Protein AF-0000000073370632 (afdb_homodimer)

Secondary structure (DSSP, 8-state):
-------------------------GGGG--TTTTSSTT-----S---TT-S---EEE-SS--TTS---TTSPB-EEES----S--SS-----SEEEEE-S-S--S---B-EEEEEEETTEEEEEETTT--EEEEEE-SSEEEEEEEPPTT---EEEEETT--TTB-SSTTSTT-EEEEEEEEEEEETTEEEEEEEEEETTTTEEEEEEEEEEEESS---EEEEEETTEEETT-SEE--SSS-EEEEEE--SSS-SEEEEEEEEESS-HHHHHHHHHHH--S--HHHHHHHHHHHHHHHHTTEEE-TTS-HHHHHHHHHHHHHHTT-SEE-TT--SSS--SS--EE----HHHHTTTHHHHHHHH-HHHHHHHHHHHHHHHHHHSS--SSEETTEE----SS-THHHHHHHHHHTT--S--HHHHHHHHHHHHHS--GGGTTTSS-TTHHHHHHHSS--BTBTTHHHHHHHHHHHHHHHHHHHHHTT-HHHHHHHHHHTTGGGGGEEEEEEETTEEEEE--B-TTS-B-SEEE-S--SS---EEE--TT-----TTS-TTSSSSTTS-HHHHTT--TT-HHHHHHHTTSHHHHHHHHHHHHHTT---TTSGGGTTGGGGGGGGT-HHHHHHHHHHHHHHH--SSTT-SSS--TTTHHHHHHHHHHHTEEE-TTSSEEEE---SSSEEEEE-TTS-EEEEEEES--SS--EEEEEEETTEE--BSEEEHHHHHT-EEEEEEEESS--STTSSBPPPP-/-------------------------GGGG--TTTTSSTT-----S---TT-S---EEE-SS--TTS---TTSPB-EEES----S--SS-----SEEEEE-S-S--S---B-EEEEEEETTEEEEEETTT--EEEEEE-SSEEEEEEEPPTT---EEEEETT--TTB-SSTTSTT-EEEEEEEEEEEETTEEEEEEEEEETTTTEEEEEEEEEEEESS---EEEEEETTEEETT-SEE--SSS-EEEEEE--SSS-SEEEEEEEEESS-HHHHHHHHHHH--S--HHHHHHHHHHHHHHHHTTEEE-TTS-HHHHHHHHHHHHHHTT-SEE-TT--SSS--SS--EE----HHHHTTTHHHHHHHH-HHHHHHHHHHHHHHHHHHSS--SSEETTEE---SSS-THHHHHHHHHHTT--S--HHHHHHHHHHHHHS--SS-TTTSS-TTHHHHHHHSSPPBTBTTHHHHHHHHHHHHHHHHHHHHHTT-HHHHHHHHHHTTGGGGGEEEEEEETTEEEEE--B-TTS-B-SEEE-S--SS---EEE--TT-----TTS-GGGSSSTTS-HHHHTT--TT-HHHHHHHTTSHHHHHHHHHHHHHTT---TTSGGGTTGGGGGGGGT-HHHHHHHHHHHHHHH--SSTT-SSS--TTTHHHHHHHHHHHTEEE-TTSSEEEE---SSSEEEEE-TTS-EEEEEEES--SS--EEEEEEETTEE--BSEEEHHHHHT-EEEEEEEESS--STTSSBPPPP-

Organism: Flavobacterium j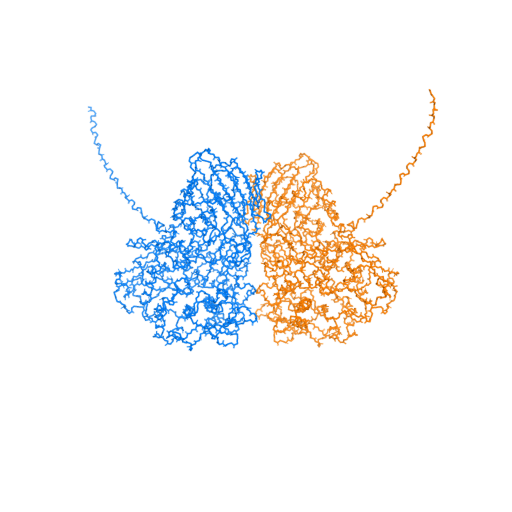ohnsoniae (strain ATCC 17061 / DSM 2064 / JCM 8514 / BCRC 14874 / CCUG 350202 / NBRC 14942 / NCIMB 11054 / UW101) (NCBI:txid376686)

InterPro domains:
  IPR005887 Glycosyl hydrolase family 92, alpha-1,2-mannosidase, putative [TIGR01180] (23-745)
  IPR008928 Six-hairpin glycosidase superfamily [SSF48208] (272-741)
  IPR012939 Glycosyl hydrolase family 92 [PF07971] (271-742)
  IPR014718 Glycoside hydrolase-type carbohydrate-binding [G3DSA:2.70.98.10] (28-352)
  IPR041371 Glycosyl hydrolase family 92 N-terminal domain [PF17678] (29-265)
  IPR050883 Peptide-N(4)-(N-acetyl-beta-glucosaminyl)asparagine amidase [PTHR12143] (24-750)

Structure (mmCIF, N/CA/C/O backbone):
data_AF-0000000073370632-model_v1
#
loop_
_entity.id
_entity.type
_entity.pdbx_description
1 polymer 'Glycoside hydrolase family 92'
#
loop_
_atom_site.group_PDB
_atom_site.id
_atom_site.type_symbol
_atom_site.label_atom_id
_atom_site.label_alt_id
_atom_site.label_comp_id
_atom_site.label_asym_id
_atom_site.label_entity_id
_atom_site.label_seq_id
_atom_site.pdbx_PDB_ins_code
_atom_site.Cartn_x
_atom_site.Cartn_y
_atom_site.Cartn_z
_atom_site.occupancy
_atom_site.B_iso_or_equiv
_atom_site.auth_seq_id
_atom_site.auth_comp_id
_atom_site.auth_asym_id
_atom_site.auth_atom_id
_atom_site.pdbx_PDB_model_num
ATOM 1 N N . MET A 1 1 ? 51.219 88.188 -10.32 1 19.89 1 MET A N 1
ATOM 2 C CA . MET A 1 1 ? 51.188 86.75 -10.164 1 19.89 1 MET A CA 1
ATOM 3 C C . MET A 1 1 ? 50.031 86.375 -9.258 1 19.89 1 MET A C 1
ATOM 5 O O . MET A 1 1 ? 49.531 87.125 -8.461 1 19.89 1 MET A O 1
ATOM 9 N N . LYS A 1 2 ? 49.969 84.875 -9.227 1 23.59 2 LYS A N 1
ATOM 10 C CA . LYS A 1 2 ? 48.906 83.938 -9.492 1 23.59 2 LYS A CA 1
ATOM 11 C C . LYS A 1 2 ? 48 83.75 -8.266 1 23.59 2 LYS A C 1
ATOM 13 O O . LYS A 1 2 ? 48.031 82.688 -7.633 1 23.59 2 LYS A O 1
ATOM 18 N N . ILE A 1 3 ? 47.875 84.75 -7.297 1 24.3 3 ILE A N 1
ATOM 19 C CA . ILE A 1 3 ? 47.438 84.25 -5.988 1 24.3 3 ILE A CA 1
ATOM 20 C C . ILE A 1 3 ? 46 83.812 -6.055 1 24.3 3 ILE A C 1
ATOM 22 O O . ILE A 1 3 ? 45.094 84.625 -6.391 1 24.3 3 ILE A O 1
ATOM 26 N N . TYR A 1 4 ? 45.75 82.5 -6.309 1 26.02 4 TYR A N 1
ATOM 27 C CA . TYR A 1 4 ? 44.688 81.5 -6.426 1 26.02 4 TYR A CA 1
ATOM 28 C C . TYR A 1 4 ? 43.844 81.438 -5.16 1 26.02 4 TYR A C 1
ATOM 30 O O . TYR A 1 4 ? 44.312 81 -4.117 1 26.02 4 TYR A O 1
ATOM 38 N N . SER A 1 5 ? 43.219 82.5 -4.637 1 29.64 5 SER A N 1
ATOM 39 C CA . SER A 1 5 ? 42.469 82.438 -3.395 1 29.64 5 SER A CA 1
ATOM 40 C C . SER A 1 5 ? 41.25 81.5 -3.508 1 29.64 5 SER A C 1
ATOM 42 O O . SER A 1 5 ? 40.312 81.812 -4.262 1 29.64 5 SER A O 1
ATOM 44 N N . LYS A 1 6 ? 41.625 80.125 -3.643 1 33.34 6 LYS A N 1
ATOM 45 C CA . LYS A 1 6 ? 40.594 79.125 -3.801 1 33.34 6 LYS A CA 1
ATOM 46 C C . LYS A 1 6 ? 39.594 79.188 -2.645 1 33.34 6 LYS A C 1
ATOM 48 O O . LYS A 1 6 ? 39.969 79.188 -1.479 1 33.34 6 LYS A O 1
ATOM 53 N N . ASN A 1 7 ? 38.375 79.688 -2.822 1 29.08 7 ASN A N 1
ATOM 54 C CA . ASN A 1 7 ? 37.094 79.688 -2.135 1 29.08 7 ASN A CA 1
ATOM 55 C C . ASN A 1 7 ? 36.594 78.25 -1.87 1 29.08 7 ASN A C 1
ATOM 57 O O . ASN A 1 7 ? 36.188 77.562 -2.797 1 29.08 7 ASN A O 1
ATOM 61 N N . ILE A 1 8 ? 37.375 77.312 -1.348 1 31.8 8 ILE A N 1
ATOM 62 C CA . ILE A 1 8 ? 36.844 76 -1.257 1 31.8 8 ILE A CA 1
ATOM 63 C C . ILE A 1 8 ? 35.625 75.938 -0.321 1 31.8 8 ILE A C 1
ATOM 65 O O . ILE A 1 8 ? 35.75 76.312 0.857 1 31.8 8 ILE A O 1
ATOM 69 N N . LEU A 1 9 ? 34.344 76.312 -0.806 1 32.06 9 LEU A N 1
ATOM 70 C CA . LEU A 1 9 ? 33.062 76.062 -0.173 1 32.06 9 LEU A CA 1
ATOM 71 C C . LEU A 1 9 ? 32.906 74.625 0.334 1 32.06 9 LEU A C 1
ATOM 73 O O . LEU A 1 9 ? 33.062 73.688 -0.435 1 32.06 9 LEU A O 1
ATOM 77 N N . LEU A 1 10 ? 33.281 74.375 1.579 1 35.03 10 LEU A N 1
ATOM 78 C CA . LEU A 1 10 ? 33.031 73.125 2.344 1 35.03 10 LEU A CA 1
ATOM 79 C C . LEU A 1 10 ? 31.562 72.75 2.342 1 35.03 10 LEU A C 1
ATOM 81 O O . LEU A 1 10 ? 30.734 73.5 2.883 1 35.03 10 LEU A O 1
ATOM 85 N N . GLY A 1 11 ? 30.969 72.312 1.199 1 32.09 11 GLY A N 1
ATOM 86 C CA . GLY A 1 11 ? 29.656 71.688 1.225 1 32.09 11 GLY A CA 1
ATOM 87 C C . GLY A 1 11 ? 29.5 70.688 2.301 1 32.09 11 GLY A C 1
ATOM 88 O O . GLY A 1 11 ? 30.266 69.688 2.328 1 32.09 11 GLY A O 1
ATOM 89 N N . ILE A 1 12 ? 29.094 71 3.504 1 33.38 12 ILE A N 1
ATOM 90 C CA . ILE A 1 12 ? 28.688 70.125 4.574 1 33.38 12 ILE A CA 1
ATOM 91 C C . ILE A 1 12 ? 27.594 69.188 4.066 1 33.38 12 ILE A C 1
ATOM 93 O O . ILE A 1 12 ? 26.516 69.625 3.686 1 33.38 12 ILE A O 1
ATOM 97 N N . SER A 1 13 ? 27.922 68.125 3.314 1 33.19 13 SER A N 1
ATOM 98 C CA . SER A 1 13 ? 27 67 3.049 1 33.19 13 SER A CA 1
ATOM 99 C C . SER A 1 13 ? 26.328 66.5 4.328 1 33.19 13 SER A C 1
ATOM 101 O O . SER A 1 13 ? 26.984 66.125 5.277 1 33.19 13 SER A O 1
ATOM 103 N N . LEU A 1 14 ? 25.203 67.125 4.695 1 36.16 14 LEU A N 1
ATOM 104 C CA . LEU A 1 14 ? 24.312 66.562 5.699 1 36.16 14 LEU A CA 1
ATOM 105 C C . LEU A 1 14 ? 23.984 65.125 5.379 1 36.16 14 LEU A C 1
ATOM 107 O O . LEU A 1 14 ? 23.312 64.812 4.383 1 36.16 14 LEU A O 1
ATOM 111 N N . LEU A 1 15 ? 24.844 64.188 5.664 1 36.06 15 LEU A N 1
ATOM 112 C CA . LEU A 1 15 ? 24.484 62.812 5.734 1 36.06 15 LEU A CA 1
ATOM 113 C C . LEU A 1 15 ? 23.203 62.594 6.543 1 36.06 15 LEU A C 1
ATOM 115 O O . LEU A 1 15 ? 23.203 62.812 7.758 1 36.06 15 LEU A O 1
ATOM 119 N N . PHE A 1 16 ? 22.078 62.906 5.941 1 37.25 16 PHE A N 1
ATOM 120 C CA . PHE A 1 16 ? 20.844 62.375 6.531 1 37.25 16 PHE A CA 1
ATOM 121 C C . PHE A 1 16 ? 20.984 60.906 6.84 1 37.25 16 PHE A C 1
ATOM 123 O O . PHE A 1 16 ? 21.188 60.094 5.934 1 37.25 16 PHE A O 1
ATOM 130 N N . ALA A 1 17 ? 21.406 60.531 8.031 1 38.75 17 ALA A N 1
ATOM 131 C CA . ALA A 1 17 ? 21.234 59.219 8.586 1 38.75 17 ALA A CA 1
ATOM 132 C C . ALA A 1 17 ? 19.797 58.75 8.477 1 38.75 17 ALA A C 1
ATOM 134 O O . ALA A 1 17 ? 18.922 59.219 9.195 1 38.75 17 ALA A O 1
ATOM 135 N N . ILE A 1 18 ? 19.328 58.406 7.285 1 38.28 18 ILE A N 1
ATOM 136 C CA . ILE A 1 18 ? 18.109 57.594 7.262 1 38.28 18 ILE A CA 1
ATOM 137 C C . ILE A 1 18 ? 18.219 56.469 8.273 1 38.28 18 ILE A C 1
ATOM 139 O O . ILE A 1 18 ? 19.062 55.562 8.117 1 38.28 18 ILE A O 1
ATOM 143 N N . THR A 1 19 ? 18 56.844 9.445 1 34.84 19 THR A N 1
ATOM 144 C CA . THR A 1 19 ? 17.719 55.719 10.336 1 34.84 19 THR A CA 1
ATOM 145 C C . THR A 1 19 ? 16.719 54.75 9.695 1 34.84 19 THR A C 1
ATOM 147 O O . THR A 1 19 ? 15.562 55.125 9.469 1 34.84 19 THR A O 1
ATOM 150 N N . SER A 1 20 ? 17.141 54.031 8.719 1 36.97 20 SER A N 1
ATOM 151 C CA . SER A 1 20 ? 16.281 52.906 8.375 1 36.97 20 SER A CA 1
ATOM 152 C C . SER A 1 20 ? 15.633 52.312 9.609 1 36.97 20 SER A C 1
ATOM 154 O O . SER A 1 20 ? 16.328 51.781 10.484 1 36.97 20 SER A O 1
ATOM 156 N N . TYR A 1 21 ? 14.688 52.906 10.125 1 39.06 21 TYR A N 1
ATOM 157 C CA . TYR A 1 21 ? 13.836 52.125 11.031 1 39.06 21 TYR A CA 1
ATOM 158 C C . TYR A 1 21 ? 13.734 50.688 10.578 1 39.06 21 TYR A C 1
ATOM 160 O O . TYR A 1 21 ? 13.125 50.406 9.547 1 39.06 21 TYR A O 1
ATOM 168 N N . ALA A 1 22 ? 14.664 49.969 10.773 1 46.22 22 ALA A N 1
ATOM 169 C CA . ALA A 1 22 ? 14.609 48.531 10.57 1 46.22 22 ALA A CA 1
ATOM 170 C C . ALA A 1 22 ? 13.258 47.969 10.992 1 46.22 22 ALA A C 1
ATOM 172 O O . ALA A 1 22 ? 12.922 47.969 12.172 1 46.22 22 ALA A O 1
ATOM 173 N N . GLN A 1 23 ? 12.25 48.125 10.242 1 56.09 23 GLN A N 1
ATOM 174 C CA . GLN A 1 23 ? 10.969 47.469 10.516 1 56.09 23 GLN A CA 1
ATOM 175 C C . GLN A 1 23 ? 11.164 46.094 11.141 1 56.09 23 GLN A C 1
ATOM 177 O O . GLN A 1 23 ? 11.953 45.281 10.641 1 56.09 23 GLN A O 1
ATOM 182 N N . LYS A 1 24 ? 10.852 45.938 12.422 1 73.69 24 LYS A N 1
ATOM 183 C CA . LYS A 1 24 ? 11.008 44.719 13.195 1 73.69 24 LYS A CA 1
ATOM 184 C C . LYS A 1 24 ? 10.32 43.531 12.508 1 73.69 24 LYS A C 1
ATOM 186 O O . LYS A 1 24 ? 9.148 43.625 12.156 1 73.69 24 LYS A O 1
ATOM 191 N N . THR A 1 25 ? 11.062 42.562 12.094 1 91.62 25 THR A N 1
ATOM 192 C CA . THR A 1 25 ? 10.57 41.312 11.484 1 91.62 25 THR A CA 1
ATOM 193 C C . THR A 1 25 ? 9.664 40.562 12.453 1 91.62 25 THR A C 1
ATOM 195 O O . THR A 1 25 ? 9.938 40.5 13.656 1 91.62 25 THR A O 1
ATOM 198 N N . VAL A 1 26 ? 8.484 40.188 12.023 1 96.62 26 VAL A N 1
ATOM 199 C CA . VAL A 1 26 ? 7.488 39.594 12.898 1 96.62 26 VAL A CA 1
ATOM 200 C C . VAL A 1 26 ? 7.922 38.188 13.281 1 96.62 26 VAL A C 1
ATOM 202 O O . VAL A 1 26 ? 7.496 37.656 14.312 1 96.62 26 VAL A O 1
ATOM 205 N N . TYR A 1 27 ? 8.836 37.531 12.484 1 97 27 TYR A N 1
ATOM 206 C CA . TYR A 1 27 ? 9.227 36.156 12.805 1 97 27 TYR A CA 1
ATOM 207 C C . TYR A 1 27 ? 9.938 36.094 14.148 1 97 27 TYR A C 1
ATOM 209 O O . TYR A 1 27 ? 10.016 35.031 14.766 1 97 27 TYR A O 1
ATOM 217 N N . GLN A 1 28 ? 10.469 37.219 14.641 1 96.88 28 GLN A N 1
ATOM 218 C CA . GLN A 1 28 ? 11.18 37.25 15.914 1 96.88 28 GLN A CA 1
ATOM 219 C C . GLN A 1 28 ? 10.242 36.969 17.078 1 96.88 28 GLN A C 1
ATOM 221 O O . GLN A 1 28 ? 10.695 36.625 18.172 1 96.88 28 GLN A O 1
ATOM 226 N N . TYR A 1 29 ? 8.938 37.125 16.859 1 98.19 29 TYR A N 1
ATOM 227 C CA . TYR A 1 29 ? 7.965 36.906 17.922 1 98.19 29 TYR A CA 1
ATOM 228 C C . TYR A 1 29 ? 7.559 35.438 17.984 1 98.19 29 TYR A C 1
ATOM 230 O O . TYR A 1 29 ? 6.863 35 18.906 1 98.19 29 TYR A O 1
ATOM 238 N N . VAL A 1 30 ? 8.016 34.625 17.031 1 98.69 30 VAL A N 1
ATOM 239 C CA . VAL A 1 30 ? 7.719 33.188 17.078 1 98.69 30 VAL A CA 1
ATOM 240 C C . VAL A 1 30 ? 8.57 32.531 18.156 1 98.69 30 VAL A C 1
ATOM 242 O O . VAL A 1 30 ? 9.789 32.719 18.188 1 98.69 30 VAL A O 1
ATOM 245 N N . ASP A 1 31 ? 7.945 31.797 19.031 1 98.62 31 ASP A N 1
ATOM 246 C CA . ASP A 1 31 ? 8.602 30.984 20.062 1 98.62 31 ASP A CA 1
ATOM 247 C C . ASP A 1 31 ? 8.281 29.5 19.875 1 98.62 31 ASP A C 1
ATOM 249 O O . ASP A 1 31 ? 7.262 29.016 20.375 1 98.62 31 ASP A O 1
ATOM 253 N N . PRO A 1 32 ? 9.195 28.75 19.312 1 98.31 32 PRO A N 1
ATOM 254 C CA . PRO A 1 32 ? 8.922 27.344 19.031 1 98.31 32 PRO A CA 1
ATOM 255 C C . PRO A 1 32 ? 8.734 26.5 20.281 1 98.31 32 PRO A C 1
ATOM 257 O O . PRO A 1 32 ? 8.281 25.359 20.219 1 98.31 32 PRO A O 1
ATOM 260 N N . MET A 1 33 ? 8.945 27.062 21.453 1 98.31 33 MET A N 1
ATOM 261 C CA . MET A 1 33 ? 8.891 26.297 22.688 1 98.31 33 MET A CA 1
ATOM 262 C C . MET A 1 33 ? 7.496 26.359 23.312 1 98.31 33 MET A C 1
ATOM 264 O O . MET A 1 33 ? 7.184 25.578 24.219 1 98.31 33 MET A O 1
ATOM 268 N N . ILE A 1 34 ? 6.668 27.266 22.844 1 98.5 34 ILE A N 1
ATOM 269 C CA . ILE A 1 34 ? 5.301 27.297 23.344 1 98.5 34 ILE A CA 1
ATOM 270 C C . ILE A 1 34 ? 4.586 25.984 22.984 1 98.5 34 ILE A C 1
ATOM 272 O O . ILE A 1 34 ? 4.43 25.656 21.812 1 98.5 34 ILE A O 1
ATOM 276 N N . GLY A 1 35 ? 4.152 25.281 24 1 97.94 35 GLY A N 1
ATOM 277 C CA . GLY A 1 35 ? 3.469 24.016 23.812 1 97.94 35 GLY A CA 1
ATOM 278 C C . GLY A 1 35 ? 4.41 22.828 23.797 1 97.94 35 GLY A C 1
ATOM 279 O O . GLY A 1 35 ? 3.975 21.688 23.641 1 97.94 35 GLY A O 1
ATOM 280 N N . SER A 1 36 ? 5.711 22.984 23.969 1 97.62 36 SER A N 1
ATOM 281 C CA . SER A 1 36 ? 6.691 21.906 23.938 1 97.62 36 SER A CA 1
ATOM 282 C C . SER A 1 36 ? 6.609 21.047 25.203 1 97.62 36 SER A C 1
ATOM 284 O O . SER A 1 36 ? 6.969 19.875 25.172 1 97.62 36 SER A O 1
ATOM 286 N N . GLU A 1 37 ? 6.25 21.625 26.281 1 97.12 37 GLU A N 1
ATOM 287 C CA . GLU A 1 37 ? 6.012 20.922 27.531 1 97.12 37 GLU A CA 1
ATOM 288 C C . GLU A 1 37 ? 4.52 20.844 27.844 1 97.12 37 GLU A C 1
ATOM 290 O O . GLU A 1 37 ? 3.697 21.406 27.125 1 97.12 37 GLU A O 1
ATOM 295 N N . GLY A 1 38 ? 4.211 20.062 28.781 1 95.44 38 GLY A N 1
ATOM 296 C CA . GLY A 1 38 ? 2.799 19.828 29.047 1 95.44 38 GLY A CA 1
ATOM 297 C C . GLY A 1 38 ? 2.135 18.938 28.016 1 95.44 38 GLY A C 1
ATOM 298 O O . GLY A 1 38 ? 2.658 17.875 27.688 1 95.44 38 GLY A O 1
ATOM 299 N N . VAL A 1 39 ? 0.978 19.406 27.5 1 95.19 39 VAL A N 1
ATOM 300 C CA . VAL A 1 39 ? 0.173 18.5 26.688 1 95.19 39 VAL A CA 1
ATOM 301 C C . VAL A 1 39 ? 0.225 18.938 25.219 1 95.19 39 VAL A C 1
ATOM 303 O O . VAL A 1 39 ? -0.328 18.266 24.344 1 95.19 39 VAL A O 1
ATOM 306 N N . GLY A 1 40 ? 0.947 19.984 24.859 1 96.56 40 GLY A N 1
ATOM 307 C CA . GLY A 1 40 ? 0.943 20.547 23.516 1 96.56 40 GLY A CA 1
ATOM 308 C C . GLY A 1 40 ? 1.646 19.656 22.5 1 96.56 40 GLY A C 1
ATOM 309 O O . GLY A 1 40 ? 1.28 19.641 21.328 1 96.56 40 GLY A O 1
ATOM 310 N N . ARG A 1 41 ? 2.762 18.969 22.859 1 96.94 41 ARG A N 1
ATOM 311 C CA . ARG A 1 41 ? 3.545 18 22.109 1 96.94 41 ARG A CA 1
ATOM 312 C C . ARG A 1 41 ? 4.074 18.609 20.812 1 96.94 41 ARG A C 1
ATOM 314 O O . ARG A 1 41 ? 4.109 17.938 19.781 1 96.94 41 ARG A O 1
ATOM 321 N N . VAL A 1 42 ? 4.453 19.812 20.812 1 97 42 VAL A N 1
ATOM 322 C CA . VAL A 1 42 ? 4.898 20.469 19.594 1 97 42 VAL A CA 1
ATOM 323 C C . VAL A 1 42 ? 6.359 20.125 19.328 1 97 42 VAL A C 1
ATOM 325 O O . VAL A 1 42 ? 7.133 19.891 20.25 1 97 42 VAL A O 1
ATOM 328 N N . PHE A 1 43 ? 6.68 20.031 18.047 1 95.81 43 PHE A N 1
ATOM 329 C CA . PHE A 1 43 ? 8.031 19.922 17.5 1 95.81 43 PHE A CA 1
ATOM 330 C C . PHE A 1 43 ? 8.812 21.219 17.719 1 95.81 43 PHE A C 1
ATOM 332 O O . PHE A 1 43 ? 8.266 22.312 17.562 1 95.81 43 PHE A O 1
ATOM 339 N N . ILE A 1 44 ? 10.109 21.125 18.156 1 98.19 44 ILE A N 1
ATOM 340 C CA . ILE A 1 44 ? 10.766 22.359 18.562 1 98.19 44 ILE A CA 1
ATOM 341 C C . ILE A 1 44 ? 11.906 22.688 17.609 1 98.19 44 ILE A C 1
ATOM 343 O O . ILE A 1 44 ? 12.492 23.766 17.672 1 98.19 44 ILE A O 1
ATOM 347 N N . GLY A 1 45 ? 12.25 21.781 16.641 1 98.56 45 GLY A N 1
ATOM 348 C CA . GLY A 1 45 ? 13.367 22.016 15.742 1 98.56 45 GLY A CA 1
ATOM 349 C C . GLY A 1 45 ? 13.023 22.953 14.602 1 98.56 45 GLY A C 1
ATOM 350 O O . GLY A 1 45 ? 11.922 23.484 14.539 1 98.56 45 GLY A O 1
ATOM 351 N N . PRO A 1 46 ? 14.023 23.266 13.781 1 98.75 46 PRO A N 1
ATOM 352 C CA . PRO A 1 46 ? 13.766 24.141 12.633 1 98.75 46 PRO A CA 1
ATOM 353 C C . PRO A 1 46 ? 12.922 23.453 11.555 1 98.75 46 PRO A C 1
ATOM 355 O O . PRO A 1 46 ? 13.031 22.25 11.352 1 98.75 46 PRO A O 1
ATOM 358 N N . SER A 1 47 ? 12.18 24.219 10.859 1 98.5 47 SER A N 1
ATOM 359 C CA . SER A 1 47 ? 11.375 23.781 9.727 1 98.5 47 SER A CA 1
ATOM 360 C C . SER A 1 47 ? 11.055 24.953 8.789 1 98.5 47 SER A C 1
ATOM 362 O O . SER A 1 47 ? 10.82 26.062 9.25 1 98.5 47 SER A O 1
ATOM 364 N N . CYS A 1 48 ? 11.102 24.703 7.492 1 98.69 48 CYS A N 1
ATOM 365 C CA . CYS A 1 48 ? 10.453 25.625 6.566 1 98.69 48 CYS A CA 1
ATOM 366 C C . CYS A 1 48 ? 8.938 25.531 6.672 1 98.69 48 CYS A C 1
ATOM 368 O O . CYS A 1 48 ? 8.406 24.594 7.254 1 98.69 48 CYS A O 1
ATOM 370 N N . PRO A 1 49 ? 8.211 26.641 6.195 1 98.56 49 PRO A N 1
ATOM 371 C CA . PRO A 1 49 ? 6.762 26.438 6.098 1 98.56 49 PRO A CA 1
ATOM 372 C C . PRO A 1 49 ? 6.395 25.203 5.273 1 98.56 49 PRO A C 1
ATOM 374 O O . PRO A 1 49 ? 6.863 25.062 4.141 1 98.56 49 PRO A O 1
ATOM 377 N N . TYR A 1 50 ? 5.641 24.281 5.805 1 98.25 50 TYR A N 1
ATOM 378 C CA . TYR A 1 50 ? 5.215 23.047 5.16 1 98.25 50 TYR A CA 1
ATOM 379 C C . TYR A 1 50 ? 6.414 22.156 4.816 1 98.25 50 TYR A C 1
ATOM 381 O O . TYR A 1 50 ? 6.363 21.375 3.875 1 98.25 50 TYR A O 1
ATOM 389 N N . GLY A 1 51 ? 7.453 22.266 5.539 1 97.88 51 GLY A N 1
ATOM 390 C CA . GLY A 1 51 ? 8.727 21.656 5.195 1 97.88 51 GLY A CA 1
ATOM 391 C C . GLY A 1 51 ? 8.727 20.141 5.344 1 97.88 51 GLY A C 1
ATOM 392 O O . GLY A 1 51 ? 8.125 19.609 6.277 1 97.88 51 GLY A O 1
ATOM 393 N N . MET A 1 52 ? 9.453 19.469 4.48 1 97.81 52 MET A N 1
ATOM 394 C CA . MET A 1 52 ? 9.57 18.016 4.488 1 97.81 52 MET A CA 1
ATOM 395 C C . MET A 1 52 ? 10.508 17.547 5.59 1 97.81 52 MET A C 1
ATOM 397 O O . MET A 1 52 ? 10.25 16.547 6.25 1 97.81 52 MET A O 1
ATOM 401 N N . VAL A 1 53 ? 11.594 18.312 5.824 1 98.38 53 VAL A N 1
ATOM 402 C CA . VAL A 1 53 ? 12.586 17.969 6.84 1 98.38 53 VAL A CA 1
ATOM 403 C C . VAL A 1 53 ? 12.344 18.812 8.102 1 98.38 53 VAL A C 1
ATOM 405 O O . VAL A 1 53 ? 12.039 20 8.016 1 98.38 53 VAL A O 1
ATOM 408 N N . LYS A 1 54 ? 12.484 18.141 9.258 1 98.56 54 LYS A N 1
ATOM 409 C CA . LYS A 1 54 ? 12.281 18.734 10.586 1 98.56 54 LYS A CA 1
ATOM 410 C C . LYS A 1 54 ? 13.266 18.141 11.594 1 98.56 54 LYS A C 1
ATOM 412 O O . LYS A 1 54 ? 12.859 17.469 12.539 1 98.56 54 LYS A O 1
ATOM 417 N N . PRO A 1 55 ? 14.539 18.516 11.438 1 98.81 55 PRO A N 1
ATOM 418 C CA . PRO A 1 55 ? 15.539 17.969 12.359 1 98.81 55 PRO A CA 1
ATOM 419 C C . PRO A 1 55 ? 15.344 18.453 13.789 1 98.81 55 PRO A C 1
ATOM 421 O O . PRO A 1 55 ? 15.062 19.625 14.016 1 98.81 55 PRO A O 1
ATOM 424 N N . SER A 1 56 ? 15.438 17.547 14.719 1 98.56 56 SER A N 1
ATOM 425 C CA . SER A 1 56 ? 15.203 17.875 16.125 1 98.56 56 SER A CA 1
ATOM 426 C C . SER A 1 56 ? 15.781 16.812 17.031 1 98.56 56 SER A C 1
ATOM 428 O O . SER A 1 56 ? 16.016 15.672 16.609 1 98.56 56 SER A O 1
ATOM 430 N N . PRO A 1 57 ? 16.109 17.156 18.312 1 98.38 57 PRO A N 1
ATOM 431 C CA . PRO A 1 57 ? 16.562 16.141 19.25 1 98.38 57 PRO A CA 1
ATOM 432 C C . PRO A 1 57 ? 15.484 15.125 19.594 1 98.38 57 PRO A C 1
ATOM 434 O O . PRO A 1 57 ? 14.305 15.484 19.688 1 98.38 57 PRO A O 1
ATOM 437 N N . ASP A 1 58 ? 15.891 13.922 19.734 1 98.56 58 ASP A N 1
ATOM 438 C CA . ASP A 1 58 ? 15.055 12.844 20.234 1 98.56 58 ASP A CA 1
ATOM 439 C C . ASP A 1 58 ? 15.492 12.422 21.641 1 98.56 58 ASP A C 1
ATOM 441 O O . ASP A 1 58 ? 16.641 12.031 21.844 1 98.56 58 ASP A O 1
ATOM 445 N N . CYS A 1 59 ? 14.641 12.578 22.578 1 98.06 59 CYS A N 1
ATOM 446 C CA . CYS A 1 59 ? 14.852 12.117 23.938 1 98.06 59 CYS A CA 1
ATOM 447 C C . CYS A 1 59 ? 14.172 10.773 24.172 1 98.06 59 CYS A C 1
ATOM 449 O O . CYS A 1 59 ? 13.07 10.711 24.734 1 98.06 59 CYS A O 1
ATOM 451 N N . THR A 1 60 ? 14.891 9.664 23.812 1 94.69 60 THR A N 1
ATOM 452 C CA . THR A 1 60 ? 14.391 8.289 23.766 1 94.69 60 THR A CA 1
ATOM 453 C C . THR A 1 60 ? 13.453 8.102 22.578 1 94.69 60 THR A C 1
ATOM 455 O O . THR A 1 60 ? 13.336 8.984 21.719 1 94.69 60 THR A O 1
ATOM 458 N N . VAL A 1 61 ? 12.758 6.961 22.516 1 94.44 61 VAL A N 1
ATOM 459 C CA . VAL A 1 61 ? 11.875 6.629 21.391 1 94.44 61 VAL A CA 1
ATOM 460 C C . VAL A 1 61 ? 10.445 7.031 21.734 1 94.44 61 VAL A C 1
ATOM 462 O O . VAL A 1 61 ? 9.57 7.02 20.859 1 94.44 61 VAL A O 1
ATOM 465 N N . SER A 1 62 ? 10.086 7.512 22.812 1 92.25 62 SER A N 1
ATOM 466 C CA . SER A 1 62 ? 8.734 7.469 23.359 1 92.25 62 SER A CA 1
ATOM 467 C C . SER A 1 62 ? 7.926 8.688 22.922 1 92.25 62 SER A C 1
ATOM 469 O O . SER A 1 62 ? 6.75 8.57 22.562 1 92.25 62 SER A O 1
ATOM 471 N N . PRO A 1 63 ? 8.578 9.891 22.953 1 92.88 63 PRO A N 1
ATOM 472 C CA . PRO A 1 63 ? 7.719 11.062 22.734 1 92.88 63 PRO A CA 1
ATOM 473 C C . PRO A 1 63 ? 7.281 11.211 21.281 1 92.88 63 PRO A C 1
ATOM 475 O O . PRO A 1 63 ? 8.07 10.969 20.359 1 92.88 63 PRO A O 1
ATOM 478 N N . ASN A 1 64 ? 6.109 11.742 21.047 1 93.25 64 ASN A N 1
ATOM 479 C CA . ASN A 1 64 ? 5.566 11.977 19.719 1 93.25 64 ASN A CA 1
ATOM 480 C C . ASN A 1 64 ? 6.395 12.992 18.938 1 93.25 64 ASN A C 1
ATOM 482 O O . ASN A 1 64 ? 6.672 12.805 17.75 1 93.25 64 ASN A O 1
ATOM 486 N N . SER A 1 65 ? 6.793 14.023 19.672 1 94.56 65 SER A N 1
ATOM 487 C CA . SER A 1 65 ? 7.543 15.086 19.016 1 94.56 65 SER A CA 1
ATOM 488 C C . SER A 1 65 ? 9.039 14.781 19 1 94.56 65 SER A C 1
ATOM 490 O O . SER A 1 65 ? 9.82 15.523 18.391 1 94.56 65 SER A O 1
ATOM 492 N N . GLY A 1 66 ? 9.508 13.758 19.719 1 97.06 66 GLY A N 1
ATOM 493 C CA . GLY A 1 66 ? 10.906 13.375 19.828 1 97.06 66 GLY A CA 1
ATOM 494 C C . GLY A 1 66 ? 11.609 14.031 21 1 97.06 66 GLY A C 1
ATOM 495 O O . GLY A 1 66 ? 12.656 13.547 21.453 1 97.06 66 GLY A O 1
ATOM 496 N N . TRP A 1 67 ? 11.023 15.086 21.609 1 97.88 67 TRP A N 1
ATOM 497 C CA . TRP A 1 67 ? 11.75 15.938 22.547 1 97.88 67 TRP A CA 1
ATOM 498 C C . TRP A 1 67 ? 11.117 15.875 23.938 1 97.88 67 TRP A C 1
ATOM 500 O O . TRP A 1 67 ? 9.898 15.742 24.062 1 97.88 67 TRP A O 1
ATOM 510 N N . LEU A 1 68 ? 11.938 15.969 24.984 1 97.5 68 LEU A N 1
ATOM 511 C CA . LEU A 1 68 ? 11.547 16.156 26.375 1 97.5 68 LEU A CA 1
ATOM 512 C C . LEU A 1 68 ? 12.422 17.203 27.047 1 97.5 68 LEU A C 1
ATOM 514 O O . LEU A 1 68 ? 13.562 17.422 26.641 1 97.5 68 LEU A O 1
ATOM 518 N N . PRO A 1 69 ? 11.922 17.875 28.031 1 96.88 69 PRO A N 1
ATOM 519 C CA . PRO A 1 69 ? 12.703 18.922 28.703 1 96.88 69 PRO A CA 1
ATOM 520 C C . PRO A 1 69 ? 13.914 18.359 29.438 1 96.88 69 PRO A C 1
ATOM 522 O O . PRO A 1 69 ? 13.922 17.188 29.812 1 96.88 69 PRO A O 1
ATOM 525 N N . MET A 1 70 ? 14.93 19.266 29.531 1 95.88 70 MET A N 1
ATOM 526 C CA . MET A 1 70 ? 16.047 18.938 30.406 1 95.88 70 MET A CA 1
ATOM 527 C C . MET A 1 70 ? 15.555 18.578 31.812 1 95.88 70 MET A C 1
ATOM 529 O O . MET A 1 70 ? 14.578 19.156 32.281 1 95.88 70 MET A O 1
ATOM 533 N N . PRO A 1 71 ? 16.062 17.578 32.531 1 96.56 71 PRO A N 1
ATOM 534 C CA . PRO A 1 71 ? 17.391 17.047 32.188 1 96.56 71 PRO A CA 1
ATOM 535 C C . PRO A 1 71 ? 17.312 15.758 31.359 1 96.56 71 PRO A C 1
ATOM 537 O O . PRO A 1 71 ? 18.219 14.93 31.438 1 96.56 71 PRO A O 1
ATOM 540 N N . LYS A 1 72 ? 16.203 15.461 30.719 1 96.88 72 LYS A N 1
ATOM 541 C CA . LYS A 1 72 ? 16.141 14.219 29.938 1 96.88 72 LYS A CA 1
ATOM 542 C C . LYS A 1 72 ? 17.266 14.156 28.922 1 96.88 72 LYS A C 1
ATOM 544 O O . LYS A 1 72 ? 17.578 15.156 28.281 1 96.88 72 LYS A O 1
ATOM 549 N N . GLU A 1 73 ? 17.781 13.008 28.688 1 97.44 73 GLU A N 1
ATOM 550 C CA . GLU A 1 73 ? 18.906 12.789 27.781 1 97.44 73 GLU A CA 1
ATOM 551 C C . GLU A 1 73 ? 18.469 12.859 26.328 1 97.44 73 GLU A C 1
ATOM 553 O O . GLU A 1 73 ? 17.297 12.641 26.016 1 97.44 73 GLU A O 1
ATOM 558 N N . VAL A 1 74 ? 19.391 13.203 25.5 1 98.31 74 VAL A N 1
ATOM 559 C CA . VAL A 1 74 ? 19.203 13.156 24.062 1 98.31 74 VAL A CA 1
ATOM 560 C C . VAL A 1 74 ? 19.828 11.875 23.5 1 98.31 74 VAL A C 1
ATOM 562 O O . VAL A 1 74 ? 21.016 11.617 23.688 1 98.31 74 VAL A O 1
ATOM 565 N N . THR A 1 75 ? 18.984 11.078 22.859 1 98.25 75 THR A N 1
ATOM 566 C CA . THR A 1 75 ? 19.422 9.852 22.203 1 98.25 75 THR A CA 1
ATOM 567 C C . THR A 1 75 ? 20.078 10.156 20.859 1 98.25 75 THR A C 1
ATOM 569 O O . THR A 1 75 ? 21 9.453 20.438 1 98.25 75 THR A O 1
ATOM 572 N N . GLY A 1 76 ? 19.625 11.125 20.188 1 98.5 76 GLY A N 1
ATOM 573 C CA . GLY A 1 76 ? 20.125 11.586 18.891 1 98.5 76 GLY A CA 1
ATOM 574 C C . GLY A 1 76 ? 19.266 12.68 18.281 1 98.5 76 GLY A C 1
ATOM 575 O O . GLY A 1 76 ? 18.406 13.25 18.969 1 98.5 76 GLY A O 1
ATOM 576 N N . PHE A 1 77 ? 19.609 13.055 17.078 1 98.81 77 PHE A N 1
ATOM 577 C CA . PHE A 1 77 ? 18.859 14.023 16.281 1 98.81 77 PHE A CA 1
ATOM 578 C C . PHE A 1 77 ? 18.359 13.391 14.992 1 98.81 77 PHE A C 1
ATOM 580 O O . PHE A 1 77 ? 19.141 13.102 14.086 1 98.81 77 PHE A O 1
ATOM 587 N N . SER A 1 78 ? 17.047 13.125 14.883 1 98.81 78 SER A N 1
ATOM 588 C CA . SER A 1 78 ? 16.484 12.586 13.648 1 98.81 78 SER A CA 1
ATOM 589 C C . SER A 1 78 ? 15.977 13.703 12.742 1 98.81 78 SER A C 1
ATOM 591 O O . SER A 1 78 ? 15.906 14.859 13.156 1 98.81 78 SER A O 1
ATOM 593 N N . GLN A 1 79 ? 15.602 13.391 11.5 1 98.81 79 GLN A N 1
ATOM 594 C CA . GLN A 1 79 ? 15.453 14.422 10.477 1 98.81 79 GLN A CA 1
ATOM 595 C C . GLN A 1 79 ? 13.984 14.656 10.141 1 98.81 79 GLN A C 1
ATOM 597 O O . GLN A 1 79 ? 13.641 15.664 9.516 1 98.81 79 GLN A O 1
ATOM 602 N N . VAL A 1 80 ? 13.102 13.766 10.43 1 98.44 80 VAL A N 1
ATOM 603 C CA . VAL A 1 80 ? 11.695 13.898 10.062 1 98.44 80 VAL A CA 1
ATOM 604 C C . VAL A 1 80 ? 10.812 13.727 11.297 1 98.44 80 VAL A C 1
ATOM 606 O O . VAL A 1 80 ? 10.969 12.758 12.039 1 98.44 80 VAL A O 1
ATOM 609 N N . HIS A 1 81 ? 9.891 14.672 11.555 1 98.31 81 HIS A N 1
ATOM 610 C CA . HIS A 1 81 ? 9.008 14.68 12.711 1 98.31 81 HIS A CA 1
ATOM 611 C C . HIS A 1 81 ? 7.641 15.258 12.359 1 98.31 81 HIS A C 1
ATOM 613 O O . HIS A 1 81 ? 7.492 15.938 11.344 1 98.31 81 HIS A O 1
ATOM 619 N N . VAL A 1 82 ? 6.684 14.914 13.133 1 97.38 82 VAL A N 1
ATOM 620 C CA . VAL A 1 82 ? 5.391 15.594 13.117 1 97.38 82 VAL A CA 1
ATOM 621 C C . VAL A 1 82 ? 5.273 16.516 14.328 1 97.38 82 VAL A C 1
ATOM 623 O O . VAL A 1 82 ? 6.156 16.531 15.188 1 97.38 82 VAL A O 1
ATOM 626 N N . SER A 1 83 ? 4.207 17.328 14.367 1 97.69 83 SER A N 1
ATOM 627 C CA . SER A 1 83 ? 4.098 18.312 15.43 1 97.69 83 SER A CA 1
ATOM 628 C C . SER A 1 83 ? 2.693 18.344 16.016 1 97.69 83 SER A C 1
ATOM 630 O O . SER A 1 83 ? 1.703 18.406 15.289 1 97.69 83 SER A O 1
ATOM 632 N N . GLY A 1 84 ? 2.611 18.344 17.344 1 96.69 84 GLY A N 1
ATOM 633 C CA . GLY A 1 84 ? 1.362 18.562 18.062 1 96.69 84 GLY A CA 1
ATOM 634 C C . GLY A 1 84 ? 0.468 17.328 18.062 1 96.69 84 GLY A C 1
ATOM 635 O O . GLY A 1 84 ? -0.737 17.438 18.312 1 96.69 84 GLY A O 1
ATOM 636 N N . THR A 1 85 ? 1.012 16.188 17.812 1 93.44 85 THR A N 1
ATOM 637 C CA . THR A 1 85 ? 0.168 15.031 17.547 1 93.44 85 THR A CA 1
ATOM 638 C C . THR A 1 85 ? 0.03 14.172 18.797 1 93.44 85 THR A C 1
ATOM 640 O O . THR A 1 85 ? 0.904 14.188 19.672 1 93.44 85 THR A O 1
ATOM 643 N N . GLY A 1 86 ? -1.07 13.484 18.875 1 90.38 86 GLY A N 1
ATOM 644 C CA . GLY A 1 86 ? -1.285 12.445 19.875 1 90.38 86 GLY A CA 1
ATOM 645 C C . GLY A 1 86 ? -1.193 11.047 19.312 1 90.38 86 GLY A C 1
ATOM 646 O O . GLY A 1 86 ? -0.735 10.859 18.172 1 90.38 86 GLY A O 1
ATOM 647 N N . GLY A 1 87 ? -1.531 10.07 20.141 1 89.44 87 GLY A N 1
ATOM 648 C CA . GLY A 1 87 ? -1.461 8.688 19.688 1 89.44 87 GLY A CA 1
ATOM 649 C C . GLY A 1 87 ? -0.04 8.164 19.594 1 89.44 87 GLY A C 1
ATOM 650 O O . GLY A 1 87 ? 0.845 8.609 20.328 1 89.44 87 GLY A O 1
ATOM 651 N N . GLY A 1 88 ? 0.073 7.152 18.75 1 92.69 88 GLY A N 1
ATOM 652 C CA . GLY A 1 88 ? 1.408 6.609 18.562 1 92.69 88 GLY A CA 1
ATOM 653 C C . GLY A 1 88 ? 2.328 7.543 17.797 1 92.69 88 GLY A C 1
ATOM 654 O O . GLY A 1 88 ? 1.891 8.234 16.875 1 92.69 88 GLY A O 1
ATOM 655 N N . PRO A 1 89 ? 3.604 7.555 18.141 1 96.31 89 PRO A N 1
ATOM 656 C CA . PRO A 1 89 ? 4.562 8.391 17.422 1 96.31 89 PRO A CA 1
ATOM 657 C C . PRO A 1 89 ? 4.73 7.977 15.953 1 96.31 89 PRO A C 1
ATOM 659 O O . PRO A 1 89 ? 4.438 6.832 15.594 1 96.31 89 PRO A O 1
ATOM 662 N N . LYS A 1 90 ? 5.109 8.859 15.203 1 97.19 90 LYS A N 1
ATOM 663 C CA . LYS A 1 90 ? 5.445 8.633 13.805 1 97.19 90 LYS A CA 1
ATOM 664 C C . LYS A 1 90 ? 6.832 9.188 13.477 1 97.19 90 LYS A C 1
ATOM 666 O O . LYS A 1 90 ? 7.285 10.148 14.094 1 97.19 90 LYS A O 1
ATOM 671 N N . TYR A 1 91 ? 7.59 8.531 12.594 1 98.19 91 TYR A N 1
ATOM 672 C CA . TYR A 1 91 ? 8.859 8.945 12 1 98.19 91 TYR A CA 1
ATOM 673 C C . TYR A 1 91 ? 9.992 8.836 13.008 1 98.19 91 TYR A C 1
ATOM 675 O O . TYR A 1 91 ? 10.188 7.781 13.617 1 98.19 91 TYR A O 1
ATOM 683 N N . GLY A 1 92 ? 10.844 9.836 13.141 1 98.44 92 GLY A N 1
ATOM 684 C CA . GLY A 1 92 ? 12.078 9.727 13.906 1 98.44 92 GLY A CA 1
ATOM 685 C C . GLY A 1 92 ? 13.195 9.047 13.141 1 98.44 92 GLY A C 1
ATOM 686 O O . GLY A 1 92 ? 13.984 8.297 13.719 1 98.44 92 GLY A O 1
ATOM 687 N N . ASN A 1 93 ? 13.32 9.344 11.836 1 98.69 93 ASN A N 1
ATOM 688 C CA . ASN A 1 93 ? 14.211 8.586 10.977 1 98.69 93 ASN A CA 1
ATOM 689 C C . ASN A 1 93 ? 15.547 9.305 10.766 1 98.69 93 ASN A C 1
ATOM 691 O O . ASN A 1 93 ? 15.594 10.531 10.742 1 98.69 93 ASN A O 1
ATOM 695 N N . ILE A 1 94 ? 16.594 8.523 10.539 1 98.88 94 ILE A N 1
ATOM 696 C CA . ILE A 1 94 ? 17.938 8.961 10.203 1 98.88 94 ILE A CA 1
ATOM 697 C C . ILE A 1 94 ? 18.516 9.773 11.367 1 98.88 94 ILE A C 1
ATOM 699 O O . ILE A 1 94 ? 18.734 10.977 11.242 1 98.88 94 ILE A O 1
ATOM 703 N N . SER A 1 95 ? 18.844 9.125 12.406 1 98.81 95 SER A N 1
ATOM 704 C CA . SER A 1 95 ? 19.344 9.75 13.625 1 98.81 95 SER A CA 1
ATOM 705 C C . SER A 1 95 ? 20.844 9.945 13.57 1 98.81 95 SER A C 1
ATOM 707 O O . SER A 1 95 ? 21.578 9.07 13.102 1 98.81 95 SER A O 1
ATOM 709 N N . ILE A 1 96 ? 21.344 11.078 14.008 1 98.88 96 ILE A N 1
ATOM 710 C CA . ILE A 1 96 ? 22.781 11.281 14.203 1 98.88 96 ILE A CA 1
ATOM 711 C C . ILE A 1 96 ? 23.047 11.719 15.641 1 98.88 96 ILE A C 1
ATOM 713 O O . ILE A 1 96 ? 22.172 12.258 16.312 1 98.88 96 ILE A O 1
ATOM 717 N N . MET A 1 97 ? 24.219 11.5 16.109 1 98.81 97 MET A N 1
ATOM 718 C CA . MET A 1 97 ? 24.594 11.891 17.453 1 98.81 97 MET A CA 1
ATOM 719 C C . MET A 1 97 ? 26.094 12.188 17.531 1 98.81 97 MET A C 1
ATOM 721 O O . MET A 1 97 ? 26.922 11.289 17.406 1 98.81 97 MET A O 1
ATOM 725 N N . PRO A 1 98 ? 26.5 13.445 17.781 1 98.69 98 PRO A N 1
ATOM 726 C CA . PRO A 1 98 ? 27.922 13.758 17.984 1 98.69 98 PRO A CA 1
ATOM 727 C C . PRO A 1 98 ? 28.453 13.227 19.297 1 98.69 98 PRO A C 1
ATOM 729 O O . PRO A 1 98 ? 27.75 13.242 20.312 1 98.69 98 PRO A O 1
ATOM 732 N N . PHE A 1 99 ? 29.625 12.789 19.281 1 98.19 99 PHE A N 1
ATOM 733 C CA . PHE A 1 99 ? 30.328 12.359 20.5 1 98.19 99 PHE A CA 1
ATOM 734 C C . PHE A 1 99 ? 31.828 12.469 20.312 1 98.19 99 PHE A C 1
ATOM 736 O O . PHE A 1 99 ? 32.312 12.922 19.281 1 98.19 99 PHE A O 1
ATOM 743 N N . SER A 1 100 ? 32.531 12.273 21.375 1 97 100 SER A N 1
ATOM 744 C CA . SER A 1 100 ? 34 12.203 21.359 1 97 100 SER A CA 1
ATOM 745 C C . SER A 1 100 ? 34.5 10.93 22.031 1 97 100 SER A C 1
ATOM 747 O O . SER A 1 100 ? 33.938 10.492 23.047 1 97 100 SER A O 1
ATOM 749 N N . GLY A 1 101 ? 35.531 10.289 21.422 1 94.75 101 GLY A N 1
ATOM 750 C CA . GLY A 1 101 ? 36.125 9.117 22.047 1 94.75 101 GLY A CA 1
ATOM 751 C C . GLY A 1 101 ? 36.219 7.938 21.094 1 94.75 101 GLY A C 1
ATOM 752 O O . GLY A 1 101 ? 36.312 8.117 19.875 1 94.75 101 GLY A O 1
ATOM 753 N N . ALA A 1 102 ? 36.281 6.734 21.641 1 94.94 102 ALA A N 1
ATOM 754 C CA . ALA A 1 102 ? 36.531 5.516 20.875 1 94.94 102 ALA A CA 1
ATOM 755 C C . ALA A 1 102 ? 35.281 5.094 20.109 1 94.94 102 ALA A C 1
ATOM 757 O O . ALA A 1 102 ? 34.156 5.41 20.5 1 94.94 102 ALA A O 1
ATOM 758 N N . LEU A 1 103 ? 35.438 4.422 19.031 1 97.12 103 LEU A N 1
ATOM 759 C CA . LEU A 1 103 ? 34.375 3.908 18.203 1 97.12 103 LEU A CA 1
ATOM 760 C C . LEU A 1 103 ? 33.938 2.516 18.656 1 97.12 103 LEU A C 1
ATOM 762 O O . LEU A 1 103 ? 33.938 1.573 17.875 1 97.12 103 LEU A O 1
ATOM 766 N N . ASP A 1 104 ? 33.562 2.336 19.922 1 95.94 104 ASP A N 1
ATOM 767 C CA . ASP A 1 104 ? 33.344 0.989 20.453 1 95.94 104 ASP A CA 1
ATOM 768 C C . ASP A 1 104 ? 32.062 0.904 21.25 1 95.94 104 ASP A C 1
ATOM 770 O O . ASP A 1 104 ? 31.828 -0.075 21.969 1 95.94 104 ASP A O 1
ATOM 774 N N . LYS A 1 105 ? 31.328 1.944 21.172 1 96.19 105 LYS A N 1
ATOM 775 C CA . LYS A 1 105 ? 30.047 1.958 21.859 1 96.19 105 LYS A CA 1
ATOM 776 C C . LYS A 1 105 ? 28.938 2.486 20.953 1 96.19 105 LYS A C 1
ATOM 778 O O . LYS A 1 105 ? 29.062 3.578 20.391 1 96.19 105 LYS A O 1
ATOM 783 N N . MET A 1 106 ? 27.844 1.73 20.844 1 95.25 106 MET A N 1
ATOM 784 C CA . MET A 1 106 ? 26.734 2.148 20 1 95.25 106 MET A CA 1
ATOM 785 C C . MET A 1 106 ? 25.906 3.236 20.672 1 95.25 106 MET A C 1
ATOM 787 O O . MET A 1 106 ? 25.469 4.184 20.016 1 95.25 106 MET A O 1
ATOM 791 N N . ASP A 1 107 ? 25.625 3.082 21.984 1 96.25 107 ASP A N 1
ATOM 792 C CA . ASP A 1 107 ? 24.844 4.074 22.719 1 96.25 107 ASP A CA 1
ATOM 793 C C . ASP A 1 107 ? 25.672 5.324 23.016 1 96.25 107 ASP A C 1
ATOM 795 O O . ASP A 1 107 ? 26.641 5.266 23.766 1 96.25 107 ASP A O 1
ATOM 799 N N . GLN A 1 108 ? 25.328 6.422 22.422 1 96.94 108 GLN A N 1
ATOM 800 C CA . GLN A 1 108 ? 26.031 7.684 22.609 1 96.94 108 GLN A CA 1
ATOM 801 C C . GLN A 1 108 ? 25.141 8.734 23.25 1 96.94 108 GLN A C 1
ATOM 803 O O . GLN A 1 108 ? 25.328 9.938 23.031 1 96.94 108 GLN A O 1
ATOM 808 N N . THR A 1 109 ? 24.109 8.289 23.906 1 97.06 109 THR A N 1
ATOM 809 C CA . THR A 1 109 ? 23.156 9.172 24.562 1 97.06 109 THR A CA 1
ATOM 810 C C . THR A 1 109 ? 23.859 10.148 25.5 1 97.06 109 THR A C 1
ATOM 812 O O . THR A 1 109 ? 24.844 9.781 26.156 1 97.06 109 THR A O 1
ATOM 815 N N . SER A 1 110 ? 23.422 11.422 25.531 1 97.56 110 SER A N 1
ATOM 816 C CA . SER A 1 110 ? 24.062 12.445 26.359 1 97.56 110 SER A CA 1
ATOM 817 C C . SER A 1 110 ? 23.031 13.391 26.953 1 97.56 110 SER A C 1
ATOM 819 O O . SER A 1 110 ? 21.953 13.578 26.406 1 97.56 110 SER A O 1
ATOM 821 N N . PHE A 1 111 ? 23.438 14.031 28.062 1 98.25 111 PHE A N 1
ATOM 822 C CA . PHE A 1 111 ? 22.594 15.031 28.719 1 98.25 111 PHE A CA 1
ATOM 823 C C . PHE A 1 111 ? 22.953 16.438 28.234 1 98.25 111 PHE A C 1
ATOM 825 O O . PHE A 1 111 ? 24.125 16.719 27.969 1 98.25 111 PHE A O 1
ATOM 832 N N . ARG A 1 112 ? 22.031 17.312 28.141 1 98.31 112 ARG A N 1
ATOM 833 C CA . ARG A 1 112 ? 22.234 18.688 27.703 1 98.31 112 ARG A CA 1
ATOM 834 C C . ARG A 1 112 ? 22.609 19.594 28.875 1 98.31 112 ARG A C 1
ATOM 836 O O . ARG A 1 112 ? 22.062 19.453 29.969 1 98.31 112 ARG A O 1
ATOM 843 N N . ALA A 1 113 ? 23.547 20.547 28.641 1 98.06 113 ALA A N 1
ATOM 844 C CA . ALA A 1 113 ? 23.875 21.609 29.578 1 98.06 113 ALA A CA 1
ATOM 845 C C . ALA A 1 113 ? 23.047 22.859 29.297 1 98.06 113 ALA A C 1
ATOM 847 O O . ALA A 1 113 ? 22.656 23.578 30.219 1 98.06 113 ALA A O 1
ATOM 848 N N . GLU A 1 114 ? 22.953 23.172 28.062 1 97.12 114 GLU A N 1
ATOM 849 C CA . GLU A 1 114 ? 22.219 24.344 27.578 1 97.12 114 GLU A CA 1
ATOM 850 C C . GLU A 1 114 ? 21.422 24 26.328 1 97.12 114 GLU A C 1
ATOM 852 O O . GLU A 1 114 ? 21.75 23.062 25.609 1 97.12 114 GLU A O 1
ATOM 857 N N . GLU A 1 115 ? 20.406 24.734 26.172 1 97.94 115 GLU A N 1
ATOM 858 C CA . GLU A 1 115 ? 19.578 24.594 24.984 1 97.94 115 GLU A CA 1
ATOM 859 C C . GLU A 1 115 ? 18.969 25.938 24.578 1 97.94 115 GLU A C 1
ATOM 861 O O . GLU A 1 115 ? 18.531 26.719 25.438 1 97.94 115 GLU A O 1
ATOM 866 N N . ASN A 1 116 ? 19.125 26.281 23.359 1 98.06 116 ASN A N 1
ATOM 867 C CA . ASN A 1 116 ? 18.562 27.5 22.781 1 98.06 116 ASN A CA 1
ATOM 868 C C . ASN A 1 116 ? 17.75 27.203 21.516 1 98.06 116 ASN A C 1
ATOM 870 O O . ASN A 1 116 ? 18.25 26.594 20.578 1 98.06 116 ASN A O 1
ATOM 874 N N . VAL A 1 117 ? 16.5 27.656 21.5 1 98.44 117 VAL A N 1
ATOM 875 C CA . VAL A 1 117 ? 15.586 27.391 20.391 1 98.44 117 VAL A CA 1
ATOM 876 C C . VAL A 1 117 ? 14.992 28.703 19.891 1 98.44 117 VAL A C 1
ATOM 878 O O . VAL A 1 117 ? 14.461 29.5 20.672 1 98.44 117 VAL A O 1
ATOM 881 N N . LYS A 1 118 ? 15.102 28.969 18.625 1 98.06 118 LYS A N 1
ATOM 882 C CA . LYS A 1 118 ? 14.492 30.078 17.906 1 98.06 118 LYS A CA 1
ATOM 883 C C . LYS A 1 118 ? 13.906 29.609 16.578 1 98.06 118 LYS A C 1
ATOM 885 O O . LYS A 1 118 ? 14.195 28.5 16.125 1 98.06 118 LYS A O 1
ATOM 890 N N . LEU A 1 119 ? 13.086 30.453 16.016 1 98.38 119 LEU A N 1
ATOM 891 C CA . LEU A 1 119 ? 12.555 30.094 14.703 1 98.38 119 LEU A CA 1
ATOM 892 C C . LEU A 1 119 ? 13.688 29.797 13.727 1 98.38 119 LEU A C 1
ATOM 894 O O . LEU A 1 119 ? 14.539 30.656 13.469 1 98.38 119 LEU A O 1
ATOM 898 N N . GLY A 1 120 ? 13.688 28.594 13.281 1 98.56 120 GLY A N 1
ATOM 899 C CA . GLY A 1 120 ? 14.641 28.188 12.266 1 98.56 120 GLY A CA 1
ATOM 900 C C . GLY A 1 120 ? 15.961 27.719 12.836 1 98.56 120 GLY A C 1
ATOM 901 O O . GLY A 1 120 ? 16.875 27.344 12.094 1 98.56 120 GLY A O 1
ATOM 902 N N . TYR A 1 121 ? 16.047 27.703 14.18 1 98.69 121 TYR A N 1
ATOM 903 C CA . TYR A 1 121 ? 17.344 27.469 14.789 1 98.69 121 TYR A CA 1
ATOM 904 C C . TYR A 1 121 ? 17.203 26.656 16.078 1 98.69 121 TYR A C 1
ATOM 906 O O . TYR A 1 121 ? 16.297 26.891 16.875 1 98.69 121 TYR A O 1
ATOM 914 N N . TYR A 1 122 ? 18.031 25.672 16.234 1 98.81 122 TYR A N 1
ATOM 915 C CA . TYR A 1 122 ? 18.188 24.922 17.469 1 98.81 122 TYR A CA 1
ATOM 916 C C . TYR A 1 122 ? 19.656 24.812 17.875 1 98.81 122 TYR A C 1
ATOM 918 O O . TYR A 1 122 ? 20.531 24.625 17.016 1 98.81 122 TYR A O 1
ATOM 926 N N . GLU A 1 123 ? 19.938 24.875 19.172 1 98.69 123 GLU A N 1
ATOM 927 C CA . GLU A 1 123 ? 21.297 24.75 19.688 1 98.69 123 GLU A CA 1
ATOM 928 C C . GLU A 1 123 ? 21.297 24.047 21.047 1 98.69 123 GLU A C 1
ATOM 930 O O . GLU A 1 123 ? 20.453 24.312 21.906 1 98.69 123 GLU A O 1
ATOM 935 N N . THR A 1 124 ? 22.234 23.156 21.188 1 98.69 124 THR A N 1
ATOM 936 C CA . THR A 1 124 ? 22.469 22.609 22.516 1 98.69 124 THR A CA 1
ATOM 937 C C . THR A 1 124 ? 23.969 22.422 22.75 1 98.69 124 THR A C 1
ATOM 939 O O . THR A 1 124 ? 24.766 22.422 21.812 1 98.69 124 THR A O 1
ATOM 942 N N . VAL A 1 125 ? 24.375 22.375 24 1 98.62 125 VAL A N 1
ATOM 943 C CA . VAL A 1 125 ? 25.688 21.953 24.453 1 98.62 125 VAL A CA 1
ATOM 944 C C . VAL A 1 125 ? 25.562 20.75 25.391 1 98.62 125 VAL A C 1
ATOM 946 O O . VAL A 1 125 ? 24.75 20.766 26.312 1 98.62 125 VAL A O 1
ATOM 949 N N . PHE A 1 126 ? 26.328 19.766 25.125 1 98.31 126 PHE A N 1
ATOM 950 C CA . PHE A 1 126 ? 26.234 18.562 25.953 1 98.31 126 PHE A CA 1
ATOM 951 C C . PHE A 1 126 ? 27.109 18.688 27.203 1 98.31 126 PHE A C 1
ATOM 953 O O . PHE A 1 126 ? 28.219 19.219 27.125 1 98.31 126 PHE A O 1
ATOM 960 N N . LYS A 1 127 ? 26.641 18.188 28.312 1 97.25 127 LYS A N 1
ATOM 961 C CA . LYS A 1 127 ? 27.25 18.344 29.625 1 97.25 127 LYS A CA 1
ATOM 962 C C . LYS A 1 127 ? 28.594 17.594 29.688 1 97.25 127 LYS A C 1
ATOM 964 O O . LYS A 1 127 ? 29.562 18.109 30.234 1 97.25 127 LYS A O 1
ATOM 969 N N . GLU A 1 128 ? 28.625 16.422 29.141 1 93.06 128 GLU A N 1
ATOM 970 C CA . GLU A 1 128 ? 29.734 15.516 29.406 1 93.06 128 GLU A CA 1
ATOM 971 C C . GLU A 1 128 ? 30.938 15.859 28.516 1 93.06 128 GLU A C 1
ATOM 973 O O . GLU A 1 128 ? 32.094 15.711 28.953 1 93.06 128 GLU A O 1
ATOM 978 N N . ASN A 1 129 ? 30.656 16.359 27.391 1 95 129 ASN A N 1
ATOM 979 C CA . ASN A 1 129 ? 31.766 16.516 26.453 1 95 129 ASN A CA 1
ATOM 980 C C . ASN A 1 129 ? 31.812 17.938 25.875 1 95 129 ASN A C 1
ATOM 982 O O . ASN A 1 129 ? 32.688 18.25 25.094 1 95 129 ASN A O 1
ATOM 986 N N . ASN A 1 130 ? 30.875 18.781 26.234 1 97.31 130 ASN A N 1
ATOM 987 C CA . ASN A 1 130 ? 30.828 20.188 25.875 1 97.31 130 ASN A CA 1
ATOM 988 C C . ASN A 1 130 ? 30.734 20.375 24.359 1 97.31 130 ASN A C 1
ATOM 990 O O . ASN A 1 130 ? 31.219 21.375 23.828 1 97.31 130 ASN A O 1
ATOM 994 N N . ILE A 1 131 ? 30.281 19.406 23.641 1 98.56 131 ILE A N 1
ATOM 995 C CA . ILE A 1 131 ? 30.047 19.531 22.219 1 98.56 131 ILE A CA 1
ATOM 996 C C . ILE A 1 131 ? 28.828 20.406 21.969 1 98.56 131 ILE A C 1
ATOM 998 O O . ILE A 1 131 ? 27.75 20.156 22.5 1 98.56 131 ILE A O 1
ATOM 1002 N N . LYS A 1 132 ? 29 21.484 21.219 1 98.69 132 LYS A N 1
ATOM 1003 C CA . LYS A 1 132 ? 27.906 22.344 20.812 1 98.69 132 LYS A CA 1
ATOM 1004 C C . LYS A 1 132 ? 27.312 21.875 19.484 1 98.69 132 LYS A C 1
ATOM 1006 O O . LYS A 1 132 ? 28.047 21.703 18.5 1 98.69 132 LYS A O 1
ATOM 1011 N N . THR A 1 133 ? 26.062 21.641 19.422 1 98.88 133 THR A N 1
ATOM 1012 C CA . THR A 1 133 ? 25.359 21.219 18.219 1 98.88 133 THR A CA 1
ATOM 1013 C C . THR A 1 133 ? 24.312 22.266 17.812 1 98.88 133 THR A C 1
ATOM 1015 O O . THR A 1 133 ? 23.406 22.578 18.594 1 98.88 133 THR A O 1
ATOM 1018 N N . GLU A 1 134 ? 24.484 22.844 16.609 1 98.88 134 GLU A N 1
ATOM 1019 C CA . GLU A 1 134 ? 23.562 23.812 16.031 1 98.88 134 GLU A CA 1
ATOM 1020 C C . GLU A 1 134 ? 22.891 23.25 14.781 1 98.88 134 GLU A C 1
ATOM 1022 O O . GLU A 1 134 ? 23.516 22.547 14 1 98.88 134 GLU A O 1
ATOM 1027 N N . ILE A 1 135 ? 21.609 23.578 14.625 1 98.94 135 ILE A N 1
ATOM 1028 C CA . ILE A 1 135 ? 20.844 23.016 13.516 1 98.94 135 ILE A CA 1
ATOM 1029 C C . ILE A 1 135 ? 20.031 24.109 12.836 1 98.94 135 ILE A C 1
ATOM 1031 O O . ILE A 1 135 ? 19.469 24.969 13.508 1 98.94 135 ILE A O 1
ATOM 1035 N N . THR A 1 136 ? 20 24.203 11.562 1 98.88 136 THR A N 1
ATOM 1036 C CA . THR A 1 136 ? 19 24.844 10.711 1 98.88 136 THR A CA 1
ATOM 1037 C C . THR A 1 136 ? 18.609 23.938 9.555 1 98.88 136 THR A C 1
ATOM 1039 O O . THR A 1 136 ? 18.953 22.75 9.547 1 98.88 136 THR A O 1
ATOM 1042 N N . THR A 1 137 ? 17.766 24.422 8.641 1 98.81 137 THR A N 1
ATOM 1043 C CA . THR A 1 137 ? 17.328 23.484 7.621 1 98.81 137 THR A CA 1
ATOM 1044 C C . THR A 1 137 ? 16.828 24.219 6.383 1 98.81 137 THR A C 1
ATOM 1046 O O . THR A 1 137 ? 16.516 25.406 6.449 1 98.81 137 THR A O 1
ATOM 1049 N N . GLY A 1 138 ? 16.922 23.578 5.227 1 98.56 138 GLY A N 1
ATOM 1050 C CA . GLY A 1 138 ? 16.125 23.906 4.055 1 98.56 138 GLY A CA 1
ATOM 1051 C C . GLY A 1 138 ? 14.828 23.141 3.977 1 98.56 138 GLY A C 1
ATOM 1052 O O . GLY A 1 138 ? 14.305 22.688 4.996 1 98.56 138 GLY A O 1
ATOM 1053 N N . GLU A 1 139 ? 14.242 23.031 2.732 1 98.19 139 GLU A N 1
ATOM 1054 C CA . GLU A 1 139 ? 12.977 22.312 2.541 1 98.19 139 GLU A CA 1
ATOM 1055 C C . GLU A 1 139 ? 13.164 20.812 2.707 1 98.19 139 GLU A C 1
ATOM 1057 O O . GLU A 1 139 ? 12.281 20.125 3.229 1 98.19 139 GLU A O 1
ATOM 1062 N N . LYS A 1 140 ? 14.383 20.359 2.166 1 98.69 140 LYS A N 1
ATOM 1063 C CA . LYS A 1 140 ? 14.586 18.906 2.115 1 98.69 140 LYS A CA 1
ATOM 1064 C C . LYS A 1 140 ? 15.961 18.531 2.654 1 98.69 140 LYS A C 1
ATOM 1066 O O . LYS A 1 140 ? 16.375 17.375 2.555 1 98.69 140 LYS A O 1
ATOM 1071 N N . VAL A 1 141 ? 16.688 19.5 3.254 1 98.88 141 VAL A N 1
ATOM 1072 C CA . VAL A 1 141 ? 18.062 19.281 3.689 1 98.88 141 VAL A CA 1
ATOM 1073 C C . VAL A 1 141 ? 18.266 19.875 5.082 1 98.88 141 VAL A C 1
ATOM 1075 O O . VAL A 1 141 ? 18.016 21.062 5.301 1 98.88 141 VAL A O 1
ATOM 1078 N N . SER A 1 142 ? 18.734 19.094 6 1 98.88 142 SER A N 1
ATOM 1079 C CA . SER A 1 142 ? 19.172 19.594 7.297 1 98.88 142 SER A CA 1
ATOM 1080 C C . SER A 1 142 ? 20.625 20.078 7.246 1 98.88 142 SER A C 1
ATOM 1082 O O . SER A 1 142 ? 21.438 19.547 6.492 1 98.88 142 SER A O 1
ATOM 1084 N N . PHE A 1 143 ? 20.938 21.062 8.039 1 98.94 143 PHE A N 1
ATOM 1085 C CA . PHE A 1 143 ? 22.297 21.594 8.141 1 98.94 143 PHE A CA 1
ATOM 1086 C C . PHE A 1 143 ? 22.734 21.688 9.602 1 98.94 143 PHE A C 1
ATOM 1088 O O . PHE A 1 143 ? 22.109 22.406 10.383 1 98.94 143 PHE A O 1
ATOM 1095 N N . TYR A 1 144 ? 23.766 20.969 9.953 1 98.94 144 TYR A N 1
ATOM 1096 C CA . TYR A 1 144 ? 24.328 20.953 11.297 1 98.94 144 TYR A CA 1
ATOM 1097 C C . TYR A 1 144 ? 25.672 21.656 11.32 1 98.94 144 TYR A C 1
ATOM 1099 O O . TYR A 1 144 ? 26.484 21.5 10.398 1 98.94 144 TYR A O 1
ATOM 1107 N N . ARG A 1 145 ? 25.875 22.453 12.305 1 98.88 145 ARG A N 1
ATOM 1108 C CA . ARG A 1 145 ? 27.188 22.953 12.711 1 98.88 145 ARG A CA 1
ATOM 1109 C C . ARG A 1 145 ? 27.547 22.438 14.102 1 98.88 145 ARG A C 1
ATOM 1111 O O . ARG A 1 145 ? 26.969 22.844 15.102 1 98.88 145 ARG A O 1
ATOM 1118 N N . ILE A 1 146 ? 28.484 21.5 14.141 1 98.88 146 ILE A N 1
ATOM 1119 C CA . ILE A 1 146 ? 28.875 20.844 15.383 1 98.88 146 ILE A CA 1
ATOM 1120 C C . ILE A 1 146 ? 30.266 21.312 15.797 1 98.88 146 ILE A C 1
ATOM 1122 O O . ILE A 1 146 ? 31.234 21.125 15.062 1 98.88 146 ILE A O 1
ATOM 1126 N N . THR A 1 147 ? 30.328 21.875 16.969 1 98.62 147 THR A N 1
ATOM 1127 C CA . THR A 1 147 ? 31.609 22.375 17.469 1 98.62 147 THR A CA 1
ATOM 1128 C C . THR A 1 147 ? 32.125 21.5 18.609 1 98.62 147 THR A C 1
ATOM 1130 O O . THR A 1 147 ? 31.5 21.422 19.672 1 98.62 147 THR A O 1
ATOM 1133 N N . TYR A 1 148 ? 33.219 20.922 18.328 1 98.25 148 TYR A N 1
ATOM 1134 C CA . TYR A 1 148 ? 33.906 20.094 19.328 1 98.25 148 TYR A CA 1
ATOM 1135 C C . TYR A 1 148 ? 34.906 20.906 20.141 1 98.25 148 TYR A C 1
ATOM 1137 O O . TYR A 1 148 ? 35.406 21.922 19.656 1 98.25 148 TYR A O 1
ATOM 1145 N N . PRO A 1 149 ? 35.156 20.453 21.406 1 96.25 149 PRO A N 1
ATOM 1146 C CA . PRO A 1 149 ? 36.188 21.156 22.172 1 96.25 149 PRO A CA 1
ATOM 1147 C C . PRO A 1 149 ? 37.562 21.047 21.531 1 96.25 149 PRO A C 1
ATOM 1149 O O . PRO A 1 149 ? 37.844 20.078 20.812 1 96.25 149 PRO A O 1
ATOM 1152 N N . LYS A 1 150 ? 38.375 21.969 21.906 1 93.38 150 LYS A N 1
ATOM 1153 C CA . LYS A 1 150 ? 39.75 22 21.375 1 93.38 150 LYS A CA 1
ATOM 1154 C C . LYS A 1 150 ? 40.5 20.719 21.719 1 93.38 150 LYS A C 1
ATOM 1156 O O . LYS A 1 150 ? 40.406 20.219 22.844 1 93.38 150 LYS A O 1
ATOM 1161 N N . ASP A 1 151 ? 41.25 20.172 20.797 1 89.69 151 ASP A N 1
ATOM 1162 C CA . ASP A 1 151 ? 42.188 19.047 20.906 1 89.69 151 ASP A CA 1
ATOM 1163 C C . ASP A 1 151 ? 41.438 17.75 21.25 1 89.69 151 ASP A C 1
ATOM 1165 O O . ASP A 1 151 ? 42.031 16.797 21.734 1 89.69 151 ASP A O 1
ATOM 1169 N N . LYS A 1 152 ? 40.156 17.797 21.094 1 93.94 152 LYS A N 1
ATOM 1170 C CA . LYS A 1 152 ? 39.375 16.562 21.25 1 93.94 152 LYS A CA 1
ATOM 1171 C C . LYS A 1 152 ? 39.062 15.945 19.906 1 93.94 152 LYS A C 1
ATOM 1173 O O . LYS A 1 152 ? 39.031 16.641 18.891 1 93.94 152 LYS A O 1
ATOM 1178 N N . SER A 1 153 ? 38.906 14.641 19.938 1 95 153 SER A N 1
ATOM 1179 C CA . SER A 1 153 ? 38.531 13.969 18.688 1 95 153 SER A CA 1
ATOM 1180 C C . SER A 1 153 ? 37.062 14.25 18.344 1 95 153 SER A C 1
ATOM 1182 O O . SER A 1 153 ? 36.219 14.406 19.219 1 95 153 SER A O 1
ATOM 1184 N N . LYS A 1 154 ? 36.812 14.336 17.078 1 98.19 154 LYS A N 1
ATOM 1185 C CA . LYS A 1 154 ? 35.469 14.609 16.547 1 98.19 154 LYS A CA 1
ATOM 1186 C C . LYS A 1 154 ? 34.812 13.336 16.016 1 98.19 154 LYS A C 1
ATOM 1188 O O . LYS A 1 154 ? 35.281 12.766 15.023 1 98.19 154 LYS A O 1
ATOM 1193 N N . GLU A 1 155 ? 33.781 12.867 16.734 1 98.44 155 GLU A N 1
ATOM 1194 C CA . GLU A 1 155 ? 33.094 11.664 16.266 1 98.44 155 GLU A CA 1
ATOM 1195 C C . GLU A 1 155 ? 31.609 11.93 16.016 1 98.44 155 GLU A C 1
ATOM 1197 O O . GLU A 1 155 ? 31.031 12.883 16.562 1 98.44 155 GLU A O 1
ATOM 1202 N N . LEU A 1 156 ? 30.984 11.125 15.156 1 98.75 156 LEU A N 1
ATOM 1203 C CA . LEU A 1 156 ? 29.562 11.219 14.805 1 98.75 156 LEU A CA 1
ATOM 1204 C C . LEU A 1 156 ? 28.969 9.836 14.586 1 98.75 156 LEU A C 1
ATOM 1206 O O . LEU A 1 156 ? 29.531 9.023 13.836 1 98.75 156 LEU A O 1
ATOM 1210 N N . LYS A 1 157 ? 27.906 9.516 15.297 1 98.81 157 LYS A N 1
ATOM 1211 C CA . LYS A 1 157 ? 27.125 8.32 15.031 1 98.81 157 LYS A CA 1
ATOM 1212 C C . LYS A 1 157 ? 26.016 8.594 14.031 1 98.81 157 LYS A C 1
ATOM 1214 O O . LYS A 1 157 ? 25.328 9.625 14.109 1 98.81 157 LYS A O 1
ATOM 1219 N N . ILE A 1 158 ? 25.812 7.828 13.016 1 98.88 158 ILE A N 1
ATOM 1220 C CA . ILE A 1 158 ? 24.656 7.812 12.133 1 98.88 158 ILE A CA 1
ATOM 1221 C C . ILE A 1 158 ? 23.875 6.508 12.305 1 98.88 158 ILE A C 1
ATOM 1223 O O . ILE A 1 158 ? 24.438 5.422 12.156 1 98.88 158 ILE A O 1
ATOM 1227 N N . ASP A 1 159 ? 22.594 6.566 12.641 1 98.69 159 ASP A N 1
ATOM 1228 C CA . ASP A 1 159 ? 21.781 5.41 13.016 1 98.69 159 ASP A CA 1
ATOM 1229 C C . ASP A 1 159 ? 20.453 5.41 12.266 1 98.69 159 ASP A C 1
ATOM 1231 O O . ASP A 1 159 ? 19.438 5.836 12.805 1 98.69 159 ASP A O 1
ATOM 1235 N N . PRO A 1 160 ? 20.438 4.855 10.992 1 98.56 160 PRO A N 1
ATOM 1236 C CA . PRO A 1 160 ? 19.172 4.746 10.266 1 98.56 160 PRO A CA 1
ATOM 1237 C C . PRO A 1 160 ? 18.219 3.723 10.883 1 98.56 160 PRO A C 1
ATOM 1239 O O . PRO A 1 160 ? 17.047 3.65 10.5 1 98.56 160 PRO A O 1
ATOM 1242 N N . GLY A 1 161 ? 18.609 2.969 11.867 1 98 161 GLY A N 1
ATOM 1243 C CA . GLY A 1 161 ? 17.766 1.974 12.508 1 98 161 GLY A CA 1
ATOM 1244 C C . GLY A 1 161 ? 16.875 2.557 13.586 1 98 161 GLY A C 1
ATOM 1245 O O . GLY A 1 161 ? 15.914 1.916 14.023 1 98 161 GLY A O 1
ATOM 1246 N N . PHE A 1 162 ? 17.188 3.768 14.047 1 98.19 162 PHE A N 1
ATOM 1247 C CA . PHE A 1 162 ? 16.422 4.438 15.078 1 98.19 162 PHE A CA 1
ATOM 1248 C C . PHE A 1 162 ? 15.117 4.992 14.516 1 98.19 162 PHE A C 1
ATOM 1250 O O . PHE A 1 162 ? 15.086 5.484 13.383 1 98.19 162 PHE A O 1
ATOM 1257 N N . PHE A 1 163 ? 14.055 4.934 15.25 1 98.38 163 PHE A N 1
ATOM 1258 C CA . PHE A 1 163 ? 12.781 5.582 14.953 1 98.38 163 PHE A CA 1
ATOM 1259 C C . PHE A 1 163 ? 11.969 5.777 16.219 1 98.38 163 PHE A C 1
ATOM 1261 O O . PHE A 1 163 ? 12.211 5.109 17.234 1 98.38 163 PHE A O 1
ATOM 1268 N N . LEU A 1 164 ? 11.047 6.641 16.203 1 98.19 164 LEU A N 1
ATOM 1269 C CA . LEU A 1 164 ? 10.188 6.895 17.359 1 98.19 164 LEU A CA 1
ATOM 1270 C C . LEU A 1 164 ? 9.078 5.852 17.453 1 98.19 164 LEU A C 1
ATOM 1272 O O . LEU A 1 164 ? 8.719 5.234 16.453 1 98.19 164 LEU A O 1
ATOM 1276 N N . GLY A 1 165 ? 8.562 5.656 18.672 1 97.5 165 GLY A N 1
ATOM 1277 C CA . GLY A 1 165 ? 7.379 4.84 18.891 1 97.5 165 GLY A CA 1
ATOM 1278 C C . GLY A 1 165 ? 7.676 3.352 18.891 1 97.5 165 GLY A C 1
ATOM 1279 O O . GLY A 1 165 ? 6.758 2.531 18.844 1 97.5 165 GLY A O 1
ATOM 1280 N N . GLU A 1 166 ? 8.977 2.963 18.891 1 96.56 166 GLU A N 1
ATOM 1281 C CA . GLU A 1 166 ? 9.328 1.549 18.984 1 96.56 166 GLU A CA 1
ATOM 1282 C C . GLU A 1 166 ? 8.844 0.95 20.297 1 96.56 166 GLU A C 1
ATOM 1284 O O . GLU A 1 166 ? 9.023 1.548 21.359 1 96.56 166 GLU A O 1
ATOM 1289 N N . GLU A 1 167 ? 8.211 -0.204 20.219 1 95.94 167 GLU A N 1
ATOM 1290 C CA . GLU A 1 167 ? 7.691 -0.893 21.391 1 95.94 167 GLU A CA 1
ATOM 1291 C C . GLU A 1 167 ? 8.336 -2.268 21.562 1 95.94 167 GLU A C 1
ATOM 1293 O O . GLU A 1 167 ? 8.859 -2.832 20.594 1 95.94 167 GLU A O 1
ATOM 1298 N N . LYS A 1 168 ? 8.258 -2.795 22.797 1 92.44 168 LYS A N 1
ATOM 1299 C CA . LYS A 1 168 ? 8.758 -4.141 23.062 1 92.44 168 LYS A CA 1
ATOM 1300 C C . LYS A 1 168 ? 7.996 -5.18 22.25 1 92.44 168 LYS A C 1
ATOM 1302 O O . LYS A 1 168 ? 8.594 -6.129 21.734 1 92.44 168 LYS A O 1
ATOM 1307 N N . ILE A 1 169 ? 6.723 -4.953 22.219 1 91.5 169 ILE A N 1
ATOM 1308 C CA . ILE A 1 169 ? 5.898 -5.727 21.297 1 91.5 169 ILE A CA 1
ATOM 1309 C C . ILE A 1 169 ? 5.801 -4.996 19.953 1 91.5 169 ILE A C 1
ATOM 1311 O O . ILE A 1 169 ? 5.105 -3.986 19.844 1 91.5 169 ILE A O 1
ATOM 1315 N N . PRO A 1 170 ? 6.43 -5.473 18.938 1 89.12 170 PRO A N 1
ATOM 1316 C CA . PRO A 1 170 ? 6.598 -4.695 17.703 1 89.12 170 PRO A CA 1
ATOM 1317 C C . PRO A 1 170 ? 5.27 -4.332 17.047 1 89.12 170 PRO A C 1
ATOM 1319 O O . PRO A 1 170 ? 5.133 -3.244 16.484 1 89.12 170 PRO A O 1
ATOM 1322 N N . ASP A 1 171 ? 4.266 -5.199 17.172 1 88.06 171 ASP A N 1
ATOM 1323 C CA . ASP A 1 171 ? 3.008 -4.934 16.484 1 88.06 171 ASP A CA 1
ATOM 1324 C C . ASP A 1 171 ? 1.932 -4.469 17.469 1 88.06 171 ASP A C 1
ATOM 1326 O O . ASP A 1 171 ? 0.748 -4.754 17.281 1 88.06 171 ASP A O 1
ATOM 1330 N N . ALA A 1 172 ? 2.404 -3.846 18.531 1 89.5 172 ALA A N 1
ATOM 1331 C CA . ALA A 1 172 ? 1.457 -3.217 19.453 1 89.5 172 ALA A CA 1
ATOM 1332 C C . ALA A 1 172 ? 0.639 -2.141 18.734 1 89.5 172 ALA A C 1
ATOM 1334 O O . ALA A 1 172 ? 1.038 -1.643 17.688 1 89.5 172 ALA A O 1
ATOM 1335 N N . ARG A 1 173 ? -0.472 -1.804 19.344 1 85.19 173 ARG A N 1
ATOM 1336 C CA . ARG A 1 173 ? -1.372 -0.833 18.734 1 85.19 173 ARG A CA 1
ATOM 1337 C C . ARG A 1 173 ? -0.663 0.495 18.484 1 85.19 173 ARG A C 1
ATOM 1339 O O . ARG A 1 173 ? -0.081 1.07 19.406 1 85.19 173 ARG A O 1
ATOM 1346 N N . GLU A 1 174 ? -0.661 1.026 17.344 1 90.19 174 GLU A N 1
ATOM 1347 C CA . GLU A 1 174 ? -0.15 2.322 16.906 1 90.19 174 GLU A CA 1
ATOM 1348 C C . GLU A 1 174 ? 1.371 2.383 17.031 1 90.19 174 GLU A C 1
ATOM 1350 O O . GLU A 1 174 ? 1.956 3.467 17.016 1 90.19 174 GLU A O 1
ATOM 1355 N N . ALA A 1 175 ? 2 1.223 17.281 1 95.31 175 ALA A N 1
ATOM 1356 C CA . ALA A 1 175 ? 3.461 1.191 17.312 1 95.31 175 ALA A CA 1
ATOM 1357 C C . ALA A 1 175 ? 4.039 1.292 15.906 1 95.31 175 ALA A C 1
ATOM 1359 O O . ALA A 1 175 ? 3.475 0.751 14.953 1 95.31 175 ALA A O 1
ATOM 1360 N N . GLN A 1 176 ? 5.137 2.039 15.805 1 97.06 176 GLN A N 1
ATOM 1361 C CA . GLN A 1 176 ? 5.953 1.869 14.609 1 97.06 176 GLN A CA 1
ATOM 1362 C C . GLN A 1 176 ? 6.805 0.605 14.695 1 97.06 176 GLN A C 1
ATOM 1364 O O . GLN A 1 176 ? 7.211 0.201 15.781 1 97.06 176 GLN A O 1
ATOM 1369 N N . GLN A 1 177 ? 7.027 -0.028 13.586 1 96.62 177 GLN A N 1
ATOM 1370 C CA . GLN A 1 177 ? 7.734 -1.302 13.523 1 96.62 177 GLN A CA 1
ATOM 1371 C C . GLN A 1 177 ? 8.93 -1.216 12.57 1 96.62 177 GLN A C 1
ATOM 1373 O O . GLN A 1 177 ? 8.812 -0.684 11.469 1 96.62 177 GLN A O 1
ATOM 1378 N N . PHE A 1 178 ? 10.039 -1.728 13.016 1 97 178 PHE A N 1
ATOM 1379 C CA . PHE A 1 178 ? 11.227 -1.789 12.172 1 97 178 PHE A CA 1
ATOM 1380 C C . PHE A 1 178 ? 11.031 -2.777 11.031 1 97 178 PHE A C 1
ATOM 1382 O O . PHE A 1 178 ? 10.602 -3.91 11.25 1 97 178 PHE A O 1
ATOM 1389 N N . VAL A 1 179 ? 11.359 -2.369 9.781 1 97.06 179 VAL A N 1
ATOM 1390 C CA . VAL A 1 179 ? 11.305 -3.252 8.625 1 97.06 179 VAL A CA 1
ATOM 1391 C C . VAL A 1 179 ? 12.711 -3.49 8.086 1 97.06 179 VAL A C 1
ATOM 1393 O O . VAL A 1 179 ? 13.078 -4.621 7.766 1 97.06 179 VAL A O 1
ATOM 1396 N N . GLY A 1 180 ? 13.484 -2.355 7.977 1 97.25 180 GLY A N 1
ATOM 1397 C CA . GLY A 1 180 ? 14.844 -2.477 7.477 1 97.25 180 GLY A CA 1
ATOM 1398 C C . GLY A 1 180 ? 15.617 -1.17 7.52 1 97.25 180 GLY A C 1
ATOM 1399 O O . GLY A 1 180 ? 15.031 -0.101 7.695 1 97.25 180 GLY A O 1
ATOM 1400 N N . SER A 1 181 ? 16.922 -1.234 7.438 1 98.44 181 SER A N 1
ATOM 1401 C CA . SER A 1 181 ? 17.797 -0.079 7.285 1 98.44 181 SER A CA 1
ATOM 1402 C C . SER A 1 181 ? 19.094 -0.457 6.562 1 98.44 181 SER A C 1
ATOM 1404 O O . SER A 1 181 ? 19.438 -1.638 6.469 1 98.44 181 SER A O 1
ATOM 1406 N N . GLN A 1 182 ? 19.734 0.486 6.012 1 98.56 182 GLN A N 1
ATOM 1407 C CA . GLN A 1 182 ? 20.969 0.34 5.246 1 98.56 182 GLN A CA 1
ATOM 1408 C C . GLN A 1 182 ? 21.891 1.537 5.453 1 98.56 182 GLN A C 1
ATOM 1410 O O . GLN A 1 182 ? 21.422 2.664 5.629 1 98.56 182 GLN A O 1
ATOM 1415 N N . ILE A 1 183 ? 23.203 1.319 5.48 1 98.81 183 ILE A N 1
ATOM 1416 C CA . ILE A 1 183 ? 24.172 2.402 5.551 1 98.81 183 ILE A CA 1
ATOM 1417 C C . ILE A 1 183 ? 25.375 2.082 4.656 1 98.81 183 ILE A C 1
ATOM 1419 O O . ILE A 1 183 ? 25.766 0.918 4.523 1 98.81 183 ILE A O 1
ATOM 1423 N N . GLU A 1 184 ? 25.922 3.023 3.977 1 98.81 184 GLU A N 1
ATOM 1424 C CA . GLU A 1 184 ? 27.062 2.891 3.076 1 98.81 184 GLU A CA 1
ATOM 1425 C C . GLU A 1 184 ? 27.953 4.129 3.125 1 98.81 184 GLU A C 1
ATOM 1427 O O . GLU A 1 184 ? 27.484 5.246 2.875 1 98.81 184 GLU A O 1
ATOM 1432 N N . ILE A 1 185 ? 29.219 3.992 3.527 1 98.62 185 ILE A N 1
ATOM 1433 C CA . ILE A 1 185 ? 30.219 5.043 3.408 1 98.62 185 ILE A CA 1
ATOM 1434 C C . ILE A 1 185 ? 30.734 5.105 1.973 1 98.62 185 ILE A C 1
ATOM 1436 O O . ILE A 1 185 ? 31.5 4.234 1.54 1 98.62 185 ILE A O 1
ATOM 1440 N N . VAL A 1 186 ? 30.375 6.094 1.217 1 97.25 186 VAL A N 1
ATOM 1441 C CA . VAL A 1 186 ? 30.594 6.109 -0.228 1 97.25 186 VAL A CA 1
ATOM 1442 C C . VAL A 1 186 ? 31.906 6.82 -0.553 1 97.25 186 VAL A C 1
ATOM 1444 O O . VAL A 1 186 ? 32.5 6.582 -1.605 1 97.25 186 VAL A O 1
ATOM 1447 N N . SER A 1 187 ? 32.344 7.773 0.257 1 97.81 187 SER A N 1
ATOM 1448 C CA . SER A 1 187 ? 33.625 8.477 0.14 1 97.81 187 SER A CA 1
ATOM 1449 C C . SER A 1 187 ? 34.125 8.938 1.504 1 97.81 187 SER A C 1
ATOM 1451 O O . SER A 1 187 ? 33.5 8.664 2.529 1 97.81 187 SER A O 1
ATOM 1453 N N . ASP A 1 188 ? 35.156 9.672 1.506 1 97.81 188 ASP A N 1
ATOM 1454 C CA . ASP A 1 188 ? 35.719 10.156 2.76 1 97.81 188 ASP A CA 1
ATOM 1455 C C . ASP A 1 188 ? 34.906 11.305 3.33 1 97.81 188 ASP A C 1
ATOM 1457 O O . ASP A 1 188 ? 35.094 11.719 4.473 1 97.81 188 ASP A O 1
ATOM 1461 N N . THR A 1 189 ? 33.875 11.75 2.594 1 98.69 189 THR A N 1
ATOM 1462 C CA . THR A 1 189 ? 33.094 12.867 3.09 1 98.69 189 THR A CA 1
ATOM 1463 C C . THR A 1 189 ? 31.609 12.609 2.887 1 98.69 189 THR A C 1
ATOM 1465 O O . THR A 1 189 ? 30.797 13.531 2.986 1 98.69 189 THR A O 1
ATOM 1468 N N . GLU A 1 190 ? 31.25 11.414 2.449 1 98.75 190 GLU A N 1
ATOM 1469 C CA . GLU A 1 190 ? 29.859 11.18 2.107 1 98.75 190 GLU A CA 1
ATOM 1470 C C . GLU A 1 190 ? 29.375 9.82 2.627 1 98.75 190 GLU A C 1
ATOM 1472 O O . GLU A 1 190 ? 30.094 8.82 2.496 1 98.75 190 GLU A O 1
ATOM 1477 N N . VAL A 1 191 ? 28.25 9.773 3.287 1 98.88 191 VAL A N 1
ATOM 1478 C CA . VAL A 1 191 ? 27.562 8.578 3.764 1 98.88 191 VAL A CA 1
ATOM 1479 C C . VAL A 1 191 ? 26.125 8.578 3.291 1 98.88 191 VAL A C 1
ATOM 1481 O O . VAL A 1 191 ? 25.469 9.633 3.252 1 98.88 191 VAL A O 1
ATOM 1484 N N . ARG A 1 192 ? 25.562 7.445 2.852 1 98.88 192 ARG A N 1
ATOM 1485 C CA . ARG A 1 192 ? 24.188 7.352 2.396 1 98.88 192 ARG A CA 1
ATOM 1486 C C . ARG A 1 192 ? 23.5 6.125 2.988 1 98.88 192 ARG A C 1
ATOM 1488 O O . ARG A 1 192 ? 24.156 5.258 3.572 1 98.88 192 ARG A O 1
ATOM 1495 N N . GLY A 1 193 ? 22.203 6.031 2.91 1 98.81 193 GLY A N 1
ATOM 1496 C CA . GLY A 1 193 ? 21.406 4.898 3.363 1 98.81 193 GLY A CA 1
ATOM 1497 C C . GLY A 1 193 ? 19.922 5.215 3.479 1 98.81 193 GLY A C 1
ATOM 1498 O O . GLY A 1 193 ? 19.422 6.105 2.791 1 98.81 193 GLY A O 1
ATOM 1499 N N . TYR A 1 194 ? 19.203 4.41 4.289 1 98.81 194 TYR A N 1
ATOM 1500 C CA . TYR A 1 194 ? 17.766 4.668 4.48 1 98.81 194 TYR A CA 1
ATOM 1501 C C . TYR A 1 194 ? 17.25 3.979 5.738 1 98.81 194 TYR A C 1
ATOM 1503 O O . TYR A 1 194 ? 17.938 3.135 6.32 1 98.81 194 TYR A O 1
ATOM 1511 N N . SER A 1 195 ? 16.188 4.406 6.207 1 98.69 195 SER A N 1
ATOM 1512 C CA . SER A 1 195 ? 15.344 3.791 7.219 1 98.69 195 SER A CA 1
ATOM 1513 C C . SER A 1 195 ? 14 3.363 6.633 1 98.69 195 SER A C 1
ATOM 1515 O O . SER A 1 195 ? 13.359 4.133 5.914 1 98.69 195 SER A O 1
ATOM 1517 N N . ARG A 1 196 ? 13.578 2.104 6.848 1 98.19 196 ARG A N 1
ATOM 1518 C CA . ARG A 1 196 ? 12.281 1.592 6.422 1 98.19 196 ARG A CA 1
ATOM 1519 C C . ARG A 1 196 ? 11.453 1.135 7.621 1 98.19 196 ARG A C 1
ATOM 1521 O O . ARG A 1 196 ? 11.828 0.189 8.312 1 98.19 196 ARG A O 1
ATOM 1528 N N . ILE A 1 197 ? 10.297 1.807 7.82 1 98.12 197 ILE A N 1
ATOM 1529 C CA . ILE A 1 197 ? 9.477 1.626 9.008 1 98.12 197 ILE A CA 1
ATOM 1530 C C . ILE A 1 197 ? 8.008 1.47 8.609 1 98.12 197 ILE A C 1
ATOM 1532 O O . ILE A 1 197 ? 7.57 2.047 7.609 1 98.12 197 ILE A O 1
ATOM 1536 N N . ARG A 1 198 ? 7.266 0.634 9.305 1 96.88 198 ARG A N 1
ATOM 1537 C CA . ARG A 1 198 ? 5.828 0.538 9.07 1 96.88 198 ARG A CA 1
ATOM 1538 C C . ARG A 1 198 ? 5.047 0.841 10.344 1 96.88 198 ARG A C 1
ATOM 1540 O O . ARG A 1 198 ? 5.629 0.947 11.422 1 96.88 198 ARG A O 1
ATOM 1547 N N . GLY A 1 199 ? 3.732 0.973 10.242 1 95.75 199 GLY A N 1
ATOM 1548 C CA . GLY A 1 199 ? 2.84 1.177 11.375 1 95.75 199 GLY A CA 1
ATOM 1549 C C . GLY A 1 199 ? 2.793 2.617 11.844 1 95.75 199 GLY A C 1
ATOM 1550 O O . GLY A 1 199 ? 2.732 3.541 11.031 1 95.75 199 GLY A O 1
ATOM 1551 N N . GLY A 1 200 ? 2.746 2.824 13.164 1 95.38 200 GLY A N 1
ATOM 1552 C CA . GLY A 1 200 ? 2.555 4.141 13.758 1 95.38 200 GLY A CA 1
ATOM 1553 C C . GLY A 1 200 ? 1.096 4.543 13.859 1 95.38 200 GLY A C 1
ATOM 1554 O O . GLY A 1 200 ? 0.206 3.691 13.789 1 95.38 200 GLY A O 1
ATOM 1555 N N . TRP A 1 201 ? 0.854 5.801 14.031 1 93.62 201 TRP A N 1
ATOM 1556 C CA . TRP A 1 201 ? -0.489 6.32 14.273 1 93.62 201 TRP A CA 1
ATOM 1557 C C . TRP A 1 201 ? -1.457 5.84 13.195 1 93.62 201 TRP A C 1
ATOM 1559 O O . TRP A 1 201 ? -2.557 5.375 13.5 1 93.62 201 TRP A O 1
ATOM 1569 N N . ASN A 1 202 ? -1.006 5.906 11.938 1 94.69 202 ASN A N 1
ATOM 1570 C CA . ASN A 1 202 ? -1.923 5.621 10.844 1 94.69 202 ASN A CA 1
ATOM 1571 C C . ASN A 1 202 ? -1.968 4.129 10.523 1 94.69 202 ASN A C 1
ATOM 1573 O O . ASN A 1 202 ? -2.695 3.703 9.625 1 94.69 202 ASN A O 1
ATOM 1577 N N . ASN A 1 203 ? -1.193 3.348 11.281 1 93.25 203 ASN A N 1
ATOM 1578 C CA . ASN A 1 203 ? -1.062 1.927 10.977 1 93.25 203 ASN A CA 1
ATOM 1579 C C . ASN A 1 203 ? -0.773 1.693 9.5 1 93.25 203 ASN A C 1
ATOM 1581 O O . ASN A 1 203 ? -1.425 0.867 8.852 1 93.25 203 ASN A O 1
ATOM 1585 N N . GLY A 1 204 ? 0.12 2.473 8.984 1 95.06 204 GLY A N 1
ATOM 1586 C CA . GLY A 1 204 ? 0.337 2.49 7.547 1 95.06 204 GLY A CA 1
ATOM 1587 C C . GLY A 1 204 ? 1.295 1.412 7.078 1 95.06 204 GLY A C 1
ATOM 1588 O O . GLY A 1 204 ? 1.992 0.797 7.887 1 95.06 204 GLY A O 1
ATOM 1589 N N . ARG A 1 205 ? 1.303 1.144 5.777 1 95.38 205 ARG A N 1
ATOM 1590 C CA . ARG A 1 205 ? 2.299 0.291 5.137 1 95.38 205 ARG A CA 1
ATOM 1591 C C . ARG A 1 205 ? 3.707 0.836 5.352 1 95.38 205 ARG A C 1
ATOM 1593 O O . ARG A 1 205 ? 3.879 1.931 5.895 1 95.38 205 ARG A O 1
ATOM 1600 N N . ALA A 1 206 ? 4.688 0.046 4.977 1 97.12 206 ALA A N 1
ATOM 1601 C CA . ALA A 1 206 ? 6.074 0.462 5.145 1 97.12 206 ALA A CA 1
ATOM 1602 C C . ALA A 1 206 ? 6.383 1.699 4.305 1 97.12 206 ALA A C 1
ATOM 1604 O O . ALA A 1 206 ? 5.949 1.8 3.154 1 97.12 206 ALA A O 1
ATOM 1605 N N . TYR A 1 207 ? 7.023 2.676 4.867 1 97.94 207 TYR A N 1
ATOM 1606 C CA . TYR A 1 207 ? 7.598 3.822 4.168 1 97.94 207 TYR A CA 1
ATOM 1607 C C . TYR A 1 207 ? 9.109 3.85 4.312 1 97.94 207 TYR A C 1
ATOM 1609 O O . TYR A 1 207 ? 9.664 3.287 5.266 1 97.94 207 TYR A O 1
ATOM 1617 N N . THR A 1 208 ? 9.773 4.43 3.375 1 98.5 208 THR A N 1
ATOM 1618 C CA . THR A 1 208 ? 11.234 4.504 3.402 1 98.5 208 THR A CA 1
ATOM 1619 C C . THR A 1 208 ? 11.703 5.957 3.357 1 98.5 208 THR A C 1
ATOM 1621 O O . THR A 1 208 ? 11.195 6.75 2.561 1 98.5 208 THR A O 1
ATOM 1624 N N . VAL A 1 209 ? 12.586 6.328 4.254 1 98.88 209 VAL A N 1
ATOM 1625 C CA . VAL A 1 209 ? 13.266 7.617 4.246 1 98.88 209 VAL A CA 1
ATOM 1626 C C . VAL A 1 209 ? 14.727 7.426 3.859 1 98.88 209 VAL A C 1
ATOM 1628 O O . VAL A 1 209 ? 15.492 6.793 4.594 1 98.88 209 VAL A O 1
ATOM 1631 N N . TYR A 1 210 ? 15.141 7.977 2.742 1 98.88 210 TYR A N 1
ATOM 1632 C CA . TYR A 1 210 ? 16.516 7.91 2.254 1 98.88 210 TYR A CA 1
ATOM 1633 C C . TYR A 1 210 ? 17.297 9.148 2.67 1 98.88 210 TYR A C 1
ATOM 1635 O O . TYR A 1 210 ? 16.734 10.242 2.779 1 98.88 210 TYR A O 1
ATOM 1643 N N . PHE A 1 211 ? 18.609 8.953 2.883 1 98.94 211 PHE A N 1
ATOM 1644 C CA . PHE A 1 211 ? 19.422 10.102 3.229 1 98.94 211 PHE A CA 1
ATOM 1645 C C . PHE A 1 211 ? 20.75 10.062 2.486 1 98.94 211 PHE A C 1
ATOM 1647 O O . PHE A 1 211 ? 21.172 9.008 2.012 1 98.94 211 PHE A O 1
ATOM 1654 N N . TRP A 1 212 ? 21.344 11.164 2.273 1 98.94 212 TRP A N 1
ATOM 1655 C CA . TRP A 1 212 ? 22.734 11.414 1.884 1 98.94 212 TRP A CA 1
ATOM 1656 C C . TRP A 1 212 ? 23.375 12.453 2.799 1 98.94 212 TRP A C 1
ATOM 1658 O O . TRP A 1 212 ? 22.906 13.586 2.893 1 98.94 212 TRP A O 1
ATOM 1668 N N . ALA A 1 213 ? 24.359 12.086 3.539 1 98.94 213 ALA A N 1
ATOM 1669 C CA . ALA A 1 213 ? 25.078 13.016 4.414 1 98.94 213 ALA A CA 1
ATOM 1670 C C . ALA A 1 213 ? 26.406 13.43 3.793 1 98.94 213 ALA A C 1
ATOM 1672 O O . ALA A 1 213 ? 27.141 12.594 3.262 1 98.94 213 ALA A O 1
ATOM 1673 N N . VAL A 1 214 ? 26.734 14.703 3.828 1 98.88 214 VAL A N 1
ATOM 1674 C CA . VAL A 1 214 ? 28 15.25 3.355 1 98.88 214 VAL A CA 1
ATOM 1675 C C . VAL A 1 214 ? 28.703 15.984 4.492 1 98.88 214 VAL A C 1
ATOM 1677 O O . VAL A 1 214 ? 28.062 16.688 5.273 1 98.88 214 VAL A O 1
ATOM 1680 N N . PHE A 1 215 ? 30 15.82 4.582 1 98.75 215 PHE A N 1
ATOM 1681 C CA . PHE A 1 215 ? 30.812 16.438 5.625 1 98.75 215 PHE A CA 1
ATOM 1682 C C . PHE A 1 215 ? 31.828 17.391 5.023 1 98.75 215 PHE A C 1
ATOM 1684 O O . PHE A 1 215 ? 32.344 17.141 3.938 1 98.75 215 PHE A O 1
ATOM 1691 N N . ASP A 1 216 ? 32.188 18.469 5.715 1 98.38 216 ASP A N 1
ATOM 1692 C CA . ASP A 1 216 ? 33.156 19.406 5.199 1 98.38 216 ASP A CA 1
ATOM 1693 C C . ASP A 1 216 ? 34.594 19 5.605 1 98.38 216 ASP A C 1
ATOM 1695 O O . ASP A 1 216 ? 35.531 19.719 5.336 1 98.38 216 ASP A O 1
ATOM 1699 N N . GLN A 1 217 ? 34.75 17.906 6.332 1 97.88 217 GLN A N 1
ATOM 1700 C CA . GLN A 1 217 ? 36.031 17.297 6.715 1 97.88 217 GLN A CA 1
ATOM 1701 C C . GLN A 1 217 ? 36.031 15.805 6.379 1 97.88 217 GLN A C 1
ATOM 1703 O O . GLN A 1 217 ? 35 15.141 6.43 1 97.88 217 GLN A O 1
ATOM 1708 N N . PRO A 1 218 ? 37.188 15.234 6.09 1 98 218 PRO A N 1
ATOM 1709 C CA . PRO A 1 218 ? 37.25 13.82 5.719 1 98 218 PRO A CA 1
ATOM 1710 C C . PRO A 1 218 ? 37.125 12.891 6.926 1 98 218 PRO A C 1
ATOM 1712 O O . PRO A 1 218 ? 37.656 13.195 7.996 1 98 218 PRO A O 1
ATOM 1715 N N . ILE A 1 219 ? 36.469 11.82 6.734 1 98.06 219 ILE A N 1
ATOM 1716 C CA . ILE A 1 219 ? 36.406 10.727 7.703 1 98.06 219 ILE A CA 1
ATOM 1717 C C . ILE A 1 219 ? 37.812 10.086 7.832 1 98.06 219 ILE A C 1
ATOM 1719 O O . ILE A 1 219 ? 38.375 9.617 6.844 1 98.06 219 ILE A O 1
ATOM 1723 N N . ALA A 1 220 ? 38.312 10.039 9 1 96.94 220 ALA A N 1
ATOM 1724 C CA . ALA A 1 220 ? 39.625 9.438 9.25 1 96.94 220 ALA A CA 1
ATOM 1725 C C . ALA A 1 220 ? 39.5 7.945 9.531 1 96.94 220 ALA A C 1
ATOM 1727 O O . ALA A 1 220 ? 40.344 7.156 9.109 1 96.94 220 ALA A O 1
ATOM 1728 N N . LYS A 1 221 ? 38.562 7.555 10.359 1 96.88 221 LYS A N 1
ATOM 1729 C CA . LYS A 1 221 ? 38.25 6.18 10.734 1 96.88 221 LYS A CA 1
ATOM 1730 C C . LYS A 1 221 ? 36.75 5.953 10.82 1 96.88 221 LYS A C 1
ATOM 1732 O O . LYS A 1 221 ? 35.969 6.895 11.062 1 96.88 221 LYS A O 1
ATOM 1737 N N . TYR A 1 222 ? 36.344 4.715 10.602 1 98.25 222 TYR A N 1
ATOM 1738 C CA . TYR A 1 222 ? 34.938 4.379 10.758 1 98.25 222 TYR A CA 1
ATOM 1739 C C . TYR A 1 222 ? 34.75 2.943 11.227 1 98.25 222 TYR A C 1
ATOM 1741 O O . TYR A 1 222 ? 35.656 2.117 11.07 1 98.25 222 TYR A O 1
ATOM 1749 N N . VAL A 1 223 ? 33.656 2.635 11.867 1 98.25 223 VAL A N 1
ATOM 1750 C CA . VAL A 1 223 ? 33.156 1.304 12.156 1 98.25 223 VAL A CA 1
ATOM 1751 C C . VAL A 1 223 ? 31.656 1.252 11.836 1 98.25 223 VAL A C 1
ATOM 1753 O O . VAL A 1 223 ? 30.906 2.158 12.203 1 98.25 223 VAL A O 1
ATOM 1756 N N . THR A 1 224 ? 31.203 0.296 11.008 1 98.62 224 THR A N 1
ATOM 1757 C CA . THR A 1 224 ? 29.766 0.085 10.805 1 98.62 224 THR A CA 1
ATOM 1758 C C . THR A 1 224 ? 29.234 -0.959 11.781 1 98.62 224 THR A C 1
ATOM 1760 O O . THR A 1 224 ? 30 -1.67 12.422 1 98.62 224 THR A O 1
ATOM 1763 N N . PHE A 1 225 ? 28 -0.943 12.031 1 98.31 225 PHE A N 1
ATOM 1764 C CA . PHE A 1 225 ? 27.438 -1.969 12.898 1 98.31 225 PHE A CA 1
ATOM 1765 C C . PHE A 1 225 ? 26.109 -2.479 12.328 1 98.31 225 PHE A C 1
ATOM 1767 O O . PHE A 1 225 ? 25.453 -1.783 11.555 1 98.31 225 PHE A O 1
ATOM 1774 N N . LYS A 1 226 ? 25.75 -3.648 12.633 1 97.12 226 LYS A N 1
ATOM 1775 C CA . LYS A 1 226 ? 24.516 -4.336 12.281 1 97.12 226 LYS A CA 1
ATOM 1776 C C . LYS A 1 226 ? 24.094 -5.316 13.375 1 97.12 226 LYS A C 1
ATOM 1778 O O . LYS A 1 226 ? 24.906 -6.117 13.836 1 97.12 226 LYS A O 1
ATOM 1783 N N . ASP A 1 227 ? 22.891 -5.273 13.703 1 95.94 227 ASP A N 1
ATOM 1784 C CA . ASP A 1 227 ? 22.297 -6.195 14.672 1 95.94 227 ASP A CA 1
ATOM 1785 C C . ASP A 1 227 ? 23.156 -6.266 15.945 1 95.94 227 ASP A C 1
ATOM 1787 O O . ASP A 1 227 ? 23.453 -7.355 16.438 1 95.94 227 ASP A O 1
ATOM 1791 N N . GLY A 1 228 ? 23.641 -5.148 16.375 1 95.88 228 GLY A N 1
ATOM 1792 C CA . GLY A 1 228 ? 24.328 -5.055 17.656 1 95.88 228 GLY A CA 1
ATOM 1793 C C . GLY A 1 228 ? 25.797 -5.438 17.562 1 95.88 228 GLY A C 1
ATOM 1794 O O . GLY A 1 228 ? 26.5 -5.477 18.578 1 95.88 228 GLY A O 1
ATOM 1795 N N . MET A 1 229 ? 26.25 -5.711 16.312 1 97.62 229 MET A N 1
ATOM 1796 C CA . MET A 1 229 ? 27.641 -6.109 16.125 1 97.62 229 MET A CA 1
ATOM 1797 C C . MET A 1 229 ? 28.406 -5.074 15.297 1 97.62 229 MET A C 1
ATOM 1799 O O . MET A 1 229 ? 27.859 -4.52 14.336 1 97.62 229 MET A O 1
ATOM 1803 N N . PHE A 1 230 ? 29.703 -4.832 15.656 1 98.06 230 PHE A N 1
ATOM 1804 C CA . PHE A 1 230 ? 30.547 -3.889 14.945 1 98.06 230 PHE A CA 1
ATOM 1805 C C . PHE A 1 230 ? 31.312 -4.586 13.828 1 98.06 230 PHE A C 1
ATOM 1807 O O . PHE A 1 230 ? 31.719 -5.742 13.969 1 98.06 230 PHE A O 1
ATOM 1814 N N . TYR A 1 231 ? 31.562 -3.887 12.75 1 97.62 231 TYR A N 1
ATOM 1815 C CA . TYR A 1 231 ? 32.344 -4.348 11.617 1 97.62 231 TYR A CA 1
ATOM 1816 C C . TYR A 1 231 ? 33.406 -3.301 11.227 1 97.62 231 TYR A C 1
ATOM 1818 O O . TYR A 1 231 ? 33.062 -2.27 10.641 1 97.62 231 TYR A O 1
ATOM 1826 N N . ASN A 1 232 ? 34.688 -3.379 11.492 1 92.38 232 ASN A N 1
ATOM 1827 C CA . ASN A 1 232 ? 35.75 -2.395 11.336 1 92.38 232 ASN A CA 1
ATOM 1828 C C . ASN A 1 232 ? 36.188 -2.246 9.875 1 92.38 232 ASN A C 1
ATOM 1830 O O . ASN A 1 232 ? 36.688 -1.193 9.469 1 92.38 232 ASN A O 1
ATOM 1834 N N . ASN A 1 233 ? 35.875 -3.105 9.055 1 88.69 233 ASN A N 1
ATOM 1835 C CA . ASN A 1 233 ? 36.406 -3.043 7.699 1 88.69 233 ASN A CA 1
ATOM 1836 C C . ASN A 1 233 ? 35.312 -3.227 6.656 1 88.69 233 ASN A C 1
ATOM 1838 O O . ASN A 1 233 ? 35.562 -3.658 5.531 1 88.69 233 ASN A O 1
ATOM 1842 N N . GLN A 1 234 ? 34.219 -2.861 7.074 1 96.31 234 GLN A N 1
ATOM 1843 C CA . GLN A 1 234 ? 33.125 -2.9 6.117 1 96.31 234 GLN A CA 1
ATOM 1844 C C . GLN A 1 234 ? 32.5 -1.52 5.941 1 96.31 234 GLN A C 1
ATOM 1846 O O . GLN A 1 234 ? 31.984 -0.933 6.902 1 96.31 234 GLN A O 1
ATOM 1851 N N . LYS A 1 235 ? 32.5 -1.012 4.777 1 97.69 235 LYS A N 1
ATOM 1852 C CA . LYS A 1 235 ? 32.062 0.338 4.477 1 97.69 235 LYS A CA 1
ATOM 1853 C C . LYS A 1 235 ? 30.531 0.377 4.336 1 97.69 235 LYS A C 1
ATOM 1855 O O . LYS A 1 235 ? 29.938 1.455 4.285 1 97.69 235 LYS A O 1
ATOM 1860 N N . ALA A 1 236 ? 29.938 -0.822 4.285 1 98.44 236 ALA A N 1
ATOM 1861 C CA . ALA A 1 236 ? 28.5 -0.855 4.043 1 98.44 236 ALA A CA 1
ATOM 1862 C C . ALA A 1 236 ? 27.844 -2.01 4.797 1 98.44 236 ALA A C 1
ATOM 1864 O O . ALA A 1 236 ? 28.453 -3.055 5.004 1 98.44 236 ALA A O 1
ATOM 1865 N N . GLN A 1 237 ? 26.703 -1.797 5.309 1 98.44 237 GLN A N 1
ATOM 1866 C CA . GLN A 1 237 ? 25.797 -2.814 5.816 1 98.44 237 GLN A CA 1
ATOM 1867 C C . GLN A 1 237 ? 24.469 -2.793 5.062 1 98.44 237 GLN A C 1
ATOM 1869 O O . GLN A 1 237 ? 23.672 -1.857 5.211 1 98.44 237 GLN A O 1
ATOM 1874 N N . PHE A 1 238 ? 24.219 -3.822 4.25 1 97.62 238 PHE A N 1
ATOM 1875 C CA . PHE A 1 238 ? 23.016 -3.895 3.441 1 97.62 238 PHE A CA 1
ATOM 1876 C C . PHE A 1 238 ? 21.812 -4.238 4.305 1 97.62 238 PHE A C 1
ATOM 1878 O O . PHE A 1 238 ? 21.953 -4.703 5.438 1 97.62 238 PHE A O 1
ATOM 1885 N N . ASP A 1 239 ? 20.625 -3.998 3.801 1 97.44 239 ASP A N 1
ATOM 1886 C CA . ASP A 1 239 ? 19.359 -4.293 4.457 1 97.44 239 ASP A CA 1
ATOM 1887 C C . ASP A 1 239 ? 19.109 -5.797 4.508 1 97.44 239 ASP A C 1
ATOM 1889 O O . ASP A 1 239 ? 18.812 -6.418 3.482 1 97.44 239 ASP A O 1
ATOM 1893 N N . SER A 1 240 ? 19.234 -6.445 5.645 1 94.5 240 SER A N 1
ATOM 1894 C CA . SER A 1 240 ? 18.906 -7.848 5.895 1 94.5 240 SER A CA 1
ATOM 1895 C C . SER A 1 240 ? 17.781 -7.984 6.91 1 94.5 240 SER A C 1
ATOM 1897 O O . SER A 1 240 ? 17.672 -9.008 7.59 1 94.5 240 SER A O 1
ATOM 1899 N N . GLY A 1 241 ? 17.047 -6.871 7.094 1 94.62 241 GLY A N 1
ATOM 1900 C CA . GLY A 1 241 ? 15.984 -6.863 8.086 1 94.62 241 GLY A CA 1
ATOM 1901 C C . GLY A 1 241 ? 16.484 -6.633 9.5 1 94.62 241 GLY A C 1
ATOM 1902 O O . GLY A 1 241 ? 15.805 -6.977 10.469 1 94.62 241 GLY A O 1
ATOM 1903 N N . LYS A 1 242 ? 17.719 -6.117 9.625 1 96.06 242 LYS A N 1
ATOM 1904 C CA . LYS A 1 242 ? 18.328 -5.824 10.922 1 96.06 242 LYS A CA 1
ATOM 1905 C C . LYS A 1 242 ? 18.781 -4.371 10.992 1 96.06 242 LYS A C 1
ATOM 1907 O O . LYS A 1 242 ? 19.141 -3.771 9.977 1 96.06 242 LYS A O 1
ATOM 1912 N N . LYS A 1 243 ? 18.781 -3.816 12.18 1 97.25 243 LYS A N 1
ATOM 1913 C CA . LYS A 1 243 ? 19.203 -2.428 12.367 1 97.25 243 LYS A CA 1
ATOM 1914 C C . LYS A 1 243 ? 20.672 -2.24 12.023 1 97.25 243 LYS A C 1
ATOM 1916 O O . LYS A 1 243 ? 21.516 -3.061 12.406 1 97.25 243 LYS A O 1
ATOM 1921 N N . THR A 1 244 ? 20.984 -1.207 11.312 1 98 244 THR A N 1
ATOM 1922 C CA . THR A 1 244 ? 22.344 -0.897 10.883 1 98 244 THR A CA 1
ATOM 1923 C C . THR A 1 244 ? 22.719 0.537 11.25 1 98 244 THR A C 1
ATOM 1925 O O . THR A 1 244 ? 21.844 1.346 11.57 1 98 244 THR A O 1
ATOM 1928 N N . GLY A 1 245 ? 24.047 0.83 11.25 1 98.44 245 GLY A N 1
ATOM 1929 C CA . GLY A 1 245 ? 24.547 2.174 11.477 1 98.44 245 GLY A CA 1
ATOM 1930 C C . GLY A 1 245 ? 26.062 2.266 11.359 1 98.44 245 GLY A C 1
ATOM 1931 O O . GLY A 1 245 ? 26.703 1.336 10.875 1 98.44 245 GLY A O 1
ATOM 1932 N N . ALA A 1 246 ? 26.609 3.451 11.695 1 98.75 246 ALA A N 1
ATOM 1933 C CA . ALA A 1 246 ? 28.062 3.664 11.625 1 98.75 246 ALA A CA 1
ATOM 1934 C C . ALA A 1 246 ? 28.516 4.66 12.688 1 98.75 246 ALA A C 1
ATOM 1936 O O . ALA A 1 246 ? 27.766 5.559 13.07 1 98.75 246 ALA A O 1
ATOM 1937 N N . LEU A 1 247 ? 29.703 4.445 13.203 1 98.69 247 LEU A N 1
ATOM 1938 C CA . LEU A 1 247 ? 30.469 5.422 13.961 1 98.69 247 LEU A CA 1
ATOM 1939 C C . LEU A 1 247 ? 31.609 5.984 13.117 1 98.69 247 LEU A C 1
ATOM 1941 O O . LEU A 1 247 ? 32.406 5.227 12.547 1 98.69 247 LEU A O 1
ATOM 1945 N N . LEU A 1 248 ? 31.656 7.262 13.023 1 98.62 248 LEU A N 1
ATOM 1946 C CA . LEU A 1 248 ? 32.656 7.945 12.211 1 98.62 248 LEU A CA 1
ATOM 1947 C C . LEU A 1 248 ? 33.594 8.773 13.086 1 98.62 248 LEU A C 1
ATOM 1949 O O . LEU A 1 248 ? 33.156 9.391 14.062 1 98.62 248 LEU A O 1
ATOM 1953 N N . SER A 1 249 ? 34.875 8.836 12.734 1 98.19 249 SER A N 1
ATOM 1954 C CA . SER A 1 249 ? 35.844 9.719 13.367 1 98.19 249 SER A CA 1
ATOM 1955 C C . SER A 1 249 ? 36.469 10.672 12.352 1 98.19 249 SER A C 1
ATOM 1957 O O . SER A 1 249 ? 36.812 10.266 11.25 1 98.19 249 SER A O 1
ATOM 1959 N N . PHE A 1 250 ? 36.562 11.906 12.727 1 98 250 PHE A N 1
ATOM 1960 C CA . PHE A 1 250 ? 37.188 12.922 11.883 1 98 250 PHE A CA 1
ATOM 1961 C C . PHE A 1 250 ? 38.531 13.359 12.453 1 98 250 PHE A C 1
ATOM 1963 O O . PHE A 1 250 ? 39.094 14.344 11.992 1 98 250 PHE A O 1
ATOM 1970 N N . GLY A 1 251 ? 38.969 12.664 13.422 1 95.94 251 GLY A N 1
ATOM 1971 C CA . GLY A 1 251 ? 40.25 12.953 14.039 1 95.94 251 GLY A CA 1
ATOM 1972 C C . GLY A 1 251 ? 40.219 14.164 14.945 1 95.94 251 GLY A C 1
ATOM 1973 O O . GLY A 1 251 ? 39.156 14.633 15.32 1 95.94 251 GLY A O 1
ATOM 1974 N N . ASN A 1 252 ? 41.406 14.57 15.414 1 92.56 252 ASN A N 1
ATOM 1975 C CA . ASN A 1 252 ? 41.531 15.711 16.312 1 92.56 252 ASN A CA 1
ATOM 1976 C C . ASN A 1 252 ? 42.25 16.875 15.656 1 92.56 252 ASN A C 1
ATOM 1978 O O . ASN A 1 252 ? 42.562 17.875 16.312 1 92.56 252 ASN A O 1
ATOM 1982 N N . SER A 1 253 ? 42.531 16.703 14.414 1 87.38 253 SER A N 1
ATOM 1983 C CA . SER A 1 253 ? 43.188 17.766 13.672 1 87.38 253 SER A CA 1
ATOM 1984 C C . SER A 1 253 ? 42.188 18.594 12.867 1 87.38 253 SER A C 1
ATOM 1986 O O . SER A 1 253 ? 41 18.203 12.742 1 87.38 253 SER A O 1
ATOM 1988 N N . GLY A 1 254 ? 42.531 19.734 12.391 1 85.31 254 GLY A N 1
ATOM 1989 C CA . GLY A 1 254 ? 41.656 20.578 11.578 1 85.31 254 GLY A CA 1
ATOM 1990 C C . GLY A 1 254 ? 40.75 21.469 12.398 1 85.31 254 GLY A C 1
ATOM 1991 O O . GLY A 1 254 ? 41.031 21.734 13.578 1 85.31 254 GLY A O 1
ATOM 1992 N N . LYS A 1 255 ? 39.688 21.969 11.766 1 92.88 255 LYS A N 1
ATOM 1993 C CA . LYS A 1 255 ? 38.719 22.859 12.422 1 92.88 255 LYS A CA 1
ATOM 1994 C C . LYS A 1 255 ? 37.938 22.109 13.492 1 92.88 255 LYS A C 1
ATOM 1996 O O . LYS A 1 255 ? 37.594 20.938 13.305 1 92.88 255 LYS A O 1
ATOM 2001 N N . GLU A 1 256 ? 37.719 22.797 14.57 1 95.69 256 GLU A N 1
ATOM 2002 C CA . GLU A 1 256 ? 36.906 22.234 15.648 1 95.69 256 GLU A CA 1
ATOM 2003 C C . GLU A 1 256 ? 35.438 22.062 15.219 1 95.69 256 GLU A C 1
ATOM 2005 O O . GLU A 1 256 ? 34.75 21.219 15.766 1 95.69 256 GLU A O 1
ATOM 2010 N N . GLU A 1 257 ? 35.125 22.828 14.234 1 97.31 257 GLU A N 1
ATOM 2011 C CA . GLU A 1 257 ? 33.75 22.812 13.742 1 97.31 257 GLU A CA 1
ATOM 2012 C C . GLU A 1 257 ? 33.594 21.812 12.602 1 97.31 257 GLU A C 1
ATOM 2014 O O . GLU A 1 257 ? 34.312 21.875 11.609 1 97.31 257 GLU A O 1
ATOM 2019 N N . LEU A 1 258 ? 32.719 20.828 12.82 1 98.31 258 LEU A N 1
ATOM 2020 C CA . LEU A 1 258 ? 32.281 19.906 11.766 1 98.31 258 LEU A CA 1
ATOM 2021 C C . LEU A 1 258 ? 30.922 20.297 11.211 1 98.31 258 LEU A C 1
ATOM 2023 O O . LEU A 1 258 ? 29.938 20.312 11.945 1 98.31 258 LEU A O 1
ATOM 2027 N N . ASN A 1 259 ? 30.859 20.672 9.938 1 98.75 259 ASN A N 1
ATOM 2028 C CA . ASN A 1 259 ? 29.594 20.953 9.266 1 98.75 259 ASN A CA 1
ATOM 2029 C C . ASN A 1 259 ? 29.062 19.719 8.547 1 98.75 259 ASN A C 1
ATOM 2031 O O . ASN A 1 259 ? 29.812 19 7.891 1 98.75 259 ASN A O 1
ATOM 2035 N N . VAL A 1 260 ? 27.812 19.438 8.742 1 98.88 260 VAL A N 1
ATOM 2036 C CA . VAL A 1 260 ? 27.156 18.281 8.164 1 98.88 260 VAL A CA 1
ATOM 2037 C C . VAL A 1 260 ? 25.859 18.703 7.457 1 98.88 260 VAL A C 1
ATOM 2039 O O . VAL A 1 260 ? 25.047 19.406 8.039 1 98.88 260 VAL A O 1
ATOM 2042 N N . LYS A 1 261 ? 25.672 18.391 6.172 1 98.94 261 LYS A N 1
ATOM 2043 C CA . LYS A 1 261 ? 24.391 18.469 5.473 1 98.94 261 LYS A CA 1
ATOM 2044 C C . LYS A 1 261 ? 23.781 17.094 5.266 1 98.94 261 LYS A C 1
ATOM 2046 O O . LYS A 1 261 ? 24.484 16.156 4.871 1 98.94 261 LYS A O 1
ATOM 2051 N N . ILE A 1 262 ? 22.547 16.938 5.594 1 98.94 262 ILE A N 1
ATOM 2052 C CA . ILE A 1 262 ? 21.844 15.68 5.387 1 98.94 262 ILE A CA 1
ATOM 2053 C C . ILE A 1 262 ? 20.641 15.906 4.465 1 98.94 262 ILE A C 1
ATOM 2055 O O . ILE A 1 262 ? 19.625 16.453 4.887 1 98.94 262 ILE A O 1
ATOM 2059 N N . GLY A 1 263 ? 20.797 15.484 3.172 1 98.94 263 GLY A N 1
ATOM 2060 C CA . GLY A 1 263 ? 19.641 15.461 2.279 1 98.94 263 GLY A CA 1
ATOM 2061 C C . GLY A 1 263 ? 18.688 14.312 2.562 1 98.94 263 GLY A C 1
ATOM 2062 O O . GLY A 1 263 ? 19.125 13.203 2.875 1 98.94 263 GLY A O 1
ATOM 2063 N N . ILE A 1 264 ? 17.422 14.562 2.521 1 98.88 264 ILE A N 1
ATOM 2064 C CA . ILE A 1 264 ? 16.391 13.562 2.727 1 98.88 264 ILE A CA 1
ATOM 2065 C C . ILE A 1 264 ? 15.578 13.383 1.445 1 98.88 264 ILE A C 1
ATOM 2067 O O . ILE A 1 264 ? 15.328 14.352 0.725 1 98.88 264 ILE A O 1
ATOM 2071 N N . SER A 1 265 ? 15.195 12.188 1.121 1 98.62 265 SER A N 1
ATOM 2072 C CA . SER A 1 265 ? 14.305 11.883 0.005 1 98.62 265 SER A CA 1
ATOM 2073 C C . SER A 1 265 ? 13.398 10.695 0.327 1 98.62 265 SER A C 1
ATOM 2075 O O . SER A 1 265 ? 13.75 9.844 1.146 1 98.62 265 SER A O 1
ATOM 2077 N N . PHE A 1 266 ? 12.266 10.68 -0.253 1 97.94 266 PHE A N 1
ATOM 2078 C CA . PHE A 1 266 ? 11.375 9.531 -0.162 1 97.94 266 PHE A CA 1
ATOM 2079 C C . PHE A 1 266 ? 11.422 8.711 -1.445 1 97.94 266 PHE A C 1
ATOM 2081 O O . PHE A 1 266 ? 10.625 7.781 -1.624 1 97.94 266 PHE A O 1
ATOM 2088 N N . LEU A 1 267 ? 12.406 9.031 -2.346 1 97.69 267 LEU A N 1
ATOM 2089 C CA . LEU A 1 267 ? 12.555 8.312 -3.605 1 97.69 267 LEU A CA 1
ATOM 2090 C C . LEU A 1 267 ? 13.812 7.457 -3.594 1 97.69 267 LEU A C 1
ATOM 2092 O O . LEU A 1 267 ? 13.773 6.273 -3.945 1 97.69 267 LEU A O 1
ATOM 2096 N N . SER A 1 268 ? 14.984 8.133 -3.193 1 98.38 268 SER A N 1
ATOM 2097 C CA . SER A 1 268 ? 16.234 7.395 -3.287 1 98.38 268 SER A CA 1
ATOM 2098 C C . SER A 1 268 ? 17.375 8.164 -2.631 1 98.38 268 SER A C 1
ATOM 2100 O O . SER A 1 268 ? 17.234 9.344 -2.312 1 98.38 268 SER A O 1
ATOM 2102 N N . GLU A 1 269 ? 18.5 7.492 -2.426 1 98.75 269 GLU A N 1
ATOM 2103 C CA . GLU A 1 269 ? 19.703 8.117 -1.894 1 98.75 269 GLU A CA 1
ATOM 2104 C C . GLU A 1 269 ? 20.266 9.164 -2.857 1 98.75 269 GLU A C 1
ATOM 2106 O O . GLU A 1 269 ? 20.688 10.234 -2.432 1 98.75 269 GLU A O 1
ATOM 2111 N N . LEU A 1 270 ? 20.188 8.891 -4.16 1 98.75 270 LEU A N 1
ATOM 2112 C CA . LEU A 1 270 ? 20.734 9.836 -5.137 1 98.75 270 LEU A CA 1
ATOM 2113 C C . LEU A 1 270 ? 19.859 11.086 -5.223 1 98.75 270 LEU A C 1
ATOM 2115 O O . LEU A 1 270 ? 20.359 12.188 -5.445 1 98.75 270 LEU A O 1
ATOM 2119 N N . LYS A 1 271 ? 18.547 10.93 -5.109 1 98.44 271 LYS A N 1
ATOM 2120 C CA . LYS A 1 271 ? 17.688 12.102 -5.051 1 98.44 271 LYS A CA 1
ATOM 2121 C C . LYS A 1 271 ? 17.969 12.938 -3.807 1 98.44 271 LYS A C 1
ATOM 2123 O O . LYS A 1 271 ? 17.906 14.172 -3.848 1 98.44 271 LYS A O 1
ATOM 2128 N N . ALA A 1 272 ? 18.234 12.289 -2.686 1 98.88 272 ALA A N 1
ATOM 2129 C CA . ALA A 1 272 ? 18.641 13 -1.477 1 98.88 272 ALA A CA 1
ATOM 2130 C C . ALA A 1 272 ? 19.891 13.828 -1.727 1 98.88 272 ALA A C 1
ATOM 2132 O O . ALA A 1 272 ? 20 14.969 -1.259 1 98.88 272 ALA A O 1
ATOM 2133 N N . LYS A 1 273 ? 20.844 13.281 -2.414 1 98.81 273 LYS A N 1
ATOM 2134 C CA . LYS A 1 273 ? 22.047 14.023 -2.791 1 98.81 273 LYS A CA 1
ATOM 2135 C C . LYS A 1 273 ? 21.688 15.242 -3.648 1 98.81 273 LYS A C 1
ATOM 2137 O O . LYS A 1 273 ? 22.188 16.344 -3.416 1 98.81 273 LYS A O 1
ATOM 2142 N N . ASN A 1 274 ? 20.859 14.977 -4.66 1 98.5 274 ASN A N 1
ATOM 2143 C CA . ASN A 1 274 ? 20.422 16.062 -5.535 1 98.5 274 ASN A CA 1
ATOM 2144 C C . ASN A 1 274 ? 19.781 17.188 -4.75 1 98.5 274 ASN A C 1
ATOM 2146 O O . ASN A 1 274 ? 19.953 18.359 -5.082 1 98.5 274 ASN A O 1
ATOM 2150 N N . ASN A 1 275 ? 19 16.859 -3.76 1 98.69 275 ASN A N 1
ATOM 2151 C CA . ASN A 1 275 ? 18.375 17.875 -2.922 1 98.69 275 ASN A CA 1
ATOM 2152 C C . ASN A 1 275 ? 19.422 18.781 -2.264 1 98.69 275 ASN A C 1
ATOM 2154 O O . ASN A 1 275 ? 19.219 19.984 -2.154 1 98.69 275 ASN A O 1
ATOM 2158 N N . ILE A 1 276 ? 20.516 18.203 -1.809 1 98.88 276 ILE A N 1
ATOM 2159 C CA . ILE A 1 276 ? 21.578 19 -1.218 1 98.88 276 ILE A CA 1
ATOM 2160 C C . ILE A 1 276 ? 22.156 19.953 -2.264 1 98.88 276 ILE A C 1
ATOM 2162 O O . ILE A 1 276 ? 22.312 21.141 -2 1 98.88 276 ILE A O 1
ATOM 2166 N N . GLU A 1 277 ? 22.406 19.391 -3.424 1 98.31 277 GLU A N 1
ATOM 2167 C CA . GLU A 1 277 ? 23.062 20.156 -4.488 1 98.31 277 GLU A CA 1
ATOM 2168 C C . GLU A 1 277 ? 22.203 21.344 -4.93 1 98.31 277 GLU A C 1
ATOM 2170 O O . GLU A 1 277 ? 22.734 22.391 -5.277 1 98.31 277 GLU A O 1
ATOM 2175 N N . ILE A 1 278 ? 20.938 21.156 -4.844 1 97.5 278 ILE A N 1
ATOM 2176 C CA . ILE A 1 278 ? 20.031 22.203 -5.324 1 97.5 278 ILE A CA 1
ATOM 2177 C C . ILE A 1 278 ? 19.734 23.188 -4.199 1 97.5 278 ILE A C 1
ATOM 2179 O O . ILE A 1 278 ? 19.734 24.406 -4.418 1 97.5 278 ILE A O 1
ATOM 2183 N N . GLU A 1 279 ? 19.562 22.734 -2.986 1 97.62 279 GLU A N 1
ATOM 2184 C CA . GLU A 1 279 ? 19.031 23.594 -1.926 1 97.62 279 GLU A CA 1
ATOM 2185 C C . GLU A 1 279 ? 20.156 24.281 -1.153 1 97.62 279 GLU A C 1
ATOM 2187 O O . GLU A 1 279 ? 20.031 25.422 -0.736 1 97.62 279 GLU A O 1
ATOM 2192 N N . ILE A 1 280 ? 21.234 23.484 -0.922 1 98.56 280 ILE A N 1
ATOM 2193 C CA . ILE A 1 280 ? 22.312 24.031 -0.101 1 98.56 280 ILE A CA 1
ATOM 2194 C C . ILE A 1 280 ? 23.656 23.625 -0.686 1 98.56 280 ILE A C 1
ATOM 2196 O O . ILE A 1 280 ? 24.406 22.875 -0.057 1 98.56 280 ILE A O 1
ATOM 2200 N N . PRO A 1 281 ? 24.078 24.188 -1.784 1 98.19 281 PRO A N 1
ATOM 2201 C CA . PRO A 1 281 ? 25.328 23.797 -2.441 1 98.19 281 PRO A CA 1
ATOM 2202 C C . PRO A 1 281 ? 26.562 24.391 -1.754 1 98.19 281 PRO A C 1
ATOM 2204 O O . PRO A 1 281 ? 27.688 24.203 -2.227 1 98.19 281 PRO A O 1
ATOM 2207 N N . HIS A 1 282 ? 26.422 25.172 -0.685 1 98.38 282 HIS A N 1
ATOM 2208 C CA . HIS A 1 282 ? 27.5 25.859 0.015 1 98.38 282 HIS A CA 1
ATOM 2209 C C . HIS A 1 282 ? 27.547 25.453 1.484 1 98.38 282 HIS A C 1
ATOM 2211 O O . HIS A 1 282 ? 26.75 24.641 1.935 1 98.38 282 HIS A O 1
ATOM 2217 N N . TRP A 1 283 ? 28.5 26 2.258 1 98.5 283 TRP A N 1
ATOM 2218 C CA . TRP A 1 283 ? 28.672 25.609 3.654 1 98.5 283 TRP A CA 1
ATOM 2219 C C . TRP A 1 283 ? 28.422 26.797 4.582 1 98.5 283 TRP A C 1
ATOM 2221 O O . TRP A 1 283 ? 28.953 26.859 5.688 1 98.5 283 TRP A O 1
ATOM 2231 N N . ASN A 1 284 ? 27.625 27.75 4.094 1 98.69 284 ASN A N 1
ATOM 2232 C CA . ASN A 1 284 ? 27.312 28.922 4.918 1 98.69 284 ASN A CA 1
ATOM 2233 C C . ASN A 1 284 ? 26.031 28.703 5.73 1 98.69 284 ASN A C 1
ATOM 2235 O O . ASN A 1 284 ? 24.938 28.953 5.246 1 98.69 284 ASN A O 1
ATOM 2239 N N . PHE A 1 285 ? 26.219 28.312 6.945 1 98.62 285 PHE A N 1
ATOM 2240 C CA . PHE A 1 285 ? 25.125 28 7.867 1 98.62 285 PHE A CA 1
ATOM 2241 C C . PHE A 1 285 ? 24.188 29.188 8 1 98.62 285 PHE A C 1
ATOM 2243 O O . PHE A 1 285 ? 22.969 29.031 7.934 1 98.62 285 PHE A O 1
ATOM 2250 N N . ASN A 1 286 ? 24.656 30.375 8.156 1 98.56 286 ASN A N 1
ATOM 2251 C CA . ASN A 1 286 ? 23.844 31.562 8.398 1 98.56 286 ASN A CA 1
ATOM 2252 C C . ASN A 1 286 ? 23.016 31.938 7.176 1 98.56 286 ASN A C 1
ATOM 2254 O O . ASN A 1 286 ? 21.906 32.469 7.309 1 98.56 286 ASN A O 1
ATOM 2258 N N . THR A 1 287 ? 23.609 31.672 6.008 1 98.69 287 THR A N 1
ATOM 2259 C CA . THR A 1 287 ? 22.859 31.922 4.785 1 98.69 287 THR A CA 1
ATOM 2260 C C . THR A 1 287 ? 21.594 31.062 4.754 1 98.69 287 THR A C 1
ATOM 2262 O O . THR A 1 287 ? 20.531 31.547 4.367 1 98.69 287 THR A O 1
ATOM 2265 N N . VAL A 1 288 ? 21.688 29.812 5.141 1 98.81 288 VAL A N 1
ATOM 2266 C CA . VAL A 1 288 ? 20.531 28.906 5.172 1 98.81 288 VAL A CA 1
ATOM 2267 C C . VAL A 1 288 ? 19.531 29.391 6.223 1 98.81 288 VAL A C 1
ATOM 2269 O O . VAL A 1 288 ? 18.328 29.406 5.977 1 98.81 288 VAL A O 1
ATOM 2272 N N . LEU A 1 289 ? 20.016 29.781 7.418 1 98.81 289 LEU A N 1
ATOM 2273 C CA . LEU A 1 289 ? 19.156 30.266 8.5 1 98.81 289 LEU A CA 1
ATOM 2274 C C . LEU A 1 289 ? 18.391 31.5 8.07 1 98.81 289 LEU A C 1
ATOM 2276 O O . LEU A 1 289 ? 17.172 31.594 8.273 1 98.81 289 LEU A O 1
ATOM 2280 N N . VAL A 1 290 ? 19.047 32.438 7.441 1 98.56 290 VAL A N 1
ATOM 2281 C CA . VAL A 1 290 ? 18.422 33.688 7.023 1 98.56 290 VAL A CA 1
ATOM 2282 C C . VAL A 1 290 ? 17.375 33.406 5.945 1 98.56 290 VAL A C 1
ATOM 2284 O O . VAL A 1 290 ? 16.297 34 5.949 1 98.56 290 VAL A O 1
ATOM 2287 N N . ALA A 1 291 ? 17.719 32.531 5.02 1 98.62 291 ALA A N 1
ATOM 2288 C CA . ALA A 1 291 ? 16.75 32.156 3.986 1 98.62 291 ALA A CA 1
ATOM 2289 C C . ALA A 1 291 ? 15.5 31.547 4.598 1 98.62 291 ALA A C 1
ATOM 2291 O O . ALA A 1 291 ? 14.383 31.812 4.145 1 98.62 291 ALA A O 1
ATOM 2292 N N . LEU A 1 292 ? 15.688 30.703 5.555 1 98.75 292 LEU A N 1
ATOM 2293 C CA . LEU A 1 292 ? 14.57 30.078 6.258 1 98.75 292 LEU A CA 1
ATOM 2294 C C . LEU A 1 292 ? 13.727 31.125 6.977 1 98.75 292 LEU A C 1
ATOM 2296 O O . LEU A 1 292 ? 12.5 31.109 6.883 1 98.75 292 LEU A O 1
ATOM 2300 N N . GLU A 1 293 ? 14.367 32.031 7.695 1 98.69 293 GLU A N 1
ATOM 2301 C CA . GLU A 1 293 ? 13.68 33.125 8.391 1 98.69 293 GLU A CA 1
ATOM 2302 C C . GLU A 1 293 ? 12.867 33.969 7.422 1 98.69 293 GLU A C 1
ATOM 2304 O O . GLU A 1 293 ? 11.742 34.344 7.727 1 98.69 293 GLU A O 1
ATOM 2309 N N . ASN A 1 294 ? 13.43 34.219 6.273 1 98.56 294 ASN A N 1
ATOM 2310 C CA . ASN A 1 294 ? 12.75 35.031 5.266 1 98.56 294 ASN A CA 1
ATOM 2311 C C . ASN A 1 294 ? 11.516 34.312 4.719 1 98.56 294 ASN A C 1
ATOM 2313 O O . ASN A 1 294 ? 10.5 34.969 4.441 1 98.56 294 ASN A O 1
ATOM 2317 N N . LYS A 1 295 ? 11.602 33.031 4.492 1 98.5 295 LYS A N 1
ATOM 2318 C CA . LYS A 1 295 ? 10.43 32.281 4.051 1 98.5 295 LYS A CA 1
ATOM 2319 C C . LYS A 1 295 ? 9.281 32.406 5.043 1 98.5 295 LYS A C 1
ATOM 2321 O O . LYS A 1 295 ? 8.125 32.562 4.645 1 98.5 295 LYS A O 1
ATOM 2326 N N . TRP A 1 296 ? 9.609 32.344 6.297 1 98.69 296 TRP A N 1
ATOM 2327 C CA . TRP A 1 296 ? 8.594 32.5 7.332 1 98.69 296 TRP A CA 1
ATOM 2328 C C . TRP A 1 296 ? 8.086 33.938 7.387 1 98.69 296 TRP A C 1
ATOM 2330 O O . TRP A 1 296 ? 6.883 34.156 7.52 1 98.69 296 TRP A O 1
ATOM 2340 N N . GLU A 1 297 ? 9.023 34.906 7.301 1 98.5 297 GLU A N 1
ATOM 2341 C CA . GLU A 1 297 ? 8.633 36.312 7.328 1 98.5 297 GLU A CA 1
ATOM 2342 C C . GLU A 1 297 ? 7.629 36.625 6.219 1 98.5 297 GLU A C 1
ATOM 2344 O O . GLU A 1 297 ? 6.664 37.344 6.441 1 98.5 297 GLU A O 1
ATOM 2349 N N . ASP A 1 298 ? 7.844 36.062 5.078 1 97.56 298 ASP A N 1
ATOM 2350 C CA . ASP A 1 298 ? 6.977 36.281 3.928 1 97.56 298 ASP A CA 1
ATOM 2351 C C . ASP A 1 298 ? 5.539 35.875 4.234 1 97.56 298 ASP A C 1
ATOM 2353 O O . ASP A 1 298 ? 4.594 36.531 3.787 1 97.56 298 ASP A O 1
ATOM 2357 N N . LEU A 1 299 ? 5.328 34.875 4.977 1 98.31 299 LEU A N 1
ATOM 2358 C CA . LEU A 1 299 ? 3.99 34.375 5.277 1 98.31 299 LEU A CA 1
ATOM 2359 C C . LEU A 1 299 ? 3.441 35.031 6.543 1 98.31 299 LEU A C 1
ATOM 2361 O O . LEU A 1 299 ? 2.289 35.469 6.57 1 98.31 299 LEU A O 1
ATOM 2365 N N . LEU A 1 300 ? 4.258 35.094 7.574 1 98.56 300 LEU A N 1
ATOM 2366 C CA . LEU A 1 300 ? 3.809 35.594 8.867 1 98.56 300 LEU A CA 1
ATOM 2367 C C . LEU A 1 300 ? 3.426 37.062 8.758 1 98.56 300 LEU A C 1
ATOM 2369 O O . LEU A 1 300 ? 2.465 37.531 9.398 1 98.56 300 LEU A O 1
ATOM 2373 N N . SER A 1 301 ? 4.152 37.812 7.957 1 97.69 301 SER A N 1
ATOM 2374 C CA . SER A 1 301 ? 3.947 39.25 7.855 1 97.69 301 SER A CA 1
ATOM 2375 C C . SER A 1 301 ? 2.693 39.594 7.051 1 97.69 301 SER A C 1
ATOM 2377 O O . SER A 1 301 ? 2.307 40.75 6.938 1 97.69 301 SER A O 1
ATOM 2379 N N . ARG A 1 302 ? 2.068 38.594 6.531 1 97.88 302 ARG A N 1
ATOM 2380 C CA . ARG A 1 302 ? 0.812 38.844 5.828 1 97.88 302 ARG A CA 1
ATOM 2381 C C . ARG A 1 302 ? -0.286 39.25 6.801 1 97.88 302 ARG A C 1
ATOM 2383 O O . ARG A 1 302 ? -1.298 39.844 6.391 1 97.88 302 ARG A O 1
ATOM 2390 N N . ILE A 1 303 ? -0.142 38.938 8.023 1 98.44 303 ILE A N 1
ATOM 2391 C CA . ILE A 1 303 ? -1.006 39.5 9.07 1 98.44 303 ILE A CA 1
ATOM 2392 C C . ILE A 1 303 ? -0.178 40.312 10.039 1 98.44 303 ILE A C 1
ATOM 2394 O O . ILE A 1 303 ? 0.675 39.781 10.758 1 98.44 303 ILE A O 1
ATOM 2398 N N . LYS A 1 304 ? -0.427 41.562 10.109 1 97.81 304 LYS A N 1
ATOM 2399 C CA . LYS A 1 304 ? 0.309 42.469 10.984 1 97.81 304 LYS A CA 1
ATOM 2400 C C . LYS A 1 304 ? -0.586 43 12.094 1 97.81 304 LYS A C 1
ATOM 2402 O O . LYS A 1 304 ? -1.771 43.25 11.875 1 97.81 304 LYS A O 1
ATOM 2407 N N . LEU A 1 305 ? -0.039 43.188 13.234 1 98.31 305 LEU A N 1
ATOM 2408 C CA . LEU A 1 305 ? -0.742 43.688 14.414 1 98.31 305 LEU A CA 1
ATOM 2409 C C . LEU A 1 305 ? -0.339 45.125 14.719 1 98.31 305 LEU A C 1
ATOM 2411 O O . LEU A 1 305 ? 0.745 45.562 14.328 1 98.31 305 LEU A O 1
ATOM 2415 N N . SER A 1 306 ? -1.165 45.781 15.445 1 96.38 306 SER A N 1
ATOM 2416 C CA . SER A 1 306 ? -0.859 47.156 15.82 1 96.38 306 SER A CA 1
ATOM 2417 C C . SER A 1 306 ? 0.375 47.219 16.719 1 96.38 306 SER A C 1
ATOM 2419 O O . SER A 1 306 ? 0.638 46.312 17.484 1 96.38 306 SER A O 1
ATOM 2421 N N . ASP A 1 307 ? 1.052 48.312 16.656 1 94.5 307 ASP A N 1
ATOM 2422 C CA . ASP A 1 307 ? 2.332 48.5 17.344 1 94.5 307 ASP A CA 1
ATOM 2423 C C . ASP A 1 307 ? 2.162 48.406 18.859 1 94.5 307 ASP A C 1
ATOM 2425 O O . ASP A 1 307 ? 3.094 48.031 19.578 1 94.5 307 ASP A O 1
ATOM 2429 N N . ASP A 1 308 ? 1.066 48.75 19.328 1 94.81 308 ASP A N 1
ATOM 2430 C CA . ASP A 1 308 ? 0.839 48.781 20.766 1 94.81 308 ASP A CA 1
ATOM 2431 C C . ASP A 1 308 ? 0.488 47.406 21.297 1 94.81 308 ASP A C 1
ATOM 2433 O O . ASP A 1 308 ? 0.278 47.219 22.5 1 94.81 308 ASP A O 1
ATOM 2437 N N . THR A 1 309 ? 0.408 46.406 20.422 1 97.25 309 THR A N 1
ATOM 2438 C CA . THR A 1 309 ? 0.155 45.062 20.859 1 97.25 309 THR A CA 1
ATOM 2439 C C . THR A 1 309 ? 1.262 44.562 21.797 1 97.25 309 THR A C 1
ATOM 2441 O O . THR A 1 309 ? 2.447 44.75 21.516 1 97.25 309 THR A O 1
ATOM 2444 N N . SER A 1 310 ? 0.904 43.938 22.922 1 97.38 310 SER A N 1
ATOM 2445 C CA . SER A 1 310 ? 1.894 43.469 23.875 1 97.38 310 SER A CA 1
ATOM 2446 C C . SER A 1 310 ? 2.791 42.375 23.266 1 97.38 310 SER A C 1
ATOM 2448 O O . SER A 1 310 ? 2.395 41.688 22.328 1 97.38 310 SER A O 1
ATOM 2450 N N . VAL A 1 311 ? 3.969 42.219 23.797 1 97.62 311 VAL A N 1
ATOM 2451 C CA . VAL A 1 311 ? 4.906 41.188 23.344 1 97.62 311 VAL A CA 1
ATOM 2452 C C . VAL A 1 311 ? 4.301 39.812 23.547 1 97.62 311 VAL A C 1
ATOM 2454 O O . VAL A 1 311 ? 4.469 38.938 22.703 1 97.62 311 VAL A O 1
ATOM 2457 N N . GLU A 1 312 ? 3.574 39.625 24.641 1 97.94 312 GLU A N 1
ATOM 2458 C CA . GLU A 1 312 ? 2.928 38.344 24.938 1 97.94 312 GLU A CA 1
ATOM 2459 C C . GLU A 1 312 ? 1.928 37.969 23.844 1 97.94 312 GLU A C 1
ATOM 2461 O O . GLU A 1 312 ? 1.928 36.844 23.375 1 97.94 312 GLU A O 1
ATOM 2466 N N . TYR A 1 313 ? 1.104 38.875 23.516 1 98.19 313 TYR A N 1
ATOM 2467 C CA . TYR A 1 313 ? 0.101 38.594 22.5 1 98.19 313 TYR A CA 1
ATOM 2468 C C . TYR A 1 313 ? 0.754 38.375 21.141 1 98.19 313 TYR A C 1
ATOM 2470 O O . TYR A 1 313 ? 0.302 37.562 20.344 1 98.19 313 TYR A O 1
ATOM 2478 N N . ARG A 1 314 ? 1.833 39.156 20.828 1 98.5 314 ARG A N 1
ATOM 2479 C CA . ARG A 1 314 ? 2.561 38.938 19.578 1 98.5 314 ARG A CA 1
ATOM 2480 C C . ARG A 1 314 ? 3.135 37.531 19.516 1 98.5 314 ARG A C 1
ATOM 2482 O O . ARG A 1 314 ? 3.025 36.844 18.5 1 98.5 314 ARG A O 1
ATOM 2489 N N . LYS A 1 315 ? 3.709 37.094 20.594 1 98.62 315 LYS A N 1
ATOM 2490 C CA . LYS A 1 315 ? 4.293 35.75 20.656 1 98.62 315 LYS A CA 1
ATOM 2491 C C . LYS A 1 315 ? 3.225 34.688 20.469 1 98.62 315 LYS A C 1
ATOM 2493 O O . LYS A 1 315 ? 3.412 33.75 19.688 1 98.62 315 LYS A O 1
ATOM 2498 N N . MET A 1 316 ? 2.135 34.812 21.156 1 98.69 316 MET A N 1
ATOM 2499 C CA . MET A 1 316 ? 1.053 33.844 21.047 1 98.69 316 MET A CA 1
ATOM 2500 C C . MET A 1 316 ? 0.524 33.781 19.609 1 98.69 316 MET A C 1
ATOM 2502 O O . MET A 1 316 ? 0.346 32.688 19.047 1 98.69 316 MET A O 1
ATOM 2506 N N . PHE A 1 317 ? 0.341 34.969 19.047 1 98.69 317 PHE A N 1
ATOM 2507 C CA . PHE A 1 317 ? -0.285 35.062 17.734 1 98.69 317 PHE A CA 1
ATOM 2508 C C . PHE A 1 317 ? 0.621 34.469 16.656 1 98.69 317 PHE A C 1
ATOM 2510 O O . PHE A 1 317 ? 0.216 33.594 15.914 1 98.69 317 PHE A O 1
ATOM 2517 N N . TYR A 1 318 ? 1.818 34.906 16.562 1 98.75 318 TYR A N 1
ATOM 2518 C CA . TYR A 1 318 ? 2.697 34.5 15.461 1 98.75 318 TYR A CA 1
ATOM 2519 C C . TYR A 1 318 ? 3.168 33.062 15.641 1 98.75 318 TYR A C 1
ATOM 2521 O O . TYR A 1 318 ? 3.381 32.375 14.656 1 98.75 318 TYR A O 1
ATOM 2529 N N . THR A 1 319 ? 3.346 32.625 16.891 1 98.75 319 THR A N 1
ATOM 2530 C CA . THR A 1 319 ? 3.613 31.203 17.109 1 98.75 319 THR A CA 1
ATOM 2531 C C . THR A 1 319 ? 2.436 30.359 16.641 1 98.75 319 THR A C 1
ATOM 2533 O O . THR A 1 319 ? 2.625 29.25 16.109 1 98.75 319 THR A O 1
ATOM 2536 N N . GLY A 1 320 ? 1.243 30.844 16.875 1 98.69 320 GLY A N 1
ATOM 2537 C CA . GLY A 1 320 ? 0.07 30.156 16.359 1 98.69 320 GLY A CA 1
ATOM 2538 C C . GLY A 1 320 ? 0.071 30 14.859 1 98.69 320 GLY A C 1
ATOM 2539 O O . GLY A 1 320 ? -0.246 28.922 14.336 1 98.69 320 GLY A O 1
ATOM 2540 N N . LEU A 1 321 ? 0.438 31.078 14.133 1 98.75 321 LEU A N 1
ATOM 2541 C CA . LEU A 1 321 ? 0.553 30.984 12.68 1 98.75 321 LEU A CA 1
ATOM 2542 C C . LEU A 1 321 ? 1.624 29.984 12.281 1 98.75 321 LEU A C 1
ATOM 2544 O O . LEU A 1 321 ? 1.421 29.188 11.359 1 98.75 321 LEU A O 1
ATOM 2548 N N . TYR A 1 322 ? 2.762 30.047 12.992 1 98.5 322 TYR A N 1
ATOM 2549 C CA . TYR A 1 322 ? 3.883 29.141 12.758 1 98.5 322 TYR A CA 1
ATOM 2550 C C . TYR A 1 322 ? 3.453 27.688 12.914 1 98.5 322 TYR A C 1
ATOM 2552 O O . TYR A 1 322 ? 3.656 26.875 12.008 1 98.5 322 TYR A O 1
ATOM 2560 N N . HIS A 1 323 ? 2.756 27.344 14.008 1 98.56 323 HIS A N 1
ATOM 2561 C CA . HIS A 1 323 ? 2.281 26 14.266 1 98.56 323 HIS A CA 1
ATOM 2562 C C . HIS A 1 323 ? 1.352 25.516 13.156 1 98.56 323 HIS A C 1
ATOM 2564 O O . HIS A 1 323 ? 1.373 24.344 12.789 1 98.56 323 HIS A O 1
ATOM 2570 N N . THR A 1 324 ? 0.568 26.344 12.617 1 98.38 324 THR A N 1
ATOM 2571 C CA . THR A 1 324 ? -0.457 26.016 11.633 1 98.38 324 THR A CA 1
ATOM 2572 C C . THR A 1 324 ? 0.177 25.641 10.297 1 98.38 324 THR A C 1
ATOM 2574 O O . THR A 1 324 ? -0.387 24.844 9.547 1 98.38 324 THR A O 1
ATOM 2577 N N . MET A 1 325 ? 1.364 26.172 10.031 1 98.44 325 MET A N 1
ATOM 2578 C CA . MET A 1 325 ? 1.938 26.031 8.703 1 98.44 325 MET A CA 1
ATOM 2579 C C . MET A 1 325 ? 3.156 25.109 8.734 1 98.44 325 MET A C 1
ATOM 2581 O O . MET A 1 325 ? 3.99 25.141 7.828 1 98.44 325 MET A O 1
ATOM 2585 N N . ILE A 1 326 ? 3.258 24.312 9.812 1 97.94 326 ILE A N 1
ATOM 2586 C CA . ILE A 1 326 ? 4.25 23.234 9.867 1 97.94 326 ILE A CA 1
ATOM 2587 C C . ILE A 1 326 ? 3.754 22.031 9.07 1 97.94 326 ILE A C 1
ATOM 2589 O O . ILE A 1 326 ? 4.531 21.375 8.375 1 97.94 326 ILE A O 1
ATOM 2593 N N . MET A 1 327 ? 2.422 21.781 9.188 1 97.25 327 MET A N 1
ATOM 2594 C CA . MET A 1 327 ? 1.742 20.688 8.484 1 97.25 327 MET A CA 1
ATOM 2595 C C . MET A 1 327 ? 0.452 21.188 7.84 1 97.25 327 MET A C 1
ATOM 2597 O O . MET A 1 327 ? -0.199 22.094 8.367 1 97.25 327 MET A O 1
ATOM 2601 N N . PRO A 1 328 ? 0.078 20.484 6.664 1 97.81 328 PRO A N 1
ATOM 2602 C CA . PRO A 1 328 ? 0.651 19.312 6.004 1 97.81 328 PRO A CA 1
ATOM 2603 C C . PRO A 1 328 ? 1.988 19.609 5.328 1 97.81 328 PRO A C 1
ATOM 2605 O O . PRO A 1 328 ? 2.387 20.766 5.223 1 97.81 328 PRO A O 1
ATOM 2608 N N . VAL A 1 329 ? 2.617 18.547 4.938 1 98.12 329 VAL A N 1
ATOM 2609 C CA . VAL A 1 329 ? 3.988 18.672 4.457 1 98.12 329 VAL A CA 1
ATOM 2610 C C . VAL A 1 329 ? 4.008 18.625 2.932 1 98.12 329 VAL A C 1
ATOM 2612 O O . VAL A 1 329 ? 3.365 17.766 2.322 1 98.12 329 VAL A O 1
ATOM 2615 N N . ASP A 1 330 ? 4.723 19.578 2.322 1 97.75 330 ASP A N 1
ATOM 2616 C CA . ASP A 1 330 ? 4.926 19.594 0.876 1 97.75 330 ASP A CA 1
ATOM 2617 C C . ASP A 1 330 ? 5.98 18.578 0.463 1 97.75 330 ASP A C 1
ATOM 2619 O O . ASP A 1 330 ? 7.168 18.75 0.75 1 97.75 330 ASP A O 1
ATOM 2623 N N . ARG A 1 331 ? 5.562 17.562 -0.223 1 96.44 331 ARG A N 1
ATOM 2624 C CA . ARG A 1 331 ? 6.43 16.5 -0.708 1 96.44 331 ARG A CA 1
ATOM 2625 C C . ARG A 1 331 ? 6.477 16.484 -2.232 1 96.44 331 ARG A C 1
ATOM 2627 O O . ARG A 1 331 ? 6.73 15.438 -2.838 1 96.44 331 ARG A O 1
ATOM 2634 N N . THR A 1 332 ? 6.145 17.562 -2.832 1 96.06 332 THR A N 1
ATOM 2635 C CA . THR A 1 332 ? 6.164 17.641 -4.289 1 96.06 332 THR A CA 1
ATOM 2636 C C . THR A 1 332 ? 7.539 17.266 -4.832 1 96.06 332 THR A C 1
ATOM 2638 O O . THR A 1 332 ? 8.555 17.75 -4.348 1 96.06 332 THR A O 1
ATOM 2641 N N . GLY A 1 333 ? 7.562 16.344 -5.781 1 95.12 333 GLY A N 1
ATOM 2642 C CA . GLY A 1 333 ? 8.797 15.844 -6.367 1 95.12 333 GLY A CA 1
ATOM 2643 C C . GLY A 1 333 ? 9.383 14.664 -5.609 1 95.12 333 GLY A C 1
ATOM 2644 O O . GLY A 1 333 ? 10.414 14.125 -5.996 1 95.12 333 GLY A O 1
ATOM 2645 N N . GLU A 1 334 ? 8.734 14.219 -4.512 1 96.81 334 GLU A N 1
ATOM 2646 C CA . GLU A 1 334 ? 9.219 13.148 -3.645 1 96.81 334 GLU A CA 1
ATOM 2647 C C . GLU A 1 334 ? 8.164 12.055 -3.48 1 96.81 334 GLU A C 1
ATOM 2649 O O . GLU A 1 334 ? 8.148 11.344 -2.471 1 96.81 334 GLU A O 1
ATOM 2654 N N . ASN A 1 335 ? 7.18 11.883 -4.449 1 96.12 335 ASN A N 1
ATOM 2655 C CA . ASN A 1 335 ? 6.117 10.883 -4.418 1 96.12 335 ASN A CA 1
ATOM 2656 C C . ASN A 1 335 ? 6.594 9.539 -4.973 1 96.12 335 ASN A C 1
ATOM 2658 O O . ASN A 1 335 ? 6.848 9.414 -6.172 1 96.12 335 ASN A O 1
ATOM 2662 N N . PRO A 1 336 ? 6.676 8.508 -4.18 1 96.56 336 PRO A N 1
ATOM 2663 C CA . PRO A 1 336 ? 7.168 7.215 -4.664 1 96.56 336 PRO A CA 1
ATOM 2664 C C . PRO A 1 336 ? 6.055 6.344 -5.242 1 96.56 336 PRO A C 1
ATOM 2666 O O . PRO A 1 336 ? 6.305 5.195 -5.621 1 96.56 336 PRO A O 1
ATOM 2669 N N . LEU A 1 337 ? 4.852 6.809 -5.336 1 96.44 337 LEU A N 1
ATOM 2670 C CA . LEU A 1 337 ? 3.705 5.941 -5.586 1 96.44 337 LEU A CA 1
ATOM 2671 C C . LEU A 1 337 ? 3.191 6.117 -7.012 1 96.44 337 LEU A C 1
ATOM 2673 O O . LEU A 1 337 ? 2.658 5.176 -7.602 1 96.44 337 LEU A O 1
ATOM 2677 N N . TRP A 1 338 ? 3.252 7.32 -7.582 1 94.19 338 TRP A N 1
ATOM 2678 C CA . TRP A 1 338 ? 2.828 7.613 -8.945 1 94.19 338 TRP A CA 1
ATOM 2679 C C . TRP A 1 338 ? 3.59 8.812 -9.508 1 94.19 338 TRP A C 1
ATOM 2681 O O . TRP A 1 338 ? 4.336 9.477 -8.789 1 94.19 338 TRP A O 1
ATOM 2691 N N . THR A 1 339 ? 3.453 9.07 -10.781 1 76.81 339 THR A N 1
ATOM 2692 C CA . THR A 1 339 ? 4.219 10.102 -11.477 1 76.81 339 THR A CA 1
ATOM 2693 C C . THR A 1 339 ? 3.896 11.484 -10.922 1 76.81 339 THR A C 1
ATOM 2695 O O . THR A 1 339 ? 2.746 11.773 -10.586 1 76.81 339 THR A O 1
ATOM 2698 N N . ASN A 1 340 ? 4.98 12.312 -10.805 1 63.41 340 ASN A N 1
ATOM 2699 C CA . ASN A 1 340 ? 5.277 13.453 -9.945 1 63.41 340 ASN A CA 1
ATOM 2700 C C . ASN A 1 340 ? 5.066 14.773 -10.68 1 63.41 340 ASN A C 1
ATOM 2702 O O . ASN A 1 340 ? 5.758 15.758 -10.414 1 63.41 340 ASN A O 1
ATOM 2706 N N . ASP A 1 341 ? 4.141 14.922 -11.477 1 78.75 341 ASP A N 1
ATOM 2707 C CA . ASP A 1 341 ? 4.164 16.281 -12.023 1 78.75 341 ASP A CA 1
ATOM 2708 C C . ASP A 1 341 ? 3.072 17.141 -11.398 1 78.75 341 ASP A C 1
ATOM 2710 O O . ASP A 1 341 ? 2.809 18.25 -11.867 1 78.75 341 ASP A O 1
ATOM 2714 N N . GLU A 1 342 ? 2.578 16.672 -10.312 1 88.19 342 GLU A N 1
ATOM 2715 C CA . GLU A 1 342 ? 1.513 17.391 -9.609 1 88.19 342 GLU A CA 1
ATOM 2716 C C . GLU A 1 342 ? 1.849 17.578 -8.133 1 88.19 342 GLU A C 1
ATOM 2718 O O . GLU A 1 342 ? 2.699 16.875 -7.594 1 88.19 342 GLU A O 1
ATOM 2723 N N . PRO A 1 343 ? 1.178 18.531 -7.492 1 94.19 343 PRO A N 1
ATOM 2724 C CA . PRO A 1 343 ? 1.402 18.719 -6.055 1 94.19 343 PRO A CA 1
ATOM 2725 C C . PRO A 1 343 ? 1.145 17.438 -5.258 1 94.19 343 PRO A C 1
ATOM 2727 O O . PRO A 1 343 ? 0.196 16.703 -5.551 1 94.19 343 PRO A O 1
ATOM 2730 N N . TYR A 1 344 ? 1.999 17.156 -4.422 1 96.56 344 TYR A N 1
ATOM 2731 C CA . TYR A 1 344 ? 1.851 16.031 -3.498 1 96.56 344 TYR A CA 1
ATOM 2732 C C . TYR A 1 344 ? 2.111 16.469 -2.062 1 96.56 344 TYR A C 1
ATOM 2734 O O . TYR A 1 344 ? 3.174 17.016 -1.759 1 96.56 344 TYR A O 1
ATOM 2742 N N . TYR A 1 345 ? 1.126 16.328 -1.204 1 97.5 345 TYR A N 1
ATOM 2743 C CA . TYR A 1 345 ? 1.234 16.641 0.216 1 97.5 345 TYR A CA 1
ATOM 2744 C C . TYR A 1 345 ? 0.952 15.414 1.071 1 97.5 345 TYR A C 1
ATOM 2746 O O . TYR A 1 345 ? 0.205 14.523 0.661 1 97.5 345 TYR A O 1
ATOM 2754 N N . ASP A 1 346 ? 1.599 15.328 2.182 1 97.38 346 ASP A N 1
ATOM 2755 C CA . ASP A 1 346 ? 1.428 14.266 3.168 1 97.38 346 ASP A CA 1
ATOM 2756 C C . ASP A 1 346 ? 1.269 14.836 4.574 1 97.38 346 ASP A C 1
ATOM 2758 O O . ASP A 1 346 ? 1.215 16.062 4.746 1 97.38 346 ASP A O 1
ATOM 2762 N N . ASP A 1 347 ? 1.005 14.016 5.582 1 97.44 347 ASP A N 1
ATOM 2763 C CA . ASP A 1 347 ? 0.874 14.367 6.996 1 97.44 347 ASP A CA 1
ATOM 2764 C C . ASP A 1 347 ? -0.353 15.242 7.23 1 97.44 347 ASP A C 1
ATOM 2766 O O . ASP A 1 347 ? -0.278 16.25 7.945 1 97.44 347 ASP A O 1
ATOM 2770 N N . PHE A 1 348 ? -1.576 14.969 6.531 1 96.25 348 PHE A N 1
ATOM 2771 C CA . PHE A 1 348 ? -2.873 15.539 6.867 1 96.25 348 PHE A CA 1
ATOM 2772 C C . PHE A 1 348 ? -3.307 15.117 8.266 1 96.25 348 PHE A C 1
ATOM 2774 O O . PHE A 1 348 ? -4.395 15.477 8.719 1 96.25 348 PHE A O 1
ATOM 2781 N N . TYR A 1 349 ? -2.561 14.422 9.156 1 87.94 349 TYR A N 1
ATOM 2782 C CA . TYR A 1 349 ? -2.342 13.695 10.398 1 87.94 349 TYR A CA 1
ATOM 2783 C C . TYR A 1 349 ? -3.607 13.672 11.25 1 87.94 349 TYR A C 1
ATOM 2785 O O . TYR A 1 349 ? -3.822 12.742 12.031 1 87.94 349 TYR A O 1
ATOM 2793 N N . THR A 1 350 ? -4.707 14.945 11.414 1 93 350 THR A N 1
ATOM 2794 C CA . THR A 1 350 ? -5.848 14.461 10.648 1 93 350 THR A CA 1
ATOM 2795 C C . THR A 1 350 ? -6.785 15.609 10.289 1 93 350 THR A C 1
ATOM 2797 O O . THR A 1 350 ? -6.812 16.625 10.977 1 93 350 THR A O 1
ATOM 2800 N N . ILE A 1 351 ? -7.422 15.438 9.352 1 97.69 351 ILE A N 1
ATOM 2801 C CA . ILE A 1 351 ? -8.297 16.5 8.875 1 97.69 351 ILE A CA 1
ATOM 2802 C C . ILE A 1 351 ? -9.438 16.719 9.867 1 97.69 351 ILE A C 1
ATOM 2804 O O . ILE A 1 351 ? -9.953 17.828 10.008 1 97.69 351 ILE A O 1
ATOM 2808 N N . TRP A 1 352 ? -9.719 15.672 10.711 1 97 352 TRP A N 1
ATOM 2809 C CA . TRP A 1 352 ? -10.688 15.812 11.789 1 97 352 TRP A CA 1
ATOM 2810 C C . TRP A 1 352 ? -10.297 16.953 12.727 1 97 352 TRP A C 1
ATOM 2812 O O . TRP A 1 352 ? -11.156 17.672 13.234 1 97 352 TRP A O 1
ATOM 2822 N N . ASP A 1 353 ? -9.031 17.156 12.883 1 96.69 353 ASP A N 1
ATOM 2823 C CA . ASP A 1 353 ? -8.516 18.203 13.742 1 96.69 353 ASP A CA 1
ATOM 2824 C C . ASP A 1 353 ? -8.492 19.547 13.008 1 96.69 353 ASP A C 1
ATOM 2826 O O . ASP A 1 353 ? -8.828 20.578 13.578 1 96.69 353 ASP A O 1
ATOM 2830 N N . THR A 1 354 ? -8.078 19.516 11.734 1 97.75 354 THR A N 1
ATOM 2831 C CA . THR A 1 354 ? -7.566 20.734 11.117 1 97.75 354 THR A CA 1
ATOM 2832 C C . THR A 1 354 ? -8.648 21.422 10.289 1 97.75 354 THR A C 1
ATOM 2834 O O . THR A 1 354 ? -8.492 22.578 9.891 1 97.75 354 THR A O 1
ATOM 2837 N N . PHE A 1 355 ? -9.797 20.797 10.016 1 98.12 355 PHE A N 1
ATOM 2838 C CA . PHE A 1 355 ? -10.727 21.359 9.047 1 98.12 355 PHE A CA 1
ATOM 2839 C C . PHE A 1 355 ? -11.398 22.609 9.609 1 98.12 355 PHE A C 1
ATOM 2841 O O . PHE A 1 355 ? -11.852 23.469 8.859 1 98.12 355 PHE A O 1
ATOM 2848 N N . ARG A 1 356 ? -11.43 22.766 10.953 1 98.19 356 ARG A N 1
ATOM 2849 C CA . ARG A 1 356 ? -12.242 23.797 11.586 1 98.19 356 ARG A CA 1
ATOM 2850 C C . ARG A 1 356 ? -11.562 25.156 11.508 1 98.19 356 ARG A C 1
ATOM 2852 O O . ARG A 1 356 ? -12.203 26.156 11.203 1 98.19 356 ARG A O 1
ATOM 2859 N N . THR A 1 357 ? -10.219 25.141 11.82 1 98.19 357 THR A N 1
ATOM 2860 C CA . THR A 1 357 ? -9.578 26.438 11.945 1 98.19 357 THR A CA 1
ATOM 2861 C C . THR A 1 357 ? -8.258 26.469 11.188 1 98.19 357 THR A C 1
ATOM 2863 O O . THR A 1 357 ? -7.941 27.453 10.516 1 98.19 357 THR A O 1
ATOM 2866 N N . SER A 1 358 ? -7.438 25.375 11.195 1 98.19 358 SER A N 1
ATOM 2867 C CA . SER A 1 358 ? -6.16 25.359 10.484 1 98.19 358 SER A CA 1
ATOM 2868 C C . SER A 1 358 ? -6.363 25.547 8.984 1 98.19 358 SER A C 1
ATOM 2870 O O . SER A 1 358 ? -5.699 26.391 8.367 1 98.19 358 SER A O 1
ATOM 2872 N N . SER A 1 359 ? -7.277 24.781 8.461 1 98.25 359 SER A N 1
ATOM 2873 C CA . SER A 1 359 ? -7.527 24.812 7.023 1 98.25 359 SER A CA 1
ATOM 2874 C C . SER A 1 359 ? -8.039 26.172 6.582 1 98.25 359 SER A C 1
ATOM 2876 O O . SER A 1 359 ? -7.504 26.766 5.645 1 98.25 359 SER A O 1
ATOM 2878 N N . PRO A 1 360 ? -9.008 26.812 7.266 1 98.25 360 PRO A N 1
ATOM 2879 C CA . PRO A 1 360 ? -9.477 28.156 6.891 1 98.25 360 PRO A CA 1
ATOM 2880 C C . PRO A 1 360 ? -8.391 29.219 7.051 1 98.25 360 PRO A C 1
ATOM 2882 O O . PRO A 1 360 ? -8.352 30.188 6.285 1 98.25 360 PRO A O 1
ATOM 2885 N N . LEU A 1 361 ? -7.555 29.016 8.07 1 98.56 361 LEU A N 1
ATOM 2886 C CA . LEU A 1 361 ? -6.5 30 8.273 1 98.56 361 LEU A CA 1
ATOM 2887 C C . LEU A 1 361 ? -5.492 29.969 7.129 1 98.56 361 LEU A C 1
ATOM 2889 O O . LEU A 1 361 ? -5.035 31.016 6.664 1 98.56 361 LEU A O 1
ATOM 2893 N N . ILE A 1 362 ? -5.137 28.797 6.656 1 98.44 362 ILE A N 1
ATOM 2894 C CA . ILE A 1 362 ? -4.262 28.656 5.496 1 98.44 362 ILE A CA 1
ATOM 2895 C C . ILE A 1 362 ? -4.922 29.281 4.273 1 98.44 362 ILE A C 1
ATOM 2897 O O . ILE A 1 362 ? -4.258 29.938 3.469 1 98.44 362 ILE A O 1
ATOM 2901 N N . THR A 1 363 ? -6.27 29.141 4.133 1 97.81 363 THR A N 1
ATOM 2902 C CA . THR A 1 363 ? -7 29.766 3.039 1 97.81 363 THR A CA 1
ATOM 2903 C C . THR A 1 363 ? -6.82 31.266 3.062 1 97.81 363 THR A C 1
ATOM 2905 O O . THR A 1 363 ? -6.648 31.906 2.016 1 97.81 363 THR A O 1
ATOM 2908 N N . LEU A 1 364 ? -6.82 31.797 4.246 1 96.31 364 LEU A N 1
ATOM 2909 C CA . LEU A 1 364 ? -6.719 33.25 4.41 1 96.31 364 LEU A CA 1
ATOM 2910 C C . LEU A 1 364 ? -5.297 33.719 4.152 1 96.31 364 LEU A C 1
ATOM 2912 O O . LEU A 1 364 ? -5.09 34.75 3.492 1 96.31 364 LEU A O 1
ATOM 2916 N N . ILE A 1 365 ? -4.285 33.031 4.613 1 96.44 365 ILE A N 1
ATOM 2917 C CA . ILE A 1 365 ? -2.895 33.469 4.605 1 96.44 365 ILE A CA 1
ATOM 2918 C C . ILE A 1 365 ? -2.238 33.094 3.283 1 96.44 365 ILE A C 1
ATOM 2920 O O . ILE A 1 365 ? -1.447 33.844 2.727 1 96.44 365 ILE A O 1
ATOM 2924 N N . ASP A 1 366 ? -2.527 31.906 2.828 1 97.25 366 ASP A N 1
ATOM 2925 C CA . ASP A 1 366 ? -1.778 31.25 1.757 1 97.25 366 ASP A CA 1
ATOM 2926 C C . ASP A 1 366 ? -2.707 30.469 0.836 1 97.25 366 ASP A C 1
ATOM 2928 O O . ASP A 1 366 ? -2.545 29.25 0.669 1 97.25 366 ASP A O 1
ATOM 2932 N N . SER A 1 367 ? -3.619 31.172 0.133 1 97.31 367 SER A N 1
ATOM 2933 C CA . SER A 1 367 ? -4.699 30.547 -0.625 1 97.31 367 SER A CA 1
ATOM 2934 C C . SER A 1 367 ? -4.156 29.719 -1.793 1 97.31 367 SER A C 1
ATOM 2936 O O . SER A 1 367 ? -4.73 28.703 -2.156 1 97.31 367 SER A O 1
ATOM 2938 N N . LYS A 1 368 ? -3.057 30.156 -2.439 1 96.56 368 LYS A N 1
ATOM 2939 C CA . LYS A 1 368 ? -2.467 29.391 -3.527 1 96.56 368 LYS A CA 1
ATOM 2940 C C . LYS A 1 368 ? -1.991 28.031 -3.033 1 96.56 368 LYS A C 1
ATOM 2942 O O . LYS A 1 368 ? -2.195 27.016 -3.703 1 96.56 368 LYS A O 1
ATOM 2947 N N . ARG A 1 369 ? -1.325 28.062 -1.867 1 97.31 369 ARG A N 1
ATOM 2948 C CA . ARG A 1 369 ? -0.895 26.812 -1.267 1 97.31 369 ARG A CA 1
ATOM 2949 C C . ARG A 1 369 ? -2.092 25.922 -0.92 1 97.31 369 ARG A C 1
ATOM 2951 O O . ARG A 1 369 ? -2.027 24.703 -1.051 1 97.31 369 ARG A O 1
ATOM 2958 N N . LYS A 1 370 ? -3.141 26.547 -0.436 1 98.31 370 LYS A N 1
ATOM 2959 C CA . LYS A 1 370 ? -4.355 25.797 -0.106 1 98.31 370 LYS A CA 1
ATOM 2960 C C . LYS A 1 370 ? -4.883 25.047 -1.318 1 98.31 370 LYS A C 1
ATOM 2962 O O . LYS A 1 370 ? -5.316 23.891 -1.197 1 98.31 370 LYS A O 1
ATOM 2967 N N . VAL A 1 371 ? -4.855 25.672 -2.467 1 98.19 371 VAL A N 1
ATOM 2968 C CA . VAL A 1 371 ? -5.309 25.047 -3.705 1 98.19 371 VAL A CA 1
ATOM 2969 C C . VAL A 1 371 ? -4.438 23.828 -4.02 1 98.19 371 VAL A C 1
ATOM 2971 O O . VAL A 1 371 ? -4.949 22.766 -4.375 1 98.19 371 VAL A O 1
ATOM 2974 N N . ASP A 1 372 ? -3.119 23.953 -3.844 1 97.88 372 ASP A N 1
ATOM 2975 C CA . ASP A 1 372 ? -2.205 22.828 -4.059 1 97.88 372 ASP A CA 1
ATOM 2976 C C . ASP A 1 372 ? -2.51 21.688 -3.104 1 97.88 372 ASP A C 1
ATOM 2978 O O . ASP A 1 372 ? -2.463 20.516 -3.494 1 97.88 372 ASP A O 1
ATOM 2982 N N . ILE A 1 373 ? -2.773 22 -1.877 1 98.44 373 ILE A N 1
ATOM 2983 C CA . ILE A 1 373 ? -3.07 21.016 -0.846 1 98.44 373 ILE A CA 1
ATOM 2984 C C . ILE A 1 373 ? -4.328 20.234 -1.226 1 98.44 373 ILE A C 1
ATOM 2986 O O . ILE A 1 373 ? -4.352 19 -1.154 1 98.44 373 ILE A O 1
ATOM 2990 N N . ILE A 1 374 ? -5.371 20.906 -1.688 1 98.56 374 ILE A N 1
ATOM 2991 C CA . ILE A 1 374 ? -6.633 20.266 -2.055 1 98.56 374 ILE A CA 1
ATOM 2992 C C . ILE A 1 374 ? -6.43 19.406 -3.295 1 98.56 374 ILE A C 1
ATOM 2994 O O . ILE A 1 374 ? -6.941 18.281 -3.369 1 98.56 374 ILE A O 1
ATOM 2998 N N . ASN A 1 375 ? -5.691 19.922 -4.246 1 97.81 375 ASN A N 1
ATOM 2999 C CA . ASN A 1 375 ? -5.406 19.125 -5.438 1 97.81 375 ASN A CA 1
ATOM 3000 C C . ASN A 1 375 ? -4.637 17.859 -5.098 1 97.81 375 ASN A C 1
ATOM 3002 O O . ASN A 1 375 ? -4.82 16.828 -5.734 1 97.81 375 ASN A O 1
ATOM 3006 N N . ALA A 1 376 ? -3.756 17.922 -4.137 1 97.62 376 ALA A N 1
ATOM 3007 C CA . ALA A 1 376 ? -3.062 16.734 -3.666 1 97.62 376 ALA A CA 1
ATOM 3008 C C . ALA A 1 376 ? -4.047 15.719 -3.084 1 97.62 376 ALA A C 1
ATOM 3010 O O . ALA A 1 376 ? -3.91 14.516 -3.297 1 97.62 376 ALA A O 1
ATOM 3011 N N . MET A 1 377 ? -5.047 16.172 -2.332 1 98.06 377 MET A N 1
ATOM 3012 C CA . MET A 1 377 ? -6.074 15.289 -1.782 1 98.06 377 MET A CA 1
ATOM 3013 C C . MET A 1 377 ? -6.848 14.594 -2.896 1 98.06 377 MET A C 1
ATOM 3015 O O . MET A 1 377 ? -7.109 13.391 -2.816 1 98.06 377 MET A O 1
ATOM 3019 N N . LEU A 1 378 ? -7.184 15.336 -3.945 1 97.69 378 LEU A N 1
ATOM 3020 C CA . LEU A 1 378 ? -7.941 14.789 -5.066 1 97.69 378 LEU A CA 1
ATOM 3021 C C . LEU A 1 378 ? -7.102 13.789 -5.855 1 97.69 378 LEU A C 1
ATOM 3023 O O . LEU A 1 378 ? -7.625 12.789 -6.352 1 97.69 378 LEU A O 1
ATOM 3027 N N . ASN A 1 379 ? -5.84 14.094 -5.941 1 95.75 379 ASN A N 1
ATOM 3028 C CA . ASN A 1 379 ? -4.953 13.156 -6.617 1 95.75 379 ASN A CA 1
ATOM 3029 C C . ASN A 1 379 ? -4.832 11.844 -5.844 1 95.75 379 ASN A C 1
ATOM 3031 O O . ASN A 1 379 ? -4.734 10.773 -6.445 1 95.75 379 ASN A O 1
ATOM 3035 N N . ILE A 1 380 ? -4.777 11.906 -4.551 1 96.75 380 ILE A N 1
ATOM 3036 C CA . ILE A 1 380 ? -4.77 10.711 -3.715 1 96.75 380 ILE A CA 1
ATOM 3037 C C . ILE A 1 380 ? -6.039 9.898 -3.965 1 96.75 380 ILE A C 1
ATOM 3039 O O . ILE A 1 380 ? -5.98 8.672 -4.125 1 96.75 380 ILE A O 1
ATOM 3043 N N . TYR A 1 381 ? -7.207 10.5 -4.082 1 96.31 381 TYR A N 1
ATOM 3044 C CA . TYR A 1 381 ? -8.453 9.828 -4.422 1 96.31 381 TYR A CA 1
ATOM 3045 C C . TYR A 1 381 ? -8.352 9.133 -5.777 1 96.31 381 TYR A C 1
ATOM 3047 O O . TYR A 1 381 ? -8.688 7.957 -5.91 1 96.31 381 TYR A O 1
ATOM 3055 N N . LYS A 1 382 ? -7.867 9.828 -6.684 1 93.12 382 LYS A N 1
ATOM 3056 C CA . LYS A 1 382 ? -7.77 9.289 -8.039 1 93.12 382 LYS A CA 1
ATOM 3057 C C . LYS A 1 382 ? -6.898 8.039 -8.07 1 93.12 382 LYS A C 1
ATOM 3059 O O . LYS A 1 382 ? -7.172 7.105 -8.828 1 93.12 382 LYS A O 1
ATOM 3064 N N . ARG A 1 383 ? -5.938 8.07 -7.215 1 91.75 383 ARG A N 1
ATOM 3065 C CA . ARG A 1 383 ? -4.922 7.027 -7.328 1 91.75 383 ARG A CA 1
ATOM 3066 C C . ARG A 1 383 ? -5.152 5.922 -6.305 1 91.75 383 ARG A C 1
ATOM 3068 O O . ARG A 1 383 ? -4.805 4.766 -6.543 1 91.75 383 ARG A O 1
ATOM 3075 N N . GLU A 1 384 ? -5.781 6.273 -5.195 1 91.62 384 GLU A N 1
ATOM 3076 C CA . GLU A 1 384 ? -5.863 5.293 -4.117 1 91.62 384 GLU A CA 1
ATOM 3077 C C . GLU A 1 384 ? -7.316 5.023 -3.727 1 91.62 384 GLU A C 1
ATOM 3079 O O . GLU A 1 384 ? -7.586 4.172 -2.875 1 91.62 384 GLU A O 1
ATOM 3084 N N . GLY A 1 385 ? -8.25 5.754 -4.262 1 91.75 385 GLY A N 1
ATOM 3085 C CA . GLY A 1 385 ? -9.648 5.371 -4.156 1 91.75 385 GLY A CA 1
ATOM 3086 C C . GLY A 1 385 ? -10.438 6.25 -3.203 1 91.75 385 GLY A C 1
ATOM 3087 O O . GLY A 1 385 ? -11.656 6.352 -3.311 1 91.75 385 GLY A O 1
ATOM 3088 N N . TYR A 1 386 ? -9.781 6.797 -2.166 1 96.38 386 TYR A N 1
ATOM 3089 C CA . TYR A 1 386 ? -10.43 7.668 -1.194 1 96.38 386 TYR A CA 1
ATOM 3090 C C . TYR A 1 386 ? -9.578 8.891 -0.897 1 96.38 386 TYR A C 1
ATOM 3092 O O . TYR A 1 386 ? -8.344 8.836 -0.986 1 96.38 386 TYR A O 1
ATOM 3100 N N . MET A 1 387 ? -10.227 10 -0.61 1 97.56 387 MET A N 1
ATOM 3101 C CA . MET A 1 387 ? -9.477 11.125 -0.049 1 97.56 387 MET A CA 1
ATOM 3102 C C . MET A 1 387 ? -8.984 10.797 1.356 1 97.56 387 MET A C 1
ATOM 3104 O O . MET A 1 387 ? -9.586 9.992 2.062 1 97.56 387 MET A O 1
ATOM 3108 N N . PRO A 1 388 ? -7.91 11.406 1.792 1 97.19 388 PRO A N 1
ATOM 3109 C CA . PRO A 1 388 ? -7.418 11.156 3.15 1 97.19 388 PRO A CA 1
ATOM 3110 C C . PRO A 1 388 ? -8.242 11.883 4.215 1 97.19 388 PRO A C 1
ATOM 3112 O O . PRO A 1 388 ? -8.688 13.008 3.988 1 97.19 388 PRO A O 1
ATOM 3115 N N . GLU A 1 389 ? -8.492 11.219 5.359 1 96.62 389 GLU A N 1
ATOM 3116 C CA . GLU A 1 389 ? -8.867 11.859 6.617 1 96.62 389 GLU A CA 1
ATOM 3117 C C . GLU A 1 389 ? -7.652 12.07 7.516 1 96.62 389 GLU A C 1
ATOM 3119 O O . GLU A 1 389 ? -7.551 13.086 8.203 1 96.62 389 GLU A O 1
ATOM 3124 N N . GLY A 1 390 ? -6.879 11.117 7.52 1 96.5 390 GLY A N 1
ATOM 3125 C CA . GLY A 1 390 ? -5.52 11.125 8.031 1 96.5 390 GLY A CA 1
ATOM 3126 C C . GLY A 1 390 ? -4.516 10.523 7.07 1 96.5 390 GLY A C 1
ATOM 3127 O O . GLY A 1 390 ? -4.863 9.656 6.266 1 96.5 390 GLY A O 1
ATOM 3128 N N . ARG A 1 391 ? -3.326 10.93 7.125 1 97.5 391 ARG A N 1
ATOM 3129 C CA . ARG A 1 391 ? -2.285 10.383 6.258 1 97.5 391 ARG A CA 1
ATOM 3130 C C . ARG A 1 391 ? -0.897 10.688 6.812 1 97.5 391 ARG A C 1
ATOM 3132 O O . ARG A 1 391 ? -0.642 11.797 7.293 1 97.5 391 ARG A O 1
ATOM 3139 N N . SER A 1 392 ? 0.025 9.805 6.785 1 97.25 392 SER A N 1
ATOM 3140 C CA . SER A 1 392 ? 1.441 9.922 7.109 1 97.25 392 SER A CA 1
ATOM 3141 C C . SER A 1 392 ? 2.244 8.758 6.535 1 97.25 392 SER A C 1
ATOM 3143 O O . SER A 1 392 ? 1.729 7.648 6.402 1 97.25 392 SER A O 1
ATOM 3145 N N . GLY A 1 393 ? 3.439 9.023 6.109 1 97.19 393 GLY A N 1
ATOM 3146 C CA . GLY A 1 393 ? 4.273 7.977 5.539 1 97.19 393 GLY A CA 1
ATOM 3147 C C . GLY A 1 393 ? 3.742 7.438 4.227 1 97.19 393 GLY A C 1
ATOM 3148 O O . GLY A 1 393 ? 3.809 6.234 3.967 1 97.19 393 GLY A O 1
ATOM 3149 N N . ASN A 1 394 ? 3.059 8.297 3.482 1 97.31 394 ASN A N 1
ATOM 3150 C CA . ASN A 1 394 ? 2.547 7.992 2.15 1 97.31 394 ASN A CA 1
ATOM 3151 C C . ASN A 1 394 ? 1.393 6.996 2.205 1 97.31 394 ASN A C 1
ATOM 3153 O O . ASN A 1 394 ? 1.181 6.23 1.262 1 97.31 394 ASN A O 1
ATOM 3157 N N . ASP A 1 395 ? 0.652 6.91 3.305 1 97.06 395 ASP A N 1
ATOM 3158 C CA . ASP A 1 395 ? -0.488 6.012 3.445 1 97.06 395 ASP A CA 1
ATOM 3159 C C . ASP A 1 395 ? -1.62 6.672 4.227 1 97.06 395 ASP A C 1
ATOM 3161 O O . ASP A 1 395 ? -1.374 7.387 5.199 1 97.06 395 ASP A O 1
ATOM 3165 N N . ASN A 1 396 ? -2.863 6.426 3.828 1 96.69 396 ASN A N 1
ATOM 3166 C CA . ASN A 1 396 ? -4.02 6.961 4.543 1 96.69 396 ASN A CA 1
ATOM 3167 C C . ASN A 1 396 ? -4.16 6.332 5.926 1 96.69 396 ASN A C 1
ATOM 3169 O O . ASN A 1 396 ? -3.637 5.246 6.18 1 96.69 396 ASN A O 1
ATOM 3173 N N . GLY A 1 397 ? -4.953 6.934 6.801 1 94.38 397 GLY A N 1
ATOM 3174 C CA . GLY A 1 397 ? -5.219 6.5 8.164 1 94.38 397 GLY A CA 1
ATOM 3175 C C . GLY A 1 397 ? -4.707 7.473 9.211 1 94.38 397 GLY A C 1
ATOM 3176 O O . GLY A 1 397 ? -3.74 8.195 8.969 1 94.38 397 GLY A O 1
ATOM 3177 N N . ARG A 1 398 ? -5.383 7.695 10.18 1 92.44 398 ARG A N 1
ATOM 3178 C CA . ARG A 1 398 ? -6.609 7.027 10.602 1 92.44 398 ARG A CA 1
ATOM 3179 C C . ARG A 1 398 ? -7.801 7.973 10.523 1 92.44 398 ARG A C 1
ATOM 3181 O O . ARG A 1 398 ? -7.637 9.195 10.555 1 92.44 398 ARG A O 1
ATOM 3188 N N . THR A 1 399 ? -8.945 7.391 10.492 1 94.81 399 THR A N 1
ATOM 3189 C CA . THR A 1 399 ? -10.188 8.156 10.5 1 94.81 399 THR A CA 1
ATOM 3190 C C . THR A 1 399 ? -10.742 8.266 11.922 1 94.81 399 THR A C 1
ATOM 3192 O O . THR A 1 399 ? -11.039 7.254 12.562 1 94.81 399 THR A O 1
ATOM 3195 N N . GLN A 1 400 ? -10.906 9.352 12.453 1 92.69 400 GLN A N 1
ATOM 3196 C CA . GLN A 1 400 ? -11.367 9.555 13.82 1 92.69 400 GLN A CA 1
ATOM 3197 C C . GLN A 1 400 ? -12.883 9.695 13.875 1 92.69 400 GLN A C 1
ATOM 3199 O O . GLN A 1 400 ? -13.492 9.539 14.938 1 92.69 400 GLN A O 1
ATOM 3204 N N . GLY A 1 401 ? -13.508 9.938 12.828 1 92.69 401 GLY A N 1
ATOM 3205 C CA . GLY A 1 401 ? -14.953 10.117 12.75 1 92.69 401 GLY A CA 1
ATOM 3206 C C . GLY A 1 401 ? -15.461 10.203 11.328 1 92.69 401 GLY A C 1
ATOM 3207 O O . GLY A 1 401 ? -15.641 9.18 10.664 1 92.69 401 GLY A O 1
ATOM 3208 N N . GLY A 1 402 ? -15.625 11.422 10.828 1 94.94 402 GLY A N 1
ATOM 3209 C CA . GLY A 1 402 ? -16.219 11.68 9.531 1 94.94 402 GLY A CA 1
ATOM 3210 C C . GLY A 1 402 ? -15.227 11.609 8.391 1 94.94 402 GLY A C 1
ATOM 3211 O O . GLY A 1 402 ? -14.078 11.203 8.586 1 94.94 402 GLY A O 1
ATOM 3212 N N . SER A 1 403 ? -15.711 11.742 7.152 1 97.25 403 SER A N 1
ATOM 3213 C CA . SER A 1 403 ? -14.914 12.008 5.961 1 97.25 403 SER A CA 1
ATOM 3214 C C . SER A 1 403 ? -14.766 13.508 5.723 1 97.25 403 SER A C 1
ATOM 3216 O O . SER A 1 403 ? -15.312 14.047 4.758 1 97.25 403 SER A O 1
ATOM 3218 N N . ASN A 1 404 ? -13.922 14.164 6.539 1 98.31 404 ASN A N 1
ATOM 3219 C CA . ASN A 1 404 ? -13.93 15.609 6.703 1 98.31 404 ASN A CA 1
ATOM 3220 C C . ASN A 1 404 ? -13.211 16.312 5.555 1 98.31 404 ASN A C 1
ATOM 3222 O O . ASN A 1 404 ? -13.258 17.531 5.438 1 98.31 404 ASN A O 1
ATOM 3226 N N . ALA A 1 405 ? -12.547 15.57 4.66 1 98.5 405 ALA A N 1
ATOM 3227 C CA . ALA A 1 405 ? -12.055 16.188 3.426 1 98.5 405 ALA A CA 1
ATOM 3228 C C . ALA A 1 405 ? -13.18 16.922 2.697 1 98.5 405 ALA A C 1
ATOM 3230 O O . ALA A 1 405 ? -12.938 17.922 2.031 1 98.5 405 ALA A O 1
ATOM 3231 N N . GLU A 1 406 ? -14.43 16.469 2.891 1 98.62 406 GLU A N 1
ATOM 3232 C CA . GLU A 1 406 ? -15.594 17.109 2.293 1 98.62 406 GLU A CA 1
ATOM 3233 C C . GLU A 1 406 ? -15.75 18.547 2.785 1 98.62 406 GLU A C 1
ATOM 3235 O O . GLU A 1 406 ? -16.141 19.438 2.023 1 98.62 406 GLU A O 1
ATOM 3240 N N . VAL A 1 407 ? -15.422 18.766 4.082 1 98.69 407 VAL A N 1
ATOM 3241 C CA . VAL A 1 407 ? -15.539 20.094 4.648 1 98.69 407 VAL A CA 1
ATOM 3242 C C . VAL A 1 407 ? -14.477 21.016 4.043 1 98.69 407 VAL A C 1
ATOM 3244 O O . VAL A 1 407 ? -14.758 22.156 3.703 1 98.69 407 VAL A O 1
ATOM 3247 N N . VAL A 1 408 ? -13.258 20.469 3.904 1 98.81 408 VAL A N 1
ATOM 3248 C CA . VAL A 1 408 ? -12.156 21.234 3.342 1 98.81 408 VAL A CA 1
ATOM 3249 C C . VAL A 1 408 ? -12.492 21.672 1.918 1 98.81 408 VAL A C 1
ATOM 3251 O O . VAL A 1 408 ? -12.281 22.828 1.546 1 98.81 408 VAL A O 1
ATOM 3254 N N . ILE A 1 409 ? -13.094 20.781 1.109 1 98.88 409 ILE A N 1
ATOM 3255 C CA . ILE A 1 409 ? -13.461 21.047 -0.276 1 98.88 409 ILE A CA 1
ATOM 3256 C C . ILE A 1 409 ? -14.594 22.078 -0.32 1 98.88 409 ILE A C 1
ATOM 3258 O O . ILE A 1 409 ? -14.531 23.047 -1.075 1 98.88 409 ILE A O 1
ATOM 3262 N N . ALA A 1 410 ? -15.609 21.859 0.476 1 98.88 410 ALA A N 1
ATOM 3263 C CA . ALA A 1 410 ? -16.75 22.766 0.484 1 98.88 410 ALA A CA 1
ATOM 3264 C C . ALA A 1 410 ? -16.344 24.172 0.925 1 98.88 410 ALA A C 1
ATOM 3266 O O . ALA A 1 410 ? -16.844 25.156 0.402 1 98.88 410 ALA A O 1
ATOM 3267 N N . ASP A 1 411 ? -15.477 24.219 1.912 1 98.81 411 ASP A N 1
ATOM 3268 C CA . ASP A 1 411 ? -14.977 25.5 2.391 1 98.81 411 ASP A CA 1
ATOM 3269 C C . ASP A 1 411 ? -14.289 26.281 1.268 1 98.81 411 ASP A C 1
ATOM 3271 O O . ASP A 1 411 ? -14.516 27.484 1.106 1 98.81 411 ASP A O 1
ATOM 3275 N N . ALA A 1 412 ? -13.438 25.625 0.516 1 98.81 412 ALA A N 1
ATOM 3276 C CA . ALA A 1 412 ? -12.773 26.234 -0.627 1 98.81 412 ALA A CA 1
ATOM 3277 C C . ALA A 1 412 ? -13.789 26.656 -1.688 1 98.81 412 ALA A C 1
ATOM 3279 O O . ALA A 1 412 ? -13.648 27.719 -2.295 1 98.81 412 ALA A O 1
ATOM 3280 N N . PHE A 1 413 ? -14.773 25.812 -1.896 1 98.75 413 PHE A N 1
ATOM 3281 C CA . PHE A 1 413 ? -15.789 26.062 -2.916 1 98.75 413 PHE A CA 1
ATOM 3282 C C . PHE A 1 413 ? -16.578 27.328 -2.609 1 98.75 413 PHE A C 1
ATOM 3284 O O . PHE A 1 413 ? -16.703 28.203 -3.457 1 98.75 413 PHE A O 1
ATOM 3291 N N . VAL A 1 414 ? -17.094 27.453 -1.38 1 98.31 414 VAL A N 1
ATOM 3292 C CA . VAL A 1 414 ? -17.969 28.562 -1.026 1 98.31 414 VAL A CA 1
ATOM 3293 C C . VAL A 1 414 ? -17.156 29.844 -0.895 1 98.31 414 VAL A C 1
ATOM 3295 O O . VAL A 1 414 ? -17.703 30.938 -0.925 1 98.31 414 VAL A O 1
ATOM 3298 N N . LYS A 1 415 ? -15.875 29.719 -0.745 1 98.06 415 LYS A N 1
ATOM 3299 C CA . LYS A 1 415 ? -15 30.891 -0.672 1 98.06 415 LYS A CA 1
ATOM 3300 C C . LYS A 1 415 ? -14.383 31.203 -2.033 1 98.06 415 LYS A C 1
ATOM 3302 O O . LYS A 1 415 ? -13.453 32 -2.131 1 98.06 415 LYS A O 1
ATOM 3307 N N . ASN A 1 416 ? -14.773 30.5 -3.059 1 97.25 416 ASN A N 1
ATOM 3308 C CA . ASN A 1 416 ? -14.523 30.766 -4.473 1 97.25 416 ASN A CA 1
ATOM 3309 C C . ASN A 1 416 ? -13.047 30.609 -4.82 1 97.25 416 ASN A C 1
ATOM 3311 O O . ASN A 1 416 ? -12.5 31.406 -5.578 1 97.25 416 ASN A O 1
ATOM 3315 N N . LEU A 1 417 ? -12.383 29.688 -4.156 1 98 417 LEU A N 1
ATOM 3316 C CA . LEU A 1 417 ? -11.023 29.375 -4.578 1 98 417 LEU A CA 1
ATOM 3317 C C . LEU A 1 417 ? -11.016 28.781 -5.984 1 98 417 LEU A C 1
ATOM 3319 O O . LEU A 1 417 ? -11.781 27.859 -6.281 1 98 417 LEU A O 1
ATOM 3323 N N . LYS A 1 418 ? -10.18 29.297 -6.867 1 97.5 418 LYS A N 1
ATOM 3324 C CA . LYS A 1 418 ? -10.047 28.828 -8.242 1 97.5 418 LYS A CA 1
ATOM 3325 C C . LYS A 1 418 ? -8.914 27.812 -8.367 1 97.5 418 LYS A C 1
ATOM 3327 O O . LYS A 1 418 ? -8.086 27.688 -7.461 1 97.5 418 LYS A O 1
ATOM 3332 N N . GLY A 1 419 ? -8.898 27.078 -9.375 1 97.56 419 GLY A N 1
ATOM 3333 C CA . GLY A 1 419 ? -7.82 26.141 -9.633 1 97.56 419 GLY A CA 1
ATOM 3334 C C . GLY A 1 419 ? -8.094 24.75 -9.094 1 97.56 419 GLY A C 1
ATOM 3335 O O . GLY A 1 419 ? -7.184 23.922 -9.023 1 97.56 419 GLY A O 1
ATOM 3336 N N . ILE A 1 420 ? -9.305 24.422 -8.711 1 98.31 420 ILE A N 1
ATOM 3337 C CA . ILE A 1 420 ? -9.727 23.125 -8.203 1 98.31 420 ILE A CA 1
ATOM 3338 C C . ILE A 1 420 ? -10.812 22.547 -9.109 1 98.31 420 ILE A C 1
ATOM 3340 O O . ILE A 1 420 ? -11.742 23.25 -9.5 1 98.31 420 ILE A O 1
ATOM 3344 N N . ASP A 1 421 ? -10.688 21.312 -9.57 1 98.19 421 ASP A N 1
ATOM 3345 C CA . ASP A 1 421 ? -11.742 20.625 -10.297 1 98.19 421 ASP A CA 1
ATOM 3346 C C . ASP A 1 421 ? -12.852 20.172 -9.352 1 98.19 421 ASP A C 1
ATOM 3348 O O . ASP A 1 421 ? -12.859 19.031 -8.891 1 98.19 421 ASP A O 1
ATOM 3352 N N . TYR A 1 422 ? -13.844 21.031 -9.227 1 98.75 422 TYR A N 1
ATOM 3353 C CA . TYR A 1 422 ? -14.883 20.781 -8.234 1 98.75 422 TYR A CA 1
ATOM 3354 C C . TYR A 1 422 ? -15.82 19.672 -8.695 1 98.75 422 TYR A C 1
ATOM 3356 O O . TYR A 1 422 ? -16.547 19.078 -7.887 1 98.75 422 TYR A O 1
ATOM 3364 N N . GLU A 1 423 ? -15.875 19.375 -10.031 1 98.62 423 GLU A N 1
ATOM 3365 C CA . GLU A 1 423 ? -16.609 18.188 -10.477 1 98.62 423 GLU A CA 1
ATOM 3366 C C . GLU A 1 423 ? -15.953 16.906 -9.961 1 98.62 423 GLU A C 1
ATOM 3368 O O . GLU A 1 423 ? -16.641 16.031 -9.445 1 98.62 423 GLU A O 1
ATOM 3373 N N . LEU A 1 424 ? -14.641 16.828 -10.133 1 98.25 424 LEU A N 1
ATOM 3374 C CA . LEU A 1 424 ? -13.898 15.703 -9.594 1 98.25 424 LEU A CA 1
ATOM 3375 C C . LEU A 1 424 ? -14.031 15.633 -8.07 1 98.25 424 LEU A C 1
ATOM 3377 O O . LEU A 1 424 ? -14.164 14.555 -7.504 1 98.25 424 LEU A O 1
ATOM 3381 N N . ALA A 1 425 ? -13.977 16.781 -7.449 1 98.88 425 ALA A N 1
ATOM 3382 C CA . ALA A 1 425 ? -14.102 16.859 -5.996 1 98.88 425 ALA A CA 1
ATOM 3383 C C . ALA A 1 425 ? -15.438 16.281 -5.535 1 98.88 425 ALA A C 1
ATOM 3385 O O . ALA A 1 425 ? -15.492 15.516 -4.57 1 98.88 425 ALA A O 1
ATOM 3386 N N . LEU A 1 426 ? -16.5 16.641 -6.27 1 98.88 426 LEU A N 1
ATOM 3387 C CA . LEU A 1 426 ? -17.812 16.125 -5.91 1 98.88 426 LEU A CA 1
ATOM 3388 C C . LEU A 1 426 ? -17.859 14.602 -6.059 1 98.88 426 LEU A C 1
ATOM 3390 O O . LEU A 1 426 ? -18.453 13.914 -5.227 1 98.88 426 LEU A O 1
ATOM 3394 N N . GLN A 1 427 ? -17.266 14.141 -7.113 1 98.38 427 GLN A N 1
ATOM 3395 C CA . GLN A 1 427 ? -17.188 12.688 -7.281 1 98.38 427 GLN A CA 1
ATOM 3396 C C . GLN A 1 427 ? -16.469 12.031 -6.102 1 98.38 427 GLN A C 1
ATOM 3398 O O . GLN A 1 427 ? -16.906 10.992 -5.613 1 98.38 427 GLN A O 1
ATOM 3403 N N . ALA A 1 428 ? -15.375 12.586 -5.664 1 98.5 428 ALA A N 1
ATOM 3404 C CA . ALA A 1 428 ? -14.617 12.07 -4.527 1 98.5 428 ALA A CA 1
ATOM 3405 C C . ALA A 1 428 ? -15.453 12.094 -3.254 1 98.5 428 ALA A C 1
ATOM 3407 O O . ALA A 1 428 ? -15.422 11.148 -2.461 1 98.5 428 ALA A O 1
ATOM 3408 N N . MET A 1 429 ? -16.203 13.188 -3.053 1 98.81 429 MET A N 1
ATOM 3409 C CA . MET A 1 429 ? -17.078 13.32 -1.891 1 98.81 429 MET A CA 1
ATOM 3410 C C . MET A 1 429 ? -18.156 12.234 -1.888 1 98.81 429 MET A C 1
ATOM 3412 O O . MET A 1 429 ? -18.406 11.617 -0.855 1 98.81 429 MET A O 1
ATOM 3416 N N . ILE A 1 430 ? -18.719 12.023 -3.047 1 98.12 430 ILE A N 1
ATOM 3417 C CA . ILE A 1 430 ? -19.781 11.031 -3.188 1 98.12 430 ILE A CA 1
ATOM 3418 C C . ILE A 1 430 ? -19.219 9.633 -2.955 1 98.12 430 ILE A C 1
ATOM 3420 O O . ILE A 1 430 ? -19.875 8.789 -2.342 1 98.12 430 ILE A O 1
ATOM 3424 N N . LYS A 1 431 ? -18.047 9.383 -3.443 1 96.12 431 LYS A N 1
ATOM 3425 C CA . LYS A 1 431 ? -17.375 8.109 -3.197 1 96.12 431 LYS A CA 1
ATOM 3426 C C . LYS A 1 431 ? -17.297 7.812 -1.704 1 96.12 431 LYS A C 1
ATOM 3428 O O . LYS A 1 431 ? -17.656 6.723 -1.262 1 96.12 431 LYS A O 1
ATOM 3433 N N . ASP A 1 432 ? -16.859 8.703 -0.924 1 96.44 432 ASP A N 1
ATOM 3434 C CA . ASP A 1 432 ? -16.781 8.539 0.524 1 96.44 432 ASP A CA 1
ATOM 3435 C C . ASP A 1 432 ? -18.141 8.227 1.126 1 96.44 432 ASP A C 1
ATOM 3437 O O . ASP A 1 432 ? -18.25 7.418 2.049 1 96.44 432 ASP A O 1
ATOM 3441 N N . ALA A 1 433 ? -19.156 8.789 0.573 1 97.31 433 ALA A N 1
ATOM 3442 C CA . ALA A 1 433 ? -20.469 8.773 1.183 1 97.31 433 ALA A CA 1
ATOM 3443 C C . ALA A 1 433 ? -21.266 7.543 0.75 1 97.31 433 ALA A C 1
ATOM 3445 O O . ALA A 1 433 ? -22.297 7.223 1.341 1 97.31 433 ALA A O 1
ATOM 3446 N N . THR A 1 434 ? -20.766 6.82 -0.24 1 94.88 434 THR A N 1
ATOM 3447 C CA . THR A 1 434 ? -21.656 5.801 -0.792 1 94.88 434 THR A CA 1
ATOM 3448 C C . THR A 1 434 ? -20.969 4.438 -0.808 1 94.88 434 THR A C 1
ATOM 3450 O O . THR A 1 434 ? -21.625 3.402 -0.89 1 94.88 434 THR A O 1
ATOM 3453 N N . VAL A 1 435 ? -19.672 4.422 -0.788 1 91.69 435 VAL A N 1
ATOM 3454 C CA . VAL A 1 435 ? -18.969 3.156 -0.916 1 91.69 435 VAL A CA 1
ATOM 3455 C C . VAL A 1 435 ? -18.203 2.857 0.377 1 91.69 435 VAL A C 1
ATOM 3457 O O . VAL A 1 435 ? -17.219 3.521 0.69 1 91.69 435 VAL A O 1
ATOM 3460 N N . PRO A 1 436 ? -18.672 1.888 1.159 1 89.94 436 PRO A N 1
ATOM 3461 C CA . PRO A 1 436 ? -17.953 1.547 2.385 1 89.94 436 PRO A CA 1
ATOM 3462 C C . PRO A 1 436 ? -16.547 1.025 2.109 1 89.94 436 PRO A C 1
ATOM 3464 O O . PRO A 1 436 ? -16.328 0.298 1.136 1 89.94 436 PRO A O 1
ATOM 3467 N N . PRO A 1 437 ? -15.578 1.486 2.92 1 88.12 437 PRO A N 1
ATOM 3468 C CA . PRO A 1 437 ? -14.219 0.984 2.717 1 88.12 437 PRO A CA 1
ATOM 3469 C C . PRO A 1 437 ? -14.039 -0.45 3.209 1 88.12 437 PRO A C 1
ATOM 3471 O O . PRO A 1 437 ? -12.977 -1.042 3.021 1 88.12 437 PRO A O 1
ATOM 3474 N N . GLY A 1 438 ? -15.055 -0.906 3.844 1 77.44 438 GLY A N 1
ATOM 3475 C CA . GLY A 1 438 ? -14.984 -2.293 4.273 1 77.44 438 GLY A CA 1
ATOM 3476 C C . GLY A 1 438 ? -14.133 -2.486 5.52 1 77.44 438 GLY A C 1
ATOM 3477 O O . GLY A 1 438 ? -14.242 -1.712 6.473 1 77.44 438 GLY A O 1
ATOM 3478 N N . GLY A 1 439 ? -13.336 -3.676 5.742 1 76.62 439 GLY A N 1
ATOM 3479 C CA . GLY A 1 439 ? -12.445 -3.992 6.844 1 76.62 439 GLY A CA 1
ATOM 3480 C C . GLY A 1 439 ? -11.367 -2.949 7.055 1 76.62 439 GLY A C 1
ATOM 3481 O O . GLY A 1 439 ? -10.5 -3.107 7.922 1 76.62 439 GLY A O 1
ATOM 3482 N N . ASN A 1 440 ? -11.461 -1.784 6.273 1 86.44 440 ASN A N 1
ATOM 3483 C CA . ASN A 1 440 ? -10.438 -0.742 6.34 1 86.44 440 ASN A CA 1
ATOM 3484 C C . ASN A 1 440 ? -11.023 0.584 6.82 1 86.44 440 ASN A C 1
ATOM 3486 O O . ASN A 1 440 ? -10.625 1.649 6.348 1 86.44 440 ASN A O 1
ATOM 3490 N N . GLU A 1 441 ? -11.977 0.558 7.73 1 89.38 441 GLU A N 1
ATOM 3491 C CA . GLU A 1 441 ? -12.734 1.74 8.133 1 89.38 441 GLU A CA 1
ATOM 3492 C C . GLU A 1 441 ? -11.867 2.693 8.953 1 89.38 441 GLU A C 1
ATOM 3494 O O . GLU A 1 441 ? -12.188 3.877 9.078 1 89.38 441 GLU A O 1
ATOM 3499 N N . GLU A 1 442 ? -10.789 2.24 9.516 1 90.31 442 GLU A N 1
ATOM 3500 C CA . GLU A 1 442 ? -9.867 3.125 10.227 1 90.31 442 GLU A CA 1
ATOM 3501 C C . GLU A 1 442 ? -8.914 3.82 9.258 1 90.31 442 GLU A C 1
ATOM 3503 O O . GLU A 1 442 ? -8.32 4.848 9.594 1 90.31 442 GLU A O 1
ATOM 3508 N N . ARG A 1 443 ? -8.812 3.277 8.117 1 92.88 443 ARG A N 1
ATOM 3509 C CA . ARG A 1 443 ? -7.859 3.797 7.137 1 92.88 443 ARG A CA 1
ATOM 3510 C C . ARG A 1 443 ? -8.477 4.918 6.309 1 92.88 443 ARG A C 1
ATOM 3512 O O . ARG A 1 443 ? -7.812 5.902 5.988 1 92.88 443 ARG A O 1
ATOM 3519 N N . GLU A 1 444 ? -9.734 4.77 5.859 1 93.44 444 GLU A N 1
ATOM 3520 C CA . GLU A 1 444 ? -10.328 5.727 4.93 1 93.44 444 GLU A CA 1
ATOM 3521 C C . GLU A 1 444 ? -11.836 5.539 4.832 1 93.44 444 GLU A C 1
ATOM 3523 O O . GLU A 1 444 ? -12.383 4.566 5.355 1 93.44 444 GLU A O 1
ATOM 3528 N N . GLY A 1 445 ? -12.531 6.539 4.227 1 94.44 445 GLY A N 1
ATOM 3529 C CA . GLY A 1 445 ? -13.961 6.465 3.994 1 94.44 445 GLY A CA 1
ATOM 3530 C C . GLY A 1 445 ? -14.781 6.602 5.266 1 94.44 445 GLY A C 1
ATOM 3531 O O . GLY A 1 445 ? -14.367 7.289 6.203 1 94.44 445 GLY A O 1
ATOM 3532 N N . ARG A 1 446 ? -16.031 6.07 5.199 1 96.38 446 ARG A N 1
ATOM 3533 C CA . ARG A 1 446 ? -16.969 6.195 6.312 1 96.38 446 ARG A CA 1
ATOM 3534 C C . ARG A 1 446 ? -17.234 4.84 6.957 1 96.38 446 ARG A C 1
ATOM 3536 O O . ARG A 1 446 ? -17.797 3.945 6.316 1 96.38 446 ARG A O 1
ATOM 3543 N N . GLY A 1 447 ? -16.844 4.66 8.219 1 93.94 447 GLY A N 1
ATOM 3544 C CA . GLY A 1 447 ? -17.203 3.469 8.969 1 93.94 447 GLY A CA 1
ATOM 3545 C C . GLY A 1 447 ? -18.688 3.416 9.32 1 93.94 447 GLY A C 1
ATOM 3546 O O . GLY A 1 447 ? -19.281 4.441 9.641 1 93.94 447 GLY A O 1
ATOM 3547 N N . GLY A 1 448 ? -19.344 2.197 9.266 1 93.62 448 GLY A N 1
ATOM 3548 C CA . GLY A 1 448 ? -20.75 2.062 9.578 1 93.62 448 GLY A CA 1
ATOM 3549 C C . GLY A 1 448 ? -21.656 2.645 8.516 1 93.62 448 GLY A C 1
ATOM 3550 O O . GLY A 1 448 ? -22.844 2.895 8.758 1 93.62 448 GLY A O 1
ATOM 3551 N N . LEU A 1 449 ? -21.109 2.799 7.289 1 95.12 449 LEU A N 1
ATOM 3552 C CA . LEU A 1 449 ? -21.781 3.551 6.238 1 95.12 449 LEU A CA 1
ATOM 3553 C C . LEU A 1 449 ? -23.094 2.863 5.832 1 95.12 449 LEU A C 1
ATOM 3555 O O . LEU A 1 449 ? -24.109 3.527 5.613 1 95.12 449 LEU A O 1
ATOM 3559 N N . ILE A 1 450 ? -23.109 1.56 5.746 1 90.69 450 ILE A N 1
ATOM 3560 C CA . ILE A 1 450 ? -24.281 0.844 5.273 1 90.69 450 ILE A CA 1
ATOM 3561 C C . ILE A 1 450 ? -25.453 1.078 6.238 1 90.69 450 ILE A C 1
ATOM 3563 O O . ILE A 1 450 ? -26.562 1.38 5.809 1 90.69 450 ILE A O 1
ATOM 3567 N N . ASP A 1 451 ? -25.203 0.935 7.52 1 94.12 451 ASP A N 1
ATOM 3568 C CA . ASP A 1 451 ? -26.234 1.199 8.516 1 94.12 451 ASP A CA 1
ATOM 3569 C C . ASP A 1 451 ? -26.672 2.664 8.492 1 94.12 451 ASP A C 1
ATOM 3571 O O . ASP A 1 451 ? -27.859 2.973 8.617 1 94.12 451 ASP A O 1
ATOM 3575 N N . TYR A 1 452 ? -25.703 3.539 8.328 1 97.44 452 TYR A N 1
ATOM 3576 C CA . TYR A 1 452 ? -26 4.965 8.273 1 97.44 452 TYR A CA 1
ATOM 3577 C C . TYR A 1 452 ? -26.984 5.27 7.137 1 97.44 452 TYR A C 1
ATOM 3579 O O . TYR A 1 452 ? -27.922 6.039 7.309 1 97.44 452 TYR A O 1
ATOM 3587 N N . LEU A 1 453 ? -26.703 4.68 6 1 95.88 453 LEU A N 1
ATOM 3588 C CA . LEU A 1 453 ? -27.531 4.938 4.832 1 95.88 453 LEU A CA 1
ATOM 3589 C C . LEU A 1 453 ? -28.922 4.328 5.008 1 95.88 453 LEU A C 1
ATOM 3591 O O . LEU A 1 453 ? -29.922 4.887 4.539 1 95.88 453 LEU A O 1
ATOM 3595 N N . LYS A 1 454 ? -28.969 3.246 5.695 1 94.5 454 LYS A N 1
ATOM 3596 C CA . LYS A 1 454 ? -30.234 2.533 5.871 1 94.5 454 LYS A CA 1
ATOM 3597 C C . LYS A 1 454 ? -31.062 3.154 6.992 1 94.5 454 LYS A C 1
ATOM 3599 O O . LYS A 1 454 ? -32.281 3.322 6.855 1 94.5 454 LYS A O 1
ATOM 3604 N N . LEU A 1 455 ? -30.406 3.494 8.148 1 97.62 455 LEU A N 1
ATOM 3605 C CA . LEU A 1 455 ? -31.109 3.863 9.367 1 97.62 455 LEU A CA 1
ATOM 3606 C C . LEU A 1 455 ? -31.141 5.379 9.547 1 97.62 455 LEU A C 1
ATOM 3608 O O . LEU A 1 455 ? -31.938 5.902 10.328 1 97.62 455 LEU A O 1
ATOM 3612 N N . GLY A 1 456 ? -30.219 6.008 8.891 1 98.31 456 GLY A N 1
ATOM 3613 C CA . GLY A 1 456 ? -30.031 7.438 9.102 1 98.31 456 GLY A CA 1
ATOM 3614 C C . GLY A 1 456 ? -29.141 7.754 10.289 1 98.31 456 GLY A C 1
ATOM 3615 O O . GLY A 1 456 ? -29.031 8.914 10.695 1 98.31 456 GLY A O 1
ATOM 3616 N N . TYR A 1 457 ? -28.609 6.762 10.922 1 98.62 457 TYR A N 1
ATOM 3617 C CA . TYR A 1 457 ? -27.625 6.902 11.984 1 98.62 457 TYR A CA 1
ATOM 3618 C C . TYR A 1 457 ? -26.734 5.66 12.07 1 98.62 457 TYR A C 1
ATOM 3620 O O . TYR A 1 457 ? -27.094 4.605 11.539 1 98.62 457 TYR A O 1
ATOM 3628 N N . VAL A 1 458 ? -25.562 5.785 12.648 1 97.88 458 VAL A N 1
ATOM 3629 C CA . VAL A 1 458 ? -24.703 4.648 12.961 1 97.88 458 VAL A CA 1
ATOM 3630 C C . VAL A 1 458 ? -25.078 4.066 14.32 1 97.88 458 VAL A C 1
ATOM 3632 O O . VAL A 1 458 ? -25.016 4.758 15.336 1 97.88 458 VAL A O 1
ATOM 3635 N N . PRO A 1 459 ? -25.547 2.887 14.391 1 96.88 459 PRO A N 1
ATOM 3636 C CA . PRO A 1 459 ? -26.031 2.318 15.656 1 96.88 459 PRO A CA 1
ATOM 3637 C C . PRO A 1 459 ? -24.891 1.999 16.625 1 96.88 459 PRO A C 1
ATOM 3639 O O . PRO A 1 459 ? -23.766 1.726 16.203 1 96.88 459 PRO A O 1
ATOM 3642 N N . TYR A 1 460 ? -25.219 2.096 17.922 1 92.75 460 TYR A N 1
ATOM 3643 C CA . TYR A 1 460 ? -24.281 1.642 18.938 1 92.75 460 TYR A CA 1
ATOM 3644 C C . TYR A 1 460 ? -23.781 0.233 18.625 1 92.75 460 TYR A C 1
ATOM 3646 O O . TYR A 1 460 ? -24.562 -0.621 18.188 1 92.75 460 TYR A O 1
ATOM 3654 N N . GLY A 1 461 ? -22.562 -0.013 18.859 1 87.06 461 GLY A N 1
ATOM 3655 C CA . GLY A 1 461 ? -21.906 -1.244 18.453 1 87.06 461 GLY A CA 1
ATOM 3656 C C . GLY A 1 461 ? -20.844 -1.034 17.391 1 87.06 461 GLY A C 1
ATOM 3657 O O . GLY A 1 461 ? -19.906 -1.819 17.266 1 87.06 461 GLY A O 1
ATOM 3658 N N . THR A 1 462 ? -21.078 -0.097 16.562 1 90.56 462 THR A N 1
ATOM 3659 C CA . THR A 1 462 ? -20.031 0.401 15.68 1 90.56 462 THR A CA 1
ATOM 3660 C C . THR A 1 462 ? -19.156 1.421 16.406 1 90.56 462 THR A C 1
ATOM 3662 O O . THR A 1 462 ? -19.672 2.283 17.125 1 90.56 462 THR A O 1
ATOM 3665 N N . ASP A 1 463 ? -17.844 1.316 16.234 1 89 463 ASP A N 1
ATOM 3666 C CA . ASP A 1 463 ? -16.938 2.248 16.891 1 89 463 ASP A CA 1
ATOM 3667 C C . ASP A 1 463 ? -17.281 3.693 16.547 1 89 463 ASP A C 1
ATOM 3669 O O . ASP A 1 463 ? -17.531 4.012 15.375 1 89 463 ASP A O 1
ATOM 3673 N N . ARG A 1 464 ? -17.375 4.527 17.656 1 93.62 464 ARG A N 1
ATOM 3674 C CA . ARG A 1 464 ? -17.562 5.965 17.5 1 93.62 464 ARG A CA 1
ATOM 3675 C C . ARG A 1 464 ? -18.859 6.273 16.766 1 93.62 464 ARG A C 1
ATOM 3677 O O . ARG A 1 464 ? -18.922 7.215 15.969 1 93.62 464 ARG A O 1
ATOM 3684 N N . ALA A 1 465 ? -19.859 5.492 17.016 1 95.5 465 ALA A N 1
ATOM 3685 C CA . ALA A 1 465 ? -21.156 5.598 16.328 1 95.5 465 ALA A CA 1
ATOM 3686 C C . ALA A 1 465 ? -21.734 7 16.484 1 95.5 465 ALA A C 1
ATOM 3688 O O . ALA A 1 465 ? -22.328 7.539 15.539 1 95.5 465 ALA A O 1
ATOM 3689 N N . GLY A 1 466 ? -21.641 7.59 17.609 1 96.25 466 GLY A N 1
ATOM 3690 C CA . GLY A 1 466 ? -22.203 8.906 17.875 1 96.25 466 GLY A CA 1
ATOM 3691 C C . GLY A 1 466 ? -21.578 10 17.031 1 96.25 466 GLY A C 1
ATOM 3692 O O . GLY A 1 466 ? -22.25 10.648 16.234 1 96.25 466 GLY A O 1
ATOM 3693 N N . ASN A 1 467 ? -20.219 10.141 17.172 1 95.81 467 ASN A N 1
ATOM 3694 C CA . ASN A 1 467 ? -19.594 11.227 16.438 1 95.81 467 ASN A CA 1
ATOM 3695 C C . ASN A 1 467 ? -19.531 10.93 14.938 1 95.81 467 ASN A C 1
ATOM 3697 O O . ASN A 1 467 ? -19.531 11.852 14.117 1 95.81 467 ASN A O 1
ATOM 3701 N N . ARG A 1 468 ? -19.578 9.695 14.57 1 97.56 468 ARG A N 1
ATOM 3702 C CA . ARG A 1 468 ? -19.688 9.398 13.141 1 97.56 468 ARG A CA 1
ATOM 3703 C C . ARG A 1 468 ? -21.016 9.906 12.578 1 97.56 468 ARG A C 1
ATOM 3705 O O . ARG A 1 468 ? -21.031 10.523 11.508 1 97.56 468 ARG A O 1
ATOM 3712 N N . THR A 1 469 ? -22.078 9.695 13.266 1 98.5 469 THR A N 1
ATOM 3713 C CA . THR A 1 469 ? -23.391 10.188 12.812 1 98.5 469 THR A CA 1
ATOM 3714 C C . THR A 1 469 ? -23.375 11.703 12.695 1 98.5 469 THR A C 1
ATOM 3716 O O . THR A 1 469 ? -23.844 12.258 11.703 1 98.5 469 THR A O 1
ATOM 3719 N N . ILE A 1 470 ? -22.844 12.344 13.711 1 98.19 470 ILE A N 1
ATOM 3720 C CA . ILE A 1 470 ? -22.797 13.797 13.758 1 98.19 470 ILE A CA 1
ATOM 3721 C C . ILE A 1 470 ? -21.906 14.32 12.633 1 98.19 470 ILE A C 1
ATOM 3723 O O . ILE A 1 470 ? -22.297 15.227 11.891 1 98.19 470 ILE A O 1
ATOM 3727 N N . ASP A 1 471 ? -20.734 13.742 12.461 1 98.12 471 ASP A N 1
ATOM 3728 C CA . ASP A 1 471 ? -19.781 14.164 11.438 1 98.12 471 ASP A CA 1
ATOM 3729 C C . ASP A 1 471 ? -20.344 13.914 10.039 1 98.12 471 ASP A C 1
ATOM 3731 O O . ASP A 1 471 ? -20.234 14.773 9.156 1 98.12 471 ASP A O 1
ATOM 3735 N N . TYR A 1 472 ? -20.938 12.711 9.844 1 98.56 472 TYR A N 1
ATOM 3736 C CA . TYR A 1 472 ? -21.5 12.383 8.539 1 98.56 472 TYR A CA 1
ATOM 3737 C C . TYR A 1 472 ? -22.594 13.359 8.156 1 98.56 472 TYR A C 1
ATOM 3739 O O . TYR A 1 472 ? -22.719 13.742 6.992 1 98.56 472 TYR A O 1
ATOM 3747 N N . SER A 1 473 ? -23.422 13.742 9.117 1 98.69 473 SER A N 1
ATOM 3748 C CA . SER A 1 473 ? -24.453 14.727 8.852 1 98.69 473 SER A CA 1
ATOM 3749 C C . SER A 1 473 ? -23.859 16.031 8.336 1 98.69 473 SER A C 1
ATOM 3751 O O . SER A 1 473 ? -24.359 16.609 7.367 1 98.69 473 SER A O 1
ATOM 3753 N N . TYR A 1 474 ? -22.875 16.484 8.992 1 98.5 474 TYR A N 1
ATOM 3754 C CA . TYR A 1 474 ? -22.203 17.703 8.57 1 98.5 474 TYR A CA 1
ATOM 3755 C C . TYR A 1 474 ? -21.5 17.5 7.23 1 98.5 474 TYR A C 1
ATOM 3757 O O . TYR A 1 474 ? -21.516 18.391 6.375 1 98.5 474 TYR A O 1
ATOM 3765 N N . ASN A 1 475 ? -20.844 16.359 7.008 1 98.75 475 ASN A N 1
ATOM 3766 C CA . ASN A 1 475 ? -20.219 16.031 5.727 1 98.75 475 ASN A CA 1
ATOM 3767 C C . ASN A 1 475 ? -21.25 16.047 4.59 1 98.75 475 ASN A C 1
ATOM 3769 O O . ASN A 1 475 ? -20.953 16.547 3.5 1 98.75 475 ASN A O 1
ATOM 3773 N N . ASP A 1 476 ? -22.375 15.516 4.883 1 98.88 476 ASP A N 1
ATOM 3774 C CA . ASP A 1 476 ? -23.438 15.477 3.887 1 98.88 476 ASP A CA 1
ATOM 3775 C C . ASP A 1 476 ? -23.922 16.891 3.547 1 98.88 476 ASP A C 1
ATOM 3777 O O . ASP A 1 476 ? -24.25 17.172 2.395 1 98.88 476 ASP A O 1
ATOM 3781 N N . TYR A 1 477 ? -24.031 17.734 4.523 1 98.62 477 TYR A N 1
ATOM 3782 C CA . TYR A 1 477 ? -24.328 19.141 4.258 1 98.62 477 TYR A CA 1
ATOM 3783 C C . TYR A 1 477 ? -23.328 19.734 3.266 1 98.62 477 TYR A C 1
ATOM 3785 O O . TYR A 1 477 ? -23.703 20.469 2.355 1 98.62 477 TYR A O 1
ATOM 3793 N N . ASN A 1 478 ? -22.094 19.406 3.451 1 98.88 478 ASN A N 1
ATOM 3794 C CA . ASN A 1 478 ? -21.047 19.938 2.592 1 98.88 478 ASN A CA 1
ATOM 3795 C C . ASN A 1 478 ? -21.125 19.359 1.182 1 98.88 478 ASN A C 1
ATOM 3797 O O . ASN A 1 478 ? -20.844 20.047 0.203 1 98.88 478 ASN A O 1
ATOM 3801 N N . ILE A 1 479 ? -21.453 18.062 1.058 1 98.88 479 ILE A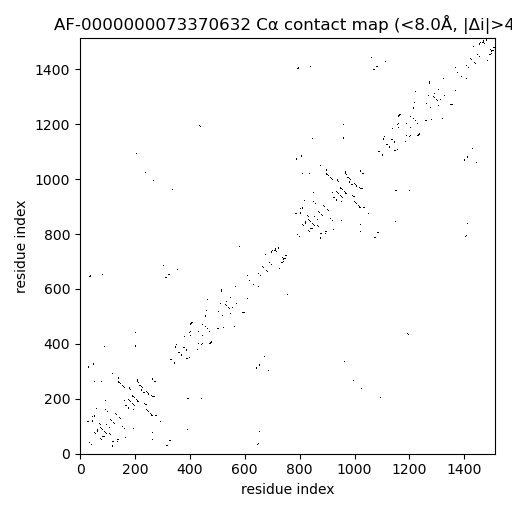 N 1
ATOM 3802 C CA . ILE A 1 479 ? -21.734 17.484 -0.253 1 98.88 479 ILE A CA 1
ATOM 3803 C C . ILE A 1 479 ? -22.875 18.25 -0.922 1 98.88 479 ILE A C 1
ATOM 3805 O O . ILE A 1 479 ? -22.781 18.625 -2.092 1 98.88 479 ILE A O 1
ATOM 3809 N N . ALA A 1 480 ? -23.953 18.5 -0.189 1 98.88 480 ALA A N 1
ATOM 3810 C CA . ALA A 1 480 ? -25.109 19.234 -0.704 1 98.88 480 ALA A CA 1
ATOM 3811 C C . ALA A 1 480 ? -24.688 20.625 -1.19 1 98.88 480 ALA A C 1
ATOM 3813 O O . ALA A 1 480 ? -25.156 21.078 -2.238 1 98.88 480 ALA A O 1
ATOM 3814 N N . THR A 1 481 ? -23.875 21.266 -0.425 1 98.69 481 THR A N 1
ATOM 3815 C CA . THR A 1 481 ? -23.406 22.609 -0.743 1 98.69 481 THR A CA 1
ATOM 3816 C C . THR A 1 481 ? -22.703 22.641 -2.096 1 98.69 481 THR A C 1
ATOM 3818 O O . THR A 1 481 ? -23 23.484 -2.945 1 98.69 481 THR A O 1
ATOM 3821 N N . VAL A 1 482 ? -21.766 21.734 -2.33 1 98.88 482 VAL A N 1
ATOM 3822 C CA . VAL A 1 482 ? -21.016 21.688 -3.582 1 98.88 482 VAL A CA 1
ATOM 3823 C C . VAL A 1 482 ? -21.938 21.25 -4.723 1 98.88 482 VAL A C 1
ATOM 3825 O O . VAL A 1 482 ? -21.875 21.812 -5.82 1 98.88 482 VAL A O 1
ATOM 3828 N N . ALA A 1 483 ? -22.781 20.266 -4.438 1 98.88 483 ALA A N 1
ATOM 3829 C CA . ALA A 1 483 ? -23.734 19.797 -5.441 1 98.88 483 ALA A CA 1
ATOM 3830 C C . ALA A 1 483 ? -24.625 20.938 -5.926 1 98.88 483 ALA A C 1
ATOM 3832 O O . ALA A 1 483 ? -24.844 21.109 -7.129 1 98.88 483 ALA A O 1
ATOM 3833 N N . LYS A 1 484 ? -25.156 21.734 -5.023 1 98.56 484 LYS A N 1
ATOM 3834 C CA . LYS A 1 484 ? -26.016 22.875 -5.371 1 98.56 484 LYS A CA 1
ATOM 3835 C C . LYS A 1 484 ? -25.266 23.875 -6.258 1 98.56 484 LYS A C 1
ATOM 3837 O O . LYS A 1 484 ? -25.797 24.312 -7.281 1 98.56 484 LYS A O 1
ATOM 3842 N N . GLY A 1 485 ? -24.047 24.188 -5.828 1 98.5 485 GLY A N 1
ATOM 3843 C CA . GLY A 1 485 ? -23.266 25.156 -6.582 1 98.5 485 GLY A CA 1
ATOM 3844 C C . GLY A 1 485 ? -22.922 24.688 -7.984 1 98.5 485 GLY A C 1
ATOM 3845 O O . GLY A 1 485 ? -22.75 25.5 -8.891 1 98.5 485 GLY A O 1
ATOM 3846 N N . LEU A 1 486 ? -22.859 23.375 -8.203 1 98.62 486 LEU A N 1
ATOM 3847 C CA . LEU A 1 486 ? -22.516 22.797 -9.5 1 98.62 486 LEU A CA 1
ATOM 3848 C C . LEU A 1 486 ? -23.781 22.469 -10.297 1 98.62 486 LEU A C 1
ATOM 3850 O O . LEU A 1 486 ? -23.688 21.891 -11.383 1 98.62 486 LEU A O 1
ATOM 3854 N N . GLY A 1 487 ? -24.922 22.688 -9.789 1 98.31 487 GLY A N 1
ATOM 3855 C CA . GLY A 1 487 ? -26.188 22.5 -10.5 1 98.31 487 GLY A CA 1
ATOM 3856 C C . GLY A 1 487 ? -26.688 21.078 -10.453 1 98.31 487 GLY A C 1
ATOM 3857 O O . GLY A 1 487 ? -27.516 20.672 -11.281 1 98.31 487 GLY A O 1
ATOM 3858 N N . LYS A 1 488 ? -26.188 20.297 -9.508 1 98.38 488 LYS A N 1
ATOM 3859 C CA . LYS A 1 488 ? -26.641 18.938 -9.336 1 98.38 488 LYS A CA 1
ATOM 3860 C C . LYS A 1 488 ? -27.812 18.859 -8.344 1 98.38 488 LYS A C 1
ATOM 3862 O O . LYS A 1 488 ? -27.625 18.422 -7.207 1 98.38 488 LYS A O 1
ATOM 3867 N N . THR A 1 489 ? -29 19.094 -8.727 1 98.19 489 THR A N 1
ATOM 3868 C CA . THR A 1 489 ? -30.172 19.328 -7.887 1 98.19 489 THR A CA 1
ATOM 3869 C C . THR A 1 489 ? -30.562 18.047 -7.156 1 98.19 489 THR A C 1
ATOM 3871 O O . THR A 1 489 ? -30.922 18.078 -5.977 1 98.19 489 THR A O 1
ATOM 3874 N N . ASP A 1 490 ? -30.484 16.906 -7.887 1 97.69 490 ASP A N 1
ATOM 3875 C CA . ASP A 1 490 ? -30.859 15.641 -7.254 1 97.69 490 ASP A CA 1
ATOM 3876 C C . ASP A 1 490 ? -29.938 15.312 -6.094 1 97.69 490 ASP A C 1
ATOM 3878 O O . ASP A 1 490 ? -30.391 14.891 -5.027 1 97.69 490 ASP A O 1
ATOM 3882 N N . LEU A 1 491 ? -28.719 15.516 -6.348 1 98.38 491 LEU A N 1
ATOM 3883 C CA . LEU A 1 491 ? -27.734 15.281 -5.289 1 98.38 491 LEU A CA 1
ATOM 3884 C C . LEU A 1 491 ? -27.938 16.25 -4.133 1 98.38 491 LEU A C 1
ATOM 3886 O O . LEU A 1 491 ? -27.859 15.859 -2.967 1 98.38 491 LEU A O 1
ATOM 3890 N N . TYR A 1 492 ? -28.172 17.531 -4.457 1 98.62 492 TYR A N 1
ATOM 3891 C CA . TYR A 1 492 ? -28.438 18.5 -3.412 1 98.62 492 TYR A CA 1
ATOM 3892 C C . TYR A 1 492 ? -29.609 18.062 -2.537 1 98.62 492 TYR A C 1
ATOM 3894 O O . TYR A 1 492 ? -29.5 18.047 -1.31 1 98.62 492 TYR A O 1
ATOM 3902 N N . ASN A 1 493 ? -30.688 17.656 -3.158 1 98.5 493 ASN A N 1
ATOM 3903 C CA . ASN A 1 493 ? -31.875 17.266 -2.416 1 98.5 493 ASN A CA 1
ATOM 3904 C C . ASN A 1 493 ? -31.609 16.062 -1.518 1 98.5 493 ASN A C 1
ATOM 3906 O O . ASN A 1 493 ? -32.062 16.031 -0.37 1 98.5 493 ASN A O 1
ATOM 3910 N N . GLN A 1 494 ? -30.891 15.141 -2.033 1 98.44 494 GLN A N 1
ATOM 3911 C CA . GLN A 1 494 ? -30.578 13.938 -1.274 1 98.44 494 GLN A CA 1
ATOM 3912 C C . GLN A 1 494 ? -29.719 14.266 -0.053 1 98.44 494 GLN A C 1
ATOM 3914 O O . GLN A 1 494 ? -30.047 13.859 1.065 1 98.44 494 GLN A O 1
ATOM 3919 N N . TYR A 1 495 ? -28.734 14.992 -0.265 1 98.81 495 TYR A N 1
ATOM 3920 C CA . TYR A 1 495 ? -27.734 15.125 0.79 1 98.81 495 TYR A CA 1
ATOM 3921 C C . TYR A 1 495 ? -28.125 16.219 1.774 1 98.81 495 TYR A C 1
ATOM 3923 O O . TYR A 1 495 ? -27.734 16.172 2.947 1 98.81 495 TYR A O 1
ATOM 3931 N N . ILE A 1 496 ? -28.906 17.234 1.368 1 98.62 496 ILE A N 1
ATOM 3932 C CA . ILE A 1 496 ? -29.375 18.203 2.334 1 98.62 496 ILE A CA 1
ATOM 3933 C C . ILE A 1 496 ? -30.344 17.547 3.309 1 98.62 496 ILE A C 1
ATOM 3935 O O . ILE A 1 496 ? -30.406 17.906 4.484 1 98.62 496 ILE A O 1
ATOM 3939 N N . LYS A 1 497 ? -31.094 16.562 2.799 1 98.44 497 LYS A N 1
ATOM 3940 C CA . LYS A 1 497 ? -31.953 15.781 3.674 1 98.44 497 LYS A CA 1
ATOM 3941 C C . LYS A 1 497 ? -31.125 14.922 4.629 1 98.44 497 LYS A C 1
ATOM 3943 O O . LYS A 1 497 ? -31.406 14.875 5.828 1 98.44 497 LYS A O 1
ATOM 3948 N N . GLN A 1 498 ? -30.094 14.289 4.113 1 98.5 498 GLN A N 1
ATOM 3949 C CA . GLN A 1 498 ? -29.234 13.438 4.926 1 98.5 498 GLN A CA 1
ATOM 3950 C C . GLN A 1 498 ? -28.484 14.25 5.984 1 98.5 498 GLN A C 1
ATOM 3952 O O . GLN A 1 498 ? -28.094 13.719 7.023 1 98.5 498 GLN A O 1
ATOM 3957 N N . ALA A 1 499 ? -28.25 15.492 5.695 1 98.62 499 ALA A N 1
ATOM 3958 C CA . ALA A 1 499 ? -27.578 16.391 6.645 1 98.62 499 ALA A CA 1
ATOM 3959 C C . ALA A 1 499 ? -28.391 16.531 7.93 1 98.62 499 ALA A C 1
ATOM 3961 O O . ALA A 1 499 ? -27.875 16.969 8.953 1 98.62 499 ALA A O 1
ATOM 3962 N N . GLU A 1 500 ? -29.656 16.078 7.926 1 98.31 500 GLU A N 1
ATOM 3963 C CA . GLU A 1 500 ? -30.531 16.172 9.094 1 98.31 500 GLU A CA 1
ATOM 3964 C C . GLU A 1 500 ? -30.453 14.898 9.93 1 98.31 500 GLU A C 1
ATOM 3966 O O . GLU A 1 500 ? -31.094 14.805 10.984 1 98.31 500 GLU A O 1
ATOM 3971 N N . ASN A 1 501 ? -29.594 13.984 9.508 1 98.75 501 ASN A N 1
ATOM 3972 C CA . ASN A 1 501 ? -29.578 12.656 10.117 1 98.75 501 ASN A CA 1
ATOM 3973 C C . ASN A 1 501 ? -29.156 12.719 11.586 1 98.75 501 ASN A C 1
ATOM 3975 O O . ASN A 1 501 ? -29.469 11.82 12.359 1 98.75 501 ASN A O 1
ATOM 3979 N N . TRP A 1 502 ? -28.438 13.75 12.023 1 98.44 502 TRP A N 1
ATOM 3980 C CA . TRP A 1 502 ? -28.062 13.867 13.43 1 98.44 502 TRP A CA 1
ATOM 3981 C C . TRP A 1 502 ? -29.297 13.82 14.328 1 98.44 502 TRP A C 1
ATOM 3983 O O . TRP A 1 502 ? -29.234 13.367 15.469 1 98.44 502 TRP A O 1
ATOM 3993 N N . GLN A 1 503 ? -30.453 14.195 13.812 1 98.5 503 GLN A N 1
ATOM 3994 C CA . GLN A 1 503 ? -31.688 14.266 14.586 1 98.5 503 GLN A CA 1
ATOM 3995 C C . GLN A 1 503 ? -32.156 12.867 14.992 1 98.5 503 GLN A C 1
ATOM 3997 O O . GLN A 1 503 ? -32.906 12.719 15.969 1 98.5 503 GLN A O 1
ATOM 4002 N N . ASN A 1 504 ? -31.688 11.898 14.242 1 98.56 504 ASN A N 1
ATOM 4003 C CA . ASN A 1 504 ? -32.094 10.531 14.531 1 98.56 504 ASN A CA 1
ATOM 4004 C C . ASN A 1 504 ? -31.469 10.023 15.836 1 98.56 504 ASN A C 1
ATOM 4006 O O . ASN A 1 504 ? -31.922 9.023 16.391 1 98.56 504 ASN A O 1
ATOM 4010 N N . LEU A 1 505 ? -30.469 10.711 16.344 1 98.56 505 LEU A N 1
ATOM 4011 C CA . LEU A 1 505 ? -29.859 10.344 17.609 1 98.56 505 LEU A CA 1
ATOM 4012 C C . LEU A 1 505 ? -30.172 11.375 18.688 1 98.56 505 LEU A C 1
ATOM 4014 O O . LEU A 1 505 ? -29.656 11.289 19.812 1 98.56 505 LEU A O 1
ATOM 4018 N N . TRP A 1 506 ? -30.984 12.375 18.375 1 98.5 506 TRP A N 1
ATOM 4019 C CA . TRP A 1 506 ? -31.391 13.359 19.359 1 98.5 506 TRP A CA 1
ATOM 4020 C C . TRP A 1 506 ? -32.5 12.812 20.234 1 98.5 506 TRP A C 1
ATOM 4022 O O . TRP A 1 506 ? -33.656 12.641 19.781 1 98.5 506 TRP A O 1
ATOM 4032 N N . ARG A 1 507 ? -32.188 12.547 21.438 1 98.19 507 ARG A N 1
ATOM 4033 C CA . ARG A 1 507 ? -33.219 12.133 22.391 1 98.19 507 ARG A CA 1
ATOM 4034 C C . ARG A 1 507 ? -33.781 13.344 23.141 1 98.19 507 ARG A C 1
ATOM 4036 O O . ARG A 1 507 ? -33.281 13.719 24.188 1 98.19 507 ARG A O 1
ATOM 4043 N N . ALA A 1 508 ? -34.906 13.75 22.781 1 97 508 ALA A N 1
ATOM 4044 C CA . ALA A 1 508 ? -35.469 15.039 23.156 1 97 508 ALA A CA 1
ATOM 4045 C C . ALA A 1 508 ? -35.906 15.039 24.625 1 97 508 ALA A C 1
ATOM 4047 O O . ALA A 1 508 ? -35.906 16.078 25.281 1 97 508 ALA A O 1
ATOM 4048 N N . ASP A 1 509 ? -36.219 13.867 25.141 1 95.38 509 ASP A N 1
ATOM 4049 C CA . ASP A 1 509 ? -36.812 13.805 26.469 1 95.38 509 ASP A CA 1
ATOM 4050 C C . ASP A 1 509 ? -35.75 13.516 27.531 1 95.38 509 ASP A C 1
ATOM 4052 O O . ASP A 1 509 ? -36.031 13.492 28.734 1 95.38 509 ASP A O 1
ATOM 4056 N N . TYR A 1 510 ? -34.594 13.336 27.094 1 96.81 510 TYR A N 1
ATOM 4057 C CA . TYR A 1 510 ? -33.531 13.055 28.062 1 96.81 510 TYR A CA 1
ATOM 4058 C C . TYR A 1 510 ? -33.094 14.328 28.766 1 96.81 510 TYR A C 1
ATOM 4060 O O . TYR A 1 510 ? -32.781 15.32 28.109 1 96.81 510 TYR A O 1
ATOM 4068 N N . GLU A 1 511 ? -33 14.281 30.016 1 96.44 511 GLU A N 1
ATOM 4069 C CA . GLU A 1 511 ? -32.594 15.453 30.797 1 96.44 511 GLU A CA 1
ATOM 4070 C C . GLU A 1 511 ? -31.312 15.195 31.562 1 96.44 511 GLU A C 1
ATOM 4072 O O . GLU A 1 511 ? -31.109 14.117 32.125 1 96.44 511 GLU A O 1
ATOM 4077 N N . ASN A 1 512 ? -30.484 16.109 31.547 1 96.5 512 ASN A N 1
ATOM 4078 C CA . ASN A 1 512 ? -29.234 16.078 32.312 1 96.5 512 ASN A CA 1
ATOM 4079 C C . ASN A 1 512 ? -28.797 17.484 32.719 1 96.5 512 ASN A C 1
ATOM 4081 O O . ASN A 1 512 ? -28.75 18.391 31.875 1 96.5 512 ASN A O 1
ATOM 4085 N N . ASN A 1 513 ? -28.5 17.797 33.969 1 95.81 513 ASN A N 1
ATOM 4086 C CA . ASN A 1 513 ? -28.016 19.047 34.531 1 95.81 513 ASN A CA 1
ATOM 4087 C C . ASN A 1 513 ? -28.922 20.219 34.156 1 95.81 513 ASN A C 1
ATOM 4089 O O . ASN A 1 513 ? -28.453 21.312 33.844 1 95.81 513 ASN A O 1
ATOM 4093 N N . GLY A 1 514 ? -30.219 19.969 33.969 1 94.44 514 GLY A N 1
ATOM 4094 C CA . GLY A 1 514 ? -31.172 21.047 33.75 1 94.44 514 GLY A CA 1
ATOM 4095 C C . GLY A 1 514 ? -31.422 21.344 32.281 1 94.44 514 GLY A C 1
ATOM 4096 O O . GLY A 1 514 ? -32.188 22.234 31.953 1 94.44 514 GLY A O 1
ATOM 4097 N N . ALA A 1 515 ? -30.766 20.672 31.422 1 96.69 515 ALA A N 1
ATOM 4098 C CA . ALA A 1 515 ? -31 20.797 29.984 1 96.69 515 ALA A CA 1
ATOM 4099 C C . ALA A 1 515 ? -31.688 19.547 29.422 1 96.69 515 ALA A C 1
ATOM 4101 O O . ALA A 1 515 ? -31.5 18.453 29.938 1 96.69 515 ALA A O 1
ATOM 4102 N N . LYS A 1 516 ? -32.438 19.766 28.453 1 96.12 516 LYS A N 1
ATOM 4103 C CA . LYS A 1 516 ? -33.156 18.672 27.812 1 96.12 516 LYS A CA 1
ATOM 4104 C C . LYS A 1 516 ? -32.688 18.469 26.375 1 96.12 516 LYS A C 1
ATOM 4106 O O . LYS A 1 516 ? -32.406 19.438 25.656 1 96.12 516 LYS A O 1
ATOM 4111 N N . GLY A 1 517 ? -32.656 17.141 26.016 1 97.56 517 GLY A N 1
ATOM 4112 C CA . GLY A 1 517 ? -32.281 16.797 24.656 1 97.56 517 GLY A CA 1
ATOM 4113 C C . GLY A 1 517 ? -30.797 16.609 24.469 1 97.56 517 GLY A C 1
ATOM 4114 O O . GLY A 1 517 ? -30.016 17.5 24.781 1 97.56 517 GLY A O 1
ATOM 4115 N N . PHE A 1 518 ? -30.422 15.414 24.078 1 98.31 518 PHE A N 1
ATOM 4116 C CA . PHE A 1 518 ? -29.016 15.07 23.875 1 98.31 518 PHE A CA 1
ATOM 4117 C C . PHE A 1 518 ? -28.875 14.016 22.781 1 98.31 518 PHE A C 1
ATOM 4119 O O . PHE A 1 518 ? -29.797 13.25 22.516 1 98.31 518 PHE A O 1
ATOM 4126 N N . ILE A 1 519 ? -27.75 14.055 22.047 1 98 519 ILE A N 1
ATOM 4127 C CA . ILE A 1 519 ? -27.391 12.93 21.203 1 98 519 ILE A CA 1
ATOM 4128 C C . ILE A 1 519 ? -27.062 11.719 22.078 1 98 519 ILE A C 1
ATOM 4130 O O . ILE A 1 519 ? -26.141 11.758 22.891 1 98 519 ILE A O 1
ATOM 4134 N N . MET A 1 520 ? -27.781 10.672 21.938 1 97.25 520 MET A N 1
ATOM 4135 C CA . MET A 1 520 ? -27.688 9.492 22.797 1 97.25 520 MET A CA 1
ATOM 4136 C C . MET A 1 520 ? -27.578 8.219 21.953 1 97.25 520 MET A C 1
ATOM 4138 O O . MET A 1 520 ? -27.969 8.203 20.797 1 97.25 520 MET A O 1
ATOM 4142 N N . PRO A 1 521 ? -27.016 7.137 22.531 1 95.88 521 PRO A N 1
ATOM 4143 C CA . PRO A 1 521 ? -26.844 5.906 21.75 1 95.88 521 PRO A CA 1
ATOM 4144 C C . PRO A 1 521 ? -28.156 5.188 21.469 1 95.88 521 PRO A C 1
ATOM 4146 O O . PRO A 1 521 ? -29.031 5.145 22.344 1 95.88 521 PRO A O 1
ATOM 4149 N N . LYS A 1 522 ? -28.297 4.773 20.281 1 96.88 522 LYS A N 1
ATOM 4150 C CA . LYS A 1 522 ? -29.391 3.947 19.781 1 96.88 522 LYS A CA 1
ATOM 4151 C C . LYS A 1 522 ? -28.859 2.664 19.141 1 96.88 522 LYS A C 1
ATOM 4153 O O . LYS A 1 522 ? -27.797 2.668 18.516 1 96.88 522 LYS A O 1
ATOM 4158 N N . ASP A 1 523 ? -29.562 1.574 19.359 1 95.5 523 ASP A N 1
ATOM 4159 C CA . ASP A 1 523 ? -29.125 0.334 18.719 1 95.5 523 ASP A CA 1
ATOM 4160 C C . ASP A 1 523 ? -29.703 0.211 17.312 1 95.5 523 ASP A C 1
ATOM 4162 O O . ASP A 1 523 ? -30.328 1.146 16.812 1 95.5 523 ASP A O 1
ATOM 4166 N N . LYS A 1 524 ? -29.453 -0.903 16.625 1 94.81 524 LYS A N 1
ATOM 4167 C CA . LYS A 1 524 ? -29.812 -1.117 15.234 1 94.81 524 LYS A CA 1
ATOM 4168 C C . LYS A 1 524 ? -31.328 -1.242 15.078 1 94.81 524 LYS A C 1
ATOM 4170 O O . LYS A 1 524 ? -31.859 -1.006 13.992 1 94.81 524 LYS A O 1
ATOM 4175 N N . ASP A 1 525 ? -32.031 -1.595 16.109 1 95.75 525 ASP A N 1
ATOM 4176 C CA . ASP A 1 525 ? -33.469 -1.789 16.062 1 95.75 525 ASP A CA 1
ATOM 4177 C C . ASP A 1 525 ? -34.219 -0.491 16.391 1 95.75 525 ASP A C 1
ATOM 4179 O O . ASP A 1 525 ? -35.438 -0.458 16.406 1 95.75 525 ASP A O 1
ATOM 4183 N N . GLY A 1 526 ? -33.469 0.597 16.703 1 96.31 526 GLY A N 1
ATOM 4184 C CA . GLY A 1 526 ? -34.062 1.902 16.953 1 96.31 526 GLY A CA 1
ATOM 4185 C C . GLY A 1 526 ? -34.312 2.17 18.422 1 96.31 526 GLY A C 1
ATOM 4186 O O . GLY A 1 526 ? -34.938 3.184 18.766 1 96.31 526 GLY A O 1
ATOM 4187 N N . ASN A 1 527 ? -33.812 1.246 19.281 1 96.69 527 ASN A N 1
ATOM 4188 C CA . ASN A 1 527 ? -34.062 1.431 20.703 1 96.69 527 ASN A CA 1
ATOM 4189 C C . ASN A 1 527 ? -32.969 2.307 21.328 1 96.69 527 ASN A C 1
ATOM 4191 O O . ASN A 1 527 ? -31.781 2.129 21.062 1 96.69 527 ASN A O 1
ATOM 4195 N N . TRP A 1 528 ? -33.438 3.23 22.156 1 97 528 TRP A N 1
ATOM 4196 C CA . TRP A 1 528 ? -32.5 4.008 22.953 1 97 528 TRP A CA 1
ATOM 4197 C C . TRP A 1 528 ? -31.812 3.125 23.984 1 97 528 TRP A C 1
ATOM 4199 O O . TRP A 1 528 ? -32.438 2.234 24.578 1 97 528 TRP A O 1
ATOM 4209 N N . LEU A 1 529 ? -30.562 3.424 24.219 1 94 529 LEU A N 1
ATOM 4210 C CA . LEU A 1 529 ? -29.797 2.633 25.172 1 94 529 LEU A CA 1
ATOM 4211 C C . LEU A 1 529 ? -29.438 3.459 26.406 1 94 529 LEU A C 1
ATOM 4213 O O . LEU A 1 529 ? -28.656 4.402 26.312 1 94 529 LEU A O 1
ATOM 4217 N N . ASP A 1 530 ? -29.953 3.088 27.438 1 93.06 530 ASP A N 1
ATOM 4218 C CA . ASP A 1 530 ? -29.641 3.756 28.703 1 93.06 530 ASP A CA 1
ATOM 4219 C C . ASP A 1 530 ? -28.453 3.086 29.391 1 93.06 530 ASP A C 1
ATOM 4221 O O . ASP A 1 530 ? -27.703 3.738 30.125 1 93.06 530 ASP A O 1
ATOM 4225 N N . ASP A 1 531 ? -28.359 1.788 29.156 1 89.06 531 ASP A N 1
ATOM 4226 C CA . ASP A 1 531 ? -27.203 0.995 29.609 1 89.06 531 ASP A CA 1
ATOM 4227 C C . ASP A 1 531 ? -26.438 0.432 28.422 1 89.06 531 ASP A C 1
ATOM 4229 O O . ASP A 1 531 ? -27.031 -0.08 27.469 1 89.06 531 ASP A O 1
ATOM 4233 N N . VAL A 1 532 ? -25.172 0.61 28.438 1 85.31 532 VAL A N 1
ATOM 4234 C CA . VAL A 1 532 ? -24.375 0.134 27.312 1 85.31 532 VAL A CA 1
ATOM 4235 C C . VAL A 1 532 ? -23.344 -0.888 27.781 1 85.31 532 VAL A C 1
ATOM 4237 O O . VAL A 1 532 ? -22.844 -0.789 28.906 1 85.31 532 VAL A O 1
ATOM 4240 N N . VAL A 1 533 ? -23.156 -1.934 26.922 1 75.19 533 VAL A N 1
ATOM 4241 C CA . VAL A 1 533 ? -22.219 -3.018 27.219 1 75.19 533 VAL A CA 1
ATOM 4242 C C . VAL A 1 533 ? -20.797 -2.5 27.156 1 75.19 533 VAL A C 1
ATOM 4244 O O . VAL A 1 533 ? -20.469 -1.659 26.312 1 75.19 533 VAL A O 1
ATOM 4247 N N . PHE A 1 534 ? -20.094 -2.939 28.078 1 66.94 534 PHE A N 1
ATOM 4248 C CA . PHE A 1 534 ? -18.672 -2.602 28.047 1 66.94 534 PHE A CA 1
ATOM 4249 C C . PHE A 1 534 ? -17.828 -3.855 27.875 1 66.94 534 PHE A C 1
ATOM 4251 O O . PHE A 1 534 ? -18.062 -4.867 28.547 1 66.94 534 PHE A O 1
ATOM 4258 N N . GLY A 1 535 ? -16.844 -3.85 26.938 1 62.25 535 GLY A N 1
ATOM 4259 C CA . GLY A 1 535 ? -15.914 -4.938 26.656 1 62.25 535 GLY A CA 1
ATOM 4260 C C . GLY A 1 535 ? -16.375 -5.84 25.531 1 62.25 535 GLY A C 1
ATOM 4261 O O . GLY A 1 535 ? -17.453 -5.648 24.984 1 62.25 535 GLY A O 1
ATOM 4262 N N . GLU A 1 536 ? -15.57 -6.688 25.062 1 59.28 536 GLU A N 1
ATOM 4263 C CA . GLU A 1 536 ? -15.836 -7.562 23.922 1 59.28 536 GLU A CA 1
ATOM 4264 C C . GLU A 1 536 ? -16.062 -9 24.375 1 59.28 536 GLU A C 1
ATOM 4266 O O . GLU A 1 536 ? -16.094 -9.914 23.547 1 59.28 536 GLU A O 1
ATOM 4271 N N . SER A 1 537 ? -16.203 -9.156 25.766 1 58.44 537 SER A N 1
ATOM 4272 C CA . SER A 1 537 ? -16.391 -10.508 26.281 1 58.44 537 SER A CA 1
ATOM 4273 C C . SER A 1 537 ? -17.688 -11.117 25.75 1 58.44 537 SER A C 1
ATOM 4275 O O . SER A 1 537 ? -18.734 -10.469 25.75 1 58.44 537 SER A O 1
ATOM 4277 N N . LYS A 1 538 ? -17.594 -12.25 25.219 1 55.19 538 LYS A N 1
ATOM 4278 C CA . LYS A 1 538 ? -18.75 -12.977 24.719 1 55.19 538 LYS A CA 1
ATOM 4279 C C . LYS A 1 538 ? -19.5 -13.664 25.859 1 55.19 538 LYS A C 1
ATOM 4281 O O . LYS A 1 538 ? -20.656 -14.062 25.688 1 55.19 538 LYS A O 1
ATOM 4286 N N . ILE A 1 539 ? -18.859 -13.773 27.016 1 63 539 ILE A N 1
ATOM 4287 C CA . ILE A 1 539 ? -19.438 -14.5 28.141 1 63 539 ILE A CA 1
ATOM 4288 C C . ILE A 1 539 ? -20.094 -13.523 29.094 1 63 539 ILE A C 1
ATOM 4290 O O . ILE A 1 539 ? -21.25 -13.711 29.484 1 63 539 ILE A O 1
ATOM 4294 N N . GLN A 1 540 ? -19.203 -12.578 29.531 1 66.31 540 GLN A N 1
ATOM 4295 C CA . GLN A 1 540 ? -19.75 -11.547 30.422 1 66.31 540 GLN A CA 1
ATOM 4296 C C . GLN A 1 540 ? -19.922 -10.227 29.672 1 66.31 540 GLN A C 1
ATOM 4298 O O . GLN A 1 540 ? -19 -9.742 29.031 1 66.31 540 GLN A O 1
ATOM 4303 N N . LYS A 1 541 ? -21.109 -9.797 29.688 1 73.62 541 LYS A N 1
ATOM 4304 C CA . LYS A 1 541 ? -21.438 -8.523 29.047 1 73.62 541 LYS A CA 1
ATOM 4305 C C . LYS A 1 541 ? -21.875 -7.484 30.062 1 73.62 541 LYS A C 1
ATOM 4307 O O . LYS A 1 541 ? -23.031 -7.07 30.078 1 73.62 541 LYS A O 1
ATOM 4312 N N . PRO A 1 542 ? -20.812 -7.004 30.875 1 75.44 542 PRO A N 1
ATOM 4313 C CA . PRO A 1 542 ? -21.172 -5.973 31.844 1 75.44 542 PRO A CA 1
ATOM 4314 C C . PRO A 1 542 ? -21.672 -4.688 31.188 1 75.44 542 PRO A C 1
ATOM 4316 O O . PRO A 1 542 ? -21.219 -4.34 30.094 1 75.44 542 PRO A O 1
ATOM 4319 N N . THR A 1 543 ? -22.672 -4.07 31.812 1 79.94 543 THR A N 1
ATOM 4320 C CA . THR A 1 543 ? -23.234 -2.83 31.281 1 79.94 543 THR A CA 1
ATOM 4321 C C . THR A 1 543 ? -23 -1.677 32.25 1 79.94 543 THR A C 1
ATOM 4323 O O . THR A 1 543 ? -22.75 -1.898 33.438 1 79.94 543 THR A O 1
ATOM 4326 N N . PHE A 1 544 ? -22.922 -0.477 31.797 1 81.12 544 PHE A N 1
ATOM 4327 C CA . PHE A 1 544 ? -22.938 0.734 32.625 1 81.12 544 PHE A CA 1
ATOM 4328 C C . PHE A 1 544 ? -23.953 1.733 32.062 1 81.12 544 PHE A C 1
ATOM 4330 O O . PHE A 1 544 ? -24.297 1.679 30.875 1 81.12 544 PHE A O 1
ATOM 4337 N N . LYS A 1 545 ? -24.375 2.539 32.969 1 87.81 545 LYS A N 1
ATOM 4338 C CA . LYS A 1 545 ? -25.312 3.576 32.594 1 87.81 545 LYS A CA 1
ATOM 4339 C C . LYS A 1 545 ? -24.641 4.637 31.719 1 87.81 545 LYS A C 1
ATOM 4341 O O . LYS A 1 545 ? -23.594 5.172 32.094 1 87.81 545 LYS A O 1
ATOM 4346 N N . TYR A 1 546 ? -25.234 4.906 30.625 1 91.25 546 TYR A N 1
ATOM 4347 C CA . TYR A 1 546 ? -24.719 5.965 29.766 1 91.25 546 TYR A CA 1
ATOM 4348 C C . TYR A 1 546 ? -25.344 7.309 30.109 1 91.25 546 TYR A C 1
ATOM 4350 O O . TYR A 1 546 ? -26.578 7.434 30.172 1 91.25 546 TYR A O 1
ATOM 4358 N N . THR A 1 547 ? -24.531 8.273 30.344 1 92.81 547 THR A N 1
ATOM 4359 C CA . THR A 1 547 ? -24.969 9.633 30.609 1 92.81 547 THR A CA 1
ATOM 4360 C C . THR A 1 547 ? -24.25 10.625 29.703 1 92.81 547 THR A C 1
ATOM 4362 O O . THR A 1 547 ? -23.188 10.312 29.156 1 92.81 547 THR A O 1
ATOM 4365 N N . PRO A 1 548 ? -24.812 11.82 29.531 1 94.69 548 PRO A N 1
ATOM 4366 C CA . PRO A 1 548 ? -24.219 12.797 28.609 1 94.69 548 PRO A CA 1
ATOM 4367 C C . PRO A 1 548 ? -22.859 13.305 29.094 1 94.69 548 PRO A C 1
ATOM 4369 O O . PRO A 1 548 ? -22.156 13.984 28.344 1 94.69 548 PRO A O 1
ATOM 4372 N N . VAL A 1 549 ? -22.391 13 30.312 1 92.5 549 VAL A N 1
ATOM 4373 C CA . VAL A 1 549 ? -21.125 13.508 30.828 1 92.5 549 VAL A CA 1
ATOM 4374 C C . VAL A 1 549 ? -20.109 12.375 30.875 1 92.5 549 VAL A C 1
ATOM 4376 O O . VAL A 1 549 ? -18.984 12.562 31.344 1 92.5 549 VAL A O 1
ATOM 4379 N N . ILE A 1 550 ? -20.5 11.242 30.453 1 83.62 550 ILE A N 1
ATOM 4380 C CA . ILE A 1 550 ? -19.609 10.094 30.578 1 83.62 550 ILE A CA 1
ATOM 4381 C C . ILE A 1 550 ? -18.391 10.281 29.656 1 83.62 550 ILE A C 1
ATOM 4383 O O . ILE A 1 550 ? -18.531 10.703 28.516 1 83.62 550 ILE A O 1
ATOM 4387 N N . ILE A 1 551 ? -17.125 10.258 30.188 1 68.5 551 ILE A N 1
ATOM 4388 C CA . ILE A 1 551 ? -15.898 10.328 29.406 1 68.5 551 ILE A CA 1
ATOM 4389 C C . ILE A 1 551 ? -15.32 8.922 29.234 1 68.5 551 ILE A C 1
ATOM 4391 O O . ILE A 1 551 ? -14.758 8.602 28.188 1 68.5 551 ILE A O 1
ATOM 4395 N N . GLU A 1 552 ? -15.234 8.297 30.516 1 57.31 552 GLU A N 1
ATOM 4396 C CA . GLU A 1 552 ? -14.352 7.152 30.703 1 57.31 552 GLU A CA 1
ATOM 4397 C C . GLU A 1 552 ? -14.977 5.879 30.141 1 57.31 552 GLU A C 1
ATOM 4399 O O . GLU A 1 552 ? -16.188 5.656 30.297 1 57.31 552 GLU A O 1
ATOM 4404 N N . SER A 1 553 ? -14.344 5.434 28.984 1 54.22 553 SER A N 1
ATOM 4405 C CA . SER A 1 553 ? -14.547 3.994 28.844 1 54.22 553 SER A CA 1
ATOM 4406 C C . SER A 1 553 ? -13.859 3.229 29.969 1 54.22 553 SER A C 1
ATOM 4408 O O . SER A 1 553 ? -12.828 3.658 30.484 1 54.22 553 SER A O 1
ATOM 4410 N N . PRO A 1 554 ? -14.656 2.537 30.797 1 49.53 554 PRO A N 1
ATOM 4411 C CA . PRO A 1 554 ? -13.898 1.708 31.734 1 49.53 554 PRO A CA 1
ATOM 4412 C C . PRO A 1 554 ? -12.578 1.213 31.141 1 49.53 554 PRO A C 1
ATOM 4414 O O . PRO A 1 554 ? -12.445 1.098 29.922 1 49.53 554 PRO A O 1
ATOM 4417 N N . TRP A 1 555 ? -11.539 1.261 32.031 1 48.34 555 TRP A N 1
ATOM 4418 C CA . TRP A 1 555 ? -10.156 0.938 31.672 1 48.34 555 TRP A CA 1
ATOM 4419 C C . TRP A 1 555 ? -10.109 -0.194 30.656 1 48.34 555 TRP A C 1
ATOM 4421 O O . TRP A 1 555 ? -9.125 -0.347 29.922 1 48.34 555 TRP A O 1
ATOM 4431 N N . TYR A 1 556 ? -11.266 -0.902 30.625 1 51 556 TYR A N 1
ATOM 4432 C CA . TYR A 1 556 ? -11.211 -2.09 29.781 1 51 556 TYR A CA 1
ATOM 4433 C C . TYR A 1 556 ? -11.844 -1.824 28.422 1 51 556 TYR A C 1
ATOM 4435 O O . TYR A 1 556 ? -11.898 -2.715 27.578 1 51 556 TYR A O 1
ATOM 4443 N N . VAL A 1 557 ? -12.312 -0.61 28.328 1 54.03 557 VAL A N 1
ATOM 4444 C CA . VAL A 1 557 ? -12.883 -0.308 27.016 1 54.03 557 VAL A CA 1
ATOM 4445 C C . VAL A 1 557 ? -11.844 0.411 26.156 1 54.03 557 VAL A C 1
ATOM 4447 O O . VAL A 1 557 ? -11.125 1.284 26.641 1 54.03 557 VAL A O 1
ATOM 4450 N N . CYS A 1 558 ? -11.75 -0.014 25.016 1 66.44 558 CYS A N 1
ATOM 4451 C CA . CYS A 1 558 ? -10.883 0.578 24 1 66.44 558 CYS A CA 1
ATOM 4452 C C . CYS A 1 558 ? -11.305 2.006 23.688 1 66.44 558 CYS A C 1
ATOM 4454 O O . CYS A 1 558 ? -12.477 2.258 23.391 1 66.44 558 CYS A O 1
ATOM 4456 N N . HIS A 1 559 ? -10.453 2.992 23.953 1 72.94 559 HIS A N 1
ATOM 4457 C CA . HIS A 1 559 ? -10.703 4.41 23.719 1 72.94 559 HIS A CA 1
ATOM 4458 C C . HIS A 1 559 ? -11.195 4.656 22.297 1 72.94 559 HIS A C 1
ATOM 4460 O O . HIS A 1 559 ? -11.906 5.629 22.031 1 72.94 559 HIS A O 1
ATOM 4466 N N . TRP A 1 560 ? -10.992 3.773 21.469 1 81.81 560 TRP A N 1
ATOM 4467 C CA . TRP A 1 560 ? -11.344 3.906 20.062 1 81.81 560 TRP A CA 1
ATOM 4468 C C . TRP A 1 560 ? -12.711 3.283 19.781 1 81.81 560 TRP A C 1
ATOM 4470 O O . TRP A 1 560 ? -13.258 3.443 18.688 1 81.81 560 TRP A O 1
ATOM 4480 N N . CYS A 1 561 ? -13.289 2.633 20.797 1 81.44 561 CYS A N 1
ATOM 4481 C CA . CYS A 1 561 ? -14.523 1.889 20.578 1 81.44 561 CYS A CA 1
ATOM 4482 C C . CYS A 1 561 ? -15.703 2.57 21.25 1 81.44 561 CYS A C 1
ATOM 4484 O O . CYS A 1 561 ? -16.812 2.029 21.281 1 81.44 561 CYS A O 1
ATOM 4486 N N . VAL A 1 562 ? -15.531 3.738 21.656 1 86.56 562 VAL A N 1
ATOM 4487 C CA . VAL A 1 562 ? -16.547 4.465 22.422 1 86.56 562 VAL A CA 1
ATOM 4488 C C . VAL A 1 562 ? -17.578 5.055 21.453 1 86.56 562 VAL A C 1
ATOM 4490 O O . VAL A 1 562 ? -17.391 5.043 20.25 1 86.56 562 VAL A O 1
ATOM 4493 N N . PHE A 1 563 ? -18.688 5.52 22.109 1 91.31 563 PHE A N 1
ATOM 4494 C CA . PHE A 1 563 ? -19.75 6.148 21.344 1 91.31 563 PHE A CA 1
ATOM 4495 C C . PHE A 1 563 ? -19.312 7.508 20.812 1 91.31 563 PHE A C 1
ATOM 4497 O O . PHE A 1 563 ? -19.609 7.863 19.672 1 91.31 563 PHE A O 1
ATOM 4504 N N . PHE A 1 564 ? -18.625 8.273 21.641 1 92.94 564 PHE A N 1
ATOM 4505 C CA . PHE A 1 564 ? -18.062 9.555 21.234 1 92.94 564 PHE A CA 1
ATOM 4506 C C . PHE A 1 564 ? -16.547 9.555 21.391 1 92.94 564 PHE A C 1
ATOM 4508 O O . PHE A 1 564 ? -16.031 9.289 22.484 1 92.94 564 PHE A O 1
ATOM 4515 N N . TYR A 1 565 ? -15.914 9.906 20.328 1 91.5 565 TYR A N 1
ATOM 4516 C CA . TYR A 1 565 ? -14.461 10.008 20.328 1 91.5 565 TYR A CA 1
ATOM 4517 C C . TYR A 1 565 ? -14.008 11.352 20.875 1 91.5 565 TYR A C 1
ATOM 4519 O O . TYR A 1 565 ? -14.328 12.406 20.312 1 91.5 565 TYR A O 1
ATOM 4527 N N . GLU A 1 566 ? -13.289 11.375 21.984 1 90 566 GLU A N 1
ATOM 4528 C CA . GLU A 1 566 ? -12.664 12.539 22.609 1 90 566 GLU A CA 1
ATOM 4529 C C . GLU A 1 566 ? -13.688 13.641 22.875 1 90 566 GLU A C 1
ATOM 4531 O O . GLU A 1 566 ? -13.438 14.805 22.578 1 90 566 GLU A O 1
ATOM 4536 N N . GLY A 1 567 ? -14.852 13.312 23.328 1 92.81 567 GLY A N 1
ATOM 4537 C CA . GLY A 1 567 ? -15.914 14.234 23.703 1 92.81 567 GLY A CA 1
ATOM 4538 C C . GLY A 1 567 ? -17.094 13.547 24.359 1 92.81 567 GLY A C 1
ATOM 4539 O O . GLY A 1 567 ? -17.25 12.328 24.25 1 92.81 567 GLY A O 1
ATOM 4540 N N . THR A 1 568 ? -17.875 14.297 25.031 1 94.5 568 THR A N 1
ATOM 4541 C CA . THR A 1 568 ? -19.078 13.805 25.688 1 94.5 568 THR A CA 1
ATOM 4542 C C . THR A 1 568 ? -20.312 14.109 24.844 1 94.5 568 THR A C 1
ATOM 4544 O O . THR A 1 568 ? -20.219 14.812 23.828 1 94.5 568 THR A O 1
ATOM 4547 N N . SER A 1 569 ? -21.406 13.5 25.281 1 96.38 569 SER A N 1
ATOM 4548 C CA . SER A 1 569 ? -22.656 13.828 24.609 1 96.38 569 SER A CA 1
ATOM 4549 C C . SER A 1 569 ? -23 15.305 24.766 1 96.38 569 SER A C 1
ATOM 4551 O O . SER A 1 569 ? -23.562 15.914 23.859 1 96.38 569 SER A O 1
ATOM 4553 N N . TRP A 1 570 ? -22.656 15.906 25.922 1 97.31 570 TRP A N 1
ATOM 4554 C CA . TRP A 1 570 ? -22.828 17.344 26.078 1 97.31 570 TRP A CA 1
ATOM 4555 C C . TRP A 1 570 ? -22.094 18.109 24.984 1 97.31 570 TRP A C 1
ATOM 4557 O O . TRP A 1 570 ? -22.656 19 24.344 1 97.31 570 TRP A O 1
ATOM 4567 N N . GLU A 1 571 ? -20.906 17.781 24.734 1 97.12 571 GLU A N 1
ATOM 4568 C CA . GLU A 1 571 ? -20.062 18.469 23.75 1 97.12 571 GLU A CA 1
ATOM 4569 C C . GLU A 1 571 ? -20.578 18.25 22.344 1 97.12 571 GLU A C 1
ATOM 4571 O O . GLU A 1 571 ? -20.812 19.203 21.594 1 97.12 571 GLU A O 1
ATOM 4576 N N . TYR A 1 572 ? -20.875 17 21.969 1 97.12 572 TYR A N 1
ATOM 4577 C CA . TYR A 1 572 ? -21.234 16.672 20.609 1 97.12 572 TYR A CA 1
ATOM 4578 C C . TYR A 1 572 ? -22.672 17.109 20.297 1 97.12 572 TYR A C 1
ATOM 4580 O O . TYR A 1 572 ? -23.031 17.281 19.141 1 97.12 572 TYR A O 1
ATOM 4588 N N . SER A 1 573 ? -23.469 17.297 21.312 1 98 573 SER A N 1
ATOM 4589 C CA . SER A 1 573 ? -24.812 17.797 21.094 1 98 573 SER A CA 1
ATOM 4590 C C . SER A 1 573 ? -24.812 19.25 20.672 1 98 573 SER A C 1
ATOM 4592 O O . SER A 1 573 ? -25.812 19.766 20.172 1 98 573 SER A O 1
ATOM 4594 N N . PHE A 1 574 ? -23.656 19.906 20.844 1 97.88 574 PHE A N 1
ATOM 4595 C CA . PHE A 1 574 ? -23.5 21.281 20.375 1 97.88 574 PHE A CA 1
ATOM 4596 C C . PHE A 1 574 ? -22.797 21.312 19.031 1 97.88 574 PHE A C 1
ATOM 4598 O O . PHE A 1 574 ? -22.781 22.344 18.359 1 97.88 574 PHE A O 1
ATOM 4605 N N . SER A 1 575 ? -22.156 20.234 18.562 1 96.69 575 SER A N 1
ATOM 4606 C CA . SER A 1 575 ? -21.219 20.234 17.438 1 96.69 575 SER A CA 1
ATOM 4607 C C . SER A 1 575 ? -21.953 20.016 16.109 1 96.69 575 SER A C 1
ATOM 4609 O O . SER A 1 575 ? -21.688 19.047 15.406 1 96.69 575 SER A O 1
ATOM 4611 N N . LEU A 1 576 ? -22.844 20.969 15.781 1 97 576 LEU A N 1
ATOM 4612 C CA . LEU A 1 576 ? -23.656 20.938 14.57 1 97 576 LEU A CA 1
ATOM 4613 C C . LEU A 1 576 ? -23.516 22.234 13.773 1 97 576 LEU A C 1
ATOM 4615 O O . LEU A 1 576 ? -24.5 22.953 13.594 1 97 576 LEU A O 1
ATOM 4619 N N . PRO A 1 577 ? -22.312 22.453 13.234 1 96.75 577 PRO A N 1
ATOM 4620 C CA . PRO A 1 577 ? -22.031 23.766 12.633 1 96.75 577 PRO A CA 1
ATOM 4621 C C . PRO A 1 577 ? -23 24.125 11.516 1 96.75 577 PRO A C 1
ATOM 4623 O O . PRO A 1 577 ? -23.188 25.297 11.219 1 96.75 577 PRO A O 1
ATOM 4626 N N . HIS A 1 578 ? -23.672 23.141 10.898 1 97.38 578 HIS A N 1
ATOM 4627 C CA . HIS A 1 578 ? -24.516 23.422 9.734 1 97.38 578 HIS A CA 1
ATOM 4628 C C . HIS A 1 578 ? -25.953 23.641 10.141 1 97.38 578 HIS A C 1
ATOM 4630 O O . HIS A 1 578 ? -26.781 24.078 9.328 1 97.38 578 HIS A O 1
ATOM 4636 N N . ASP A 1 579 ? -26.297 23.469 11.438 1 97.56 579 ASP A N 1
ATOM 4637 C CA . ASP A 1 579 ? -27.719 23.391 11.742 1 97.56 579 ASP A CA 1
ATOM 4638 C C . ASP A 1 579 ? -28.016 23.953 13.133 1 97.56 579 ASP A C 1
ATOM 4640 O O . ASP A 1 579 ? -28.812 23.391 13.883 1 97.56 579 ASP A O 1
ATOM 4644 N N . ILE A 1 580 ? -27.438 25.016 13.5 1 97.44 580 ILE A N 1
ATOM 4645 C CA . ILE A 1 580 ? -27.547 25.594 14.836 1 97.44 580 ILE A CA 1
ATOM 4646 C C . ILE A 1 580 ? -28.984 26.078 15.07 1 97.44 580 ILE A C 1
ATOM 4648 O O . ILE A 1 580 ? -29.531 25.906 16.156 1 97.44 580 ILE A O 1
ATOM 4652 N N . PRO A 1 581 ? -29.672 26.688 14.086 1 97.44 581 PRO A N 1
ATOM 4653 C CA . PRO A 1 581 ? -31.062 27.094 14.328 1 97.44 581 PRO A CA 1
ATOM 4654 C C . PRO A 1 581 ? -31.953 25.922 14.75 1 97.44 581 PRO A C 1
ATOM 4656 O O . PRO A 1 581 ? -32.781 26.078 15.656 1 97.44 581 PRO A O 1
ATOM 4659 N N . GLU A 1 582 ? -31.75 24.797 14.078 1 97.56 582 GLU A N 1
ATOM 4660 C CA . GLU A 1 582 ? -32.531 23.625 14.477 1 97.56 582 GLU A CA 1
ATOM 4661 C C . GLU A 1 582 ? -32.156 23.156 15.883 1 97.56 582 GLU A C 1
ATOM 4663 O O . GLU A 1 582 ? -33.031 22.703 16.641 1 97.56 582 GLU A O 1
ATOM 4668 N N . LEU A 1 583 ? -30.922 23.25 16.219 1 97.75 583 LEU A N 1
ATOM 4669 C CA . LEU A 1 583 ? -30.484 22.891 17.562 1 97.75 583 LEU A CA 1
ATOM 4670 C C . LEU A 1 583 ? -31.125 23.797 18.594 1 97.75 583 LEU A C 1
ATOM 4672 O O . LEU A 1 583 ? -31.531 23.328 19.672 1 97.75 583 LEU A O 1
ATOM 4676 N N . VAL A 1 584 ? -31.234 25.094 18.312 1 97.81 584 VAL A N 1
ATOM 4677 C CA . VAL A 1 584 ? -31.891 26.031 19.203 1 97.81 584 VAL A CA 1
ATOM 4678 C C . VAL A 1 584 ? -33.344 25.625 19.422 1 97.81 584 VAL A C 1
ATOM 4680 O O . VAL A 1 584 ? -33.812 25.578 20.547 1 97.81 584 VAL A O 1
ATOM 4683 N N . LYS A 1 585 ? -33.969 25.297 18.328 1 97.5 585 LYS A N 1
ATOM 4684 C CA . LYS A 1 585 ? -35.344 24.859 18.406 1 97.5 585 LYS A CA 1
ATOM 4685 C C . LYS A 1 585 ? -35.5 23.594 19.25 1 97.5 585 LYS A C 1
ATOM 4687 O O . LYS A 1 585 ? -36.344 23.516 20.141 1 97.5 585 LYS A O 1
ATOM 4692 N N . LYS A 1 586 ? -34.594 22.641 19.047 1 97.19 586 LYS A N 1
ATOM 4693 C CA . LYS A 1 586 ? -34.688 21.328 19.703 1 97.19 586 LYS A CA 1
ATOM 4694 C C . LYS A 1 586 ? -34.281 21.438 21.172 1 97.19 586 LYS A C 1
ATOM 4696 O O . LYS A 1 586 ? -34.625 20.578 21.984 1 97.19 586 LYS A O 1
ATOM 4701 N N . SER A 1 587 ? -33.625 22.5 21.484 1 96.94 587 SER A N 1
ATOM 4702 C CA . SER A 1 587 ? -33.219 22.719 22.859 1 96.94 587 SER A CA 1
ATOM 4703 C C . SER A 1 587 ? -34.375 23.375 23.656 1 96.94 587 SER A C 1
ATOM 4705 O O . SER A 1 587 ? -34.281 23.5 24.875 1 96.94 587 SER A O 1
ATOM 4707 N N . GLY A 1 588 ? -35.406 23.797 23.016 1 96.31 588 GLY A N 1
ATOM 4708 C CA . GLY A 1 588 ? -36.562 24.406 23.703 1 96.31 588 GLY A CA 1
ATOM 4709 C C . GLY A 1 588 ? -36.688 25.891 23.438 1 96.31 588 GLY A C 1
ATOM 4710 O O . GLY A 1 588 ? -37.438 26.578 24.109 1 96.31 588 GLY A O 1
ATOM 4711 N N . GLY A 1 589 ? -35.906 26.406 22.469 1 97.19 589 GLY A N 1
ATOM 4712 C CA . GLY A 1 589 ? -35.969 27.828 22.125 1 97.19 589 GLY A CA 1
ATOM 4713 C C . GLY A 1 589 ? -34.812 28.625 22.641 1 97.19 589 GLY A C 1
ATOM 4714 O O . GLY A 1 589 ? -33.906 28.078 23.281 1 97.19 589 GLY A O 1
ATOM 4715 N N . GLU A 1 590 ? -34.812 29.891 22.391 1 97.75 590 GLU A N 1
ATOM 4716 C CA . GLU A 1 590 ? -33.656 30.766 22.641 1 97.75 590 GLU A CA 1
ATOM 4717 C C . GLU A 1 590 ? -33.312 30.812 24.125 1 97.75 590 GLU A C 1
ATOM 4719 O O . GLU A 1 590 ? -32.125 30.703 24.484 1 97.75 590 GLU A O 1
ATOM 4724 N N . LYS A 1 591 ? -34.312 30.938 24.969 1 97.94 591 LYS A N 1
ATOM 4725 C CA . LYS A 1 591 ? -34.062 31.047 26.406 1 97.94 591 LYS A CA 1
ATOM 4726 C C . LYS A 1 591 ? -33.469 29.75 26.953 1 97.94 591 LYS A C 1
ATOM 4728 O O . LYS A 1 591 ? -32.5 29.766 27.734 1 97.94 591 LYS A O 1
ATOM 4733 N N . ALA A 1 592 ? -34.031 28.656 26.562 1 97.94 592 ALA A N 1
ATOM 4734 C CA . ALA A 1 592 ? -33.531 27.359 27 1 97.94 592 ALA A CA 1
ATOM 4735 C C . ALA A 1 592 ? -32.125 27.094 26.469 1 97.94 592 ALA A C 1
ATOM 4737 O O . ALA A 1 592 ? -31.297 26.484 27.172 1 97.94 592 ALA A O 1
ATOM 4738 N N . PHE A 1 593 ? -31.906 27.484 25.266 1 98.38 593 PHE A N 1
ATOM 4739 C CA . PHE A 1 593 ? -30.609 27.297 24.641 1 98.38 593 PHE A CA 1
ATOM 4740 C C . PHE A 1 593 ? -29.531 28.109 25.375 1 98.38 593 PHE A C 1
ATOM 4742 O O . PHE A 1 593 ? -28.438 27.609 25.625 1 98.38 593 PHE A O 1
ATOM 4749 N N . GLU A 1 594 ? -29.844 29.375 25.688 1 98.5 594 GLU A N 1
ATOM 4750 C CA . GLU A 1 594 ? -28.938 30.172 26.484 1 98.5 594 GLU A CA 1
ATOM 4751 C C . GLU A 1 594 ? -28.594 29.5 27.812 1 98.5 594 GLU A C 1
ATOM 4753 O O . GLU A 1 594 ? -27.438 29.438 28.203 1 98.5 594 GLU A O 1
ATOM 4758 N N . LYS A 1 595 ? -29.609 29.031 28.484 1 98.19 595 LYS A N 1
ATOM 4759 C CA . LYS A 1 595 ? -29.422 28.328 29.75 1 98.19 595 LYS A CA 1
ATOM 4760 C C . LYS A 1 595 ? -28.531 27.109 29.578 1 98.19 595 LYS A C 1
ATOM 4762 O O . LYS A 1 595 ? -27.672 26.828 30.422 1 98.19 595 LYS A O 1
ATOM 4767 N N . ARG A 1 596 ? -28.812 26.359 28.578 1 98.31 596 ARG A N 1
ATOM 4768 C CA . ARG A 1 596 ? -28.016 25.188 28.25 1 98.31 596 ARG A CA 1
ATOM 4769 C C . ARG A 1 596 ? -26.547 25.547 28.109 1 98.31 596 ARG A C 1
ATOM 4771 O O . ARG A 1 596 ? -25.672 24.891 28.672 1 98.31 596 ARG A O 1
ATOM 4778 N N . LEU A 1 597 ? -26.203 26.578 27.312 1 98.62 597 LEU A N 1
ATOM 4779 C CA . LEU A 1 597 ? -24.828 27.031 27.125 1 98.62 597 LEU A CA 1
ATOM 4780 C C . LEU A 1 597 ? -24.219 27.484 28.453 1 98.62 597 LEU A C 1
ATOM 4782 O O . LEU A 1 597 ? -23.078 27.172 28.75 1 98.62 597 LEU A O 1
ATOM 4786 N N . ASP A 1 598 ? -25.062 28.219 29.25 1 98.38 598 ASP A N 1
ATOM 4787 C CA . ASP A 1 598 ? -24.578 28.672 30.547 1 98.38 598 ASP A CA 1
ATOM 4788 C C . ASP A 1 598 ? -24.234 27.5 31.469 1 98.38 598 ASP A C 1
ATOM 4790 O O . ASP A 1 598 ? -23.203 27.5 32.125 1 98.38 598 ASP A O 1
ATOM 4794 N N . ILE A 1 599 ? -25.094 26.547 31.453 1 97.88 599 ILE A N 1
ATOM 4795 C CA . ILE A 1 599 ? -24.844 25.344 32.25 1 97.88 599 ILE A CA 1
ATOM 4796 C C . ILE A 1 599 ? -23.547 24.688 31.781 1 97.88 599 ILE A C 1
ATOM 4798 O O . ILE A 1 599 ? -22.719 24.297 32.594 1 97.88 599 ILE A O 1
ATOM 4802 N N . PHE A 1 600 ? -23.391 24.531 30.5 1 97.69 600 PHE A N 1
ATOM 4803 C CA . PHE A 1 600 ? -22.234 23.875 29.891 1 97.69 600 PHE A CA 1
ATOM 4804 C C . PHE A 1 600 ? -20.938 24.547 30.344 1 97.69 600 PHE A C 1
ATOM 4806 O O . PHE A 1 600 ? -20.016 23.859 30.797 1 97.69 600 PHE A O 1
ATOM 4813 N N . PHE A 1 601 ? -20.844 25.844 30.281 1 97.88 601 PHE A N 1
ATOM 4814 C CA . PHE A 1 601 ? -19.625 26.578 30.609 1 97.88 601 PHE A CA 1
ATOM 4815 C C . PHE A 1 601 ? -19.469 26.703 32.125 1 97.88 601 PHE A C 1
ATOM 4817 O O . PHE A 1 601 ? -18.359 26.562 32.656 1 97.88 601 PHE A O 1
ATOM 4824 N N . ASP A 1 602 ? -20.547 26.938 32.844 1 97.19 602 ASP A N 1
ATOM 4825 C CA . ASP A 1 602 ? -20.484 27.219 34.281 1 97.19 602 ASP A CA 1
ATOM 4826 C C . ASP A 1 602 ? -20.188 25.953 35.062 1 97.19 602 ASP A C 1
ATOM 4828 O O . ASP A 1 602 ? -19.672 26.016 36.188 1 97.19 602 ASP A O 1
ATOM 4832 N N . ASN A 1 603 ? -20.547 24.797 34.5 1 95.94 603 ASN A N 1
ATOM 4833 C CA . ASN A 1 603 ? -20.297 23.531 35.188 1 95.94 603 ASN A CA 1
ATOM 4834 C C . ASN A 1 603 ? -19.016 22.859 34.688 1 95.94 603 ASN A C 1
ATOM 4836 O O . ASN A 1 603 ? -18.812 21.672 34.906 1 95.94 603 ASN A O 1
ATOM 4840 N N . ASN A 1 604 ? -18.219 23.562 33.938 1 94.31 604 ASN A N 1
ATOM 4841 C CA . ASN A 1 604 ? -16.922 23.109 33.438 1 94.31 604 ASN A CA 1
ATOM 4842 C C . ASN A 1 604 ? -17.047 21.859 32.594 1 94.31 604 ASN A C 1
ATOM 4844 O O . ASN A 1 604 ? -16.266 20.922 32.75 1 94.31 604 ASN A O 1
ATOM 4848 N N . LEU A 1 605 ? -18.109 21.812 31.766 1 95.5 605 LEU A N 1
ATOM 4849 C CA . LEU A 1 605 ? -18.297 20.703 30.844 1 95.5 605 LEU A CA 1
ATOM 4850 C C . LEU A 1 605 ? -17.594 20.969 29.516 1 95.5 605 LEU A C 1
ATOM 4852 O O . LEU A 1 605 ? -17.406 20.047 28.719 1 95.5 605 LEU A O 1
ATOM 4856 N N . PHE A 1 606 ? -17.125 22.203 29.328 1 95.56 606 PHE A N 1
ATOM 4857 C CA . PHE A 1 606 ? -16.359 22.594 28.141 1 95.56 606 PHE A CA 1
ATOM 4858 C C . PHE A 1 606 ? -14.945 22.047 28.203 1 95.56 606 PHE A C 1
ATOM 4860 O O . PHE A 1 606 ? -14.234 22.25 29.188 1 95.56 606 PHE A O 1
ATOM 4867 N N . ASN A 1 607 ? -14.625 21.344 27.109 1 94 607 ASN A N 1
ATOM 4868 C CA . ASN A 1 607 ? -13.242 20.891 26.984 1 94 607 ASN A CA 1
ATOM 4869 C C . ASN A 1 607 ? -12.477 21.703 25.938 1 94 607 ASN A C 1
ATOM 4871 O O . ASN A 1 607 ? -12.648 21.5 24.734 1 94 607 ASN A O 1
ATOM 4875 N N . VAL A 1 608 ? -11.578 22.531 26.375 1 91.62 608 VAL A N 1
ATOM 4876 C CA . VAL A 1 608 ? -10.828 23.453 25.516 1 91.62 608 VAL A CA 1
ATOM 4877 C C . VAL A 1 608 ? -9.797 22.688 24.703 1 91.62 608 VAL A C 1
ATOM 4879 O O . VAL A 1 608 ? -9.336 23.156 23.672 1 91.62 608 VAL A O 1
ATOM 4882 N N . ALA A 1 609 ? -9.531 21.438 25.125 1 92.12 609 ALA A N 1
ATOM 4883 C CA . ALA A 1 609 ? -8.398 20.688 24.578 1 92.12 609 ALA A CA 1
ATOM 4884 C C . ALA A 1 609 ? -8.805 19.906 23.344 1 92.12 609 ALA A C 1
ATOM 4886 O O . ALA A 1 609 ? -7.953 19.328 22.656 1 92.12 609 ALA A O 1
ATOM 4887 N N . ASN A 1 610 ? -10.172 19.938 22.984 1 91.25 610 ASN A N 1
ATOM 4888 C CA . ASN A 1 610 ? -10.57 19.062 21.875 1 91.25 610 ASN A CA 1
ATOM 4889 C C . ASN A 1 610 ? -11.477 19.781 20.891 1 91.25 610 ASN A C 1
ATOM 4891 O O . ASN A 1 610 ? -12.258 20.656 21.281 1 91.25 610 ASN A O 1
ATOM 4895 N N . GLU A 1 611 ? -11.383 19.375 19.688 1 94.62 611 GLU A N 1
ATOM 4896 C CA . GLU A 1 611 ? -11.875 20.078 18.5 1 94.62 611 GLU A CA 1
ATOM 4897 C C . GLU A 1 611 ? -13.398 20.094 18.469 1 94.62 611 GLU A C 1
ATOM 4899 O O . GLU A 1 611 ? -14.008 21.047 18 1 94.62 611 GLU A O 1
ATOM 4904 N N . PRO A 1 612 ? -14.125 19.094 19 1 93.5 612 PRO A N 1
ATOM 4905 C CA . PRO A 1 612 ? -15.586 19.141 18.906 1 93.5 612 PRO A CA 1
ATOM 4906 C C . PRO A 1 612 ? -16.188 20.359 19.594 1 93.5 612 PRO A C 1
ATOM 4908 O O . PRO A 1 612 ? -17.312 20.75 19.281 1 93.5 612 PRO A O 1
ATOM 4911 N N . SER A 1 613 ? -15.438 20.984 20.453 1 95.19 613 SER A N 1
ATOM 4912 C CA . SER A 1 613 ? -15.961 22.109 21.234 1 95.19 613 SER A CA 1
ATOM 4913 C C . SER A 1 613 ? -15.477 23.438 20.688 1 95.19 613 SER A C 1
ATOM 4915 O O . SER A 1 613 ? -15.797 24.5 21.234 1 95.19 613 SER A O 1
ATOM 4917 N N . PHE A 1 614 ? -14.758 23.469 19.594 1 97.62 614 PHE A N 1
ATOM 4918 C CA . PHE A 1 614 ? -14.117 24.688 19.094 1 97.62 614 PHE A CA 1
ATOM 4919 C C . PHE A 1 614 ? -15.148 25.75 18.781 1 97.62 614 PHE A C 1
ATOM 4921 O O . PHE A 1 614 ? -14.93 26.938 19.047 1 97.62 614 PHE A O 1
ATOM 4928 N N . LEU A 1 615 ? -16.281 25.391 18.266 1 98 615 LEU A N 1
ATOM 4929 C CA . LEU A 1 615 ? -17.312 26.328 17.812 1 98 615 LEU A CA 1
ATOM 4930 C C . LEU A 1 615 ? -18.188 26.766 18.984 1 98 615 LEU A C 1
ATOM 4932 O O . LEU A 1 615 ? -18.797 27.844 18.953 1 98 615 LEU A O 1
ATOM 4936 N N . THR A 1 616 ? -18.281 26.016 20.047 1 98.44 616 THR A N 1
ATOM 4937 C CA . THR A 1 616 ? -19.328 26.094 21.062 1 98.44 616 THR A CA 1
ATOM 4938 C C . THR A 1 616 ? -19.344 27.484 21.719 1 98.44 616 THR A C 1
ATOM 4940 O O . THR A 1 616 ? -20.422 28.031 21.953 1 98.44 616 THR A O 1
ATOM 4943 N N . PRO A 1 617 ? -18.203 28.109 21.969 1 98.56 617 PRO A N 1
ATOM 4944 C CA . PRO A 1 617 ? -18.266 29.422 22.594 1 98.56 617 PRO A CA 1
ATOM 4945 C C . PRO A 1 617 ? -18.969 30.453 21.719 1 98.56 617 PRO A C 1
ATOM 4947 O O . PRO A 1 617 ? -19.5 31.453 22.219 1 98.56 617 PRO A O 1
ATOM 4950 N N . CYS A 1 618 ? -19.047 30.234 20.469 1 98.56 618 CYS A N 1
ATOM 4951 C CA . CYS A 1 618 ? -19.625 31.203 19.531 1 98.56 618 CYS A CA 1
ATOM 4952 C C . CYS A 1 618 ? -21.125 30.969 19.375 1 98.56 618 CYS A C 1
ATOM 4954 O O . CYS A 1 618 ? -21.812 31.75 18.719 1 98.56 618 CYS A O 1
ATOM 4956 N N . LEU A 1 619 ? -21.719 29.984 19.984 1 98.56 619 LEU A N 1
ATOM 4957 C CA . LEU A 1 619 ? -23.078 29.562 19.672 1 98.56 619 LEU A CA 1
ATOM 4958 C C . LEU A 1 619 ? -24.094 30.594 20.125 1 98.56 619 LEU A C 1
ATOM 4960 O O . LEU A 1 619 ? -25.234 30.609 19.656 1 98.56 619 LEU A O 1
ATOM 4964 N N . TYR A 1 620 ? -23.75 31.547 20.984 1 98.5 620 TYR A N 1
ATOM 4965 C CA . TYR A 1 620 ? -24.641 32.625 21.422 1 98.5 620 TYR A CA 1
ATOM 4966 C C . TYR A 1 620 ? -25 33.531 20.25 1 98.5 620 TYR A C 1
ATOM 4968 O O . TYR A 1 620 ? -26 34.25 20.297 1 98.5 620 TYR A O 1
ATOM 4976 N N . HIS A 1 621 ? -24.219 33.562 19.203 1 98.5 621 HIS A N 1
ATOM 4977 C CA . HIS A 1 621 ? -24.484 34.344 18.016 1 98.5 621 HIS A CA 1
ATOM 4978 C C . HIS A 1 621 ? -25.859 34.031 17.438 1 98.5 621 HIS A C 1
ATOM 4980 O O . HIS A 1 621 ? -26.547 34.906 16.922 1 98.5 621 HIS A O 1
ATOM 4986 N N . TRP A 1 622 ? -26.297 32.812 17.531 1 98.12 622 TRP A N 1
ATOM 4987 C CA . TRP A 1 622 ? -27.5 32.344 16.859 1 98.12 622 TRP A CA 1
ATOM 4988 C C . TRP A 1 622 ? -28.734 32.688 17.688 1 98.12 622 TRP A C 1
ATOM 4990 O O . TRP A 1 622 ? -29.875 32.438 17.266 1 98.12 622 TRP A O 1
ATOM 5000 N N . ILE A 1 623 ? -28.609 33.25 18.844 1 97.81 623 ILE A N 1
ATOM 5001 C CA . ILE A 1 623 ? -29.734 33.75 19.641 1 97.81 623 ILE A CA 1
ATOM 5002 C C . ILE A 1 623 ? -29.578 35.25 19.875 1 97.81 623 ILE A C 1
ATOM 5004 O O . ILE A 1 623 ? -30.109 35.781 20.859 1 97.81 623 ILE A O 1
ATOM 5008 N N . GLY A 1 624 ? -28.688 35.906 19.109 1 97.44 624 GLY A N 1
ATOM 5009 C CA . GLY A 1 624 ? -28.547 37.344 19.094 1 97.44 624 GLY A CA 1
ATOM 5010 C C . GLY A 1 624 ? -27.797 37.875 20.297 1 97.44 624 GLY A C 1
ATOM 5011 O O . GLY A 1 624 ? -28.078 38.969 20.781 1 97.44 624 GLY A O 1
ATOM 5012 N N . LYS A 1 625 ? -26.938 37.125 20.812 1 98 625 LYS A N 1
ATOM 5013 C CA . LYS A 1 625 ? -26.188 37.594 21.984 1 98 625 LYS A CA 1
ATOM 5014 C C . LYS A 1 625 ? -24.688 37.375 21.781 1 98 625 LYS A C 1
ATOM 5016 O O . LYS A 1 625 ? -24.047 36.719 22.625 1 98 625 LYS A O 1
ATOM 5021 N N . PRO A 1 626 ? -24.109 37.938 20.719 1 98.06 626 PRO A N 1
ATOM 5022 C CA . PRO A 1 626 ? -22.688 37.719 20.422 1 98.06 626 PRO A CA 1
ATOM 5023 C C . PRO A 1 626 ? -21.766 38.219 21.547 1 98.06 626 PRO A C 1
ATOM 5025 O O . PRO A 1 626 ? -20.641 37.75 21.688 1 98.06 626 PRO A O 1
ATOM 5028 N N . TYR A 1 627 ? -22.219 39.156 22.422 1 97.75 627 TYR A N 1
ATOM 5029 C CA . TYR A 1 627 ? -21.391 39.625 23.531 1 97.75 627 TYR A CA 1
ATOM 5030 C C . TYR A 1 627 ? -21.094 38.531 24.531 1 97.75 627 TYR A C 1
ATOM 5032 O O . TYR A 1 627 ? -20.031 38.5 25.141 1 97.75 627 TYR A O 1
ATOM 5040 N N . LEU A 1 628 ? -22.031 37.531 24.688 1 98.38 628 LEU A N 1
ATOM 5041 C CA . LEU A 1 628 ? -21.797 36.406 25.578 1 98.38 628 LEU A CA 1
ATOM 5042 C C . LEU A 1 628 ? -20.719 35.5 25.016 1 98.38 628 LEU A C 1
ATOM 5044 O O . LEU A 1 628 ? -19.906 34.938 25.766 1 98.38 628 LEU A O 1
ATOM 5048 N N . SER A 1 629 ? -20.703 35.312 23.656 1 98.44 629 SER A N 1
ATOM 5049 C CA . SER A 1 629 ? -19.625 34.562 23.016 1 98.44 629 SER A CA 1
ATOM 5050 C C . SER A 1 629 ? -18.266 35.188 23.328 1 98.44 629 SER A C 1
ATOM 5052 O O . SER A 1 629 ? -17.328 34.5 23.719 1 98.44 629 SER A O 1
ATOM 5054 N N . SER A 1 630 ? -18.203 36.469 23.156 1 98.06 630 SER A N 1
ATOM 5055 C CA . SER A 1 630 ? -16.969 37.188 23.406 1 98.06 630 SER A CA 1
ATOM 5056 C C . SER A 1 630 ? -16.5 37.031 24.844 1 98.06 630 SER A C 1
ATOM 5058 O O . SER A 1 630 ? -15.305 36.906 25.109 1 98.06 630 SER A O 1
ATOM 5060 N N . ASP A 1 631 ? -17.453 37.062 25.797 1 97.81 631 ASP A N 1
ATOM 5061 C CA . ASP A 1 631 ? -17.109 36.875 27.203 1 97.81 631 ASP A CA 1
ATOM 5062 C C . ASP A 1 631 ? -16.484 35.5 27.438 1 97.81 631 ASP A C 1
ATOM 5064 O O . ASP A 1 631 ? -15.477 35.375 28.141 1 97.81 631 ASP A O 1
ATOM 5068 N N . ARG A 1 632 ? -17.156 34.469 26.891 1 98.19 632 ARG A N 1
ATOM 5069 C CA . ARG A 1 632 ? -16.656 33.125 27.062 1 98.19 632 ARG A CA 1
ATOM 5070 C C . ARG A 1 632 ? -15.273 32.969 26.453 1 98.19 632 ARG A C 1
ATOM 5072 O O . ARG A 1 632 ? -14.367 32.406 27.078 1 98.19 632 ARG A O 1
ATOM 5079 N N . ILE A 1 633 ? -15.078 33.469 25.266 1 98.19 633 ILE A N 1
ATOM 5080 C CA . ILE A 1 633 ? -13.828 33.344 24.516 1 98.19 633 ILE A CA 1
ATOM 5081 C C . ILE A 1 633 ? -12.695 34.031 25.281 1 98.19 633 ILE A C 1
ATOM 5083 O O . ILE A 1 633 ? -11.609 33.469 25.422 1 98.19 633 ILE A O 1
ATOM 5087 N N . ARG A 1 634 ? -12.914 35.219 25.688 1 97.44 634 ARG A N 1
ATOM 5088 C CA . ARG A 1 634 ? -11.914 35.969 26.453 1 97.44 634 ARG A CA 1
ATOM 5089 C C . ARG A 1 634 ? -11.469 35.188 27.688 1 97.44 634 ARG A C 1
ATOM 5091 O O . ARG A 1 634 ? -10.273 35.094 27.969 1 97.44 634 ARG A O 1
ATOM 5098 N N . THR A 1 635 ? -12.43 34.625 28.406 1 97.25 635 THR A N 1
ATOM 5099 C CA . THR A 1 635 ? -12.141 33.844 29.594 1 97.25 635 THR A CA 1
ATOM 5100 C C . THR A 1 635 ? -11.344 32.594 29.25 1 97.25 635 THR A C 1
ATOM 5102 O O . THR A 1 635 ? -10.375 32.25 29.922 1 97.25 635 THR A O 1
ATOM 5105 N N . ILE A 1 636 ? -11.758 31.906 28.234 1 98.12 636 ILE A N 1
ATOM 5106 C CA . ILE A 1 636 ? -11.102 30.672 27.812 1 98.12 636 ILE A CA 1
ATOM 5107 C C . ILE A 1 636 ? -9.641 30.938 27.469 1 98.12 636 ILE A C 1
ATOM 5109 O O . ILE A 1 636 ? -8.742 30.219 27.906 1 98.12 636 ILE A O 1
ATOM 5113 N N . ILE A 1 637 ? -9.367 31.984 26.656 1 98.25 637 ILE A N 1
ATOM 5114 C CA . ILE A 1 637 ? -8.008 32.312 26.234 1 98.25 637 ILE A CA 1
ATOM 5115 C C . ILE A 1 637 ? -7.168 32.719 27.438 1 98.25 637 ILE A C 1
ATOM 5117 O O . ILE A 1 637 ? -6.055 32.219 27.625 1 98.25 637 ILE A O 1
ATOM 5121 N N . LYS A 1 638 ? -7.68 33.531 28.281 1 97.25 638 LYS A N 1
ATOM 5122 C CA . LYS A 1 638 ? -6.973 34 29.469 1 97.25 638 LYS A CA 1
ATOM 5123 C C . LYS A 1 638 ? -6.562 32.844 30.359 1 97.25 638 LYS A C 1
ATOM 5125 O O . LYS A 1 638 ? -5.445 32.812 30.891 1 97.25 638 LYS A O 1
ATOM 5130 N N . ASP A 1 639 ? -7.441 31.922 30.453 1 97.5 639 ASP A N 1
ATOM 5131 C CA . ASP A 1 639 ? -7.262 30.859 31.438 1 97.5 639 ASP A CA 1
ATOM 5132 C C . ASP A 1 639 ? -6.43 29.703 30.875 1 97.5 639 ASP A C 1
ATOM 5134 O O . ASP A 1 639 ? -5.918 28.875 31.625 1 97.5 639 ASP A O 1
ATOM 5138 N N . ASN A 1 640 ? -6.285 29.641 29.578 1 97.88 640 ASN A N 1
ATOM 5139 C CA . ASN A 1 640 ? -5.793 28.375 29.047 1 97.88 640 ASN A CA 1
ATOM 5140 C C . ASN A 1 640 ? -4.613 28.594 28.094 1 97.88 640 ASN A C 1
ATOM 5142 O O . ASN A 1 640 ? -3.904 27.641 27.766 1 97.88 640 ASN A O 1
ATOM 5146 N N . PHE A 1 641 ? -4.371 29.766 27.609 1 98.19 641 PHE A N 1
ATOM 5147 C CA . PHE A 1 641 ? -3.297 30.062 26.656 1 98.19 641 PHE A CA 1
ATOM 5148 C C . PHE A 1 641 ? -2.316 31.062 27.25 1 98.19 641 PHE A C 1
ATOM 5150 O O . PHE A 1 641 ? -2.723 32.031 27.906 1 98.19 641 PHE A O 1
ATOM 5157 N N . ASN A 1 642 ? -1.048 30.828 27.062 1 98.25 642 ASN A N 1
ATOM 5158 C CA . ASN A 1 642 ? -0.016 31.781 27.453 1 98.25 642 ASN A CA 1
ATOM 5159 C C . ASN A 1 642 ? 1.312 31.5 26.766 1 98.25 642 ASN A C 1
ATOM 5161 O O . ASN A 1 642 ? 1.385 30.641 25.891 1 98.25 642 ASN A O 1
ATOM 5165 N N . THR A 1 643 ? 2.318 32.219 27.078 1 98.44 643 THR A N 1
ATOM 5166 C CA . THR A 1 643 ? 3.576 32.156 26.344 1 98.44 643 THR A CA 1
ATOM 5167 C C . THR A 1 643 ? 4.543 31.188 27 1 98.44 643 THR A C 1
ATOM 5169 O O . THR A 1 643 ? 5.707 31.094 26.609 1 98.44 6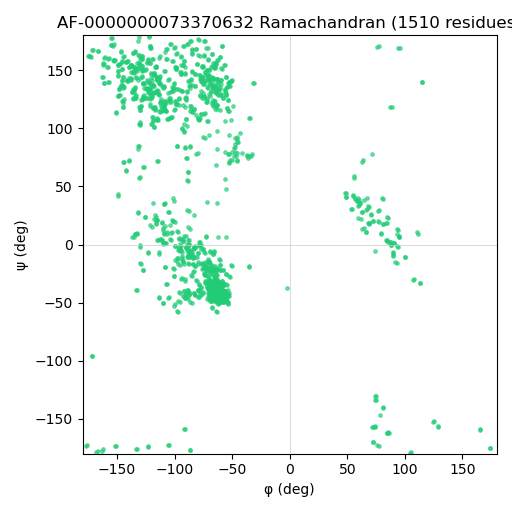43 THR A O 1
ATOM 5172 N N . SER A 1 644 ? 4.109 30.5 28.031 1 98.12 644 SER A N 1
ATOM 5173 C CA . SER A 1 644 ? 5 29.531 28.672 1 98.12 644 SER A CA 1
ATOM 5174 C C . SER A 1 644 ? 5.168 28.281 27.812 1 98.12 644 SER A C 1
ATOM 5176 O O . SER A 1 644 ? 4.473 28.109 26.797 1 98.12 644 SER A O 1
ATOM 5178 N N . ARG A 1 645 ? 6.004 27.391 28.203 1 97.75 645 ARG A N 1
ATOM 5179 C CA . ARG A 1 645 ? 6.234 26.141 27.484 1 97.75 645 ARG A CA 1
ATOM 5180 C C . ARG A 1 645 ? 5.023 25.234 27.578 1 97.75 645 ARG A C 1
ATOM 5182 O O . ARG A 1 645 ? 4.871 24.312 26.766 1 97.75 645 ARG A O 1
ATOM 5189 N N . GLU A 1 646 ? 4.176 25.406 28.5 1 97.81 646 GLU A N 1
ATOM 5190 C CA . GLU A 1 646 ? 2.924 24.672 28.656 1 97.81 646 GLU A CA 1
ATOM 5191 C C . GLU A 1 646 ? 1.732 25.484 28.188 1 97.81 646 GLU A C 1
ATOM 5193 O O . GLU A 1 646 ? 0.599 25.25 28.609 1 97.81 646 GLU A O 1
ATOM 5198 N N . GLY A 1 647 ? 1.979 26.453 27.375 1 98.12 647 GLY A N 1
ATOM 5199 C CA . GLY A 1 647 ? 1.031 27.5 27.062 1 98.12 647 GLY A CA 1
ATOM 5200 C C . GLY A 1 647 ? -0.103 27.047 26.172 1 98.12 647 GLY A C 1
ATOM 5201 O O . GLY A 1 647 ? -0.885 27.859 25.672 1 98.12 647 GLY A O 1
ATOM 5202 N N . LEU A 1 648 ? -0.277 25.75 25.844 1 97.88 648 LEU A N 1
ATOM 5203 C CA . LEU A 1 648 ? -1.393 25.203 25.078 1 97.88 648 LEU A CA 1
ATOM 5204 C C . LEU A 1 648 ? -2.221 24.25 25.938 1 97.88 648 LEU A C 1
ATOM 5206 O O . LEU A 1 648 ? -1.67 23.5 26.75 1 97.88 648 LEU A O 1
ATOM 5210 N N . PRO A 1 649 ? -3.463 24.203 25.812 1 96.69 649 PRO A N 1
ATOM 5211 C CA . PRO A 1 649 ? -4.344 23.453 26.719 1 96.69 649 PRO A CA 1
ATOM 5212 C C . PRO A 1 649 ? -4.5 22 26.328 1 96.69 649 PRO A C 1
ATOM 5214 O O . PRO A 1 649 ? -5.129 21.219 27.047 1 96.69 649 PRO A O 1
ATOM 5217 N N . GLY A 1 650 ? -4.004 21.562 25.297 1 95.19 650 GLY A N 1
ATOM 5218 C CA . GLY A 1 650 ? -4.043 20.234 24.719 1 95.19 650 GLY A CA 1
ATOM 5219 C C . GLY A 1 650 ? -3.037 20.031 23.609 1 95.19 650 GLY A C 1
ATOM 5220 O O . GLY A 1 650 ? -2.248 20.938 23.312 1 95.19 650 GLY A O 1
ATOM 5221 N N . ASN A 1 651 ? -3.078 18.797 23 1 96.06 651 ASN A N 1
ATOM 5222 C CA . ASN A 1 651 ? -2.264 18.656 21.797 1 96.06 651 ASN A CA 1
ATOM 5223 C C . ASN A 1 651 ? -2.564 19.75 20.766 1 96.06 651 ASN A C 1
ATOM 5225 O O . ASN A 1 651 ? -3.725 20.109 20.562 1 96.06 651 ASN A O 1
ATOM 5229 N N . ASP A 1 652 ? -1.53 20.297 20.172 1 97.5 652 ASP A N 1
ATOM 5230 C CA . ASP A 1 652 ? -1.74 21.359 19.203 1 97.5 652 ASP A CA 1
ATOM 5231 C C . ASP A 1 652 ? -2.455 20.828 17.953 1 97.5 652 ASP A C 1
ATOM 5233 O O . ASP A 1 652 ? -3.092 21.594 17.234 1 97.5 652 ASP A O 1
ATOM 5237 N N . ASP A 1 653 ? -2.262 19.484 17.703 1 95.81 653 ASP A N 1
ATOM 5238 C CA . ASP A 1 653 ? -2.971 18.781 16.656 1 95.81 653 ASP A CA 1
ATOM 5239 C C . ASP A 1 653 ? -2.77 19.453 15.297 1 95.81 653 ASP A C 1
ATOM 5241 O O . ASP A 1 653 ? -3.738 19.844 14.648 1 95.81 653 ASP A O 1
ATOM 5245 N N . SER A 1 654 ? -1.504 19.578 14.898 1 95.69 654 SER A N 1
ATOM 5246 C CA . SER A 1 654 ? -1.122 20.141 13.609 1 95.69 654 SER A CA 1
ATOM 5247 C C . SER A 1 654 ? -1.608 21.578 13.469 1 95.69 654 SER A C 1
ATOM 5249 O O . SER A 1 654 ? -2.111 21.969 12.422 1 95.69 654 SER A O 1
ATOM 5251 N N . GLY A 1 655 ? -1.649 22.344 14.57 1 97.19 655 GLY A N 1
ATOM 5252 C CA . GLY A 1 655 ? -1.966 23.75 14.539 1 97.19 655 GLY A CA 1
ATOM 5253 C C . GLY A 1 655 ? -3.434 24.047 14.797 1 97.19 655 GLY A C 1
ATOM 5254 O O . GLY A 1 655 ? -3.865 25.203 14.727 1 97.19 655 GLY A O 1
ATOM 5255 N N . ALA A 1 656 ? -4.23 23.062 15.148 1 97.5 656 ALA A N 1
ATOM 5256 C CA . ALA A 1 656 ? -5.66 23.281 15.344 1 97.5 656 ALA A CA 1
ATOM 5257 C C . ALA A 1 656 ? -5.914 24.172 16.547 1 97.5 656 ALA A C 1
ATOM 5259 O O . ALA A 1 656 ? -6.684 25.141 16.469 1 97.5 656 ALA A O 1
ATOM 5260 N N . MET A 1 657 ? -5.219 23.891 17.656 1 97.38 657 MET A N 1
ATOM 5261 C CA . MET A 1 657 ? -5.359 24.734 18.844 1 97.38 657 MET A CA 1
ATOM 5262 C C . MET A 1 657 ? -4.824 26.141 18.594 1 97.38 657 MET A C 1
ATOM 5264 O O . MET A 1 657 ? -5.453 27.125 18.969 1 97.38 657 MET A O 1
ATOM 5268 N N . SER A 1 658 ? -3.758 26.156 17.922 1 98.31 658 SER A N 1
ATOM 5269 C CA . SER A 1 658 ? -3.064 27.406 17.656 1 98.31 658 SER A CA 1
ATOM 5270 C C . SER A 1 658 ? -3.85 28.297 16.688 1 98.31 658 SER A C 1
ATOM 5272 O O . SER A 1 658 ? -3.906 29.516 16.859 1 98.31 658 SER A O 1
ATOM 5274 N N . SER A 1 659 ? -4.426 27.688 15.695 1 98.56 659 SER A N 1
ATOM 5275 C CA . SER A 1 659 ? -5.211 28.469 14.742 1 98.56 659 SER A CA 1
ATOM 5276 C C . SER A 1 659 ? -6.516 28.953 15.359 1 98.56 659 SER A C 1
ATOM 5278 O O . SER A 1 659 ? -7 30.031 15.031 1 98.56 659 SER A O 1
ATOM 5280 N N . TRP A 1 660 ? -7.082 28.141 16.25 1 98.69 660 TRP A N 1
ATOM 5281 C CA . TRP A 1 660 ? -8.234 28.578 17.031 1 98.69 660 TRP A CA 1
ATOM 5282 C C . TRP A 1 660 ? -7.914 29.859 17.797 1 98.69 660 TRP A C 1
ATOM 5284 O O . TRP A 1 660 ? -8.672 30.828 17.75 1 98.69 660 TRP A O 1
ATOM 5294 N N . LEU A 1 661 ? -6.793 29.859 18.422 1 98.81 661 LEU A N 1
ATOM 5295 C CA . LEU A 1 661 ? -6.332 31.016 19.188 1 98.81 661 LEU A CA 1
ATOM 5296 C C . LEU A 1 661 ? -6.137 32.219 18.266 1 98.81 661 LEU A C 1
ATOM 5298 O O . LEU A 1 661 ? -6.617 33.312 18.562 1 98.81 661 LEU A O 1
ATOM 5302 N N . ALA A 1 662 ? -5.465 32 17.172 1 98.75 662 ALA A N 1
ATOM 5303 C CA . ALA A 1 662 ? -5.148 33.094 16.25 1 98.75 662 ALA A CA 1
ATOM 5304 C C . ALA A 1 662 ? -6.418 33.75 15.719 1 98.75 662 ALA A C 1
ATOM 5306 O O . ALA A 1 662 ? -6.512 34.969 15.664 1 98.75 662 ALA A O 1
ATOM 5307 N N . PHE A 1 663 ? -7.383 33 15.367 1 98.81 663 PHE A N 1
ATOM 5308 C CA . PHE A 1 663 ? -8.641 33.531 14.867 1 98.81 663 PHE A CA 1
ATOM 5309 C C . PHE A 1 663 ? -9.32 34.406 15.93 1 98.81 663 PHE A C 1
ATOM 5311 O O . PHE A 1 663 ? -9.711 35.531 15.656 1 98.81 663 PHE A O 1
ATOM 5318 N N . HIS A 1 664 ? -9.438 33.906 17.094 1 98.69 664 HIS A N 1
ATOM 5319 C CA . HIS A 1 664 ? -10.156 34.656 18.125 1 98.69 664 HIS A CA 1
ATOM 5320 C C . HIS A 1 664 ? -9.391 35.906 18.547 1 98.69 664 HIS A C 1
ATOM 5322 O O . HIS A 1 664 ? -10.008 36.906 18.875 1 98.69 664 HIS A O 1
ATOM 5328 N N . MET A 1 665 ? -8.094 35.844 18.484 1 98.62 665 MET A N 1
ATOM 5329 C CA . MET A 1 665 ? -7.309 37.062 18.781 1 98.62 665 MET A CA 1
ATOM 5330 C C . MET A 1 665 ? -7.586 38.156 17.75 1 98.62 665 MET A C 1
ATOM 5332 O O . MET A 1 665 ? -7.566 39.344 18.094 1 98.62 665 MET A O 1
ATOM 5336 N N . MET A 1 666 ? -7.895 37.719 16.562 1 98.44 666 MET A N 1
ATOM 5337 C CA . MET A 1 666 ? -8.234 38.688 15.508 1 98.44 666 MET A CA 1
ATOM 5338 C C . MET A 1 666 ? -9.695 39.094 15.594 1 98.44 666 MET A C 1
ATOM 5340 O O . MET A 1 666 ? -10.125 40.031 14.922 1 98.44 666 MET A O 1
ATOM 5344 N N . GLY A 1 667 ? -10.453 38.406 16.375 1 98.38 667 GLY A N 1
ATOM 5345 C CA . GLY A 1 667 ? -11.875 38.656 16.516 1 98.38 667 GLY A CA 1
ATOM 5346 C C . GLY A 1 667 ? -12.719 37.969 15.453 1 98.38 667 GLY A C 1
ATOM 5347 O O . GLY A 1 667 ? -13.82 38.438 15.133 1 98.38 667 GLY A O 1
ATOM 5348 N N . LEU A 1 668 ? -12.227 36.938 14.883 1 98.62 668 LEU A N 1
ATOM 5349 C CA . LEU A 1 668 ? -12.93 36.188 13.859 1 98.62 668 LEU A CA 1
ATOM 5350 C C . LEU A 1 668 ? -12.961 34.688 14.219 1 98.62 668 LEU A C 1
ATOM 5352 O O . LEU A 1 668 ? -12.094 34.219 14.953 1 98.62 668 LEU A O 1
ATOM 5356 N N . TYR A 1 669 ? -13.945 34 13.742 1 98.62 669 TYR A N 1
ATOM 5357 C CA . TYR A 1 669 ? -13.984 32.531 13.797 1 98.62 669 TYR A CA 1
ATOM 5358 C C . TYR A 1 669 ? -14.664 31.969 12.562 1 98.62 669 TYR A C 1
ATOM 5360 O O . TYR A 1 669 ? -15.82 32.281 12.281 1 98.62 669 TYR A O 1
ATOM 5368 N N . PRO A 1 670 ? -13.945 31.109 11.875 1 98.44 670 PRO A N 1
ATOM 5369 C CA . PRO A 1 670 ? -14.539 30.547 10.664 1 98.44 670 PRO A CA 1
ATOM 5370 C C . PRO A 1 670 ? -15.547 29.438 10.961 1 98.44 670 PRO A C 1
ATOM 5372 O O . PRO A 1 670 ? -15.273 28.547 11.781 1 98.44 670 PRO A O 1
ATOM 5375 N N . ASN A 1 671 ? -16.688 29.5 10.445 1 97.81 671 ASN A N 1
ATOM 5376 C CA . ASN A 1 671 ? -17.547 28.328 10.383 1 97.81 671 ASN A CA 1
ATOM 5377 C C . ASN A 1 671 ? -17.266 27.5 9.125 1 97.81 671 ASN A C 1
ATOM 5379 O O . ASN A 1 671 ? -18.031 27.562 8.164 1 97.81 671 ASN A O 1
ATOM 5383 N N . ALA A 1 672 ? -16.281 26.641 9.203 1 97.75 672 ALA A N 1
ATOM 5384 C CA . ALA A 1 672 ? -15.734 25.922 8.062 1 97.75 672 ALA A CA 1
ATOM 5385 C C . ALA A 1 672 ? -16.828 25.234 7.258 1 97.75 672 ALA A C 1
ATOM 5387 O O . ALA A 1 672 ? -17.766 24.656 7.836 1 97.75 672 ALA A O 1
ATOM 5388 N N . GLY A 1 673 ? -16.75 25.219 5.973 1 97.75 673 GLY A N 1
ATOM 5389 C CA . GLY A 1 673 ? -17.766 24.672 5.09 1 97.75 673 GLY A CA 1
ATOM 5390 C C . GLY A 1 673 ? -18.812 25.703 4.684 1 97.75 673 GLY A C 1
ATOM 5391 O O . GLY A 1 673 ? -19.625 25.453 3.789 1 97.75 673 GLY A O 1
ATOM 5392 N N . GLN A 1 674 ? -18.781 26.875 5.316 1 97.44 674 GLN A N 1
ATOM 5393 C CA . GLN A 1 674 ? -19.641 28 5.012 1 97.44 674 GLN A CA 1
ATOM 5394 C C . GLN A 1 674 ? -18.812 29.25 4.676 1 97.44 674 GLN A C 1
ATOM 5396 O O . GLN A 1 674 ? -17.656 29.344 5.055 1 97.44 674 GLN A O 1
ATOM 5401 N N . PRO A 1 675 ? -19.344 30.219 4.016 1 97.62 675 PRO A N 1
ATOM 5402 C CA . PRO A 1 675 ? -18.531 31.281 3.436 1 97.62 675 PRO A CA 1
ATOM 5403 C C . PRO A 1 675 ? -18.297 32.438 4.406 1 97.62 675 PRO A C 1
ATOM 5405 O O . PRO A 1 675 ? -17.938 33.531 3.984 1 97.62 675 PRO A O 1
ATOM 5408 N N . TYR A 1 676 ? -18.562 32.25 5.75 1 97.81 676 TYR A N 1
ATOM 5409 C CA . TYR A 1 676 ? -18.5 33.438 6.617 1 97.81 676 TYR A CA 1
ATOM 5410 C C . TYR A 1 676 ? -17.672 33.125 7.863 1 97.81 676 TYR A C 1
ATOM 5412 O O . TYR A 1 676 ? -17.312 31.984 8.133 1 97.81 676 TYR A O 1
ATOM 5420 N N . TYR A 1 677 ? -17.266 34.188 8.516 1 98.56 677 TYR A N 1
ATOM 5421 C CA . TYR A 1 677 ? -16.625 34.219 9.828 1 98.56 677 TYR A CA 1
ATOM 5422 C C . TYR A 1 677 ? -17.531 34.875 10.859 1 98.56 677 TYR A C 1
ATOM 5424 O O . TYR A 1 677 ? -18.203 35.875 10.57 1 98.56 677 TYR A O 1
ATOM 5432 N N . LEU A 1 678 ? -17.562 34.312 12 1 98.69 678 LEU A N 1
ATOM 5433 C CA . LEU A 1 678 ? -18.203 35 13.125 1 98.69 678 LEU A CA 1
ATOM 5434 C C . LEU A 1 678 ? -17.312 36.094 13.672 1 98.69 678 LEU A C 1
ATOM 5436 O O . LEU A 1 678 ? -16.094 35.938 13.734 1 98.69 678 LEU A O 1
ATOM 5440 N N . ILE A 1 679 ? -17.938 37.219 14.023 1 98.75 679 ILE A N 1
ATOM 5441 C CA . ILE A 1 679 ? -17.188 38.344 14.578 1 98.75 679 ILE A CA 1
ATOM 5442 C C . ILE A 1 679 ? -17.328 38.344 16.094 1 98.75 679 ILE A C 1
ATOM 5444 O O . ILE A 1 679 ? -18.438 38.344 16.625 1 98.75 679 ILE A O 1
ATOM 5448 N N . ASN A 1 680 ? -16.297 38.312 16.75 1 98.25 680 ASN A N 1
ATOM 5449 C CA . ASN A 1 680 ? -16.172 38.469 18.203 1 98.25 680 ASN A CA 1
ATOM 5450 C C . ASN A 1 680 ? -15.281 39.656 18.562 1 98.25 680 ASN A C 1
ATOM 5452 O O . ASN A 1 680 ? -14.656 40.25 17.688 1 98.25 680 ASN A O 1
ATOM 5456 N N . THR A 1 681 ? -15.305 40 19.828 1 97.56 681 THR A N 1
ATOM 5457 C CA . THR A 1 681 ? -14.398 41.031 20.266 1 97.56 681 THR A CA 1
ATOM 5458 C C . THR A 1 681 ? -12.945 40.625 20.109 1 97.56 681 THR A C 1
ATOM 5460 O O . THR A 1 681 ? -12.516 39.625 20.688 1 97.56 681 THR A O 1
ATOM 5463 N N . PRO A 1 682 ? -12.148 41.406 19.297 1 97.75 682 PRO A N 1
ATOM 5464 C CA . PRO A 1 682 ? -10.734 41.062 19.172 1 97.75 682 PRO A CA 1
ATOM 5465 C C . PRO A 1 682 ? -9.953 41.25 20.469 1 97.75 682 PRO A C 1
ATOM 5467 O O . PRO A 1 682 ? -10.406 41.969 21.359 1 97.75 682 PRO A O 1
ATOM 5470 N N . LEU A 1 683 ? -8.898 40.562 20.562 1 97.12 683 LEU A N 1
ATOM 5471 C CA . LEU A 1 683 ? -7.957 40.812 21.641 1 97.12 683 LEU A CA 1
ATOM 5472 C C . LEU A 1 683 ? -6.867 41.781 21.203 1 97.12 683 LEU A C 1
ATOM 5474 O O . LEU A 1 683 ? -6.121 42.281 22.031 1 97.12 683 LEU A O 1
ATOM 5478 N N . ILE A 1 684 ? -6.789 42.062 19.891 1 97.19 684 ILE A N 1
ATOM 5479 C CA . ILE A 1 684 ? -5.816 42.969 19.281 1 97.19 684 ILE A CA 1
ATOM 5480 C C . ILE A 1 684 ? -6.523 44.219 18.734 1 97.19 684 ILE A C 1
ATOM 5482 O O . ILE A 1 684 ? -7.574 44.094 18.094 1 97.19 684 ILE A O 1
ATOM 5486 N N . LYS A 1 685 ? -5.922 45.312 18.922 1 97.56 685 LYS A N 1
ATOM 5487 C CA . LYS A 1 685 ? -6.574 46.562 18.578 1 97.56 685 LYS A CA 1
ATOM 5488 C C . LYS A 1 685 ? -6.691 46.75 17.062 1 97.56 685 LYS A C 1
ATOM 5490 O O . LYS A 1 685 ? -7.695 47.25 16.578 1 97.56 685 LYS A O 1
ATOM 5495 N N . GLU A 1 686 ? -5.621 46.469 16.438 1 97.81 686 GLU A N 1
ATOM 5496 C CA . GLU A 1 686 ? -5.641 46.562 14.977 1 97.81 686 GLU A CA 1
ATOM 5497 C C . GLU A 1 686 ? -4.945 45.344 14.352 1 97.81 686 GLU A C 1
ATOM 5499 O O . GLU A 1 686 ? -3.855 44.969 14.773 1 97.81 686 GLU A O 1
ATOM 5504 N N . VAL A 1 687 ? -5.617 44.75 13.375 1 98.19 687 VAL A N 1
ATOM 5505 C CA . VAL A 1 687 ? -5.082 43.656 12.586 1 98.19 687 VAL A CA 1
ATOM 5506 C C . VAL A 1 687 ? -5.133 44 11.102 1 98.19 687 VAL A C 1
ATOM 5508 O O . VAL A 1 687 ? -6.176 44.438 10.594 1 98.19 687 VAL A O 1
ATOM 5511 N N . PHE A 1 688 ? -4.008 43.906 10.438 1 97.69 688 PHE A N 1
ATOM 5512 C CA . PHE A 1 688 ? -3.891 44.156 9.008 1 97.69 688 PHE A CA 1
ATOM 5513 C C . PHE A 1 688 ? -3.578 42.844 8.266 1 97.69 688 PHE A C 1
ATOM 5515 O O . PHE A 1 688 ? -2.537 42.219 8.5 1 97.69 688 PHE A O 1
ATOM 5522 N N . VAL A 1 689 ? -4.461 42.438 7.363 1 98.06 689 VAL A N 1
ATOM 5523 C CA . VAL A 1 689 ? -4.305 41.188 6.609 1 98.06 689 VAL A CA 1
ATOM 5524 C C . VAL A 1 689 ? -3.977 41.5 5.152 1 98.06 689 VAL A C 1
ATOM 5526 O O . VAL A 1 689 ? -4.781 42.125 4.449 1 98.06 689 VAL A O 1
ATOM 5529 N N . LYS A 1 690 ? -2.842 41.125 4.703 1 97.31 690 LYS A N 1
ATOM 5530 C CA . LYS A 1 690 ? -2.484 41.188 3.289 1 97.31 690 LYS A CA 1
ATOM 5531 C C . LYS A 1 690 ? -2.963 39.938 2.545 1 97.31 690 LYS A C 1
ATOM 5533 O O . LYS A 1 690 ? -2.529 38.844 2.848 1 97.31 690 LYS A O 1
ATOM 5538 N N . LEU A 1 691 ? -3.787 40.125 1.608 1 95.19 691 LEU A N 1
ATOM 5539 C CA . LEU A 1 691 ? -4.398 39 0.887 1 95.19 691 LEU A CA 1
ATOM 5540 C C . LEU A 1 691 ? -3.6 38.688 -0.369 1 95.19 691 LEU A C 1
ATOM 5542 O O . LEU A 1 691 ? -2.893 39.531 -0.908 1 95.19 691 LEU A O 1
ATOM 5546 N N . GLU A 1 692 ? -3.676 37.469 -0.833 1 92.69 692 GLU A N 1
ATOM 5547 C CA . GLU A 1 692 ? -2.867 37 -1.948 1 92.69 692 GLU A CA 1
ATOM 5548 C C . GLU A 1 692 ? -3.275 37.656 -3.256 1 92.69 692 GLU A C 1
ATOM 5550 O O . GLU A 1 692 ? -2.477 37.75 -4.191 1 92.69 692 GLU A O 1
ATOM 5555 N N . ASN A 1 693 ? -4.5 38.125 -3.338 1 92.62 693 ASN A N 1
ATOM 5556 C CA . ASN A 1 693 ? -4.953 38.781 -4.559 1 92.62 693 ASN A CA 1
ATOM 5557 C C . ASN A 1 693 ? -4.445 40.219 -4.645 1 92.62 693 ASN A C 1
ATOM 5559 O O . ASN A 1 693 ? -4.809 40.938 -5.562 1 92.62 693 ASN A O 1
ATOM 5563 N N . GLY A 1 694 ? -3.633 40.688 -3.66 1 94.31 694 GLY A N 1
ATOM 5564 C CA . GLY A 1 694 ? -3.008 42 -3.688 1 94.31 694 GLY A CA 1
ATOM 5565 C C . GLY A 1 694 ? -3.738 43.031 -2.838 1 94.31 694 GLY A C 1
ATOM 5566 O O . GLY A 1 694 ? -3.193 44.094 -2.533 1 94.31 694 GLY A O 1
ATOM 5567 N N . LYS A 1 695 ? -4.926 42.688 -2.371 1 96.81 695 LYS A N 1
ATOM 5568 C CA . LYS A 1 695 ? -5.691 43.594 -1.517 1 96.81 695 LYS A CA 1
ATOM 5569 C C . LYS A 1 695 ? -5.348 43.375 -0.045 1 96.81 695 LYS A C 1
ATOM 5571 O O . LYS A 1 695 ? -4.547 42.5 0.292 1 96.81 695 LYS A O 1
ATOM 5576 N N . SER A 1 696 ? -5.883 44.25 0.767 1 97.5 696 SER A N 1
ATOM 5577 C CA . SER A 1 696 ? -5.688 44.156 2.209 1 97.5 696 SER A CA 1
ATOM 5578 C C . SER A 1 696 ? -6.984 44.438 2.965 1 97.5 696 SER A C 1
ATOM 5580 O O . SER A 1 696 ? -7.84 45.156 2.486 1 97.5 696 SER A O 1
ATOM 5582 N N . PHE A 1 697 ? -7.113 43.844 4.012 1 98.25 697 PHE A N 1
ATOM 5583 C CA . PHE A 1 697 ? -8.258 44.031 4.898 1 98.25 697 PHE A CA 1
ATOM 5584 C C . PHE A 1 697 ? -7.801 44.375 6.309 1 98.25 697 PHE A C 1
ATOM 5586 O O . PHE A 1 697 ? -6.891 43.719 6.848 1 98.25 697 PHE A O 1
ATOM 5593 N N . LYS A 1 698 ? -8.43 45.375 6.926 1 98.38 698 LYS A N 1
ATOM 5594 C CA . LYS A 1 698 ? -8.023 45.844 8.242 1 98.38 698 LYS A CA 1
ATOM 5595 C C . LYS A 1 698 ? -9.18 45.75 9.242 1 98.38 698 LYS A C 1
ATOM 5597 O O . LYS A 1 698 ? -10.312 46.094 8.914 1 98.38 698 LYS A O 1
ATOM 5602 N N . ILE A 1 699 ? -8.922 45.25 10.391 1 98.62 699 ILE A N 1
ATOM 5603 C CA . ILE A 1 699 ? -9.844 45.281 11.523 1 98.62 699 ILE A CA 1
ATOM 5604 C C . ILE A 1 699 ? -9.328 46.25 12.586 1 98.62 699 ILE A C 1
ATOM 5606 O O . ILE A 1 699 ? -8.211 46.094 13.086 1 98.62 699 ILE A O 1
ATOM 5610 N N . THR A 1 700 ? -10.117 47.219 12.891 1 98.25 700 THR A N 1
ATOM 5611 C CA . THR A 1 700 ? -9.734 48.25 13.867 1 98.25 700 THR A CA 1
ATOM 5612 C C . THR A 1 700 ? -10.75 48.312 15 1 98.25 700 THR A C 1
ATOM 5614 O O . THR A 1 700 ? -11.961 48.312 14.75 1 98.25 700 THR A O 1
ATOM 5617 N N . THR A 1 701 ? -10.289 48.344 16.141 1 97.94 701 THR A N 1
ATOM 5618 C CA . THR A 1 701 ? -11.148 48.5 17.312 1 97.94 701 THR A CA 1
ATOM 5619 C C . THR A 1 701 ? -10.906 49.875 17.969 1 97.94 701 THR A C 1
ATOM 5621 O O . THR A 1 701 ? -9.781 50.188 18.328 1 97.94 701 THR A O 1
ATOM 5624 N N . LYS A 1 702 ? -11.922 50.594 18.125 1 97.62 702 LYS A N 1
ATOM 5625 C CA . LYS A 1 702 ? -11.844 51.906 18.766 1 97.62 702 LYS A CA 1
ATOM 5626 C C . LYS A 1 702 ? -12.289 51.844 20.219 1 97.62 702 LYS A C 1
ATOM 5628 O O . LYS A 1 702 ? -13.273 51.188 20.547 1 97.62 702 LYS A O 1
ATOM 5633 N N . LYS A 1 703 ? -11.539 52.469 21.078 1 96.69 703 LYS A N 1
ATOM 5634 C CA . LYS A 1 703 ? -11.836 52.594 22.5 1 96.69 703 LYS A CA 1
ATOM 5635 C C . LYS A 1 703 ? -11.742 51.25 23.219 1 96.69 703 LYS A C 1
ATOM 5637 O O . LYS A 1 703 ? -12.359 51.062 24.281 1 96.69 703 LYS A O 1
ATOM 5642 N N . MET A 1 704 ? -11.102 50.375 22.609 1 95.75 704 MET A N 1
ATOM 5643 C CA . MET A 1 704 ? -10.953 49.062 23.234 1 95.75 704 MET A CA 1
ATOM 5644 C C . MET A 1 704 ? -10.133 49.156 24.516 1 95.75 704 MET A C 1
ATOM 5646 O O . MET A 1 704 ? -9.117 49.844 24.547 1 95.75 704 MET A O 1
ATOM 5650 N N . SER A 1 705 ? -10.57 48.562 25.562 1 93.38 705 SER A N 1
ATOM 5651 C CA . SER A 1 705 ? -9.891 48.406 26.844 1 93.38 705 SER A CA 1
ATOM 5652 C C . SER A 1 705 ? -10.414 47.188 27.594 1 93.38 705 SER A C 1
ATOM 5654 O O . SER A 1 705 ? -11.312 46.5 27.109 1 93.38 705 SER A O 1
ATOM 5656 N N . ASP A 1 706 ? -9.867 46.906 28.734 1 91.19 706 ASP A N 1
ATOM 5657 C CA . ASP A 1 706 ? -10.367 45.844 29.562 1 91.19 706 ASP A CA 1
ATOM 5658 C C . ASP A 1 706 ? -11.828 46.062 29.953 1 91.19 706 ASP A C 1
ATOM 5660 O O . ASP A 1 706 ? -12.594 45.125 30.125 1 91.19 706 ASP A O 1
ATOM 5664 N N . LYS A 1 707 ? -12.164 47.312 30.062 1 93.94 707 LYS A N 1
ATOM 5665 C CA . LYS A 1 707 ? -13.531 47.656 30.422 1 93.94 707 LYS A CA 1
ATOM 5666 C C . LYS A 1 707 ? -14.422 47.719 29.172 1 93.94 707 LYS A C 1
ATOM 5668 O O . LYS A 1 707 ? -15.547 47.219 29.188 1 93.94 707 LYS A O 1
ATOM 5673 N N . ASN A 1 708 ? -13.938 48.438 28.203 1 96.62 708 ASN A N 1
ATOM 5674 C CA . ASN A 1 708 ? -14.672 48.531 26.953 1 96.62 708 ASN A CA 1
ATOM 5675 C C . ASN A 1 708 ? -14.461 47.312 26.062 1 96.62 708 ASN A C 1
ATOM 5677 O O . ASN A 1 708 ? -13.742 47.375 25.062 1 96.62 708 ASN A O 1
ATOM 5681 N N . ARG A 1 709 ? -15.117 46.281 26.359 1 95.81 709 ARG A N 1
ATOM 5682 C CA . ARG A 1 709 ? -14.836 45.031 25.703 1 95.81 709 ARG A CA 1
ATOM 5683 C C . ARG A 1 709 ? -16.031 44.562 24.859 1 95.81 709 ARG A C 1
ATOM 5685 O O . ARG A 1 709 ? -16.016 43.469 24.297 1 95.81 709 ARG A O 1
ATOM 5692 N N . TYR A 1 710 ? -17.078 45.375 24.797 1 97.75 710 TYR A N 1
ATOM 5693 C CA . TYR A 1 710 ? -18.266 45 24.047 1 97.75 710 TYR A CA 1
ATOM 5694 C C . TYR A 1 710 ? -18.406 45.875 22.781 1 97.75 710 TYR A C 1
ATOM 5696 O O . TYR A 1 710 ? -18.172 47.094 22.828 1 97.75 710 TYR A O 1
ATOM 5704 N N . ILE A 1 711 ? -18.703 45.281 21.672 1 98.31 711 ILE A N 1
ATOM 5705 C CA . ILE A 1 711 ? -18.906 46.031 20.438 1 98.31 711 ILE A CA 1
ATOM 5706 C C . ILE A 1 711 ? -20.219 46.812 20.5 1 98.31 711 ILE A C 1
ATOM 5708 O O . ILE A 1 711 ? -21.281 46.25 20.719 1 98.31 711 ILE A O 1
ATOM 5712 N N . LYS A 1 712 ? -20.109 48.062 20.266 1 97.75 712 LYS A N 1
ATOM 5713 C CA . LYS A 1 712 ? -21.266 48.938 20.281 1 97.75 712 LYS A CA 1
ATOM 5714 C C . LYS A 1 712 ? -21.797 49.156 18.875 1 97.75 712 LYS A C 1
ATOM 5716 O O . LYS A 1 712 ? -23.016 49.094 18.656 1 97.75 712 LYS A O 1
ATOM 5721 N N . THR A 1 713 ? -20.922 49.469 17.984 1 97.56 713 THR A N 1
ATOM 5722 C CA . THR A 1 713 ? -21.25 49.594 16.578 1 97.56 713 THR A CA 1
ATOM 5723 C C . THR A 1 713 ? -20.094 49.125 15.703 1 97.56 713 THR A C 1
ATOM 5725 O O . THR A 1 713 ? -18.969 48.938 16.188 1 97.56 713 THR A O 1
ATOM 5728 N N . ALA A 1 714 ? -20.438 48.844 14.445 1 98.38 714 ALA A N 1
ATOM 5729 C CA . ALA A 1 714 ? -19.422 48.406 13.477 1 98.38 714 ALA A CA 1
ATOM 5730 C C . ALA A 1 714 ? -19.641 49.094 12.133 1 98.38 714 ALA A C 1
ATOM 5732 O O . ALA A 1 714 ? -20.781 49.344 11.734 1 98.38 714 ALA A O 1
ATOM 5733 N N . LEU A 1 715 ? -18.562 49.438 11.43 1 98.44 715 LEU A N 1
ATOM 5734 C CA . LEU A 1 715 ? -18.578 49.938 10.07 1 98.44 715 LEU A CA 1
ATOM 5735 C C . LEU A 1 715 ? -17.766 49.062 9.141 1 98.44 715 LEU A C 1
ATOM 5737 O O . LEU A 1 715 ? -16.625 48.719 9.445 1 98.44 715 LEU A O 1
ATOM 5741 N N . LEU A 1 716 ? -18.359 48.625 8.133 1 98.56 716 LEU A N 1
ATOM 5742 C CA . LEU A 1 716 ? -17.641 47.938 7.059 1 98.56 716 LEU A CA 1
ATOM 5743 C C . LEU A 1 716 ? -17.484 48.844 5.852 1 98.56 716 LEU A C 1
ATOM 5745 O O . LEU A 1 716 ? -18.469 49.25 5.219 1 98.56 716 LEU A O 1
ATOM 5749 N N . ASN A 1 717 ? -16.266 49.25 5.68 1 98.06 717 ASN A N 1
ATOM 5750 C CA . ASN A 1 717 ? -15.969 50.219 4.609 1 98.06 717 ASN A CA 1
ATOM 5751 C C . ASN A 1 717 ? -16.797 51.5 4.746 1 98.06 717 ASN A C 1
ATOM 5753 O O . ASN A 1 717 ? -17.391 51.938 3.773 1 98.06 717 ASN A O 1
ATOM 5757 N N . GLY A 1 718 ? -16.938 51.875 5.895 1 97.62 718 GLY A N 1
ATOM 5758 C CA . GLY A 1 718 ? -17.578 53.156 6.156 1 97.62 718 GLY A CA 1
ATOM 5759 C C . GLY A 1 718 ? -19.078 53.062 6.32 1 97.62 718 GLY A C 1
ATOM 5760 O O . GLY A 1 718 ? -19.734 54 6.742 1 97.62 718 GLY A O 1
ATOM 5761 N N . LYS A 1 719 ? -19.625 51.906 6.07 1 98.31 719 LYS A N 1
ATOM 5762 C CA . LYS A 1 719 ? -21.078 51.719 6.18 1 98.31 719 LYS A CA 1
ATOM 5763 C C . LYS A 1 719 ? -21.422 50.938 7.453 1 98.31 719 LYS A C 1
ATOM 5765 O O . LYS A 1 719 ? -20.719 50.031 7.852 1 98.31 719 LYS A O 1
ATOM 5770 N N . PRO A 1 720 ? -22.562 51.375 8.07 1 97.75 720 PRO A N 1
ATOM 5771 C CA . PRO A 1 720 ? -22.984 50.625 9.258 1 97.75 720 PRO A CA 1
ATOM 5772 C C . PRO A 1 720 ? -23.141 49.125 8.992 1 97.75 720 PRO A C 1
ATOM 5774 O O . PRO A 1 720 ? -23.688 48.75 7.953 1 97.75 720 PRO A O 1
ATOM 5777 N N . TYR A 1 721 ? -22.656 48.406 9.867 1 98.06 721 TYR A N 1
ATOM 5778 C CA . TYR A 1 721 ? -22.641 46.938 9.719 1 98.06 721 TYR A CA 1
ATOM 5779 C C . TYR A 1 721 ? -23.188 46.25 10.969 1 98.06 721 TYR A C 1
ATOM 5781 O O . TYR A 1 721 ? -22.484 46.125 11.969 1 98.06 721 TYR A O 1
ATOM 5789 N N . ASN A 1 722 ? -24.406 45.75 10.945 1 97 722 ASN A N 1
ATOM 5790 C CA . ASN A 1 722 ? -25.078 45.25 12.133 1 97 722 ASN A CA 1
ATOM 5791 C C . ASN A 1 722 ? -25.203 43.719 12.086 1 97 722 ASN A C 1
ATOM 5793 O O . ASN A 1 722 ? -26.25 43.156 12.438 1 97 722 ASN A O 1
ATOM 5797 N N . LYS A 1 723 ? -24.219 43.094 11.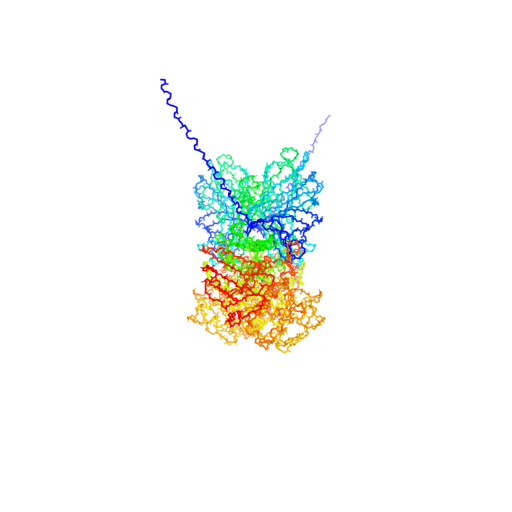539 1 97.19 723 LYS A N 1
ATOM 5798 C CA . LYS A 1 723 ? -24.109 41.625 11.531 1 97.19 723 LYS A CA 1
ATOM 5799 C C . LYS A 1 723 ? -22.891 41.188 12.344 1 97.19 723 LYS A C 1
ATOM 5801 O O . LYS A 1 723 ? -21.797 41.688 12.164 1 97.19 723 LYS A O 1
ATOM 5806 N N . ALA A 1 724 ? -23.109 40.219 13.18 1 98.25 724 ALA A N 1
ATOM 5807 C CA . ALA A 1 724 ? -21.984 39.688 13.953 1 98.25 724 ALA A CA 1
ATOM 5808 C C . ALA A 1 724 ? -21.297 38.562 13.188 1 98.25 724 ALA A C 1
ATOM 5810 O O . ALA A 1 724 ? -20.875 37.562 13.789 1 98.25 724 ALA A O 1
ATOM 5811 N N . TRP A 1 725 ? -21.328 38.594 11.93 1 98.25 725 TRP A N 1
ATOM 5812 C CA . TRP A 1 725 ? -20.625 37.719 11.008 1 98.25 725 TRP A CA 1
ATOM 5813 C C . TRP A 1 725 ? -20.266 38.438 9.711 1 98.25 725 TRP A C 1
ATOM 5815 O O . TRP A 1 725 ? -20.875 39.469 9.375 1 98.25 725 TRP A O 1
ATOM 5825 N N . ILE A 1 726 ? -19.234 37.969 9.055 1 98.44 726 ILE A N 1
ATOM 5826 C CA . ILE A 1 726 ? -18.75 38.625 7.844 1 98.44 726 ILE A CA 1
ATOM 5827 C C . ILE A 1 726 ? -18.406 37.562 6.793 1 98.44 726 ILE A C 1
ATOM 5829 O O . ILE A 1 726 ? -17.875 36.5 7.117 1 98.44 726 ILE A O 1
ATOM 5833 N N . LEU A 1 727 ? -18.688 37.844 5.547 1 97.88 727 LEU A N 1
ATOM 5834 C CA . LEU A 1 727 ? -18.406 36.938 4.461 1 97.88 727 LEU A CA 1
ATOM 5835 C C . LEU A 1 727 ? -16.922 36.938 4.113 1 97.88 727 LEU A C 1
ATOM 5837 O O . LEU A 1 727 ? -16.266 37.969 4.199 1 97.88 727 LEU A O 1
ATOM 5841 N N . HIS A 1 728 ? -16.422 35.75 3.738 1 97.88 728 HIS A N 1
ATOM 5842 C CA . HIS A 1 728 ? -15.055 35.688 3.229 1 97.88 728 HIS A CA 1
ATOM 5843 C C . HIS A 1 728 ? -14.828 36.656 2.084 1 97.88 728 HIS A C 1
ATOM 5845 O O . HIS A 1 728 ? -13.781 37.281 2.01 1 97.88 728 HIS A O 1
ATOM 5851 N N . ASP A 1 729 ? -15.812 36.812 1.194 1 97 729 ASP A N 1
ATOM 5852 C CA . ASP A 1 729 ? -15.695 37.688 0.045 1 97 729 ASP A CA 1
ATOM 5853 C C . ASP A 1 729 ? -15.555 39.156 0.489 1 97 729 ASP A C 1
ATOM 5855 O O . ASP A 1 729 ? -14.867 39.938 -0.162 1 97 729 ASP A O 1
ATOM 5859 N N . ASP A 1 730 ? -16.234 39.469 1.593 1 97.62 730 ASP A N 1
ATOM 5860 C CA . ASP A 1 730 ? -16.078 40.812 2.127 1 97.62 730 ASP A CA 1
ATOM 5861 C C . ASP A 1 730 ? -14.625 41.094 2.533 1 97.62 730 ASP A C 1
ATOM 5863 O O . ASP A 1 730 ? -14.102 42.188 2.297 1 97.62 730 ASP A O 1
ATOM 5867 N N . ILE A 1 731 ? -14.023 40.156 3.113 1 97.94 731 ILE A N 1
ATOM 5868 C CA . ILE A 1 731 ? -12.625 40.281 3.52 1 97.94 731 ILE A CA 1
ATOM 5869 C C . ILE A 1 731 ? -11.727 40.25 2.285 1 97.94 731 ILE A C 1
ATOM 5871 O O . ILE A 1 731 ? -10.852 41.125 2.141 1 97.94 731 ILE A O 1
ATOM 5875 N N . ASN A 1 732 ? -11.984 39.312 1.411 1 96.38 732 ASN A N 1
ATOM 5876 C CA . ASN A 1 732 ? -11.156 39.094 0.229 1 96.38 732 ASN A CA 1
ATOM 5877 C C . ASN A 1 732 ? -11.227 40.281 -0.723 1 96.38 732 ASN A C 1
ATOM 5879 O O . ASN A 1 732 ? -10.328 40.5 -1.539 1 96.38 732 ASN A O 1
ATOM 5883 N N . ASN A 1 733 ? -12.258 41.062 -0.604 1 96.56 733 ASN A N 1
ATOM 5884 C CA . ASN A 1 733 ? -12.414 42.281 -1.423 1 96.56 733 ASN A CA 1
ATOM 5885 C C . ASN A 1 733 ? -11.656 43.469 -0.835 1 96.56 733 ASN A C 1
ATOM 5887 O O . ASN A 1 733 ? -11.57 44.5 -1.459 1 96.56 733 ASN A O 1
ATOM 5891 N N . GLY A 1 734 ? -11.008 43.281 0.316 1 97.19 734 GLY A N 1
ATOM 5892 C CA . GLY A 1 734 ? -10.258 44.344 0.958 1 97.19 734 GLY A CA 1
ATOM 5893 C C . GLY A 1 734 ? -11.133 45.375 1.654 1 97.19 734 GLY A C 1
ATOM 5894 O O . GLY A 1 734 ? -12.359 45.344 1.504 1 97.19 734 GLY A O 1
ATOM 5895 N N . GLY A 1 735 ? -10.555 46.188 2.379 1 97.62 735 GLY A N 1
ATOM 5896 C CA . GLY A 1 735 ? -11.281 47.219 3.098 1 97.62 735 GLY A CA 1
ATOM 5897 C C . GLY A 1 735 ? -11.008 47.219 4.59 1 97.62 735 GLY A C 1
ATOM 5898 O O . GLY A 1 735 ? -9.898 46.906 5.023 1 97.62 735 GLY A O 1
ATOM 5899 N N . GLU A 1 736 ? -12.047 47.688 5.285 1 98.19 736 GLU A N 1
ATOM 5900 C CA . GLU A 1 736 ? -11.828 47.844 6.719 1 98.19 736 GLU A CA 1
ATOM 5901 C C . GLU A 1 736 ? -13.117 47.594 7.5 1 98.19 736 GLU A C 1
ATOM 5903 O O . GLU A 1 736 ? -14.195 48.031 7.078 1 98.19 736 GLU A O 1
ATOM 5908 N N . LEU A 1 737 ? -12.953 46.875 8.531 1 98.75 737 LEU A N 1
ATOM 5909 C CA . LEU A 1 737 ? -13.977 46.719 9.555 1 98.75 737 LEU A CA 1
ATOM 5910 C C . LEU A 1 737 ? -13.602 47.469 10.82 1 98.75 737 LEU A C 1
ATOM 5912 O O . LEU A 1 737 ? -12.578 47.188 11.445 1 98.75 737 LEU A O 1
ATOM 5916 N N . ILE A 1 738 ? -14.391 48.5 11.164 1 98.69 738 ILE A N 1
ATOM 5917 C CA . ILE A 1 738 ? -14.141 49.281 12.367 1 98.69 738 ILE A CA 1
ATOM 5918 C C . ILE A 1 738 ? -15.148 48.906 13.445 1 98.69 738 ILE A C 1
ATOM 5920 O O . ILE A 1 738 ? -16.359 48.969 13.227 1 98.69 738 ILE A O 1
ATOM 5924 N N . LEU A 1 739 ? -14.688 48.531 14.531 1 98.69 739 LEU A N 1
ATOM 5925 C CA . LEU A 1 739 ? -15.508 48.188 15.695 1 98.69 739 LEU A CA 1
ATOM 5926 C C . LEU A 1 739 ? -15.375 49.281 16.781 1 98.69 739 LEU A C 1
ATOM 5928 O O . LEU A 1 739 ? -14.266 49.562 17.25 1 98.69 739 LEU A O 1
ATOM 5932 N N . GLU A 1 740 ? -16.453 49.812 17.156 1 98.44 740 GLU A N 1
ATOM 5933 C CA . GLU A 1 740 ? -16.484 50.75 18.281 1 98.44 740 GLU A CA 1
ATOM 5934 C C . GLU A 1 740 ? -16.875 50 19.578 1 98.44 740 GLU A C 1
ATOM 5936 O O . GLU A 1 740 ? -17.938 49.375 19.641 1 98.44 740 GLU A O 1
ATOM 5941 N N . MET A 1 741 ? -16.062 50.156 20.547 1 98.25 741 MET A N 1
ATOM 5942 C CA . MET A 1 741 ? -16.234 49.344 21.75 1 98.25 741 MET A CA 1
ATOM 5943 C C . MET A 1 741 ? -16.891 50.156 22.859 1 98.25 741 MET A C 1
ATOM 5945 O O . MET A 1 741 ? -16.812 51.406 22.844 1 98.25 741 MET A O 1
ATOM 5949 N N . ASP A 1 742 ? -17.5 49.438 23.797 1 97.81 742 ASP A N 1
ATOM 5950 C CA . ASP A 1 742 ? -18.156 50.031 24.953 1 97.81 742 ASP A CA 1
ATOM 5951 C C . ASP A 1 742 ? -18.031 49.125 26.172 1 97.81 742 ASP A C 1
ATOM 5953 O O . ASP A 1 742 ? -17.562 48 26.062 1 97.81 742 ASP A O 1
ATOM 5957 N N . SER A 1 743 ? -18.328 49.656 27.391 1 97.5 743 SER A N 1
ATOM 5958 C CA . SER A 1 743 ? -18.219 48.906 28.656 1 97.5 743 SER A CA 1
ATOM 5959 C C . SER A 1 743 ? -19.469 48.094 28.922 1 97.5 743 SER A C 1
ATOM 5961 O O . SER A 1 743 ? -19.469 47.219 29.812 1 97.5 743 SER A O 1
ATOM 5963 N N . LYS A 1 744 ? -20.453 48.281 28.125 1 97 744 LYS A N 1
ATOM 5964 C CA . LYS A 1 744 ? -21.688 47.531 28.281 1 97 744 LYS A CA 1
ATOM 5965 C C . LYS A 1 744 ? -22.109 46.875 26.969 1 97 744 LYS A C 1
ATOM 5967 O O . LYS A 1 744 ? -21.844 47.406 25.891 1 97 744 LYS A O 1
ATOM 5972 N N . PRO A 1 745 ? -22.75 45.781 27.109 1 96.44 745 PRO A N 1
ATOM 5973 C CA . PRO A 1 745 ? -23.297 45.156 25.891 1 96.44 745 PRO A CA 1
ATOM 5974 C C . PRO A 1 745 ? -24.281 46.094 25.156 1 96.44 745 PRO A C 1
ATOM 5976 O O . PRO A 1 745 ? -24.922 46.938 25.797 1 96.44 745 PRO A O 1
ATOM 5979 N N . SER A 1 746 ? -24.328 45.906 23.906 1 95.94 746 SER A N 1
ATOM 5980 C CA . SER A 1 746 ? -25.203 46.719 23.078 1 95.94 746 SER A CA 1
ATOM 5981 C C . SER A 1 746 ? -26.172 45.875 22.281 1 95.94 746 SER A C 1
ATOM 5983 O O . SER A 1 746 ? -26.219 44.656 22.469 1 95.94 746 SER A O 1
ATOM 5985 N N . ALA A 1 747 ? -26.922 46.531 21.391 1 95.19 747 ALA A N 1
ATOM 5986 C CA . ALA A 1 747 ? -27.859 45.812 20.516 1 95.19 747 ALA A CA 1
ATOM 5987 C C . ALA A 1 747 ? -27.188 45.438 19.203 1 95.19 747 ALA A C 1
ATOM 5989 O O . ALA A 1 747 ? -27.844 44.906 18.312 1 95.19 747 ALA A O 1
ATOM 5990 N N . TRP A 1 748 ? -25.922 45.656 19.125 1 96.69 748 TRP A N 1
ATOM 5991 C CA . TRP A 1 748 ? -25.219 45.312 17.891 1 96.69 748 TRP A CA 1
ATOM 5992 C C . TRP A 1 748 ? -25.234 43.812 17.641 1 96.69 748 TRP A C 1
ATOM 5994 O O . TRP A 1 748 ? -24.969 43.031 18.547 1 96.69 748 TRP A O 1
ATOM 6004 N N . GLY A 1 749 ? -25.469 43.406 16.391 1 95.69 749 GLY A N 1
ATOM 6005 C CA . GLY A 1 749 ? -25.406 42 15.945 1 95.69 749 GLY A CA 1
ATOM 6006 C C . GLY A 1 749 ? -26.516 41.156 16.516 1 95.69 749 GLY A C 1
ATOM 6007 O O . GLY A 1 749 ? -26.391 39.938 16.562 1 95.69 749 GLY A O 1
ATOM 6008 N N . THR A 1 750 ? -27.609 41.688 17.031 1 95.75 750 THR A N 1
ATOM 6009 C CA . THR A 1 750 ? -28.641 40.938 17.734 1 95.75 750 THR A CA 1
ATOM 6010 C C . THR A 1 750 ? -29.781 40.562 16.797 1 95.75 750 THR A C 1
ATOM 6012 O O . THR A 1 750 ? -30.594 39.688 17.125 1 95.75 750 THR A O 1
ATOM 6015 N N . THR A 1 751 ? -29.906 41.188 15.672 1 93.62 751 THR A N 1
ATOM 6016 C CA . THR A 1 751 ? -31.109 41.062 14.867 1 93.62 751 THR A CA 1
ATOM 6017 C C . THR A 1 751 ? -30.844 40.188 13.648 1 93.62 751 THR A C 1
ATOM 6019 O O . THR A 1 751 ? -31.672 39.312 13.312 1 93.62 751 THR A O 1
ATOM 6022 N N . ILE A 1 752 ? -29.75 40.438 12.977 1 95.94 752 ILE A N 1
ATOM 6023 C CA . ILE A 1 752 ? -29.406 39.625 11.812 1 95.94 752 ILE A CA 1
ATOM 6024 C C . ILE A 1 752 ? -28.484 38.469 12.227 1 95.94 752 ILE A C 1
ATOM 6026 O O . ILE A 1 752 ? -27.266 38.656 12.273 1 95.94 752 ILE A O 1
ATOM 6030 N N . LEU A 1 753 ? -29.016 37.375 12.383 1 96.19 753 LEU A N 1
ATOM 6031 C CA . LEU A 1 753 ? -28.312 36.188 12.891 1 96.19 753 LEU A CA 1
ATOM 6032 C C . LEU A 1 753 ? -27.469 35.562 11.789 1 96.19 753 LEU A C 1
ATOM 6034 O O . LEU A 1 753 ? -27.672 35.844 10.609 1 96.19 753 LEU A O 1
ATOM 6038 N N . PRO A 1 754 ? -26.5 34.719 12.141 1 94.81 754 PRO A N 1
ATOM 6039 C CA . PRO A 1 754 ? -25.75 34 11.109 1 94.81 754 PRO A CA 1
ATOM 6040 C C . PRO A 1 754 ? -26.641 33.188 10.18 1 94.81 754 PRO A C 1
ATOM 6042 O O . PRO A 1 754 ? -27.75 32.781 10.57 1 94.81 754 PRO A O 1
ATOM 6045 N N . PRO A 1 755 ? -26.188 32.938 8.984 1 87.75 755 PRO A N 1
ATOM 6046 C CA . PRO A 1 755 ? -27.016 32.25 7.988 1 87.75 755 PRO A CA 1
ATOM 6047 C C . PRO A 1 755 ? -27.453 30.859 8.43 1 87.75 755 PRO A C 1
ATOM 6049 O O . PRO A 1 755 ? -26.688 30.156 9.086 1 87.75 755 PRO A O 1
ATOM 6052 N N . ALA A 1 756 ? -28.688 30.656 8.031 1 81.94 756 ALA A N 1
ATOM 6053 C CA . ALA A 1 756 ? -29.203 29.312 8.211 1 81.94 756 ALA A CA 1
ATOM 6054 C C . ALA A 1 756 ? -28.812 28.406 7.039 1 81.94 756 ALA A C 1
ATOM 6056 O O . ALA A 1 756 ? -28.344 28.906 6.008 1 81.94 756 ALA A O 1
ATOM 6057 N N . LYS A 1 757 ? -29.016 27.125 7.203 1 76.62 757 LYS A N 1
ATOM 6058 C CA . LYS A 1 757 ? -28.625 26.125 6.211 1 76.62 757 LYS A CA 1
ATOM 6059 C C . LYS A 1 757 ? -29.344 26.359 4.887 1 76.62 757 LYS A C 1
ATOM 6061 O O . LYS A 1 757 ? -30.484 26.844 4.863 1 76.62 757 LYS A O 1
ATOM 6066 N N . MET B 1 1 ? 73.875 -65.188 -6.129 1 20.41 1 MET B N 1
ATOM 6067 C CA . MET B 1 1 ? 73.5 -65 -7.531 1 20.41 1 MET B CA 1
ATOM 6068 C C . MET B 1 1 ? 72.062 -65.562 -7.773 1 20.41 1 MET B C 1
ATOM 6070 O O . MET B 1 1 ? 71.625 -65.688 -8.922 1 20.41 1 MET B O 1
ATOM 6074 N N . LYS B 1 2 ? 71.75 -66.438 -6.609 1 25.8 2 LYS B N 1
ATOM 6075 C CA . LYS B 1 2 ? 70.688 -67.375 -6.719 1 25.8 2 LYS B CA 1
ATOM 6076 C C . LYS B 1 2 ? 69.375 -66.75 -7.219 1 25.8 2 LYS B C 1
ATOM 6078 O O . LYS B 1 2 ? 68.938 -65.75 -6.637 1 25.8 2 LYS B O 1
ATOM 6083 N N . ILE B 1 3 ? 69 -67.062 -8.531 1 23.33 3 ILE B N 1
ATOM 6084 C CA . ILE B 1 3 ? 68.062 -66.562 -9.586 1 23.33 3 ILE B CA 1
ATOM 6085 C C . ILE B 1 3 ? 66.625 -66.875 -9.227 1 23.33 3 ILE B C 1
ATOM 6087 O O . ILE B 1 3 ? 66.188 -68 -9.375 1 23.33 3 ILE B O 1
ATOM 6091 N N . TYR B 1 4 ? 66.25 -66.812 -7.98 1 28.36 4 TYR B N 1
ATOM 6092 C CA . TYR B 1 4 ? 64.875 -67.188 -7.738 1 28.36 4 TYR B CA 1
ATOM 6093 C C . TYR B 1 4 ? 63.938 -66.375 -8.664 1 28.36 4 TYR B C 1
ATOM 6095 O O . TYR B 1 4 ? 63.969 -65.188 -8.703 1 28.36 4 TYR B O 1
ATOM 6103 N N . SER B 1 5 ? 63.594 -66.938 -9.82 1 27.7 5 SER B N 1
ATOM 6104 C CA . SER B 1 5 ? 62.719 -66.562 -10.945 1 27.7 5 SER B CA 1
ATOM 6105 C C . SER B 1 5 ? 61.281 -66.438 -10.5 1 27.7 5 SER B C 1
ATOM 6107 O O . SER B 1 5 ? 60.375 -67 -11.094 1 27.7 5 SER B O 1
ATOM 6109 N N . LYS B 1 6 ? 61 -65.938 -9.25 1 35.5 6 LYS B N 1
ATOM 6110 C CA . LYS B 1 6 ? 59.594 -66 -8.93 1 35.5 6 LYS B CA 1
ATOM 6111 C C . LYS B 1 6 ? 58.75 -65.438 -10.055 1 35.5 6 LYS B C 1
ATOM 6113 O O . LYS B 1 6 ? 59.156 -64.438 -10.711 1 35.5 6 LYS B O 1
ATOM 6118 N N . ASN B 1 7 ? 57.844 -66.25 -10.68 1 30.05 7 ASN B N 1
ATOM 6119 C CA . ASN B 1 7 ? 56.656 -66.188 -11.523 1 30.05 7 ASN B CA 1
ATOM 6120 C C . ASN B 1 7 ? 55.688 -65.062 -11.055 1 30.05 7 ASN B C 1
ATOM 6122 O O . ASN B 1 7 ? 55.219 -65.125 -9.922 1 30.05 7 ASN B O 1
ATOM 6126 N N . ILE B 1 8 ? 55.969 -63.844 -11.375 1 31.47 8 ILE B N 1
ATOM 6127 C CA . ILE B 1 8 ? 55.094 -62.688 -11.133 1 31.47 8 ILE B CA 1
ATOM 6128 C C . ILE B 1 8 ? 53.719 -62.938 -11.797 1 31.47 8 ILE B C 1
ATOM 6130 O O . ILE B 1 8 ? 53.656 -63.094 -13.016 1 31.47 8 ILE B O 1
ATOM 6134 N N . LEU B 1 9 ? 52.812 -63.75 -11.141 1 32.94 9 LEU B N 1
ATOM 6135 C CA . LEU B 1 9 ? 51.406 -63.844 -11.508 1 32.94 9 LEU B CA 1
ATOM 6136 C C . LEU B 1 9 ? 50.812 -62.469 -11.805 1 32.94 9 LEU B C 1
ATOM 6138 O O . LEU B 1 9 ? 50.875 -61.594 -10.961 1 32.94 9 LEU B O 1
ATOM 6142 N N . LEU B 1 10 ? 50.781 -62.125 -13.102 1 35 10 LEU B N 1
ATOM 6143 C CA . LEU B 1 10 ? 50.031 -61 -13.695 1 35 10 LEU B CA 1
ATOM 6144 C C . LEU B 1 10 ? 48.562 -61.031 -13.312 1 35 10 LEU B C 1
ATOM 6146 O O . LEU B 1 10 ? 47.844 -61.969 -13.688 1 35 10 LEU B O 1
ATOM 6150 N N . GLY B 1 11 ? 48.219 -60.75 -12.07 1 32.34 11 GLY B N 1
ATOM 6151 C CA . GLY B 1 11 ? 46.812 -60.5 -11.742 1 32.34 11 GLY B CA 1
ATOM 6152 C C . GLY B 1 11 ? 46.125 -59.562 -12.727 1 32.34 11 GLY B C 1
ATOM 6153 O O . GLY B 1 11 ? 46.562 -58.406 -12.906 1 32.34 11 GLY B O 1
ATOM 6154 N N . ILE B 1 12 ? 45.562 -60.094 -13.805 1 33.84 12 ILE B N 1
ATOM 6155 C CA . ILE B 1 12 ? 44.688 -59.375 -14.711 1 33.84 12 ILE B CA 1
ATOM 6156 C C . ILE B 1 12 ? 43.562 -58.719 -13.922 1 33.84 12 ILE B C 1
ATOM 6158 O O . ILE B 1 12 ? 42.75 -59.438 -13.305 1 33.84 12 ILE B O 1
ATOM 6162 N N . SER B 1 13 ? 43.781 -57.625 -13.266 1 33.75 13 SER B N 1
ATOM 6163 C CA . SER B 1 13 ? 42.688 -56.812 -12.75 1 33.75 13 SER B CA 1
ATOM 6164 C C . SER B 1 13 ? 41.594 -56.562 -13.82 1 33.75 13 SER B C 1
ATOM 6166 O O . SER B 1 13 ? 41.875 -55.969 -14.859 1 33.75 13 SER B O 1
ATOM 6168 N N . LEU B 1 14 ? 40.688 -57.5 -13.969 1 36.34 14 LEU B N 1
ATOM 6169 C CA . LEU B 1 14 ? 39.469 -57.219 -14.734 1 36.34 14 LEU B CA 1
ATOM 6170 C C . LEU B 1 14 ? 38.844 -55.906 -14.289 1 36.34 14 LEU B C 1
ATOM 6172 O O . LEU B 1 14 ? 38.344 -55.812 -13.156 1 36.34 14 LEU B O 1
ATOM 6176 N N . LEU B 1 15 ? 39.281 -54.812 -14.773 1 36.03 15 LEU B N 1
ATOM 6177 C CA . LEU B 1 15 ? 38.531 -53.562 -14.711 1 36.03 15 LEU B CA 1
ATOM 6178 C C . LEU B 1 15 ? 37.094 -53.781 -15.164 1 36.03 15 LEU B C 1
ATOM 6180 O O . LEU B 1 15 ? 36.844 -54.031 -16.344 1 36.03 15 LEU B O 1
ATOM 6184 N N . PHE B 1 16 ? 36.281 -54.375 -14.32 1 37.59 16 PHE B N 1
ATOM 6185 C CA . PHE B 1 16 ? 34.844 -54.25 -14.562 1 37.59 16 PHE B CA 1
ATOM 6186 C C . PHE B 1 16 ? 34.469 -52.812 -14.883 1 37.59 16 PHE B C 1
ATOM 6188 O O . PHE B 1 16 ? 34.656 -51.906 -14.055 1 37.59 16 PHE B O 1
ATOM 6195 N N . ALA B 1 17 ? 34.438 -52.438 -16.141 1 39.31 17 ALA B N 1
ATOM 6196 C CA . ALA B 1 17 ? 33.781 -51.25 -16.625 1 39.31 17 ALA B CA 1
ATOM 6197 C C . ALA B 1 17 ? 32.312 -51.188 -16.141 1 39.31 17 ALA B C 1
ATOM 6199 O O . ALA B 1 17 ? 31.469 -51.938 -16.609 1 39.31 17 ALA B O 1
ATOM 6200 N N . ILE B 1 18 ? 32.125 -50.906 -14.859 1 38.56 18 ILE B N 1
ATOM 6201 C CA . ILE B 1 18 ? 30.766 -50.469 -14.5 1 38.56 18 ILE B CA 1
ATOM 6202 C C . ILE B 1 18 ? 30.297 -49.406 -15.492 1 38.56 18 ILE B C 1
ATOM 6204 O O . ILE B 1 18 ? 30.844 -48.312 -15.547 1 38.56 18 ILE B O 1
ATOM 6208 N N . THR B 1 19 ? 29.891 -49.906 -16.578 1 35.44 19 THR B N 1
ATOM 6209 C CA . THR B 1 19 ? 29.078 -48.969 -17.344 1 35.44 19 THR B CA 1
ATOM 6210 C C . THR B 1 19 ? 28.047 -48.281 -16.438 1 35.44 19 THR B C 1
ATOM 6212 O O . THR B 1 19 ? 27.141 -48.969 -15.922 1 35.44 19 THR B O 1
ATOM 6215 N N . SER B 1 20 ? 28.469 -47.406 -15.625 1 37 20 SER B N 1
ATOM 6216 C CA . SER B 1 20 ? 27.453 -46.531 -15.039 1 37 20 SER B CA 1
ATOM 6217 C C . SER B 1 20 ? 26.359 -46.219 -16.047 1 37 20 SER B C 1
ATOM 6219 O O . SER B 1 20 ? 26.609 -45.562 -17.062 1 37 20 SER B O 1
ATOM 6221 N N . TYR B 1 21 ? 25.531 -47.125 -16.312 1 38.41 21 TYR B N 1
ATOM 6222 C CA . TYR B 1 21 ? 24.297 -46.656 -16.938 1 38.41 21 TYR B CA 1
ATOM 6223 C C . TYR B 1 21 ? 23.906 -45.281 -16.438 1 38.41 21 TYR B C 1
ATOM 6225 O O . TYR B 1 21 ? 23.578 -45.094 -15.258 1 38.41 21 TYR B O 1
ATOM 6233 N N . ALA B 1 22 ? 24.5 -44.312 -16.891 1 45.97 22 ALA B N 1
ATOM 6234 C CA . ALA B 1 22 ? 24.094 -42.938 -16.641 1 45.97 22 ALA B CA 1
ATOM 6235 C C . ALA B 1 22 ? 22.578 -42.812 -16.625 1 45.97 22 ALA B C 1
ATOM 6237 O O . ALA B 1 22 ? 21.922 -43 -17.656 1 45.97 22 ALA B O 1
ATOM 6238 N N . GLN B 1 23 ? 21.922 -43.188 -15.641 1 56.03 23 GLN B N 1
ATOM 6239 C CA . GLN B 1 23 ? 20.484 -42.969 -15.508 1 56.03 23 GLN B CA 1
ATOM 6240 C C . GLN B 1 23 ? 20.078 -41.625 -16.109 1 56.03 23 GLN B C 1
ATOM 6242 O O . GLN B 1 23 ? 20.703 -40.594 -15.836 1 56.03 23 GLN B O 1
ATOM 6247 N N . LYS B 1 24 ? 19.375 -41.625 -17.266 1 73.75 24 LYS B N 1
ATOM 6248 C CA . LYS B 1 24 ? 18.938 -40.469 -18 1 73.75 24 LYS B CA 1
ATOM 6249 C C . LYS B 1 24 ? 18.172 -39.5 -17.109 1 73.75 24 LYS B C 1
ATOM 6251 O O . LYS B 1 24 ? 17.219 -39.875 -16.406 1 73.75 24 LYS B O 1
ATOM 6256 N N . THR B 1 25 ? 18.688 -38.312 -16.875 1 91.5 25 THR B N 1
ATOM 6257 C CA . THR B 1 25 ? 18.062 -37.25 -16.109 1 91.5 25 THR B CA 1
ATOM 6258 C C . THR B 1 25 ? 16.734 -36.844 -16.734 1 91.5 25 THR B C 1
ATOM 6260 O O . THR B 1 25 ? 16.625 -36.75 -17.969 1 91.5 25 THR B O 1
ATOM 6263 N N . VAL B 1 26 ? 15.672 -36.781 -15.969 1 96.62 26 VAL B N 1
ATOM 6264 C CA . VAL B 1 26 ? 14.328 -36.531 -16.484 1 96.62 26 VAL B CA 1
ATOM 6265 C C . VAL B 1 26 ? 14.211 -35.062 -16.922 1 96.62 26 VAL B C 1
ATOM 6267 O O . VAL B 1 26 ? 13.375 -34.75 -17.766 1 96.62 26 VAL B O 1
ATOM 6270 N N . TYR B 1 27 ? 15.102 -34.156 -16.406 1 97 27 TYR B N 1
ATOM 6271 C CA . TYR B 1 27 ? 14.969 -32.75 -16.766 1 97 27 TYR B CA 1
ATOM 6272 C C . TYR B 1 27 ? 15.219 -32.531 -18.25 1 97 27 TYR B C 1
ATOM 6274 O O . TYR B 1 27 ? 14.805 -31.531 -18.828 1 97 27 TYR B O 1
ATOM 6282 N N . GLN B 1 28 ? 15.875 -33.5 -18.922 1 96.81 28 GLN B N 1
ATOM 6283 C CA . GLN B 1 28 ? 16.172 -33.375 -20.344 1 96.81 28 GLN B CA 1
ATOM 6284 C C . GLN B 1 28 ? 14.898 -33.438 -21.188 1 96.81 28 GLN B C 1
ATOM 6286 O O . GLN B 1 28 ? 14.898 -33.031 -22.344 1 96.81 28 GLN B O 1
ATOM 6291 N N . TYR B 1 29 ? 13.812 -33.938 -20.594 1 98.19 29 TYR B N 1
ATOM 6292 C CA . TYR B 1 29 ? 12.555 -34.031 -21.328 1 98.19 29 TYR B CA 1
ATOM 6293 C C . TYR B 1 29 ? 11.75 -32.75 -21.203 1 98.19 29 TYR B C 1
ATOM 6295 O O . TYR B 1 29 ? 10.734 -32.594 -21.891 1 98.19 29 TYR B O 1
ATOM 6303 N N . VAL B 1 30 ? 12.203 -31.812 -20.391 1 98.69 30 VAL B N 1
ATOM 6304 C CA . VAL B 1 30 ? 11.508 -30.531 -20.281 1 98.69 30 VAL B CA 1
ATOM 6305 C C . VAL B 1 30 ? 11.781 -29.688 -21.531 1 98.69 30 VAL B C 1
ATOM 6307 O O . VAL B 1 30 ? 12.938 -29.516 -21.922 1 98.69 30 VAL B O 1
ATOM 6310 N N . ASP B 1 31 ? 10.742 -29.203 -22.156 1 98.56 31 ASP B N 1
ATOM 6311 C CA . ASP B 1 31 ? 10.812 -28.281 -23.297 1 98.56 31 ASP B CA 1
ATOM 6312 C C . ASP B 1 31 ? 10.148 -26.953 -22.969 1 98.56 31 ASP B C 1
ATOM 6314 O O . ASP B 1 31 ? 8.938 -26.797 -23.125 1 98.56 31 ASP B O 1
ATOM 6318 N N . PRO B 1 32 ? 10.938 -25.938 -22.656 1 98.31 32 PRO B N 1
ATOM 6319 C CA . PRO B 1 32 ? 10.375 -24.656 -22.234 1 98.31 32 PRO B CA 1
ATOM 6320 C C . PRO B 1 32 ? 9.594 -23.969 -23.359 1 98.31 32 PRO B C 1
ATOM 6322 O O . PRO B 1 32 ? 8.875 -23 -23.109 1 98.31 32 PRO B O 1
ATOM 6325 N N . MET B 1 33 ? 9.594 -24.469 -24.547 1 98.25 33 MET B N 1
ATOM 6326 C CA . MET B 1 33 ? 8.969 -23.812 -25.688 1 98.25 33 MET B CA 1
ATOM 6327 C C . MET B 1 33 ? 7.531 -24.297 -25.875 1 98.25 33 MET B C 1
ATOM 6329 O O . MET B 1 33 ? 6.762 -23.703 -26.625 1 98.25 33 MET B O 1
ATOM 6333 N N . ILE B 1 34 ? 7.176 -25.375 -25.219 1 98.5 34 ILE B N 1
ATOM 6334 C CA . ILE B 1 34 ? 5.789 -25.828 -25.312 1 98.5 34 ILE B CA 1
ATOM 6335 C C . ILE B 1 34 ? 4.867 -24.781 -24.703 1 98.5 34 ILE B C 1
ATOM 6337 O O . ILE B 1 34 ? 4.973 -24.453 -23.516 1 98.5 34 ILE B O 1
ATOM 6341 N N . GLY B 1 35 ? 3.973 -24.266 -25.516 1 97.88 35 GLY B N 1
ATOM 6342 C CA . GLY B 1 35 ? 3.039 -23.25 -25.078 1 97.88 35 GLY B CA 1
ATOM 6343 C C . GLY B 1 35 ? 3.564 -21.828 -25.281 1 97.88 35 GLY B C 1
ATOM 6344 O O . GLY B 1 35 ? 2.887 -20.859 -24.953 1 97.88 35 GLY B O 1
ATOM 6345 N N . SER B 1 36 ? 4.758 -21.625 -25.828 1 97.56 36 SER B N 1
ATOM 6346 C CA . SER B 1 36 ? 5.355 -20.312 -26.047 1 97.56 36 SER B CA 1
ATOM 6347 C C . SER B 1 36 ? 4.664 -19.578 -27.188 1 97.56 36 SER B C 1
ATOM 6349 O O . SER B 1 36 ? 4.66 -18.344 -27.219 1 97.56 36 SER B O 1
ATOM 6351 N N . GLU B 1 37 ? 4.184 -20.266 -28.141 1 97.12 37 GLU B N 1
ATOM 6352 C CA . GLU B 1 37 ? 3.393 -19.703 -29.234 1 97.12 37 GLU B CA 1
ATOM 6353 C C . GLU B 1 37 ? 1.918 -20.078 -29.094 1 97.12 37 GLU B C 1
ATOM 6355 O O . GLU B 1 37 ? 1.541 -20.812 -28.188 1 97.12 37 GLU B O 1
ATOM 6360 N N . GLY B 1 38 ? 1.138 -19.453 -29.859 1 95.44 38 GLY B N 1
ATOM 6361 C CA . GLY B 1 38 ? -0.294 -19.656 -29.703 1 95.44 38 GLY B CA 1
ATOM 6362 C C . GLY B 1 38 ? -0.857 -18.953 -28.484 1 95.44 38 GLY B C 1
ATOM 6363 O O . GLY B 1 38 ? -0.587 -17.766 -28.266 1 95.44 38 GLY B O 1
ATOM 6364 N N . VAL B 1 39 ? -1.628 -19.688 -27.672 1 95.12 39 VAL B N 1
ATOM 6365 C CA . VAL B 1 39 ? -2.387 -19.016 -26.625 1 95.12 39 VAL B CA 1
ATOM 6366 C C . VAL B 1 39 ? -1.791 -19.359 -25.25 1 95.12 39 VAL B C 1
ATOM 6368 O O . VAL B 1 39 ? -2.244 -18.859 -24.219 1 95.12 39 VAL B O 1
ATOM 6371 N N . GLY B 1 40 ? -0.722 -20.156 -25.172 1 96.5 40 GLY B N 1
ATOM 6372 C CA . GLY B 1 40 ? -0.175 -20.625 -23.906 1 96.5 40 GLY B CA 1
ATOM 6373 C C . GLY B 1 40 ? 0.514 -19.547 -23.109 1 96.5 40 GLY B C 1
ATOM 6374 O O . GLY B 1 40 ? 0.519 -19.578 -21.875 1 96.5 40 GLY B O 1
ATOM 6375 N N . ARG B 1 41 ? 1.23 -18.578 -23.75 1 96.81 41 ARG B N 1
ATOM 6376 C CA . ARG B 1 41 ? 1.889 -17.391 -23.219 1 96.81 41 ARG B CA 1
ATOM 6377 C C . ARG B 1 41 ? 2.924 -17.766 -22.172 1 96.81 41 ARG B C 1
ATOM 6379 O O . ARG B 1 41 ? 3.064 -17.062 -21.156 1 96.81 41 ARG B O 1
ATOM 6386 N N . VAL B 1 42 ? 3.625 -18.812 -22.328 1 96.94 42 VAL B N 1
ATOM 6387 C CA . VAL B 1 42 ? 4.578 -19.266 -21.312 1 96.94 42 VAL B CA 1
ATOM 6388 C C . VAL B 1 42 ? 5.891 -18.5 -21.469 1 96.94 42 VAL B C 1
ATOM 6390 O O . VAL B 1 42 ? 6.254 -18.078 -22.562 1 96.94 42 VAL B O 1
ATOM 6393 N N . PHE B 1 43 ? 6.527 -18.266 -20.328 1 95.81 43 PHE B N 1
ATOM 6394 C CA . PHE B 1 43 ? 7.883 -17.75 -20.203 1 95.81 43 PHE B CA 1
ATOM 6395 C C . PHE B 1 43 ? 8.898 -18.766 -20.703 1 95.81 43 PHE B C 1
ATOM 6397 O O . PHE B 1 43 ? 8.766 -19.969 -20.438 1 95.81 43 PHE B O 1
ATOM 6404 N N . ILE B 1 44 ? 9.938 -18.328 -21.484 1 98.19 44 ILE B N 1
ATOM 6405 C CA . ILE B 1 44 ? 10.766 -19.328 -22.125 1 98.19 44 ILE B CA 1
ATOM 6406 C C . ILE B 1 44 ? 12.18 -19.281 -21.547 1 98.19 44 ILE B C 1
ATOM 6408 O O . ILE B 1 44 ? 13.008 -20.156 -21.828 1 98.19 44 ILE B O 1
ATOM 6412 N N . GLY B 1 45 ? 12.523 -18.281 -20.703 1 98.56 45 GLY B N 1
ATOM 6413 C CA . GLY B 1 45 ? 13.875 -18.141 -20.172 1 98.56 45 GLY B CA 1
ATOM 6414 C C . GLY B 1 45 ? 14.164 -19.094 -19.016 1 98.56 45 GLY B C 1
ATOM 6415 O O . GLY B 1 45 ? 13.312 -19.906 -18.656 1 98.56 45 GLY B O 1
ATOM 6416 N N . PRO B 1 46 ? 15.406 -19.078 -18.547 1 98.75 46 PRO B N 1
ATOM 6417 C CA . PRO B 1 46 ? 15.75 -19.938 -17.406 1 98.75 46 PRO B CA 1
ATOM 6418 C C . PRO B 1 46 ? 15.102 -19.469 -16.109 1 98.75 46 PRO B C 1
ATOM 6420 O O . PRO B 1 46 ? 14.914 -18.266 -15.898 1 98.75 46 PRO B O 1
ATOM 6423 N N . SER B 1 47 ? 14.844 -20.391 -15.266 1 98.5 47 SER B N 1
ATOM 6424 C CA . SER B 1 47 ? 14.312 -20.141 -13.93 1 98.5 47 SER B CA 1
ATOM 6425 C C . SER B 1 47 ? 14.625 -21.297 -12.992 1 98.5 47 SER B C 1
ATOM 6427 O O . SER B 1 47 ? 14.594 -22.469 -13.398 1 98.5 47 SER B O 1
ATOM 6429 N N . CYS B 1 48 ? 14.977 -21 -11.75 1 98.69 48 CYS B N 1
ATOM 6430 C CA . CYS B 1 48 ? 14.922 -22.031 -10.711 1 98.69 48 CYS B CA 1
ATOM 6431 C C . CYS B 1 48 ? 13.477 -22.375 -10.359 1 98.69 48 CYS B C 1
ATOM 6433 O O . CYS B 1 48 ? 12.555 -21.641 -10.727 1 98.69 48 CYS B O 1
ATOM 6435 N N . PRO B 1 49 ? 13.266 -23.625 -9.742 1 98.5 49 PRO B N 1
ATOM 6436 C CA . PRO B 1 49 ? 11.914 -23.844 -9.211 1 98.5 49 PRO B CA 1
ATOM 6437 C C . PRO B 1 49 ? 11.469 -22.719 -8.266 1 98.5 49 PRO B C 1
ATOM 6439 O O . PRO B 1 49 ? 12.18 -22.406 -7.312 1 98.5 49 PRO B O 1
ATOM 6442 N N . TYR B 1 50 ? 10.359 -22.078 -8.516 1 98.25 50 TYR B N 1
ATOM 6443 C CA . TYR B 1 50 ? 9.805 -20.984 -7.719 1 98.25 50 TYR B CA 1
ATOM 6444 C C . TYR B 1 50 ? 10.75 -19.781 -7.703 1 98.25 50 TYR B C 1
ATOM 6446 O O . TYR B 1 50 ? 10.766 -19.016 -6.746 1 98.25 50 TYR B O 1
ATOM 6454 N N . GLY B 1 51 ? 11.523 -19.625 -8.703 1 97.88 51 GLY B N 1
ATOM 6455 C CA . GLY B 1 51 ? 12.609 -18.656 -8.719 1 97.88 51 GLY B CA 1
ATOM 6456 C C . GLY B 1 51 ? 12.141 -17.219 -8.805 1 97.88 51 GLY B C 1
ATOM 6457 O O . GLY B 1 51 ? 11.172 -16.922 -9.5 1 97.88 51 GLY B O 1
ATOM 6458 N N . MET B 1 52 ? 12.859 -16.328 -8.156 1 97.81 52 MET B N 1
ATOM 6459 C CA . MET B 1 52 ? 12.547 -14.898 -8.133 1 97.81 52 MET B CA 1
ATOM 6460 C C . MET B 1 52 ? 12.953 -14.234 -9.438 1 97.81 52 MET B C 1
ATOM 6462 O O . MET B 1 52 ? 12.242 -13.359 -9.945 1 97.81 52 MET B O 1
ATOM 6466 N N . VAL B 1 53 ? 14.086 -14.68 -10.016 1 98.38 53 VAL B N 1
ATOM 6467 C CA . VAL B 1 53 ? 14.602 -14.117 -11.258 1 98.38 53 VAL B CA 1
ATOM 6468 C C . VAL B 1 53 ? 14.25 -15.031 -12.43 1 98.38 53 VAL B C 1
ATOM 6470 O O . VAL B 1 53 ? 14.344 -16.25 -12.32 1 98.38 53 VAL B O 1
ATOM 6473 N N . LYS B 1 54 ? 13.844 -14.398 -13.555 1 98.5 54 LYS B N 1
ATOM 6474 C CA . LYS B 1 54 ? 13.445 -15.07 -14.781 1 98.5 54 LYS B CA 1
ATOM 6475 C C . LYS B 1 54 ? 13.883 -14.273 -16.016 1 98.5 54 LYS B C 1
ATOM 6477 O O . LYS B 1 54 ? 13.047 -13.773 -16.766 1 98.5 54 LYS B O 1
ATOM 6482 N N . PRO B 1 55 ? 15.203 -14.266 -16.25 1 98.81 55 PRO B N 1
ATOM 6483 C CA . PRO B 1 55 ? 15.688 -13.5 -17.391 1 98.81 55 PRO B CA 1
ATOM 6484 C C . PRO B 1 55 ? 15.227 -14.086 -18.734 1 98.81 55 PRO B C 1
ATOM 6486 O O . PRO B 1 55 ? 15.242 -15.305 -18.922 1 98.81 55 PRO B O 1
ATOM 6489 N N . SER B 1 56 ? 14.781 -13.242 -19.594 1 98.56 56 SER B N 1
ATOM 6490 C CA . SER B 1 56 ? 14.25 -13.68 -20.875 1 98.56 56 SER B CA 1
ATOM 6491 C C . SER B 1 56 ? 14.211 -12.531 -21.891 1 98.56 56 SER B C 1
ATOM 6493 O O . SER B 1 56 ? 14.227 -11.359 -21.5 1 98.56 56 SER B O 1
ATOM 6495 N N . PRO B 1 57 ? 14.234 -12.844 -23.219 1 98.38 57 PRO B N 1
ATOM 6496 C CA . PRO B 1 57 ? 14.094 -11.766 -24.203 1 98.38 57 PRO B CA 1
ATOM 6497 C C . PRO B 1 57 ? 12.711 -11.125 -24.172 1 98.38 57 PRO B C 1
ATOM 6499 O O . PRO B 1 57 ? 11.711 -11.805 -23.953 1 98.38 57 PRO B O 1
ATOM 6502 N N . ASP B 1 58 ? 12.711 -9.867 -24.375 1 98.56 58 ASP B N 1
ATOM 6503 C CA . ASP B 1 58 ? 11.492 -9.094 -24.562 1 98.56 58 ASP B CA 1
ATOM 6504 C C . ASP B 1 58 ? 11.367 -8.625 -26.016 1 98.56 58 ASP B C 1
ATOM 6506 O O . ASP B 1 58 ? 12.25 -7.934 -26.531 1 98.56 58 ASP B O 1
ATOM 6510 N N . CYS B 1 59 ? 10.352 -9.047 -26.672 1 98.06 59 CYS B N 1
ATOM 6511 C CA . CYS B 1 59 ? 10.016 -8.602 -28.016 1 98.06 59 CYS B CA 1
ATOM 6512 C C . CYS B 1 59 ? 8.945 -7.516 -27.984 1 98.06 59 CYS B C 1
ATOM 6514 O O . CYS B 1 59 ? 7.77 -7.793 -28.203 1 98.06 59 CYS B O 1
ATOM 6516 N N . THR B 1 60 ? 9.398 -6.234 -27.797 1 94.75 60 THR B N 1
ATOM 6517 C CA . THR B 1 60 ? 8.57 -5.062 -27.531 1 94.75 60 THR B CA 1
ATOM 6518 C C . THR B 1 60 ? 8.008 -5.098 -26.109 1 94.75 60 THR B C 1
ATOM 6520 O O . THR B 1 60 ? 8.398 -5.938 -25.312 1 94.75 60 THR B O 1
ATOM 6523 N N . VAL B 1 61 ? 7.07 -4.195 -25.812 1 94.69 61 VAL B N 1
ATOM 6524 C CA . VAL B 1 61 ? 6.5 -4.086 -24.469 1 94.69 61 VAL B CA 1
ATOM 6525 C C . VAL B 1 61 ? 5.203 -4.887 -24.391 1 94.69 61 VAL B C 1
ATOM 6527 O O . VAL B 1 61 ? 4.648 -5.082 -23.312 1 94.69 61 VAL B O 1
ATOM 6530 N N . SER B 1 62 ? 4.691 -5.492 -25.344 1 92.31 62 SER B N 1
ATOM 6531 C CA . SER B 1 62 ? 3.285 -5.859 -25.469 1 92.31 62 SER B CA 1
ATOM 6532 C C . SER B 1 62 ? 3.021 -7.238 -24.875 1 92.31 62 SER B C 1
ATOM 6534 O O . SER B 1 62 ? 2.02 -7.441 -24.172 1 92.31 62 SER B O 1
ATOM 6536 N N . PRO B 1 63 ? 3.949 -8.211 -25.141 1 92.94 63 PRO B N 1
ATOM 6537 C CA . PRO B 1 63 ? 3.562 -9.562 -24.734 1 92.94 63 PRO B CA 1
ATOM 6538 C C . PRO B 1 63 ? 3.623 -9.766 -23.219 1 92.94 63 PRO B C 1
ATOM 6540 O O . PRO B 1 63 ? 4.543 -9.273 -22.578 1 92.94 63 PRO B O 1
ATOM 6543 N N . ASN B 1 64 ? 2.764 -10.602 -22.703 1 93.31 64 ASN B N 1
ATOM 6544 C CA . ASN B 1 64 ? 2.715 -10.914 -21.281 1 93.31 64 ASN B CA 1
ATOM 6545 C C . ASN B 1 64 ? 3.986 -11.625 -20.812 1 93.31 64 ASN B C 1
ATOM 6547 O O . ASN B 1 64 ? 4.527 -11.312 -19.75 1 93.31 64 ASN B O 1
ATOM 6551 N N . SER B 1 65 ? 4.43 -12.531 -21.672 1 94.5 65 SER B N 1
ATOM 6552 C CA . SER B 1 65 ? 5.605 -13.305 -21.297 1 94.5 65 SER B CA 1
ATOM 6553 C C . SER B 1 65 ? 6.891 -12.586 -21.703 1 94.5 65 SER B C 1
ATOM 6555 O O . SER B 1 65 ? 7.992 -13.047 -21.391 1 94.5 65 SER B O 1
ATOM 6557 N N . GLY B 1 66 ? 6.824 -11.508 -22.5 1 97 66 GLY B N 1
ATOM 6558 C CA . GLY B 1 66 ? 7.965 -10.75 -22.984 1 97 66 GLY B CA 1
ATOM 6559 C C . GLY B 1 66 ? 8.453 -11.227 -24.344 1 97 66 GLY B C 1
ATOM 6560 O O . GLY B 1 66 ? 9.125 -10.484 -25.062 1 97 66 GLY B O 1
ATOM 6561 N N . TRP B 1 67 ? 8.039 -12.43 -24.797 1 97.81 67 TRP B N 1
ATOM 6562 C CA . TRP B 1 67 ? 8.672 -13.086 -25.938 1 97.81 67 TRP B CA 1
ATOM 6563 C C . TRP B 1 67 ? 7.676 -13.266 -27.078 1 97.81 67 TRP B C 1
ATOM 6565 O O . TRP B 1 67 ? 6.484 -13.484 -26.844 1 97.81 67 TRP B O 1
ATOM 6575 N N . LEU B 1 68 ? 8.148 -13.172 -28.328 1 97.5 68 LEU B N 1
ATOM 6576 C CA . LEU B 1 68 ? 7.438 -13.523 -29.547 1 97.5 68 LEU B CA 1
ATOM 6577 C C . LEU B 1 68 ? 8.336 -14.312 -30.484 1 97.5 68 LEU B C 1
ATOM 6579 O O . LEU B 1 68 ? 9.562 -14.188 -30.438 1 97.5 68 LEU B O 1
ATOM 6583 N N . PRO B 1 69 ? 7.785 -15.148 -31.312 1 96.88 69 PRO B N 1
ATOM 6584 C CA . PRO B 1 69 ? 8.602 -15.945 -32.219 1 96.88 69 PRO B CA 1
ATOM 6585 C C . PRO B 1 69 ? 9.328 -15.102 -33.25 1 96.88 69 PRO B C 1
ATOM 6587 O O . PRO B 1 69 ? 8.898 -13.984 -33.562 1 96.88 69 PRO B O 1
ATOM 6590 N N . MET B 1 70 ? 10.5 -15.68 -33.688 1 95.88 70 MET B N 1
ATOM 6591 C CA . MET B 1 70 ? 11.172 -15.086 -34.812 1 95.88 70 MET B CA 1
ATOM 6592 C C . MET B 1 70 ? 10.211 -14.953 -36 1 95.88 70 MET B C 1
ATOM 6594 O O . MET B 1 70 ? 9.344 -15.797 -36.219 1 95.88 70 MET B O 1
ATOM 6598 N N . PRO B 1 71 ? 10.188 -13.867 -36.781 1 96.5 71 PRO B N 1
ATOM 6599 C CA . PRO B 1 71 ? 11.344 -12.977 -36.812 1 96.5 71 PRO B CA 1
ATOM 6600 C C . PRO B 1 71 ? 11.148 -11.719 -35.969 1 96.5 71 PRO B C 1
ATOM 6602 O O . PRO B 1 71 ? 11.734 -10.672 -36.25 1 96.5 71 PRO B O 1
ATOM 6605 N N . LYS B 1 72 ? 10.227 -11.727 -35.031 1 96.88 72 LYS B N 1
ATOM 6606 C CA . LYS B 1 72 ? 10.039 -10.523 -34.219 1 96.88 72 LYS B CA 1
ATOM 6607 C C . LYS B 1 72 ? 11.352 -10.094 -33.562 1 96.88 72 LYS B C 1
ATOM 6609 O O . LYS B 1 72 ? 12.117 -10.938 -33.094 1 96.88 72 LYS B O 1
ATOM 6614 N N . GLU B 1 73 ? 11.57 -8.836 -33.438 1 97.44 73 GLU B N 1
ATOM 6615 C CA . GLU B 1 73 ? 12.797 -8.258 -32.875 1 97.44 73 GLU B CA 1
ATOM 6616 C C . GLU B 1 73 ? 12.844 -8.398 -31.375 1 97.44 73 GLU B C 1
ATOM 6618 O O . GLU B 1 73 ? 11.805 -8.516 -30.719 1 97.44 73 GLU B O 1
ATOM 6623 N N . VAL B 1 74 ? 14.023 -8.43 -30.875 1 98.38 74 VAL B N 1
ATOM 6624 C CA . VAL B 1 74 ? 14.266 -8.375 -29.438 1 98.38 74 VAL B CA 1
ATOM 6625 C C . VAL B 1 74 ? 14.625 -6.945 -29.031 1 98.38 74 VAL B C 1
ATOM 6627 O O . VAL B 1 74 ? 15.586 -6.367 -29.547 1 98.38 74 VAL B O 1
ATOM 6630 N N . THR B 1 75 ? 13.805 -6.398 -28.125 1 98.25 75 THR B N 1
ATOM 6631 C CA . THR B 1 75 ? 14.055 -5.07 -27.578 1 98.25 75 THR B CA 1
ATOM 6632 C C . THR B 1 75 ? 15.125 -5.121 -26.5 1 98.25 75 THR B C 1
ATOM 6634 O O . THR B 1 75 ? 15.891 -4.168 -26.328 1 98.25 75 THR B O 1
ATOM 6637 N N . GLY B 1 76 ? 15.188 -6.141 -25.766 1 98.5 76 GLY B N 1
ATOM 6638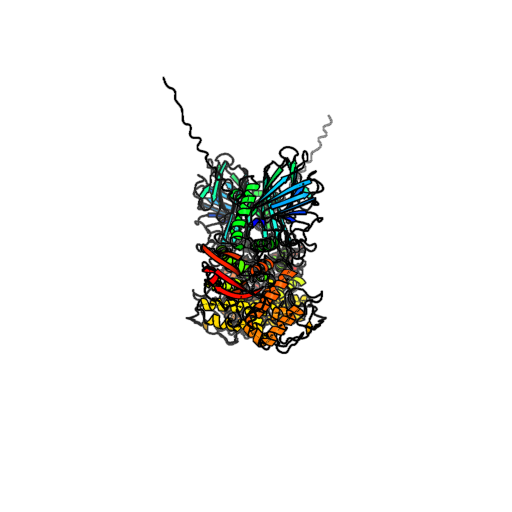 C CA . GLY B 1 76 ? 16.141 -6.387 -24.688 1 98.5 76 GLY B CA 1
ATOM 6639 C C . GLY B 1 76 ? 15.859 -7.652 -23.906 1 98.5 76 GLY B C 1
ATOM 6640 O O . GLY B 1 76 ? 15.039 -8.477 -24.328 1 98.5 76 GLY B O 1
ATOM 6641 N N . PHE B 1 77 ? 16.625 -7.855 -22.875 1 98.88 77 PHE B N 1
ATOM 6642 C CA . PHE B 1 77 ? 16.453 -8.961 -21.938 1 98.88 77 PHE B CA 1
ATOM 6643 C C . PHE B 1 77 ? 16.188 -8.445 -20.531 1 98.88 77 PHE B C 1
ATOM 6645 O O . PHE B 1 77 ? 17.094 -7.902 -19.875 1 98.88 77 PHE B O 1
ATOM 6652 N N . SER B 1 78 ? 14.953 -8.547 -20.047 1 98.81 78 SER B N 1
ATOM 6653 C CA . SER B 1 78 ? 14.641 -8.141 -18.672 1 98.81 78 SER B CA 1
ATOM 6654 C C . SER B 1 78 ? 14.758 -9.312 -17.703 1 98.81 78 SER B C 1
ATOM 6656 O O . SER B 1 78 ? 14.906 -10.461 -18.141 1 98.81 78 SER B O 1
ATOM 6658 N N . GLN B 1 79 ? 14.688 -9.062 -16.391 1 98.81 79 GLN B N 1
ATOM 6659 C CA . GLN B 1 79 ? 15.148 -10.047 -15.414 1 98.81 79 GLN B CA 1
ATOM 6660 C C . GLN B 1 79 ? 13.969 -10.68 -14.68 1 98.81 79 GLN B C 1
ATOM 6662 O O . GLN B 1 79 ? 14.117 -11.711 -14.023 1 98.81 79 GLN B O 1
ATOM 6667 N N . VAL B 1 80 ? 12.812 -10.094 -14.664 1 98.44 80 VAL B N 1
ATOM 6668 C CA . VAL B 1 80 ? 11.672 -10.594 -13.898 1 98.44 80 VAL B CA 1
ATOM 6669 C C . VAL B 1 80 ? 10.461 -10.734 -14.82 1 98.44 80 VAL B C 1
ATOM 6671 O O . VAL B 1 80 ? 10.109 -9.797 -15.539 1 98.44 80 VAL B O 1
ATOM 6674 N N . HIS B 1 81 ? 9.812 -11.906 -14.836 1 98.31 81 HIS B N 1
ATOM 6675 C CA . HIS B 1 81 ? 8.672 -12.219 -15.688 1 98.31 81 HIS B CA 1
ATOM 6676 C C . HIS B 1 81 ? 7.684 -13.141 -14.984 1 98.31 81 HIS B C 1
ATOM 6678 O O . HIS B 1 81 ? 8.039 -13.805 -14.008 1 98.31 81 HIS B O 1
ATOM 6684 N N . VAL B 1 82 ? 6.488 -13.117 -15.422 1 97.44 82 VAL B N 1
ATOM 6685 C CA . VAL B 1 82 ? 5.504 -14.133 -15.062 1 97.44 82 VAL B CA 1
ATOM 6686 C C . VAL B 1 82 ? 5.324 -15.109 -16.219 1 97.44 82 VAL B C 1
ATOM 6688 O O . VAL B 1 82 ? 5.891 -14.914 -17.297 1 97.44 82 VAL B O 1
ATOM 6691 N N . SER B 1 83 ? 4.562 -16.188 -15.984 1 97.75 83 SER B N 1
ATOM 6692 C CA . SER B 1 83 ? 4.441 -17.219 -17 1 97.75 83 SER B CA 1
ATOM 6693 C C . SER B 1 83 ? 2.994 -17.672 -17.156 1 97.75 83 SER B C 1
ATOM 6695 O O . SER B 1 83 ? 2.322 -17.984 -16.172 1 97.75 83 SER B O 1
ATOM 6697 N N . GLY B 1 84 ? 2.541 -17.766 -18.406 1 96.69 84 GLY B N 1
ATOM 6698 C CA . GLY B 1 84 ? 1.252 -18.359 -18.719 1 96.69 84 GLY B CA 1
ATOM 6699 C C . GLY B 1 84 ? 0.083 -17.438 -18.406 1 96.69 84 GLY B C 1
ATOM 6700 O O . GLY B 1 84 ? -1.048 -17.906 -18.25 1 96.69 84 GLY B O 1
ATOM 6701 N N . THR B 1 85 ? 0.323 -16.188 -18.297 1 93.25 85 THR B N 1
ATOM 6702 C CA . THR B 1 85 ? -0.696 -15.305 -17.75 1 93.25 85 THR B CA 1
ATOM 6703 C C . THR B 1 85 ? -1.436 -14.57 -18.875 1 93.25 85 THR B C 1
ATOM 6705 O O . THR B 1 85 ? -0.89 -14.375 -19.953 1 93.25 85 THR B O 1
ATOM 6708 N N . GLY B 1 86 ? -2.654 -14.219 -18.594 1 90.25 86 GLY B N 1
ATOM 6709 C CA . GLY B 1 86 ? -3.438 -13.328 -19.438 1 90.25 86 GLY B CA 1
ATOM 6710 C C . GLY B 1 86 ? -3.582 -11.938 -18.859 1 90.25 86 GLY B C 1
ATOM 6711 O O . GLY B 1 86 ? -2.889 -11.578 -17.906 1 90.25 86 GLY B O 1
ATOM 6712 N N . GLY B 1 87 ? -4.414 -11.133 -19.516 1 89.5 87 GLY B N 1
ATOM 6713 C CA . GLY B 1 87 ? -4.605 -9.766 -19.047 1 89.5 87 GLY B CA 1
ATOM 6714 C C . GLY B 1 87 ? -3.426 -8.859 -19.344 1 89.5 87 GLY B C 1
ATOM 6715 O O . GLY B 1 87 ? -2.709 -9.062 -20.328 1 89.5 87 GLY B O 1
ATOM 6716 N N . GLY B 1 88 ? -3.369 -7.812 -18.531 1 92.81 88 GLY B N 1
ATOM 6717 C CA . GLY B 1 88 ? -2.25 -6.906 -18.719 1 92.81 88 GLY B CA 1
ATOM 6718 C C . GLY B 1 88 ? -0.921 -7.5 -18.297 1 92.81 88 GLY B C 1
ATOM 6719 O O . GLY B 1 88 ? -0.855 -8.25 -17.312 1 92.81 88 GLY B O 1
ATOM 6720 N N . PRO B 1 89 ? 0.147 -7.16 -18.984 1 96.31 89 PRO B N 1
ATOM 6721 C CA . PRO B 1 89 ? 1.474 -7.66 -18.609 1 96.31 89 PRO B CA 1
ATOM 6722 C C . PRO B 1 89 ? 1.932 -7.152 -17.25 1 96.31 89 PRO B C 1
ATOM 6724 O O . PRO B 1 89 ? 1.442 -6.125 -16.766 1 96.31 89 PRO B O 1
ATOM 6727 N N . LYS B 1 90 ? 2.748 -7.852 -16.688 1 97.25 90 LYS B N 1
ATOM 6728 C CA . LYS B 1 90 ? 3.402 -7.484 -15.438 1 97.25 90 LYS B CA 1
ATOM 6729 C C . LYS B 1 90 ? 4.918 -7.605 -15.547 1 97.25 90 LYS B C 1
ATOM 6731 O O . LYS B 1 90 ? 5.426 -8.422 -16.312 1 97.25 90 LYS B O 1
ATOM 6736 N N . TYR B 1 91 ? 5.676 -6.73 -14.906 1 98.25 91 TYR B N 1
ATOM 6737 C CA . TYR B 1 91 ? 7.125 -6.746 -14.719 1 98.25 91 TYR B CA 1
ATOM 6738 C C . TYR B 1 91 ? 7.84 -6.359 -16.016 1 98.25 91 TYR B C 1
ATOM 6740 O O . TYR B 1 91 ? 7.547 -5.316 -16.609 1 98.25 91 TYR B O 1
ATOM 6748 N N . GLY B 1 92 ? 8.852 -7.082 -16.422 1 98.44 92 GLY B N 1
ATOM 6749 C CA . GLY B 1 92 ? 9.727 -6.668 -17.516 1 98.44 92 GLY B CA 1
ATOM 6750 C C . GLY B 1 92 ? 10.789 -5.668 -17.078 1 98.44 92 GLY B C 1
ATOM 6751 O O . GLY B 1 92 ? 11.133 -4.758 -17.828 1 98.44 92 GLY B O 1
ATOM 6752 N N . ASN B 1 93 ? 11.367 -5.855 -15.883 1 98.69 93 ASN B N 1
ATOM 6753 C CA . ASN B 1 93 ? 12.219 -4.832 -15.281 1 98.69 93 ASN B CA 1
ATOM 6754 C C . ASN B 1 93 ? 13.695 -5.137 -15.5 1 98.69 93 ASN B C 1
ATOM 6756 O O . ASN B 1 93 ? 14.094 -6.305 -15.539 1 98.69 93 ASN B O 1
ATOM 6760 N N . ILE B 1 94 ? 14.5 -4.086 -15.547 1 98.88 94 ILE B N 1
ATOM 6761 C CA . ILE B 1 94 ? 15.953 -4.113 -15.641 1 98.88 94 ILE B CA 1
ATOM 6762 C C . ILE B 1 94 ? 16.375 -4.77 -16.953 1 98.88 94 ILE B C 1
ATOM 6764 O O . ILE B 1 94 ? 16.953 -5.852 -16.953 1 98.88 94 ILE B O 1
ATOM 6768 N N . SER B 1 95 ? 16.156 -4.098 -18.016 1 98.81 95 SER B N 1
ATOM 6769 C CA . SER B 1 95 ? 16.438 -4.609 -19.359 1 98.81 95 SER B CA 1
ATOM 6770 C C . SER B 1 95 ? 17.891 -4.367 -19.75 1 98.81 95 SER B C 1
ATOM 6772 O O . SER B 1 95 ? 18.453 -3.301 -19.469 1 98.81 95 SER B O 1
ATOM 6774 N N . ILE B 1 96 ? 18.547 -5.328 -20.359 1 98.88 96 ILE B N 1
ATOM 6775 C CA . ILE B 1 96 ? 19.859 -5.125 -20.969 1 98.88 96 ILE B CA 1
ATOM 6776 C C . ILE B 1 96 ? 19.812 -5.523 -22.438 1 98.88 96 ILE B C 1
ATOM 6778 O O . ILE B 1 96 ? 18.969 -6.324 -22.844 1 98.88 96 ILE B O 1
ATOM 6782 N N . MET B 1 97 ? 20.672 -5.008 -23.219 1 98.81 97 MET B N 1
ATOM 6783 C CA . MET B 1 97 ? 20.75 -5.332 -24.641 1 98.81 97 MET B CA 1
ATOM 6784 C C . MET B 1 97 ? 22.172 -5.199 -25.156 1 98.81 97 MET B C 1
ATOM 6786 O O . MET B 1 97 ? 22.719 -4.09 -25.234 1 98.81 97 MET B O 1
ATOM 6790 N N . PRO B 1 98 ? 22.828 -6.309 -25.562 1 98.69 98 PRO B N 1
ATOM 6791 C CA . PRO B 1 98 ? 24.156 -6.211 -26.188 1 98.69 98 PRO B CA 1
ATOM 6792 C C . PRO B 1 98 ? 24.109 -5.609 -27.578 1 98.69 98 PRO B C 1
ATOM 6794 O O . PRO B 1 98 ? 23.172 -5.871 -28.344 1 98.69 98 PRO B O 1
ATOM 6797 N N . PHE B 1 99 ? 25.062 -4.852 -27.891 1 98.19 99 PHE B N 1
ATOM 6798 C CA . PHE B 1 99 ? 25.219 -4.297 -29.234 1 98.19 99 PHE B CA 1
ATOM 6799 C C . PHE B 1 99 ? 26.688 -3.961 -29.5 1 98.19 99 PHE B C 1
ATOM 6801 O O . PHE B 1 99 ? 27.562 -4.207 -28.672 1 98.19 99 PHE B O 1
ATOM 6808 N N . SER B 1 100 ? 26.953 -3.629 -30.719 1 97 100 SER B N 1
ATOM 6809 C CA . SER B 1 100 ? 28.266 -3.146 -31.125 1 97 100 SER B CA 1
ATOM 6810 C C . SER B 1 100 ? 28.172 -1.811 -31.844 1 97 100 SER B C 1
ATOM 6812 O O . SER B 1 100 ? 27.25 -1.598 -32.625 1 97 100 SER B O 1
ATOM 6814 N N . GLY B 1 101 ? 29.109 -0.882 -31.547 1 94.69 101 GLY B N 1
ATOM 6815 C CA . GLY B 1 101 ? 29.141 0.386 -32.25 1 94.69 101 GLY B CA 1
ATOM 6816 C C . GLY B 1 101 ? 29.172 1.588 -31.344 1 94.69 101 GLY B C 1
ATOM 6817 O O . GLY B 1 101 ? 29.656 1.49 -30.203 1 94.69 101 GLY B O 1
ATOM 6818 N N . ALA B 1 102 ? 28.734 2.732 -31.828 1 95.06 102 ALA B N 1
ATOM 6819 C CA . ALA B 1 102 ? 28.828 4.004 -31.109 1 95.06 102 ALA B CA 1
ATOM 6820 C C . ALA B 1 102 ? 27.797 4.082 -30 1 95.06 102 ALA B C 1
ATOM 6822 O O . ALA B 1 102 ? 26.734 3.439 -30.062 1 95.06 102 ALA B O 1
ATOM 6823 N N . LEU B 1 103 ? 28.078 4.828 -29 1 97.12 103 LEU B N 1
ATOM 6824 C CA . LEU B 1 103 ? 27.188 5.047 -27.859 1 97.12 103 LEU B CA 1
ATOM 6825 C C . LEU B 1 103 ? 26.266 6.238 -28.109 1 97.12 103 LEU B C 1
ATOM 6827 O O . LEU B 1 103 ? 26.219 7.172 -27.312 1 97.12 103 LEU B O 1
ATOM 6831 N N . ASP B 1 104 ? 25.5 6.25 -29.203 1 95.94 104 ASP B N 1
ATOM 6832 C CA . ASP B 1 104 ? 24.766 7.457 -29.594 1 95.94 104 ASP B CA 1
ATOM 6833 C C . ASP B 1 104 ? 23.328 7.133 -29.984 1 95.94 104 ASP B C 1
ATOM 6835 O O . ASP B 1 104 ? 22.625 7.969 -30.562 1 95.94 104 ASP B O 1
ATOM 6839 N N . LYS B 1 105 ? 22.984 5.93 -29.719 1 96.19 105 LYS B N 1
ATOM 6840 C CA . LYS B 1 105 ? 21.625 5.516 -30.016 1 96.19 105 LYS B CA 1
ATOM 6841 C C . LYS B 1 105 ? 21.016 4.738 -28.844 1 96.19 105 LYS B C 1
ATOM 6843 O O . LYS B 1 105 ? 21.609 3.752 -28.391 1 96.19 105 LYS B O 1
ATOM 6848 N N . MET B 1 106 ? 19.828 5.156 -28.391 1 95.31 106 MET B N 1
ATOM 6849 C CA . MET B 1 106 ? 19.188 4.477 -27.266 1 95.31 106 MET B CA 1
ATOM 6850 C C . MET B 1 106 ? 18.531 3.172 -27.734 1 95.31 106 MET B C 1
ATOM 6852 O O . MET B 1 106 ? 18.594 2.166 -27.016 1 95.31 106 MET B O 1
ATOM 6856 N N . ASP B 1 107 ? 17.844 3.189 -28.891 1 96.19 107 ASP B N 1
ATOM 6857 C CA . ASP B 1 107 ? 17.203 1.989 -29.422 1 96.19 107 ASP B CA 1
ATOM 6858 C C . ASP B 1 107 ? 18.234 1.017 -29.984 1 96.19 107 ASP B C 1
ATOM 6860 O O . ASP B 1 107 ? 18.891 1.313 -30.984 1 96.19 107 ASP B O 1
ATOM 6864 N N . GLN B 1 108 ? 18.391 -0.107 -29.375 1 96.94 108 GLN B N 1
ATOM 6865 C CA . GLN B 1 108 ? 19.344 -1.119 -29.812 1 96.94 108 GLN B CA 1
ATOM 6866 C C . GLN B 1 108 ? 18.641 -2.414 -30.203 1 96.94 108 GLN B C 1
ATOM 6868 O O . GLN B 1 108 ? 19.219 -3.498 -30.094 1 96.94 108 GLN B O 1
ATOM 6873 N N . THR B 1 109 ? 17.391 -2.314 -30.516 1 97 109 THR B N 1
ATOM 6874 C CA . THR B 1 109 ? 16.578 -3.465 -30.906 1 97 109 THR B CA 1
ATOM 6875 C C . THR B 1 109 ? 17.234 -4.234 -32.031 1 97 109 THR B C 1
ATOM 6877 O O . THR B 1 109 ? 17.828 -3.637 -32.938 1 97 109 THR B O 1
ATOM 6880 N N . SER B 1 110 ? 17.172 -5.582 -31.984 1 97.56 110 SER B N 1
ATOM 6881 C CA . SER B 1 110 ? 17.812 -6.414 -33 1 97.56 110 SER B CA 1
ATOM 6882 C C . SER B 1 110 ? 16.969 -7.641 -33.344 1 97.56 110 SER B C 1
ATOM 6884 O O . SER B 1 110 ? 16.188 -8.094 -32.5 1 97.56 110 SER B O 1
ATOM 6886 N N . PHE B 1 111 ? 17.203 -8.18 -34.531 1 98.25 111 PHE B N 1
ATOM 6887 C CA . PHE B 1 111 ? 16.531 -9.406 -34.969 1 98.25 111 PHE B CA 1
ATOM 6888 C C . PHE B 1 111 ? 17.391 -10.625 -34.656 1 98.25 111 PHE B C 1
ATOM 6890 O O . PHE B 1 111 ? 18.625 -10.555 -34.75 1 98.25 111 PHE B O 1
ATOM 6897 N N . ARG B 1 112 ? 16.828 -11.719 -34.344 1 98.25 112 ARG B N 1
ATOM 6898 C CA . ARG B 1 112 ? 17.531 -12.961 -34.031 1 98.25 112 ARG B CA 1
ATOM 6899 C C . ARG B 1 112 ? 17.797 -13.773 -35.281 1 98.25 112 ARG B C 1
ATOM 6901 O O . ARG B 1 112 ? 16.938 -13.844 -36.188 1 98.25 112 ARG B O 1
ATOM 6908 N N . ALA B 1 113 ? 18.984 -14.406 -35.375 1 98.06 113 ALA B N 1
ATOM 6909 C CA . ALA B 1 113 ? 19.328 -15.383 -36.406 1 98.06 113 ALA B CA 1
ATOM 6910 C C . ALA B 1 113 ? 19.016 -16.797 -35.969 1 98.06 113 ALA B C 1
ATOM 6912 O O . ALA B 1 113 ? 18.578 -17.641 -36.75 1 98.06 113 ALA B O 1
ATOM 6913 N N . GLU B 1 114 ? 19.375 -17.078 -34.781 1 97.12 114 GLU B N 1
ATOM 6914 C CA . GLU B 1 114 ? 19.172 -18.391 -34.156 1 97.12 114 GLU B CA 1
ATOM 6915 C C . GLU B 1 114 ? 18.703 -18.234 -32.719 1 97.12 114 GLU B C 1
ATOM 6917 O O . GLU B 1 114 ? 18.953 -17.203 -32.094 1 97.12 114 GLU B O 1
ATOM 6922 N N . GLU B 1 115 ? 18.031 -19.219 -32.281 1 97.94 115 GLU B N 1
ATOM 6923 C CA . GLU B 1 115 ? 17.578 -19.266 -30.906 1 97.94 115 GLU B CA 1
ATOM 6924 C C . GLU B 1 115 ? 17.531 -20.703 -30.406 1 97.94 115 GLU B C 1
ATOM 6926 O O . GLU B 1 115 ? 17.078 -21.609 -31.125 1 97.94 115 GLU B O 1
ATOM 6931 N N . ASN B 1 116 ? 18.125 -20.938 -29.297 1 98.06 116 ASN B N 1
ATOM 6932 C CA . ASN B 1 116 ? 18.125 -22.234 -28.641 1 98.06 116 ASN B CA 1
ATOM 6933 C C . ASN B 1 116 ? 17.656 -22.125 -27.188 1 98.06 116 ASN B C 1
ATOM 6935 O O . ASN B 1 116 ? 18.219 -21.359 -26.406 1 98.06 116 ASN B O 1
ATOM 6939 N N . VAL B 1 117 ? 16.656 -22.922 -26.828 1 98.44 117 VAL B N 1
ATOM 6940 C CA . VAL B 1 117 ? 16.062 -22.875 -25.5 1 98.44 117 VAL B CA 1
ATOM 6941 C C . VAL B 1 117 ? 16.047 -24.281 -24.891 1 98.44 117 VAL B C 1
ATOM 6943 O O . VAL B 1 117 ? 15.562 -25.219 -25.516 1 98.44 117 VAL B O 1
ATOM 6946 N N . LYS B 1 118 ? 16.594 -24.438 -23.734 1 98.06 118 LYS B N 1
ATOM 6947 C CA . LYS B 1 118 ? 16.562 -25.641 -22.906 1 98.06 118 LYS B CA 1
ATOM 6948 C C . LYS B 1 118 ? 16.281 -25.297 -21.453 1 98.06 118 LYS B C 1
ATOM 6950 O O . LYS B 1 118 ? 16.359 -24.141 -21.062 1 98.06 118 LYS B O 1
ATOM 6955 N N . LEU B 1 119 ? 15.93 -26.328 -20.703 1 98.38 119 LEU B N 1
ATOM 6956 C CA . LEU B 1 119 ? 15.727 -26.078 -19.281 1 98.38 119 LEU B CA 1
ATOM 6957 C C . LEU B 1 119 ? 16.953 -25.422 -18.672 1 98.38 119 LEU B C 1
ATOM 6959 O O . LEU B 1 119 ? 18.047 -25.984 -18.703 1 98.38 119 LEU B O 1
ATOM 6963 N N . GLY B 1 120 ? 16.75 -24.25 -18.203 1 98.56 120 GLY B N 1
ATOM 6964 C CA . GLY B 1 120 ? 17.812 -23.547 -17.484 1 98.56 120 GLY B CA 1
ATOM 6965 C C . GLY B 1 120 ? 18.719 -22.75 -18.406 1 98.56 120 GLY B C 1
ATOM 6966 O O . GLY B 1 120 ? 19.656 -22.094 -17.938 1 98.56 120 GLY B O 1
ATOM 6967 N N . TYR B 1 121 ? 18.391 -22.781 -19.703 1 98.75 121 TYR B N 1
ATOM 6968 C CA . TYR B 1 121 ? 19.328 -22.203 -20.656 1 98.75 121 TYR B CA 1
ATOM 6969 C C . TYR B 1 121 ? 18.594 -21.516 -21.797 1 98.75 121 TYR B C 1
ATOM 6971 O O . TYR B 1 121 ? 17.594 -22.031 -22.312 1 98.75 121 TYR B O 1
ATOM 6979 N N . TYR B 1 122 ? 19.031 -20.359 -22.156 1 98.81 122 TYR B N 1
ATOM 6980 C CA . TYR B 1 122 ? 18.594 -19.641 -23.359 1 98.81 122 TYR B CA 1
ATOM 6981 C C . TYR B 1 122 ? 19.781 -19.125 -24.156 1 98.81 122 TYR B C 1
ATOM 6983 O O . TYR B 1 122 ? 20.781 -18.672 -23.578 1 98.81 122 TYR B O 1
ATOM 6991 N N . GLU B 1 123 ? 19.688 -19.188 -25.484 1 98.69 123 GLU B N 1
ATOM 6992 C CA . GLU B 1 123 ? 20.734 -18.688 -26.375 1 98.69 123 GLU B CA 1
ATOM 6993 C C . GLU B 1 123 ? 20.156 -18.078 -27.641 1 98.69 123 GLU B C 1
ATOM 6995 O O . GLU B 1 123 ? 19.203 -18.625 -28.219 1 98.69 123 GLU B O 1
ATOM 7000 N N . THR B 1 124 ? 20.703 -16.969 -28 1 98.69 124 THR B N 1
ATOM 7001 C CA . THR B 1 124 ? 20.375 -16.438 -29.328 1 98.69 124 THR B CA 1
ATOM 7002 C C . THR B 1 124 ? 21.625 -15.836 -29.984 1 98.69 124 THR B C 1
ATOM 7004 O O . THR B 1 124 ? 22.625 -15.578 -29.312 1 98.69 124 THR B O 1
ATOM 7007 N N . VAL B 1 125 ? 21.609 -15.734 -31.281 1 98.62 125 VAL B N 1
ATOM 7008 C CA . VAL B 1 125 ? 22.562 -14.977 -32.062 1 98.62 125 VAL B CA 1
ATOM 7009 C C . VAL B 1 125 ? 21.828 -13.906 -32.875 1 98.62 125 VAL B C 1
ATOM 7011 O O . VAL B 1 125 ? 20.828 -14.195 -33.531 1 98.62 125 VAL B O 1
ATOM 7014 N N . PHE B 1 126 ? 22.328 -12.734 -32.812 1 98.31 126 PHE B N 1
ATOM 7015 C CA . PHE B 1 126 ? 21.672 -11.648 -33.531 1 98.31 126 PHE B CA 1
ATOM 7016 C C . PHE B 1 126 ? 22.141 -11.578 -34.969 1 98.31 126 PHE B C 1
ATOM 7018 O O . PHE B 1 126 ? 23.328 -11.773 -35.25 1 98.31 126 PHE B O 1
ATOM 7025 N N . LYS B 1 127 ? 21.219 -11.281 -35.875 1 97.25 127 LYS B N 1
ATOM 7026 C CA . LYS B 1 127 ? 21.453 -11.312 -37.312 1 97.25 127 LYS B CA 1
ATOM 7027 C C . LYS B 1 127 ? 22.438 -10.219 -37.75 1 97.25 127 LYS B C 1
ATOM 7029 O O . LYS B 1 127 ? 23.328 -10.461 -38.562 1 97.25 127 LYS B O 1
ATOM 7034 N N . GLU B 1 128 ? 22.297 -9.039 -37.188 1 92.94 128 GLU B N 1
ATOM 7035 C CA . GLU B 1 128 ? 22.984 -7.871 -37.719 1 92.94 128 GLU B CA 1
ATOM 7036 C C . GLU B 1 128 ? 24.438 -7.824 -37.25 1 92.94 128 GLU B C 1
ATOM 7038 O O . GLU B 1 128 ? 25.312 -7.375 -37.969 1 92.94 128 GLU B O 1
ATOM 7043 N N . ASN B 1 129 ? 24.641 -8.328 -36.094 1 95 129 ASN B N 1
ATOM 7044 C CA . ASN B 1 129 ? 25.969 -8.133 -35.531 1 95 129 ASN B CA 1
ATOM 7045 C C . ASN B 1 129 ? 26.578 -9.445 -35.031 1 95 129 ASN B C 1
ATOM 7047 O O . ASN B 1 129 ? 27.719 -9.469 -34.562 1 95 129 ASN B O 1
ATOM 7051 N N . ASN B 1 130 ? 25.875 -10.531 -35.156 1 97.31 130 ASN B N 1
ATOM 7052 C CA . ASN B 1 130 ? 26.328 -11.883 -34.844 1 97.31 130 ASN B CA 1
ATOM 7053 C C . ASN B 1 130 ? 26.734 -12.023 -33.406 1 97.31 130 ASN B C 1
ATOM 7055 O O . ASN B 1 130 ? 27.625 -12.82 -33.062 1 97.31 130 ASN B O 1
ATOM 7059 N N . ILE B 1 131 ? 26.25 -11.18 -32.531 1 98.56 131 ILE B N 1
ATOM 7060 C CA . ILE B 1 131 ? 26.5 -11.312 -31.109 1 98.56 131 ILE B CA 1
ATOM 7061 C C . ILE B 1 131 ? 25.703 -12.492 -30.547 1 98.56 131 ILE B C 1
ATOM 7063 O O . ILE B 1 131 ? 24.484 -12.57 -30.734 1 98.56 131 ILE B O 1
ATOM 7067 N N . LYS B 1 132 ? 26.391 -13.43 -29.938 1 98.69 132 LYS B N 1
ATOM 7068 C CA . LYS B 1 132 ? 25.766 -14.555 -29.266 1 98.69 132 LYS B CA 1
ATOM 7069 C C . LYS B 1 132 ? 25.484 -14.227 -27.797 1 98.69 132 LYS B C 1
ATOM 7071 O O . LYS B 1 132 ? 26.375 -13.812 -27.062 1 98.69 132 LYS B O 1
ATOM 7076 N N . THR B 1 133 ? 24.281 -14.344 -27.359 1 98.88 133 THR B N 1
ATOM 7077 C CA . THR B 1 133 ? 23.875 -14.094 -25.984 1 98.88 133 THR B CA 1
ATOM 7078 C C . THR B 1 133 ? 23.344 -15.375 -25.344 1 98.88 133 THR B C 1
ATOM 7080 O O . THR B 1 133 ? 22.375 -15.969 -25.828 1 98.88 133 THR B O 1
ATOM 7083 N N . GLU B 1 134 ? 24.016 -15.828 -24.281 1 98.88 134 GLU B N 1
ATOM 7084 C CA . GLU B 1 134 ? 23.609 -16.984 -23.5 1 98.88 134 GLU B CA 1
ATOM 7085 C C . GLU B 1 134 ? 23.203 -16.578 -22.078 1 98.88 134 GLU B C 1
ATOM 7087 O O . GLU B 1 134 ? 23.812 -15.695 -21.484 1 98.88 134 GLU B O 1
ATOM 7092 N N . ILE B 1 135 ? 22.172 -17.25 -21.578 1 98.94 135 ILE B N 1
ATOM 7093 C CA . ILE B 1 135 ? 21.641 -16.875 -20.266 1 98.94 135 ILE B CA 1
ATOM 7094 C C . ILE B 1 135 ? 21.406 -18.125 -19.422 1 98.94 135 ILE B C 1
ATOM 7096 O O . ILE B 1 135 ? 20.938 -19.141 -19.938 1 98.94 135 ILE B O 1
ATOM 7100 N N . THR B 1 136 ? 21.766 -18.172 -18.203 1 98.88 136 THR B N 1
ATOM 7101 C CA . THR B 1 136 ? 21.281 -19.031 -17.125 1 98.88 136 THR B CA 1
ATOM 7102 C C . THR B 1 136 ? 21.016 -18.219 -15.867 1 98.88 136 THR B C 1
ATOM 7104 O O . THR B 1 136 ? 21 -16.984 -15.906 1 98.88 136 THR B O 1
ATOM 7107 N N . THR B 1 137 ? 20.641 -18.891 -14.781 1 98.81 137 THR B N 1
ATOM 7108 C CA . THR B 1 137 ? 20.266 -18.062 -13.633 1 98.81 137 THR B CA 1
ATOM 7109 C C . THR B 1 137 ? 20.391 -18.859 -12.336 1 98.81 137 THR B C 1
ATOM 7111 O O . THR B 1 137 ? 20.422 -20.094 -12.359 1 98.81 137 THR B O 1
ATOM 7114 N N . GLY B 1 138 ? 20.625 -18.172 -11.234 1 98.56 138 GLY B N 1
ATOM 7115 C CA . GLY B 1 138 ? 20.328 -18.672 -9.891 1 98.56 138 GLY B CA 1
ATOM 7116 C C . GLY B 1 138 ? 18.953 -18.281 -9.406 1 98.56 138 GLY B C 1
ATOM 7117 O O . GLY B 1 138 ? 18.047 -18.031 -10.211 1 98.56 138 GLY B O 1
ATOM 7118 N N . GLU B 1 139 ? 18.75 -18.297 -8.031 1 98.19 139 GLU B N 1
ATOM 7119 C CA . GLU B 1 139 ? 17.453 -17.969 -7.449 1 98.19 139 GLU B CA 1
ATOM 7120 C C . GLU B 1 139 ? 17.156 -16.484 -7.598 1 98.19 139 GLU B C 1
ATOM 7122 O O . GLU B 1 139 ? 16 -16.094 -7.805 1 98.19 139 GLU B O 1
ATOM 7127 N N . LYS B 1 140 ? 18.297 -15.68 -7.418 1 98.69 140 LYS B N 1
ATOM 7128 C CA . LYS B 1 140 ? 18.078 -14.234 -7.363 1 98.69 140 LYS B CA 1
ATOM 7129 C C . LYS B 1 140 ? 19.078 -13.5 -8.266 1 98.69 140 LYS B C 1
ATOM 7131 O O . LYS B 1 140 ? 19.156 -12.273 -8.234 1 98.69 140 LYS B O 1
ATOM 7136 N N . VAL B 1 141 ? 19.828 -14.25 -9.094 1 98.88 141 VAL B N 1
ATOM 7137 C CA . VAL B 1 141 ? 20.906 -13.672 -9.906 1 98.88 141 VAL B CA 1
ATOM 7138 C C . VAL B 1 141 ? 20.844 -14.234 -11.32 1 98.88 141 VAL B C 1
ATOM 7140 O O . VAL B 1 141 ? 20.891 -15.453 -11.508 1 98.88 141 VAL B O 1
ATOM 7143 N N . SER B 1 142 ? 20.781 -13.406 -12.297 1 98.88 142 SER B N 1
ATOM 7144 C CA . SER B 1 142 ? 20.953 -13.82 -13.688 1 98.88 142 SER B CA 1
ATOM 7145 C C . SER B 1 142 ? 22.422 -13.867 -14.086 1 98.88 142 SER B C 1
ATOM 7147 O O . SER B 1 142 ? 23.234 -13.086 -13.578 1 98.88 142 SER B O 1
ATOM 7149 N N . PHE B 1 143 ? 22.781 -14.734 -14.977 1 98.94 143 PHE B N 1
ATOM 7150 C CA . PHE B 1 143 ? 24.125 -14.859 -15.492 1 98.94 143 PHE B CA 1
ATOM 7151 C C . PHE B 1 143 ? 24.125 -14.898 -17.016 1 98.94 143 PHE B C 1
ATOM 7153 O O . PHE B 1 143 ? 23.547 -15.805 -17.625 1 98.94 143 PHE B O 1
ATOM 7160 N N . TYR B 1 144 ? 24.766 -13.938 -17.625 1 98.94 144 TYR B N 1
ATOM 7161 C CA . TYR B 1 144 ? 24.875 -13.82 -19.078 1 98.94 144 TYR B CA 1
ATOM 7162 C C . TYR B 1 144 ? 26.312 -14.117 -19.531 1 98.94 144 TYR B C 1
ATOM 7164 O O . TYR B 1 144 ? 27.266 -13.703 -18.875 1 98.94 144 TYR B O 1
ATOM 7172 N N . ARG B 1 145 ? 26.422 -14.875 -20.547 1 98.88 145 ARG B N 1
ATOM 7173 C CA . ARG B 1 145 ? 27.641 -14.992 -21.344 1 98.88 145 ARG B CA 1
ATOM 7174 C C . ARG B 1 145 ? 27.422 -14.453 -22.75 1 98.88 145 ARG B C 1
ATOM 7176 O O . ARG B 1 145 ? 26.719 -15.07 -23.562 1 98.88 145 ARG B O 1
ATOM 7183 N N . ILE B 1 146 ? 28 -13.297 -23.016 1 98.88 146 ILE B N 1
ATOM 7184 C CA . ILE B 1 146 ? 27.797 -12.609 -24.297 1 98.88 146 ILE B CA 1
ATOM 7185 C C . ILE B 1 146 ? 29.078 -12.68 -25.125 1 98.88 146 ILE B C 1
ATOM 7187 O O . ILE B 1 146 ? 30.125 -12.195 -24.688 1 98.88 146 ILE B O 1
ATOM 7191 N N . THR B 1 147 ? 28.953 -13.242 -26.281 1 98.62 147 THR B N 1
ATOM 7192 C CA . THR B 1 147 ? 30.125 -13.383 -27.156 1 98.62 147 THR B CA 1
ATOM 7193 C C . THR B 1 147 ? 30.016 -12.453 -28.359 1 98.62 147 THR B C 1
ATOM 7195 O O . THR B 1 147 ? 29.109 -12.602 -29.188 1 98.62 147 THR B O 1
ATOM 7198 N N . TYR B 1 148 ? 30.938 -11.57 -28.375 1 98.25 148 TYR B N 1
ATOM 7199 C CA . TYR B 1 148 ? 31 -10.633 -29.5 1 98.25 148 TYR B CA 1
ATOM 7200 C C . TYR B 1 148 ? 31.922 -11.164 -30.594 1 98.25 148 TYR B C 1
ATOM 7202 O O . TYR B 1 148 ? 32.812 -11.961 -30.344 1 98.25 148 TYR B O 1
ATOM 7210 N N . PRO B 1 149 ? 31.656 -10.711 -31.875 1 96.19 149 PRO B N 1
ATOM 7211 C CA . PRO B 1 149 ? 32.562 -11.117 -32.938 1 96.19 149 PRO B CA 1
ATOM 7212 C C . PRO B 1 149 ? 34 -10.594 -32.719 1 96.19 149 PRO B C 1
ATOM 7214 O O . PRO B 1 149 ? 34.188 -9.555 -32.094 1 96.19 149 PRO B O 1
ATOM 7217 N N . LYS B 1 150 ? 34.875 -11.266 -33.375 1 93.38 150 LYS B N 1
ATOM 7218 C CA . LYS B 1 150 ? 36.281 -10.891 -33.25 1 93.38 150 LYS B CA 1
ATOM 7219 C C . LYS B 1 150 ? 36.531 -9.461 -33.75 1 93.38 150 LYS B C 1
ATOM 7221 O O . LYS B 1 150 ? 35.938 -9.062 -34.781 1 93.38 150 LYS B O 1
ATOM 7226 N N . ASP B 1 151 ? 37.344 -8.68 -33.094 1 89.62 151 ASP B N 1
ATOM 7227 C CA . ASP B 1 151 ? 37.812 -7.34 -33.406 1 89.62 151 ASP B CA 1
ATOM 7228 C C . ASP B 1 151 ? 36.688 -6.332 -33.438 1 89.62 151 ASP B C 1
ATOM 7230 O O . ASP B 1 151 ? 36.812 -5.266 -34.062 1 89.62 151 ASP B O 1
ATOM 7234 N N . LYS B 1 152 ? 35.562 -6.73 -32.938 1 93.94 152 LYS B N 1
ATOM 7235 C CA . LYS B 1 152 ? 34.469 -5.781 -32.812 1 93.94 152 LYS B CA 1
ATOM 7236 C C . LYS B 1 152 ? 34.375 -5.219 -31.391 1 93.94 152 LYS B C 1
ATOM 7238 O O . LYS B 1 152 ? 34.844 -5.859 -30.438 1 93.94 152 LYS B O 1
ATOM 7243 N N . SER B 1 153 ? 33.875 -4.023 -31.312 1 95 153 SER B N 1
ATOM 7244 C CA . SER B 1 153 ? 33.688 -3.438 -29.984 1 95 153 SER B CA 1
ATOM 7245 C C . SER B 1 153 ? 32.531 -4.102 -29.234 1 95 153 SER B C 1
ATOM 7247 O O . SER B 1 153 ? 31.562 -4.523 -29.844 1 95 153 SER B O 1
ATOM 7249 N N . LYS B 1 154 ? 32.688 -4.195 -27.953 1 98.19 154 LYS B N 1
ATOM 7250 C CA . LYS B 1 154 ? 31.719 -4.812 -27.062 1 98.19 154 LYS B CA 1
ATOM 7251 C C . LYS B 1 154 ? 30.922 -3.756 -26.312 1 98.19 154 LYS B C 1
ATOM 7253 O O . LYS B 1 154 ? 31.469 -3.037 -25.469 1 98.19 154 LYS B O 1
ATOM 7258 N N . GLU B 1 155 ? 29.609 -3.635 -26.672 1 98.44 155 GLU B N 1
ATOM 7259 C CA . GLU B 1 155 ? 28.781 -2.658 -25.984 1 98.44 155 GLU B CA 1
ATOM 7260 C C . GLU B 1 155 ? 27.578 -3.326 -25.312 1 98.44 155 GLU B C 1
ATOM 7262 O O . GLU B 1 155 ? 27.172 -4.422 -25.719 1 98.44 155 GLU B O 1
ATOM 7267 N N . LEU B 1 156 ? 27.031 -2.689 -24.281 1 98.75 156 LEU B N 1
ATOM 7268 C CA . LEU B 1 156 ? 25.875 -3.162 -23.531 1 98.75 156 LEU B CA 1
ATOM 7269 C C . LEU B 1 156 ? 25 -1.994 -23.078 1 98.75 156 LEU B C 1
ATOM 7271 O O . LEU B 1 156 ? 25.484 -1.032 -22.5 1 98.75 156 LEU B O 1
ATOM 7275 N N . LYS B 1 157 ? 23.719 -2.029 -23.453 1 98.81 157 LYS B N 1
ATOM 7276 C CA . LYS B 1 157 ? 22.734 -1.09 -22.922 1 98.81 157 LYS B CA 1
ATOM 7277 C C . LYS B 1 157 ? 22.094 -1.63 -21.641 1 98.81 157 LYS B C 1
ATOM 7279 O O . LYS B 1 157 ? 21.75 -2.811 -21.562 1 98.81 157 LYS B O 1
ATOM 7284 N N . ILE B 1 158 ? 22 -0.911 -20.578 1 98.88 158 ILE B N 1
ATOM 7285 C CA . ILE B 1 158 ? 21.188 -1.188 -19.391 1 98.88 158 ILE B CA 1
ATOM 7286 C C . ILE B 1 158 ? 20.062 -0.163 -19.266 1 98.88 158 ILE B C 1
ATOM 7288 O O . ILE B 1 158 ? 20.312 1.044 -19.234 1 98.88 158 ILE B O 1
ATOM 7292 N N . ASP B 1 159 ? 18.812 -0.594 -19.234 1 98.69 159 ASP B N 1
ATOM 7293 C CA . ASP B 1 159 ? 17.641 0.267 -19.297 1 98.69 159 ASP B CA 1
ATOM 7294 C C . ASP B 1 159 ? 16.641 -0.079 -18.188 1 98.69 159 ASP B C 1
ATOM 7296 O O . ASP B 1 159 ? 15.672 -0.802 -18.438 1 98.69 159 ASP B O 1
ATOM 7300 N N . PRO B 1 160 ? 16.844 0.506 -16.938 1 98.56 160 PRO B N 1
ATOM 7301 C CA . PRO B 1 160 ? 15.859 0.279 -15.875 1 98.56 160 PRO B CA 1
ATOM 7302 C C . PRO B 1 160 ? 14.523 0.967 -16.141 1 98.56 160 PRO B C 1
ATOM 7304 O O . PRO B 1 160 ? 13.547 0.726 -15.43 1 98.56 160 PRO B O 1
ATOM 7307 N N . GLY B 1 161 ? 14.375 1.76 -17.172 1 98 161 GLY B N 1
ATOM 7308 C CA . GLY B 1 161 ? 13.141 2.445 -17.5 1 98 161 GLY B CA 1
ATOM 7309 C C . GLY B 1 161 ? 12.172 1.586 -18.297 1 98 161 GLY B C 1
ATOM 7310 O O . GLY B 1 161 ? 10.984 1.909 -18.391 1 98 161 GLY B O 1
ATOM 7311 N N . PHE B 1 162 ? 12.672 0.494 -18.875 1 98.25 162 PHE B N 1
ATOM 7312 C CA . PHE B 1 162 ? 11.852 -0.41 -19.672 1 98.25 162 PHE B CA 1
ATOM 7313 C C . PHE B 1 162 ? 10.984 -1.287 -18.766 1 98.25 162 PHE B C 1
ATOM 7315 O O . PHE B 1 162 ? 11.43 -1.722 -17.703 1 98.25 162 PHE B O 1
ATOM 7322 N N . PHE B 1 163 ? 9.789 -1.564 -19.156 1 98.38 163 PHE B N 1
ATOM 7323 C CA . PHE B 1 163 ? 8.891 -2.533 -18.531 1 98.38 163 PHE B CA 1
ATOM 7324 C C . PHE B 1 163 ? 7.828 -3.004 -19.516 1 98.38 163 PHE B C 1
ATOM 7326 O O . PHE B 1 163 ? 7.566 -2.34 -20.531 1 98.38 163 PHE B O 1
ATOM 7333 N N . LEU B 1 164 ? 7.242 -4.098 -19.266 1 98.19 164 LEU B N 1
ATOM 7334 C CA . LEU B 1 164 ? 6.195 -4.633 -20.141 1 98.19 164 LEU B CA 1
ATOM 7335 C C . LEU B 1 164 ? 4.859 -3.949 -19.859 1 98.19 164 LEU B C 1
ATOM 7337 O O . LEU B 1 164 ? 4.645 -3.422 -18.766 1 98.19 164 LEU B O 1
ATOM 7341 N N . GLY B 1 165 ? 3.982 -3.951 -20.859 1 97.5 165 GLY B N 1
ATOM 7342 C CA . GLY B 1 165 ? 2.605 -3.514 -20.703 1 97.5 165 GLY B CA 1
ATOM 7343 C C . GLY B 1 165 ? 2.449 -2.006 -20.719 1 97.5 165 GLY B C 1
ATOM 7344 O O . GLY B 1 165 ? 1.387 -1.479 -20.391 1 97.5 165 GLY B O 1
ATOM 7345 N N . GLU B 1 166 ? 3.535 -1.263 -21.078 1 96.56 166 GLU B N 1
ATOM 7346 C CA . GLU B 1 166 ? 3.424 0.187 -21.203 1 96.56 166 GLU B CA 1
ATOM 7347 C C . GLU B 1 166 ? 2.43 0.569 -22.297 1 96.56 166 GLU B C 1
ATOM 7349 O O . GLU B 1 166 ? 2.457 0.004 -23.391 1 96.56 166 GLU B O 1
ATOM 7354 N N . GLU B 1 167 ? 1.541 1.5 -21.969 1 95.94 167 GLU B N 1
ATOM 7355 C CA . GLU B 1 167 ? 0.528 1.963 -22.922 1 95.94 167 GLU B CA 1
ATOM 7356 C C . GLU B 1 167 ? 0.674 3.455 -23.188 1 95.94 167 GLU B C 1
ATOM 7358 O O . GLU B 1 167 ? 1.273 4.184 -22.406 1 95.94 167 GLU B O 1
ATOM 7363 N N . LYS B 1 168 ? 0.105 3.881 -24.328 1 92.44 168 LYS B N 1
ATOM 7364 C CA . LYS B 1 168 ? 0.097 5.301 -24.672 1 92.44 168 LYS B CA 1
ATOM 7365 C C . LYS B 1 168 ? -0.651 6.113 -23.625 1 92.44 168 LYS B C 1
ATOM 7367 O O . LYS B 1 168 ? -0.227 7.215 -23.25 1 92.44 168 LYS B O 1
ATOM 7372 N N . ILE B 1 169 ? -1.747 5.543 -23.234 1 91.5 169 ILE B N 1
ATOM 7373 C CA . ILE B 1 169 ? -2.449 6.086 -22.078 1 91.5 169 ILE B CA 1
ATOM 7374 C C . ILE B 1 169 ? -1.943 5.414 -20.797 1 91.5 169 ILE B C 1
ATOM 7376 O O . ILE B 1 169 ? -2.262 4.254 -20.531 1 91.5 169 ILE B O 1
ATOM 7380 N N . PRO B 1 170 ? -1.209 6.09 -19.984 1 89.12 170 PRO B N 1
ATOM 7381 C CA . PRO B 1 170 ? -0.479 5.441 -18.906 1 89.12 170 PRO B CA 1
ATOM 7382 C C . PRO B 1 170 ? -1.402 4.742 -17.906 1 89.12 170 PRO B C 1
ATOM 7384 O O . PRO B 1 170 ? -1.056 3.684 -17.375 1 89.12 170 PRO B O 1
ATOM 7387 N N . ASP B 1 171 ? -2.598 5.289 -17.688 1 88.12 171 ASP B N 1
ATOM 7388 C CA . ASP B 1 171 ? -3.475 4.703 -16.688 1 88.12 171 ASP B CA 1
ATOM 7389 C C . ASP B 1 171 ? -4.609 3.914 -17.328 1 88.12 171 ASP B C 1
ATOM 7391 O O . ASP B 1 171 ? -5.719 3.861 -16.797 1 88.12 171 ASP B O 1
ATOM 7395 N N . ALA B 1 172 ? -4.309 3.406 -18.516 1 89.44 172 ALA B N 1
ATOM 7396 C CA . ALA B 1 172 ? -5.262 2.5 -19.156 1 89.44 172 ALA B CA 1
ATOM 7397 C C . ALA B 1 172 ? -5.504 1.263 -18.297 1 89.44 172 ALA B C 1
ATOM 7399 O O . ALA B 1 172 ? -4.695 0.945 -17.422 1 89.44 172 ALA B O 1
ATOM 7400 N N . ARG B 1 173 ? -6.598 0.586 -18.578 1 85.38 173 ARG B N 1
ATOM 7401 C CA . ARG B 1 173 ? -6.969 -0.577 -17.781 1 85.38 173 ARG B CA 1
ATOM 7402 C C . ARG B 1 173 ? -5.867 -1.633 -17.797 1 85.38 173 ARG B C 1
ATOM 7404 O O . ARG B 1 173 ? -5.434 -2.055 -18.875 1 85.38 173 ARG B O 1
ATOM 7411 N N . GLU B 1 174 ? -5.387 -2.088 -16.734 1 90.25 174 GLU B N 1
ATOM 7412 C CA . GLU B 1 174 ? -4.422 -3.16 -16.516 1 90.25 174 GLU B CA 1
ATOM 7413 C C . GLU B 1 174 ? -3.049 -2.789 -17.062 1 90.25 174 GLU B C 1
ATOM 7415 O O . GLU B 1 174 ? -2.193 -3.658 -17.234 1 90.25 174 GLU B O 1
ATOM 7420 N N . ALA B 1 175 ? -2.881 -1.515 -17.438 1 95.25 175 ALA B N 1
ATOM 7421 C CA . ALA B 1 175 ? -1.563 -1.068 -17.875 1 95.25 175 ALA B CA 1
ATOM 7422 C C . ALA B 1 175 ? -0.598 -0.944 -16.703 1 95.25 175 ALA B C 1
ATOM 7424 O O . ALA B 1 175 ? -0.994 -0.549 -15.609 1 95.25 175 ALA B O 1
ATOM 7425 N N . GLN B 1 176 ? 0.649 -1.339 -16.969 1 97.12 176 GLN B N 1
ATOM 7426 C CA . GLN B 1 176 ? 1.694 -0.895 -16.047 1 97.12 176 GLN B CA 1
ATOM 7427 C C . GLN B 1 176 ? 2.088 0.554 -16.328 1 97.12 176 GLN B C 1
ATOM 7429 O O . GLN B 1 176 ? 2.025 1.013 -17.469 1 97.12 176 GLN B O 1
ATOM 7434 N N . GLN B 1 177 ? 2.428 1.272 -15.305 1 96.62 177 GLN B N 1
ATOM 7435 C CA . GLN B 1 177 ? 2.74 2.695 -15.398 1 96.62 177 GLN B CA 1
ATOM 7436 C C . GLN B 1 177 ? 4.133 2.988 -14.844 1 96.62 177 GLN B C 1
ATOM 7438 O O . GLN B 1 177 ? 4.5 2.484 -13.781 1 96.62 177 GLN B O 1
ATOM 7443 N N . PHE B 1 178 ? 4.879 3.773 -15.562 1 97 178 PHE B N 1
ATOM 7444 C CA . PHE B 1 178 ? 6.195 4.203 -15.102 1 97 178 PHE B CA 1
ATOM 7445 C C . PHE B 1 178 ? 6.07 5.145 -13.914 1 97 178 PHE B C 1
ATOM 7447 O O . PHE B 1 178 ? 5.289 6.098 -13.945 1 97 178 PHE B O 1
ATOM 7454 N N . VAL B 1 179 ? 6.844 4.902 -12.828 1 97.06 179 VAL B N 1
ATOM 7455 C CA . VAL B 1 179 ? 6.879 5.781 -11.664 1 97.06 179 VAL B CA 1
ATOM 7456 C C . VAL B 1 179 ? 8.258 6.434 -11.555 1 97.06 179 VAL B C 1
ATOM 7458 O O . VAL B 1 179 ? 8.367 7.637 -11.297 1 97.06 179 VAL B O 1
ATOM 7461 N N . GLY B 1 180 ? 9.32 5.578 -11.719 1 97.31 180 GLY B N 1
ATOM 7462 C CA . GLY B 1 180 ? 10.672 6.098 -11.633 1 97.31 180 GLY B CA 1
ATOM 7463 C C . GLY B 1 180 ? 11.734 5.066 -11.961 1 97.31 180 GLY B C 1
ATOM 7464 O O . GLY B 1 180 ? 11.445 3.867 -12.008 1 97.31 180 GLY B O 1
ATOM 7465 N N . SER B 1 181 ? 12.93 5.492 -12.258 1 98.44 181 SER B N 1
ATOM 7466 C CA . SER B 1 181 ? 14.109 4.645 -12.422 1 98.44 181 SER B CA 1
ATOM 7467 C C . SER B 1 181 ? 15.391 5.402 -12.086 1 98.44 181 SER B C 1
ATOM 7469 O O . SER B 1 181 ? 15.391 6.633 -12.039 1 98.44 181 SER B O 1
ATOM 7471 N N . GLN B 1 182 ? 16.406 4.707 -11.789 1 98.56 182 GLN B N 1
ATOM 7472 C CA . GLN B 1 182 ? 17.703 5.23 -11.406 1 98.56 182 GLN B CA 1
ATOM 7473 C C . GLN B 1 182 ? 18.828 4.336 -11.93 1 98.56 182 GLN B C 1
ATOM 7475 O O . GLN B 1 182 ? 18.672 3.117 -12.008 1 98.56 182 GLN B O 1
ATOM 7480 N N . ILE B 1 183 ? 19.969 4.914 -12.328 1 98.81 183 ILE B N 1
ATOM 7481 C CA . ILE B 1 183 ? 21.141 4.152 -12.727 1 98.81 183 ILE B CA 1
ATOM 7482 C C . ILE B 1 183 ? 22.406 4.836 -12.211 1 98.81 183 ILE B C 1
ATOM 7484 O O . ILE B 1 183 ? 22.469 6.066 -12.141 1 98.81 183 ILE B O 1
ATOM 7488 N N . GLU B 1 184 ? 23.359 4.117 -11.766 1 98.81 184 GLU B N 1
ATOM 7489 C CA . GLU B 1 184 ? 24.625 4.605 -11.234 1 98.81 184 GLU B CA 1
ATOM 7490 C C . GLU B 1 184 ? 25.781 3.672 -11.594 1 98.81 184 GLU B C 1
ATOM 7492 O O . GLU B 1 184 ? 25.75 2.484 -11.266 1 98.81 184 GLU B O 1
ATOM 7497 N N . ILE B 1 185 ? 26.781 4.148 -12.344 1 98.62 185 ILE B N 1
ATOM 7498 C CA . ILE B 1 185 ? 28.031 3.436 -12.57 1 98.62 185 ILE B CA 1
ATOM 7499 C C . ILE B 1 185 ? 28.938 3.586 -11.352 1 98.62 185 ILE B C 1
ATOM 7501 O O . ILE B 1 185 ? 29.516 4.656 -11.117 1 98.62 185 ILE B O 1
ATOM 7505 N N . VAL B 1 186 ? 29.125 2.562 -10.57 1 97.25 186 VAL B N 1
ATOM 7506 C CA . VAL B 1 186 ? 29.734 2.67 -9.25 1 97.25 186 VAL B CA 1
ATOM 7507 C C . VAL B 1 186 ? 31.234 2.379 -9.352 1 97.25 186 VAL B C 1
ATOM 7509 O O . VAL B 1 186 ? 32.031 2.822 -8.516 1 97.25 186 VAL B O 1
ATOM 7512 N N . SER B 1 187 ? 31.672 1.56 -10.297 1 97.88 187 SER B N 1
ATOM 7513 C CA . SER B 1 187 ? 33.062 1.252 -10.594 1 97.88 187 SER B CA 1
ATOM 7514 C C . SER B 1 187 ? 33.25 0.891 -12.062 1 97.88 187 SER B C 1
ATOM 7516 O O . SER B 1 187 ? 32.312 0.943 -12.844 1 97.88 187 SER B O 1
ATOM 7518 N N . ASP B 1 188 ? 34.438 0.477 -12.398 1 97.81 188 ASP B N 1
ATOM 7519 C CA . ASP B 1 188 ? 34.719 0.113 -13.781 1 97.81 188 ASP B CA 1
ATOM 7520 C C . ASP B 1 188 ? 34.094 -1.243 -14.133 1 97.81 188 ASP B C 1
ATOM 7522 O O . ASP B 1 188 ? 34.062 -1.633 -15.297 1 97.81 188 ASP B O 1
ATOM 7526 N N . THR B 1 189 ? 33.531 -1.921 -13.148 1 98.69 189 THR B N 1
ATOM 7527 C CA . THR B 1 189 ? 32.969 -3.242 -13.438 1 98.69 189 THR B CA 1
ATOM 7528 C C . THR B 1 189 ? 31.594 -3.41 -12.797 1 98.69 189 THR B C 1
ATOM 7530 O O . THR B 1 189 ? 31.094 -4.527 -12.688 1 98.69 189 THR B O 1
ATOM 7533 N N . GLU B 1 190 ? 31.062 -2.338 -12.219 1 98.75 190 GLU B N 1
ATOM 7534 C CA . GLU B 1 190 ? 29.812 -2.49 -11.477 1 98.75 190 GLU B CA 1
ATOM 7535 C C . GLU B 1 190 ? 28.844 -1.351 -11.781 1 98.75 190 GLU B C 1
ATOM 7537 O O . GLU B 1 190 ? 29.25 -0.185 -11.812 1 98.75 190 GLU B O 1
ATOM 7542 N N . VAL B 1 191 ? 27.609 -1.657 -12.078 1 98.88 191 VAL B N 1
ATOM 7543 C CA . VAL B 1 191 ? 26.516 -0.721 -12.281 1 98.88 191 VAL B CA 1
ATOM 7544 C C . VAL B 1 191 ? 25.328 -1.119 -11.406 1 98.88 191 VAL B C 1
ATOM 7546 O O . VAL B 1 191 ? 25.047 -2.309 -11.234 1 98.88 191 VAL B O 1
ATOM 7549 N N . ARG B 1 192 ? 24.625 -0.164 -10.773 1 98.88 192 ARG B N 1
ATOM 7550 C CA . ARG B 1 192 ? 23.469 -0.447 -9.93 1 98.88 192 ARG B CA 1
ATOM 7551 C C . ARG B 1 192 ? 22.328 0.505 -10.242 1 98.88 192 ARG B C 1
ATOM 7553 O O . ARG B 1 192 ? 22.5 1.497 -10.953 1 98.88 192 ARG B O 1
ATOM 7560 N N . GLY B 1 193 ? 21.141 0.224 -9.789 1 98.81 193 GLY B N 1
ATOM 7561 C CA . GLY B 1 193 ? 19.953 1.063 -9.945 1 98.81 193 GLY B CA 1
ATOM 7562 C C . GLY B 1 193 ? 18.656 0.336 -9.641 1 98.81 193 GLY B C 1
ATOM 7563 O O . GLY B 1 193 ? 18.656 -0.635 -8.883 1 98.81 193 GLY B O 1
ATOM 7564 N N . TYR B 1 194 ? 17.531 0.874 -10.164 1 98.81 194 TYR B N 1
ATOM 7565 C CA . TYR B 1 194 ? 16.25 0.212 -9.945 1 98.81 194 TYR B CA 1
ATOM 7566 C C . TYR B 1 194 ? 15.219 0.672 -10.969 1 98.81 194 TYR B C 1
ATOM 7568 O O . TYR B 1 194 ? 15.438 1.651 -11.68 1 98.81 194 TYR B O 1
ATOM 7576 N N . SER B 1 195 ? 14.219 -0.058 -11.125 1 98.69 195 SER B N 1
ATOM 7577 C CA . SER B 1 195 ? 12.977 0.247 -11.82 1 98.69 195 SER B CA 1
ATOM 7578 C C . SER B 1 195 ? 11.805 0.301 -10.844 1 98.69 195 SER B C 1
ATOM 7580 O O . SER B 1 195 ? 11.648 -0.584 -10 1 98.69 195 SER B O 1
ATOM 7582 N N . ARG B 1 196 ? 11 1.378 -10.875 1 98.19 196 ARG B N 1
ATOM 7583 C CA . ARG B 1 196 ? 9.797 1.518 -10.062 1 98.19 196 ARG B CA 1
ATOM 7584 C C . ARG B 1 196 ? 8.562 1.667 -10.945 1 98.19 196 ARG B C 1
ATOM 7586 O O . ARG B 1 196 ? 8.438 2.645 -11.688 1 98.19 196 ARG B O 1
ATOM 7593 N N . ILE B 1 197 ? 7.629 0.69 -10.828 1 98.12 197 ILE B N 1
ATOM 7594 C CA . ILE B 1 197 ? 6.477 0.577 -11.719 1 98.12 197 ILE B CA 1
ATOM 7595 C C . ILE B 1 197 ? 5.215 0.334 -10.898 1 98.12 197 ILE B C 1
ATOM 7597 O O . ILE B 1 197 ? 5.266 -0.299 -9.844 1 98.12 197 ILE B O 1
ATOM 7601 N N . ARG B 1 198 ? 4.094 0.891 -11.312 1 96.88 198 ARG B N 1
ATOM 7602 C CA . ARG B 1 198 ? 2.822 0.591 -10.664 1 96.88 198 ARG B CA 1
ATOM 7603 C C . ARG B 1 198 ? 1.821 0.022 -11.664 1 96.88 198 ARG B C 1
ATOM 7605 O O . ARG B 1 198 ? 2.066 0.036 -12.875 1 96.88 198 ARG B O 1
ATOM 7612 N N . GLY B 1 199 ? 0.689 -0.476 -11.195 1 95.81 199 GLY B N 1
ATOM 7613 C CA . GLY B 1 199 ? -0.4 -0.975 -12.016 1 95.81 199 GLY B CA 1
ATOM 7614 C C . GLY B 1 199 ? -0.169 -2.387 -12.523 1 95.81 199 GLY B C 1
ATOM 7615 O O . GLY B 1 199 ? 0.279 -3.254 -11.766 1 95.81 199 GLY B O 1
ATOM 7616 N N . GLY B 1 200 ? -0.535 -2.645 -13.773 1 95.44 200 GLY B N 1
ATOM 7617 C CA . GLY B 1 200 ? -0.502 -3.982 -14.344 1 95.44 200 GLY B CA 1
ATOM 7618 C C . GLY B 1 200 ? -1.745 -4.797 -14.031 1 95.44 200 GLY B C 1
ATOM 7619 O O . GLY B 1 200 ? -2.783 -4.238 -13.664 1 95.44 200 GLY B O 1
ATOM 7620 N N . TRP B 1 201 ? -1.652 -6.078 -14.188 1 93.69 201 TRP B N 1
ATOM 7621 C CA . TRP B 1 201 ? -2.797 -6.977 -14.055 1 93.69 201 TRP B CA 1
ATOM 7622 C C . TRP B 1 201 ? -3.5 -6.762 -12.719 1 93.69 201 TRP B C 1
ATOM 7624 O O . TRP B 1 201 ? -4.727 -6.652 -12.664 1 93.69 201 TRP B O 1
ATOM 7634 N N . ASN B 1 202 ? -2.707 -6.637 -11.656 1 94.75 202 ASN B N 1
ATOM 7635 C CA . ASN B 1 202 ? -3.305 -6.582 -10.32 1 94.75 202 ASN B CA 1
ATOM 7636 C C . ASN B 1 202 ? -3.686 -5.156 -9.938 1 94.75 202 ASN B C 1
ATOM 7638 O O . ASN B 1 202 ? -4.211 -4.922 -8.852 1 94.75 202 ASN B O 1
ATOM 7642 N N . ASN B 1 203 ? -3.42 -4.211 -10.844 1 93.31 203 ASN B N 1
ATOM 7643 C CA . ASN B 1 203 ? -3.623 -2.803 -10.531 1 93.31 203 ASN B CA 1
ATOM 7644 C C . ASN B 1 203 ? -2.996 -2.43 -9.188 1 93.31 203 ASN B C 1
ATOM 7646 O O . ASN B 1 203 ? -3.646 -1.806 -8.352 1 93.31 203 ASN B O 1
ATOM 7650 N N . GLY B 1 204 ? -1.812 -2.898 -9 1 95.12 204 GLY B N 1
ATOM 7651 C CA . GLY B 1 204 ? -1.189 -2.789 -7.688 1 95.12 204 GLY B CA 1
ATOM 7652 C C . GLY B 1 204 ? -0.49 -1.461 -7.469 1 95.12 204 GLY B C 1
ATOM 7653 O O . GLY B 1 204 ? -0.273 -0.704 -8.422 1 95.12 204 GLY B O 1
ATOM 7654 N N . ARG B 1 205 ? -0.178 -1.149 -6.219 1 95.44 205 ARG B N 1
ATOM 7655 C CA . ARG B 1 205 ? 0.673 -0.019 -5.859 1 95.44 205 ARG B CA 1
ATOM 7656 C C . ARG B 1 205 ? 2.051 -0.146 -6.5 1 95.44 205 ARG B C 1
ATOM 7658 O O . ARG B 1 205 ? 2.363 -1.167 -7.117 1 95.44 205 ARG B O 1
ATOM 7665 N N . ALA B 1 206 ? 2.824 0.915 -6.398 1 97.19 206 ALA B N 1
ATOM 7666 C CA . ALA B 1 206 ? 4.164 0.906 -6.98 1 97.19 206 ALA B CA 1
ATOM 7667 C C . ALA B 1 206 ? 5.043 -0.155 -6.32 1 97.19 206 ALA B C 1
ATOM 7669 O O . ALA B 1 206 ? 5.008 -0.327 -5.102 1 97.19 206 ALA B O 1
ATOM 7670 N N . TYR B 1 207 ? 5.746 -0.938 -7.09 1 97.94 207 TYR B N 1
ATOM 7671 C CA . TYR B 1 207 ? 6.797 -1.844 -6.641 1 97.94 207 TYR B CA 1
ATOM 7672 C C . TYR B 1 207 ? 8.148 -1.445 -7.223 1 97.94 207 TYR B C 1
ATOM 7674 O O . TYR B 1 207 ? 8.211 -0.789 -8.266 1 97.94 207 TYR B O 1
ATOM 7682 N N . THR B 1 208 ? 9.195 -1.768 -6.543 1 98.5 208 THR B N 1
ATOM 7683 C CA . THR B 1 208 ? 10.539 -1.429 -7 1 98.5 208 THR B CA 1
ATOM 7684 C C . THR B 1 208 ? 11.391 -2.686 -7.156 1 98.5 208 THR B C 1
ATOM 7686 O O . THR B 1 208 ? 11.383 -3.557 -6.285 1 98.5 208 THR B O 1
ATOM 7689 N N . VAL B 1 209 ? 12.039 -2.842 -8.289 1 98.88 209 VAL B N 1
ATOM 7690 C CA . VAL B 1 209 ? 13.031 -3.883 -8.531 1 98.88 209 VAL B CA 1
ATOM 7691 C C . VAL B 1 209 ? 14.43 -3.266 -8.586 1 98.88 209 VAL B C 1
ATOM 7693 O O . VAL B 1 209 ? 14.734 -2.473 -9.477 1 98.88 209 VAL B O 1
ATOM 7696 N N . TYR B 1 210 ? 15.281 -3.629 -7.648 1 98.88 210 TYR B N 1
ATOM 7697 C CA . TYR B 1 210 ? 16.656 -3.152 -7.582 1 98.88 210 TYR B CA 1
ATOM 7698 C C . TYR B 1 210 ? 17.609 -4.129 -8.258 1 98.88 210 TYR B C 1
ATOM 7700 O O . TYR B 1 210 ? 17.375 -5.34 -8.25 1 98.88 210 TYR B O 1
ATOM 7708 N N . PHE B 1 211 ? 18.688 -3.59 -8.836 1 98.94 211 PHE B N 1
ATOM 7709 C CA . PHE B 1 211 ? 19.656 -4.477 -9.461 1 98.94 211 PHE B CA 1
ATOM 7710 C C . PHE B 1 211 ? 21.078 -4.031 -9.133 1 98.94 211 PHE B C 1
ATOM 7712 O O . PHE B 1 211 ? 21.297 -2.879 -8.758 1 98.94 211 PHE B O 1
ATOM 7719 N N . TRP B 1 212 ? 22 -4.906 -9.156 1 98.94 212 TRP B N 1
ATOM 7720 C CA . TRP B 1 212 ? 23.453 -4.738 -9.195 1 98.94 212 TRP B CA 1
ATOM 7721 C C . TRP B 1 212 ? 24.062 -5.586 -10.305 1 98.94 212 TRP B C 1
ATOM 7723 O O . TRP B 1 212 ? 23.922 -6.812 -10.305 1 98.94 212 TRP B O 1
ATOM 7733 N N . ALA B 1 213 ? 24.641 -4.992 -11.281 1 98.94 213 ALA B N 1
ATOM 7734 C CA . ALA B 1 213 ? 25.312 -5.707 -12.367 1 98.94 213 ALA B CA 1
ATOM 7735 C C . ALA B 1 213 ? 26.828 -5.703 -12.18 1 98.94 213 ALA B C 1
ATOM 7737 O O . ALA B 1 213 ? 27.406 -4.672 -11.852 1 98.94 213 ALA B O 1
ATOM 7738 N N . VAL B 1 214 ? 27.469 -6.832 -12.367 1 98.88 214 VAL B N 1
ATOM 7739 C CA . VAL B 1 214 ? 28.922 -6.977 -12.305 1 98.88 214 VAL B CA 1
ATOM 7740 C C . VAL B 1 214 ? 29.438 -7.535 -13.633 1 98.88 214 VAL B C 1
ATOM 7742 O O . VAL B 1 214 ? 28.812 -8.422 -14.219 1 98.88 214 VAL B O 1
ATOM 7745 N N . PHE B 1 215 ? 30.547 -7.012 -14.086 1 98.75 215 PHE B N 1
ATOM 7746 C CA . PHE B 1 215 ? 31.156 -7.41 -15.352 1 98.75 215 PHE B CA 1
ATOM 7747 C C . PHE B 1 215 ? 32.531 -8.008 -15.109 1 98.75 215 PHE B C 1
ATOM 7749 O O . PHE B 1 215 ? 33.281 -7.574 -14.219 1 98.75 215 PHE B O 1
ATOM 7756 N N . ASP B 1 216 ? 32.969 -8.977 -15.922 1 98.38 216 ASP B N 1
ATOM 7757 C CA . ASP B 1 216 ? 34.281 -9.578 -15.758 1 98.38 216 ASP B CA 1
ATOM 7758 C C . ASP B 1 216 ? 35.344 -8.797 -16.531 1 98.38 216 ASP B C 1
ATOM 7760 O O . ASP B 1 216 ? 36.5 -9.203 -16.594 1 98.38 216 ASP B O 1
ATOM 7764 N N . GLN B 1 217 ? 35 -7.73 -17.25 1 97.88 217 GLN B N 1
ATOM 7765 C CA . GLN B 1 217 ? 35.844 -6.797 -17.953 1 97.88 217 GLN B CA 1
ATOM 7766 C C . GLN B 1 217 ? 35.531 -5.355 -17.562 1 97.88 217 GLN B C 1
ATOM 7768 O O . GLN B 1 217 ? 34.375 -5.02 -17.281 1 97.88 217 GLN B O 1
ATOM 7773 N N . PRO B 1 218 ? 36.531 -4.477 -17.609 1 98 218 PRO B N 1
ATOM 7774 C CA . PRO B 1 218 ? 36.281 -3.092 -17.203 1 98 218 PRO B CA 1
ATOM 7775 C C . PRO B 1 218 ? 35.562 -2.285 -18.281 1 98 218 PRO B C 1
ATOM 7777 O O . PRO B 1 218 ? 35.812 -2.467 -19.484 1 98 218 PRO B O 1
ATOM 7780 N N . ILE B 1 219 ? 34.688 -1.436 -17.875 1 98.06 219 ILE B N 1
ATOM 7781 C CA . ILE B 1 219 ? 34.062 -0.448 -18.734 1 98.06 219 ILE B CA 1
ATOM 7782 C C . ILE B 1 219 ? 35.094 0.549 -19.234 1 98.06 219 ILE B C 1
ATOM 7784 O O . ILE B 1 219 ? 35.781 1.203 -18.438 1 98.06 219 ILE B O 1
ATOM 7788 N N . ALA B 1 220 ? 35.219 0.693 -20.484 1 96.94 220 ALA B N 1
ATOM 7789 C CA . ALA B 1 220 ? 36.156 1.625 -21.094 1 96.94 220 ALA B CA 1
ATOM 7790 C C . ALA B 1 220 ? 35.531 3.01 -21.266 1 96.94 220 ALA B C 1
ATOM 7792 O O . ALA B 1 220 ? 36.219 4.023 -21.078 1 96.94 220 ALA B O 1
ATOM 7793 N N . LYS B 1 221 ? 34.344 3.076 -21.766 1 96.88 221 LYS B N 1
ATOM 7794 C CA . LYS B 1 221 ? 33.562 4.293 -21.969 1 96.88 221 LYS B CA 1
ATOM 7795 C C . LYS B 1 221 ? 32.094 4.078 -21.609 1 96.88 221 LYS B C 1
ATOM 7797 O O . LYS B 1 221 ? 31.594 2.951 -21.656 1 96.88 221 LYS B O 1
ATOM 7802 N N . TYR B 1 222 ? 31.438 5.164 -21.219 1 98.25 222 TYR B N 1
ATOM 7803 C CA . TYR B 1 222 ? 30 5.074 -20.938 1 98.25 222 TYR B CA 1
ATOM 7804 C C . TYR B 1 222 ? 29.297 6.383 -21.281 1 98.25 222 TYR B C 1
ATOM 7806 O O . TYR B 1 222 ? 29.938 7.434 -21.359 1 98.25 222 TYR B O 1
ATOM 7814 N N . VAL B 1 223 ? 28.031 6.34 -21.562 1 98.25 223 VAL B N 1
ATOM 7815 C CA . VAL B 1 223 ? 27.094 7.453 -21.625 1 98.25 223 VAL B CA 1
ATOM 7816 C C . VAL B 1 223 ? 25.812 7.09 -20.875 1 98.25 223 VAL B C 1
ATOM 7818 O O . VAL B 1 223 ? 25.281 5.992 -21.047 1 98.25 223 VAL B O 1
ATOM 7821 N N . THR B 1 224 ? 25.359 7.914 -19.906 1 98.62 224 THR B N 1
ATOM 7822 C CA . THR B 1 224 ? 24.062 7.723 -19.281 1 98.62 224 THR B CA 1
ATOM 7823 C C . THR B 1 224 ? 22.984 8.531 -20.016 1 98.62 224 THR B C 1
ATOM 7825 O O . THR B 1 224 ? 23.297 9.398 -20.828 1 98.62 224 THR B O 1
ATOM 7828 N N . PHE B 1 225 ? 21.797 8.156 -19.891 1 98.31 225 PHE B N 1
ATOM 7829 C CA . PHE B 1 225 ? 20.734 8.938 -20.516 1 98.31 225 PHE B CA 1
ATOM 7830 C C . PHE B 1 225 ? 19.547 9.078 -19.562 1 98.31 225 PHE B C 1
ATOM 7832 O O . PHE B 1 225 ? 19.359 8.258 -18.656 1 98.31 225 PHE B O 1
ATOM 7839 N N . LYS B 1 226 ? 18.797 10.086 -19.703 1 97.12 226 LYS B N 1
ATOM 7840 C CA . LYS B 1 226 ? 17.578 10.406 -18.969 1 97.12 226 LYS B CA 1
ATOM 7841 C C . LYS B 1 226 ? 16.594 11.18 -19.844 1 97.12 226 LYS B C 1
ATOM 7843 O O . LYS B 1 226 ? 16.969 12.156 -20.5 1 97.12 226 LYS B O 1
ATOM 7848 N N . ASP B 1 227 ? 15.398 10.789 -19.812 1 95.88 227 ASP B N 1
ATOM 7849 C CA . ASP B 1 227 ? 14.328 11.461 -20.531 1 95.88 227 ASP B CA 1
ATOM 7850 C C . ASP B 1 227 ? 14.711 11.711 -21.984 1 95.88 227 ASP B C 1
ATOM 7852 O O . ASP B 1 227 ? 14.539 12.82 -22.5 1 95.88 227 ASP B O 1
ATOM 7856 N N . GLY B 1 228 ? 15.344 10.75 -22.594 1 95.81 228 GLY B N 1
ATOM 7857 C CA . GLY B 1 228 ? 15.641 10.805 -24.016 1 95.81 228 GLY B CA 1
ATOM 7858 C C . GLY B 1 228 ? 16.906 11.586 -24.344 1 95.81 228 GLY B C 1
ATOM 7859 O O . GLY B 1 228 ? 17.234 11.773 -25.516 1 95.81 228 GLY B O 1
ATOM 7860 N N . MET B 1 229 ? 17.594 12.039 -23.266 1 97.62 229 MET B N 1
ATOM 7861 C CA . MET B 1 229 ? 18.812 12.828 -23.484 1 97.62 229 MET B CA 1
ATOM 7862 C C . MET B 1 229 ? 20.031 12.086 -22.953 1 97.62 229 MET B C 1
ATOM 7864 O O . MET B 1 229 ? 19.969 11.438 -21.906 1 97.62 229 MET B O 1
ATOM 7868 N N . PHE B 1 230 ? 21.188 12.203 -23.688 1 98.06 230 PHE B N 1
ATOM 7869 C CA . PHE B 1 230 ? 22.438 11.57 -23.297 1 98.06 230 PHE B CA 1
ATOM 7870 C C . PHE B 1 230 ? 23.266 12.5 -22.422 1 98.06 230 PHE B C 1
ATOM 7872 O O . PHE B 1 230 ? 23.266 13.719 -22.625 1 98.06 230 PHE B O 1
ATOM 7879 N N . TYR B 1 231 ? 23.984 11.945 -21.5 1 97.62 231 TYR B N 1
ATOM 7880 C CA . TYR B 1 231 ? 24.922 12.664 -20.625 1 97.62 231 TYR B CA 1
ATOM 7881 C C . TYR B 1 231 ? 26.281 11.977 -20.609 1 97.62 231 TYR B C 1
ATOM 7883 O O . TYR B 1 231 ? 26.438 10.906 -20 1 97.62 231 TYR B O 1
ATOM 7891 N N . ASN B 1 232 ? 27.359 12.438 -21.234 1 92.69 232 ASN B N 1
ATOM 7892 C CA . ASN B 1 232 ? 28.656 11.805 -21.438 1 92.69 232 ASN B CA 1
ATOM 7893 C C . ASN B 1 232 ? 29.516 11.844 -20.172 1 92.69 232 ASN B C 1
ATOM 7895 O O . ASN B 1 232 ? 30.391 11.008 -19.984 1 92.69 232 ASN B O 1
ATOM 7899 N N . ASN B 1 233 ? 29.219 12.617 -19.266 1 88.88 233 ASN B N 1
ATOM 7900 C CA . ASN B 1 233 ? 30.125 12.758 -18.125 1 88.88 233 ASN B CA 1
ATOM 7901 C C . ASN B 1 233 ? 29.375 12.664 -16.797 1 88.88 233 ASN B C 1
ATOM 7903 O O . ASN B 1 233 ? 29.828 13.195 -15.781 1 88.88 233 ASN B O 1
ATOM 7907 N N . GLN B 1 234 ? 28.359 11.984 -16.891 1 96.38 234 GLN B N 1
ATOM 7908 C CA . GLN B 1 234 ? 27.625 11.75 -15.656 1 96.38 234 GLN B CA 1
ATOM 7909 C C . GLN B 1 234 ? 27.5 10.258 -15.367 1 96.38 234 GLN B C 1
ATOM 7911 O O . GLN B 1 234 ? 26.922 9.508 -16.156 1 96.38 234 GLN B O 1
ATOM 7916 N N . LYS B 1 235 ? 28.016 9.82 -14.289 1 97.69 235 LYS B N 1
ATOM 7917 C CA . LYS B 1 235 ? 28.062 8.406 -13.922 1 97.69 235 LYS B CA 1
ATOM 7918 C C . LYS B 1 235 ? 26.734 7.945 -13.344 1 97.69 235 LYS B C 1
ATOM 7920 O O . LYS B 1 235 ? 26.5 6.746 -13.164 1 97.69 235 LYS B O 1
ATOM 7925 N N . ALA B 1 236 ? 25.859 8.922 -13.062 1 98.44 236 ALA B N 1
ATOM 7926 C CA . ALA B 1 236 ? 24.609 8.555 -12.406 1 98.44 236 ALA B CA 1
ATOM 7927 C C . ALA B 1 236 ? 23.453 9.445 -12.883 1 98.44 236 ALA B C 1
ATOM 7929 O O . ALA B 1 236 ? 23.672 10.617 -13.211 1 98.44 236 ALA B O 1
ATOM 7930 N N . GLN B 1 237 ? 22.344 8.898 -13.055 1 98.44 237 GLN B N 1
ATOM 7931 C CA . GLN B 1 237 ? 21.062 9.594 -13.227 1 98.44 237 GLN B CA 1
ATOM 7932 C C . GLN B 1 237 ? 20.078 9.227 -12.117 1 98.44 237 GLN B C 1
ATOM 7934 O O . GLN B 1 237 ? 19.578 8.102 -12.07 1 98.44 237 GLN B O 1
ATOM 7939 N N . PHE B 1 238 ? 19.797 10.188 -11.227 1 97.69 238 PHE B N 1
ATOM 7940 C CA . PHE B 1 238 ? 18.906 9.953 -10.094 1 97.69 238 PHE B CA 1
ATOM 7941 C C . PHE B 1 238 ? 17.453 9.898 -10.555 1 97.69 238 PHE B C 1
ATOM 7943 O O . PHE B 1 238 ? 17.141 10.336 -11.664 1 97.69 238 PHE B O 1
ATOM 7950 N N . ASP B 1 239 ? 16.594 9.359 -9.734 1 97.5 239 ASP B N 1
ATOM 7951 C CA . ASP B 1 239 ? 15.164 9.25 -9.984 1 97.5 239 ASP B CA 1
ATOM 7952 C C . ASP B 1 239 ? 14.484 10.617 -9.891 1 97.5 239 ASP B C 1
ATOM 7954 O O . ASP B 1 239 ? 14.344 11.172 -8.805 1 97.5 239 ASP B O 1
ATOM 7958 N N . SER B 1 240 ? 14.086 11.227 -10.977 1 94.56 240 SER B N 1
ATOM 7959 C CA . SER B 1 240 ? 13.328 12.469 -11.07 1 94.56 240 SER B CA 1
ATOM 7960 C C . SER B 1 240 ? 11.961 12.242 -11.711 1 94.56 240 SER B C 1
ATOM 7962 O O . SER B 1 240 ? 11.383 13.156 -12.289 1 94.56 240 SER B O 1
ATOM 7964 N N . GLY B 1 241 ? 11.547 10.953 -11.719 1 94.62 241 GLY B N 1
ATOM 7965 C CA . GLY B 1 241 ? 10.289 10.602 -12.359 1 94.62 241 GLY B CA 1
ATOM 7966 C C . GLY B 1 241 ? 10.406 10.461 -13.867 1 94.62 241 GLY B C 1
ATOM 7967 O O . GLY B 1 241 ? 9.406 10.547 -14.578 1 94.62 241 GLY B O 1
ATOM 7968 N N . LYS B 1 242 ? 11.633 10.312 -14.367 1 96.06 242 LYS B N 1
ATOM 7969 C CA . LYS B 1 242 ? 11.891 10.148 -15.797 1 96.06 242 LYS B CA 1
ATOM 7970 C C . LYS B 1 242 ? 12.703 8.883 -16.062 1 96.06 242 LYS B C 1
ATOM 7972 O O . LYS B 1 242 ? 13.484 8.445 -15.219 1 96.06 242 LYS B O 1
ATOM 7977 N N . LYS B 1 243 ? 12.508 8.289 -17.219 1 97.25 243 LYS B N 1
ATOM 7978 C CA . LYS B 1 243 ? 13.227 7.066 -17.578 1 97.25 243 LYS B CA 1
ATOM 7979 C C . LYS B 1 243 ? 14.727 7.32 -17.688 1 97.25 243 LYS B C 1
ATOM 7981 O O . LYS B 1 243 ? 15.148 8.328 -18.25 1 97.25 243 LYS B O 1
ATOM 7986 N N . THR B 1 244 ? 15.516 6.449 -17.141 1 98 244 THR B N 1
ATOM 7987 C CA . THR B 1 244 ? 16.969 6.559 -17.156 1 98 244 THR B CA 1
ATOM 7988 C C . THR B 1 244 ? 17.609 5.273 -17.672 1 98 244 THR B C 1
ATOM 7990 O O . THR B 1 244 ? 16.938 4.238 -17.75 1 98 244 THR B O 1
ATOM 7993 N N . GLY B 1 245 ? 18.906 5.367 -18.078 1 98.5 245 GLY B N 1
ATOM 7994 C CA . GLY B 1 245 ? 19.688 4.215 -18.5 1 98.5 245 GLY B CA 1
ATOM 7995 C C . GLY B 1 245 ? 21.125 4.559 -18.812 1 98.5 245 GLY B C 1
ATOM 7996 O O . GLY B 1 245 ? 21.594 5.656 -18.5 1 98.5 245 GLY B O 1
ATOM 7997 N N . ALA B 1 246 ? 21.875 3.564 -19.359 1 98.75 246 ALA B N 1
ATOM 7998 C CA . ALA B 1 246 ? 23.266 3.771 -19.719 1 98.75 246 ALA B CA 1
ATOM 7999 C C . ALA B 1 246 ? 23.656 2.904 -20.906 1 98.75 246 ALA B C 1
ATOM 8001 O O . ALA B 1 246 ? 23.125 1.813 -21.094 1 98.75 246 ALA B O 1
ATOM 8002 N N . LEU B 1 247 ? 24.531 3.43 -21.75 1 98.69 247 LEU B N 1
ATOM 8003 C CA . LEU B 1 247 ? 25.297 2.68 -22.734 1 98.69 247 LEU B CA 1
ATOM 8004 C C . LEU B 1 247 ? 26.734 2.502 -22.281 1 98.69 247 LEU B C 1
ATOM 8006 O O . LEU B 1 247 ? 27.406 3.477 -21.938 1 98.69 247 LEU B O 1
ATOM 8010 N N . LEU B 1 248 ? 27.172 1.291 -22.266 1 98.62 248 LEU B N 1
ATOM 8011 C CA . LEU B 1 248 ? 28.516 0.956 -21.812 1 98.62 248 LEU B CA 1
ATOM 8012 C C . LEU B 1 248 ? 29.344 0.389 -22.953 1 98.62 248 LEU B C 1
ATOM 8014 O O . LEU B 1 248 ? 28.828 -0.365 -23.781 1 98.62 248 LEU B O 1
ATOM 8018 N N . SER B 1 249 ? 30.625 0.707 -23 1 98.25 249 SER B N 1
ATOM 8019 C CA . SER B 1 249 ? 31.594 0.112 -23.922 1 98.25 249 SER B CA 1
ATOM 8020 C C . SER B 1 249 ? 32.719 -0.583 -23.172 1 98.25 249 SER B C 1
ATOM 8022 O O . SER B 1 249 ? 33.25 -0.035 -22.219 1 98.25 249 SER B O 1
ATOM 8024 N N . PHE B 1 250 ? 33.062 -1.75 -23.609 1 98 250 PHE B N 1
ATOM 8025 C CA . PHE B 1 250 ? 34.156 -2.514 -23.031 1 98 250 PHE B CA 1
ATOM 8026 C C . PHE B 1 250 ? 35.344 -2.576 -23.984 1 98 250 PHE B C 1
ATOM 8028 O O . PHE B 1 250 ? 36.281 -3.332 -23.766 1 98 250 PHE B O 1
ATOM 8035 N N . GLY B 1 251 ? 35.25 -1.819 -25.016 1 96 251 GLY B N 1
ATOM 8036 C CA . GLY B 1 251 ? 36.344 -1.756 -25.984 1 96 251 GLY B CA 1
ATOM 8037 C C . GLY B 1 251 ? 36.375 -2.967 -26.906 1 96 251 GLY B C 1
ATOM 8038 O O . GLY B 1 251 ? 35.406 -3.734 -26.969 1 96 251 GLY B O 1
ATOM 8039 N N . ASN B 1 252 ? 37.438 -3.035 -27.719 1 92.62 252 ASN B N 1
ATOM 8040 C CA . ASN B 1 252 ? 37.625 -4.137 -28.672 1 92.62 252 ASN B CA 1
ATOM 8041 C C . ASN B 1 252 ? 38.812 -5.02 -28.281 1 92.62 252 ASN B C 1
ATOM 8043 O O . ASN B 1 252 ? 39.188 -5.91 -29.047 1 92.62 252 ASN B O 1
ATOM 8047 N N . SER B 1 253 ? 39.375 -4.723 -27.172 1 87.69 253 SER B N 1
ATOM 8048 C CA . SER B 1 253 ? 40.5 -5.527 -26.703 1 87.69 253 SER B CA 1
ATOM 8049 C C . SER B 1 253 ? 40.031 -6.559 -25.672 1 87.69 253 SER B C 1
ATOM 8051 O O . SER B 1 253 ? 38.906 -6.496 -25.188 1 87.69 253 SER B O 1
ATOM 8053 N N . GLY B 1 254 ? 40.812 -7.555 -25.375 1 85.62 254 GLY B N 1
ATOM 8054 C CA . GLY B 1 254 ? 40.5 -8.57 -24.391 1 85.62 254 GLY B CA 1
ATOM 8055 C C . GLY B 1 254 ? 39.688 -9.719 -24.953 1 85.62 254 GLY B C 1
ATOM 8056 O O . GLY B 1 254 ? 39.656 -9.93 -26.156 1 85.62 254 GLY B O 1
ATOM 8057 N N . LYS B 1 255 ? 39.062 -10.477 -24.031 1 92.88 255 LYS B N 1
ATOM 8058 C CA . LYS B 1 255 ? 38.25 -11.617 -24.438 1 92.88 255 LYS B CA 1
ATOM 8059 C C . LYS B 1 255 ? 37 -11.172 -25.188 1 92.88 255 LYS B C 1
ATOM 8061 O O . LYS B 1 255 ? 36.406 -10.148 -24.859 1 92.88 255 LYS B O 1
ATOM 8066 N N . GLU B 1 256 ? 36.656 -11.938 -26.188 1 95.69 256 GLU B N 1
ATOM 8067 C CA . GLU B 1 256 ? 35.438 -11.672 -26.953 1 95.69 256 GLU B CA 1
ATOM 8068 C C . GLU B 1 256 ? 34.188 -11.898 -26.109 1 95.69 256 GLU B C 1
ATOM 8070 O O . GLU B 1 256 ? 33.156 -11.32 -26.391 1 95.69 256 GLU B O 1
ATOM 8075 N N . GLU B 1 257 ? 34.406 -12.68 -25.109 1 97.31 257 GLU B N 1
ATOM 8076 C CA . GLU B 1 257 ? 33.312 -13.031 -24.234 1 97.31 257 GLU B CA 1
ATOM 8077 C C . GLU B 1 257 ? 33.188 -12.062 -23.047 1 97.31 257 GLU B C 1
ATOM 8079 O O . GLU B 1 257 ? 34.156 -11.867 -22.312 1 97.31 257 GLU B O 1
ATOM 8084 N N . LEU B 1 258 ? 32.062 -11.383 -22.969 1 98.31 258 LEU B N 1
ATOM 8085 C CA . LEU B 1 258 ? 31.719 -10.578 -21.797 1 98.31 258 LEU B CA 1
ATOM 8086 C C . LEU B 1 258 ? 30.75 -11.328 -20.891 1 98.31 258 LEU B C 1
ATOM 8088 O O . LEU B 1 258 ? 29.625 -11.648 -21.297 1 98.31 258 LEU B O 1
ATOM 8092 N N . ASN B 1 259 ? 31.156 -11.656 -19.656 1 98.75 259 ASN B N 1
ATOM 8093 C CA . ASN B 1 259 ? 30.281 -12.25 -18.656 1 98.75 259 ASN B CA 1
ATOM 8094 C C . ASN B 1 259 ? 29.656 -11.188 -17.766 1 98.75 259 ASN B C 1
ATOM 8096 O O . ASN B 1 259 ? 30.328 -10.258 -17.328 1 98.75 259 ASN B O 1
ATOM 8100 N N . VAL B 1 260 ? 28.375 -11.281 -17.578 1 98.88 260 VAL B N 1
ATOM 8101 C CA . VAL B 1 260 ? 27.609 -10.328 -16.781 1 98.88 260 VAL B CA 1
ATOM 8102 C C . VAL B 1 260 ? 26.766 -11.078 -15.75 1 98.88 260 VAL B C 1
ATOM 8104 O O . VAL B 1 260 ? 26.047 -12.016 -16.094 1 98.88 260 VAL B O 1
ATOM 8107 N N . LYS B 1 261 ? 26.875 -10.758 -14.453 1 98.94 261 LYS B N 1
ATOM 8108 C CA . LYS B 1 261 ? 25.938 -11.172 -13.414 1 98.94 261 LYS B CA 1
ATOM 8109 C C . LYS B 1 261 ? 25.047 -10.008 -12.977 1 98.94 261 LYS B C 1
ATOM 8111 O O . LYS B 1 261 ? 25.531 -8.898 -12.766 1 98.94 261 LYS B O 1
ATOM 8116 N N . ILE B 1 262 ? 23.781 -10.227 -12.93 1 98.94 262 ILE B N 1
ATOM 8117 C CA . ILE B 1 262 ? 22.828 -9.219 -12.469 1 98.94 262 ILE B CA 1
ATOM 8118 C C . ILE B 1 262 ? 22.078 -9.742 -11.25 1 98.94 262 ILE B C 1
ATOM 8120 O O . ILE B 1 262 ? 21.188 -10.578 -11.383 1 98.94 262 ILE B O 1
ATOM 8124 N N . GLY B 1 263 ? 22.453 -9.242 -10.031 1 98.94 263 GLY B N 1
ATOM 8125 C CA . GLY B 1 263 ? 21.656 -9.508 -8.844 1 98.94 263 GLY B CA 1
ATOM 8126 C C . GLY B 1 263 ? 20.391 -8.688 -8.789 1 98.94 263 GLY B C 1
ATOM 8127 O O . GLY B 1 263 ? 20.375 -7.512 -9.164 1 98.94 263 GLY B O 1
ATOM 8128 N N . ILE B 1 264 ? 19.312 -9.281 -8.398 1 98.88 264 ILE B N 1
ATOM 8129 C CA . ILE B 1 264 ? 18.016 -8.625 -8.25 1 98.88 264 ILE B CA 1
ATOM 8130 C C . ILE B 1 264 ? 17.594 -8.625 -6.781 1 98.88 264 ILE B C 1
ATOM 8132 O O . ILE B 1 264 ? 17.859 -9.594 -6.059 1 98.88 264 ILE B O 1
ATOM 8136 N N . SER B 1 265 ? 17 -7.574 -6.305 1 98.62 265 SER B N 1
ATOM 8137 C CA . SER B 1 265 ? 16.422 -7.488 -4.965 1 98.62 265 SER B CA 1
ATOM 8138 C C . SER B 1 265 ? 15.172 -6.625 -4.957 1 98.62 265 SER B C 1
ATOM 8140 O O . SER B 1 265 ? 15.008 -5.742 -5.801 1 98.62 265 SER B O 1
ATOM 8142 N N . PHE B 1 266 ? 14.289 -6.906 -4.078 1 98 266 PHE B N 1
ATOM 8143 C CA . PHE B 1 266 ? 13.125 -6.059 -3.852 1 98 266 PHE B CA 1
ATOM 8144 C C . PHE B 1 266 ? 13.312 -5.207 -2.604 1 98 266 PHE B C 1
ATOM 8146 O O . PHE B 1 266 ? 12.375 -4.535 -2.16 1 98 266 PHE B O 1
ATOM 8153 N N . LEU B 1 267 ? 14.57 -5.191 -2.047 1 97.69 267 LEU B N 1
ATOM 8154 C CA . LEU B 1 267 ? 14.867 -4.406 -0.856 1 97.69 267 LEU B CA 1
ATOM 8155 C C . LEU B 1 267 ? 15.773 -3.229 -1.196 1 97.69 267 LEU B C 1
ATOM 8157 O O . LEU B 1 267 ? 15.5 -2.096 -0.796 1 97.69 267 LEU B O 1
ATOM 8161 N N . SER B 1 268 ? 16.922 -3.57 -1.941 1 98.38 268 SER B N 1
ATOM 8162 C CA . SER B 1 268 ? 17.875 -2.5 -2.188 1 98.38 268 SER B CA 1
ATOM 8163 C C . SER B 1 268 ? 18.953 -2.938 -3.178 1 98.38 268 SER B C 1
ATOM 8165 O O . SER B 1 268 ? 19.062 -4.125 -3.49 1 98.38 268 SER B O 1
ATOM 8167 N N . GLU B 1 269 ? 19.719 -1.987 -3.68 1 98.75 269 GLU B N 1
ATOM 8168 C CA . GLU B 1 269 ? 20.844 -2.266 -4.566 1 98.75 269 GLU B CA 1
ATOM 8169 C C . GLU B 1 269 ? 21.938 -3.068 -3.852 1 98.75 269 GLU B C 1
ATOM 8171 O O . GLU B 1 269 ? 22.516 -3.992 -4.43 1 98.75 269 GLU B O 1
ATOM 8176 N N . LEU B 1 270 ? 22.172 -2.771 -2.576 1 98.75 270 LEU B N 1
ATOM 8177 C CA . LEU B 1 270 ? 23.219 -3.486 -1.841 1 98.75 270 LEU B CA 1
ATOM 8178 C C . LEU B 1 270 ? 22.781 -4.922 -1.559 1 98.75 270 LEU B C 1
ATOM 8180 O O . LEU B 1 270 ? 23.625 -5.828 -1.541 1 98.75 270 LEU B O 1
ATOM 8184 N N . LYS B 1 271 ? 21.516 -5.156 -1.276 1 98.38 271 LYS B N 1
ATOM 8185 C CA . LYS B 1 271 ? 21.047 -6.531 -1.131 1 98.38 271 LYS B CA 1
ATOM 8186 C C . LYS B 1 271 ? 21.188 -7.301 -2.439 1 98.38 271 LYS B C 1
ATOM 8188 O O . LYS B 1 271 ? 21.484 -8.5 -2.432 1 98.38 271 LYS B O 1
ATOM 8193 N N . ALA B 1 272 ? 20.922 -6.648 -3.559 1 98.88 272 ALA B N 1
ATOM 8194 C CA . ALA B 1 272 ? 21.141 -7.266 -4.863 1 98.88 272 ALA B CA 1
ATOM 8195 C C . ALA B 1 272 ? 22.594 -7.699 -5.023 1 98.88 272 ALA B C 1
ATOM 8197 O O . ALA B 1 272 ? 22.875 -8.781 -5.547 1 98.88 272 ALA B O 1
ATOM 8198 N N . LYS B 1 273 ? 23.516 -6.871 -4.617 1 98.81 273 LYS B N 1
ATOM 8199 C CA . LYS B 1 273 ? 24.922 -7.223 -4.637 1 98.81 273 LYS B CA 1
ATOM 8200 C C . LYS B 1 273 ? 25.203 -8.445 -3.766 1 98.81 273 LYS B C 1
ATOM 8202 O O . LYS B 1 273 ? 25.906 -9.367 -4.184 1 98.81 273 LYS B O 1
ATOM 8207 N N . ASN B 1 274 ? 24.656 -8.383 -2.547 1 98.5 274 ASN B N 1
ATOM 8208 C CA . ASN B 1 274 ? 24.828 -9.508 -1.632 1 98.5 274 ASN B CA 1
ATOM 8209 C C . ASN B 1 274 ? 24.328 -10.812 -2.246 1 98.5 274 ASN B C 1
ATOM 8211 O O . ASN B 1 274 ? 24.906 -11.867 -2.033 1 98.5 274 ASN B O 1
ATOM 8215 N N . ASN B 1 275 ? 23.234 -10.766 -2.947 1 98.69 275 ASN B N 1
ATOM 8216 C CA . ASN B 1 275 ? 22.719 -11.953 -3.613 1 98.69 275 ASN B CA 1
ATOM 8217 C C . ASN B 1 275 ? 23.734 -12.547 -4.586 1 98.69 275 ASN B C 1
ATOM 8219 O O . ASN B 1 275 ? 23.875 -13.766 -4.68 1 98.69 275 ASN B O 1
ATOM 8223 N N . ILE B 1 276 ? 24.438 -11.695 -5.316 1 98.88 276 ILE B N 1
ATOM 8224 C CA . ILE B 1 276 ? 25.469 -12.172 -6.227 1 98.88 276 ILE B CA 1
ATOM 8225 C C . ILE B 1 276 ? 26.562 -12.883 -5.438 1 98.88 276 ILE B C 1
ATOM 8227 O O . ILE B 1 276 ? 26.984 -13.992 -5.785 1 98.88 276 ILE B O 1
ATOM 8231 N N . GLU B 1 277 ? 26.969 -12.227 -4.379 1 98.31 277 GLU B N 1
ATOM 8232 C CA . GLU B 1 277 ? 28.094 -12.719 -3.582 1 98.31 277 GLU B CA 1
ATOM 8233 C C . GLU B 1 277 ? 27.781 -14.078 -2.965 1 98.31 277 GLU B C 1
ATOM 8235 O O . GLU B 1 277 ? 28.672 -14.922 -2.834 1 98.31 277 GLU B O 1
ATOM 8240 N N . ILE B 1 278 ? 26.547 -14.281 -2.668 1 97.5 278 ILE B N 1
ATOM 8241 C CA . ILE B 1 278 ? 26.156 -15.508 -1.983 1 97.5 278 ILE B CA 1
ATOM 8242 C C . ILE B 1 278 ? 25.828 -16.594 -3.012 1 97.5 278 ILE B C 1
ATOM 8244 O O . ILE B 1 278 ? 26.25 -17.734 -2.857 1 97.5 278 ILE B O 1
ATOM 8248 N N . GLU B 1 279 ? 25.188 -16.266 -4.102 1 97.62 279 GLU B N 1
ATOM 8249 C CA . GLU B 1 279 ? 24.641 -17.281 -5 1 97.62 279 GLU B CA 1
ATOM 8250 C C . GLU B 1 279 ? 25.641 -17.641 -6.098 1 97.62 279 GLU B C 1
ATOM 8252 O O . GLU B 1 279 ? 25.734 -18.812 -6.492 1 97.62 279 GLU B O 1
ATOM 8257 N N . ILE B 1 280 ? 26.328 -16.594 -6.598 1 98.56 280 ILE B N 1
ATOM 8258 C CA . ILE B 1 280 ? 27.219 -16.844 -7.719 1 98.56 280 ILE B CA 1
ATOM 8259 C C . ILE B 1 280 ? 28.516 -16.047 -7.539 1 98.56 280 ILE B C 1
ATOM 8261 O O . ILE B 1 280 ? 28.812 -15.141 -8.328 1 98.56 280 ILE B O 1
ATOM 8265 N N . PRO B 1 281 ? 29.375 -16.406 -6.633 1 98.19 281 PRO B N 1
ATOM 8266 C CA . PRO B 1 281 ? 30.609 -15.664 -6.352 1 98.19 281 PRO B CA 1
ATOM 8267 C C . PRO B 1 281 ? 31.688 -15.914 -7.391 1 98.19 281 PRO B C 1
ATOM 8269 O O . PRO B 1 281 ? 32.812 -15.414 -7.25 1 98.19 281 PRO B O 1
ATOM 8272 N N . HIS B 1 282 ? 31.469 -16.734 -8.406 1 98.38 282 HIS B N 1
ATOM 8273 C CA . HIS B 1 282 ? 32.438 -17.125 -9.422 1 98.38 282 HIS B CA 1
ATOM 8274 C C . HIS B 1 282 ? 31.953 -16.781 -10.82 1 98.38 282 HIS B C 1
ATOM 8276 O O . HIS B 1 282 ? 30.859 -16.234 -10.977 1 98.38 282 HIS B O 1
ATOM 8282 N N . TRP B 1 283 ? 32.75 -17.062 -11.867 1 98.5 283 TRP B N 1
ATOM 8283 C CA . TRP B 1 283 ? 32.406 -16.703 -13.234 1 98.5 283 TRP B CA 1
ATOM 8284 C C . TRP B 1 283 ? 32.219 -17.953 -14.094 1 98.5 283 TRP B C 1
ATOM 8286 O O . TRP B 1 283 ? 32.406 -17.906 -15.312 1 98.5 283 TRP B O 1
ATOM 8296 N N . ASN B 1 284 ? 31.906 -19.062 -13.445 1 98.69 284 ASN B N 1
ATOM 8297 C CA . ASN B 1 284 ? 31.719 -20.312 -14.188 1 98.69 284 ASN B CA 1
ATOM 8298 C C . ASN B 1 284 ? 30.25 -20.5 -14.586 1 98.69 284 ASN B C 1
ATOM 8300 O O . ASN B 1 284 ? 29.469 -21.047 -13.812 1 98.69 284 ASN B O 1
ATOM 8304 N N . PHE B 1 285 ? 29.953 -20.141 -15.781 1 98.62 285 PHE B N 1
ATOM 8305 C CA . PHE B 1 285 ? 28.609 -20.203 -16.328 1 98.62 285 PHE B CA 1
ATOM 8306 C C . PHE B 1 285 ? 28.047 -21.609 -16.234 1 98.62 285 PHE B C 1
ATOM 8308 O O . PHE B 1 285 ? 26.906 -21.797 -15.812 1 98.62 285 PHE B O 1
ATOM 8315 N N . ASN B 1 286 ? 28.766 -22.609 -16.578 1 98.56 286 ASN B N 1
ATOM 8316 C CA . ASN B 1 286 ? 28.312 -23.984 -16.625 1 98.56 286 ASN B CA 1
ATOM 8317 C C . ASN B 1 286 ? 28.016 -24.531 -15.234 1 98.56 286 ASN B C 1
ATOM 8319 O O . ASN B 1 286 ? 27.109 -25.359 -15.062 1 98.56 286 ASN B O 1
ATOM 8323 N N . THR B 1 287 ? 28.812 -24.047 -14.273 1 98.69 287 THR B N 1
ATOM 8324 C CA . THR B 1 287 ? 28.547 -24.453 -12.898 1 98.69 287 THR B CA 1
ATOM 8325 C C . THR B 1 287 ? 27.156 -24 -12.461 1 98.69 287 THR B C 1
ATOM 8327 O O . THR B 1 287 ? 26.438 -24.734 -11.805 1 98.69 287 THR B O 1
ATOM 8330 N N . VAL B 1 288 ? 26.781 -22.781 -12.797 1 98.81 288 VAL B N 1
ATOM 8331 C CA . VAL B 1 288 ? 25.469 -22.25 -12.453 1 98.81 288 VAL B CA 1
ATOM 8332 C C . VAL B 1 288 ? 24.375 -23.031 -13.188 1 98.81 288 VAL B C 1
ATOM 8334 O O . VAL B 1 288 ? 23.344 -23.391 -12.602 1 98.81 288 VAL B O 1
ATOM 8337 N N . LEU B 1 289 ? 24.578 -23.328 -14.492 1 98.81 289 LEU B N 1
ATOM 8338 C CA . LEU B 1 289 ? 23.609 -24.078 -15.297 1 98.81 289 LEU B CA 1
ATOM 8339 C C . LEU B 1 289 ? 23.391 -25.469 -14.711 1 98.81 289 LEU B C 1
ATOM 8341 O O . LEU B 1 289 ? 22.25 -25.906 -14.555 1 98.81 289 LEU B O 1
ATOM 8345 N N . VAL B 1 290 ? 24.453 -26.141 -14.344 1 98.56 290 VAL B N 1
ATOM 8346 C CA . VAL B 1 290 ? 24.359 -27.5 -13.812 1 98.56 290 VAL B CA 1
ATOM 8347 C C . VAL B 1 290 ? 23.625 -27.469 -12.469 1 98.56 290 VAL B C 1
ATOM 8349 O O . VAL B 1 290 ? 22.812 -28.359 -12.18 1 98.56 290 VAL B O 1
ATOM 8352 N N . ALA B 1 291 ? 23.953 -26.5 -11.641 1 98.62 291 ALA B N 1
ATOM 8353 C CA . ALA B 1 291 ? 23.281 -26.375 -10.359 1 98.62 291 ALA B CA 1
ATOM 8354 C C . ALA B 1 291 ? 21.781 -26.188 -10.547 1 98.62 291 ALA B C 1
ATOM 8356 O O . ALA B 1 291 ? 20.969 -26.75 -9.805 1 98.62 291 ALA B O 1
ATOM 8357 N N . LEU B 1 292 ? 21.438 -25.359 -11.484 1 98.75 292 LEU B N 1
ATOM 8358 C CA . LEU B 1 292 ? 20.031 -25.109 -11.805 1 98.75 292 LEU B CA 1
ATOM 8359 C C . LEU B 1 292 ? 19.344 -26.391 -12.289 1 98.75 292 LEU B C 1
ATOM 8361 O O . LEU B 1 292 ? 18.25 -26.703 -11.844 1 98.75 292 LEU B O 1
ATOM 8365 N N . GLU B 1 293 ? 19.984 -27.094 -13.203 1 98.69 293 GLU B N 1
ATOM 8366 C CA . GLU B 1 293 ? 19.453 -28.359 -13.711 1 98.69 293 GLU B CA 1
ATOM 8367 C C . GLU B 1 293 ? 19.25 -29.375 -12.586 1 98.69 293 GLU B C 1
ATOM 8369 O O . GLU B 1 293 ? 18.234 -30.078 -12.562 1 98.69 293 GLU B O 1
ATOM 8374 N N . ASN B 1 294 ? 20.172 -29.406 -11.664 1 98.56 294 ASN B N 1
ATOM 8375 C CA . ASN B 1 294 ? 20.078 -30.312 -10.539 1 98.56 294 ASN B CA 1
ATOM 8376 C C . ASN B 1 294 ? 18.906 -29.969 -9.625 1 98.56 294 ASN B C 1
ATOM 8378 O O . ASN B 1 294 ? 18.234 -30.859 -9.094 1 98.56 294 ASN B O 1
ATOM 8382 N N . LYS B 1 295 ? 18.672 -28.719 -9.383 1 98.44 295 LYS B N 1
ATOM 8383 C CA . LYS B 1 295 ? 17.516 -28.312 -8.586 1 98.44 295 LYS B CA 1
ATOM 8384 C C . LYS B 1 295 ? 16.219 -28.812 -9.203 1 98.44 295 LYS B C 1
ATOM 8386 O O . LYS B 1 295 ? 15.328 -29.266 -8.492 1 98.44 295 LYS B O 1
ATOM 8391 N N . TRP B 1 296 ? 16.125 -28.688 -10.492 1 98.69 296 TRP B N 1
ATOM 8392 C CA . TRP B 1 296 ? 14.945 -29.172 -11.195 1 98.69 296 TRP B CA 1
ATOM 8393 C C . TRP B 1 296 ? 14.875 -30.703 -11.156 1 98.69 296 TRP B C 1
ATOM 8395 O O . TRP B 1 296 ? 13.805 -31.266 -10.945 1 98.69 296 TRP B O 1
ATOM 8405 N N . GLU B 1 297 ? 16.031 -31.344 -11.391 1 98.5 297 GLU B N 1
ATOM 8406 C CA . GLU B 1 297 ? 16.062 -32.812 -11.359 1 98.5 297 GLU B CA 1
ATOM 8407 C C . GLU B 1 297 ? 15.562 -33.344 -10.023 1 98.5 297 GLU B C 1
ATOM 8409 O O . GLU B 1 297 ? 14.828 -34.344 -9.984 1 98.5 297 GLU B O 1
ATOM 8414 N N . ASP B 1 298 ? 15.945 -32.688 -8.977 1 97.62 298 ASP B N 1
ATOM 8415 C CA . ASP B 1 298 ? 15.555 -33.125 -7.629 1 97.62 298 ASP B CA 1
ATOM 8416 C C . ASP B 1 298 ? 14.031 -33.156 -7.484 1 97.62 298 ASP B C 1
ATOM 8418 O O . ASP B 1 298 ? 13.484 -34.031 -6.805 1 97.62 298 ASP B O 1
ATOM 8422 N N . LEU B 1 299 ? 13.336 -32.281 -8.094 1 98.31 299 LEU B N 1
ATOM 8423 C CA . LEU B 1 299 ? 11.883 -32.188 -7.965 1 98.31 299 LEU B CA 1
ATOM 8424 C C . LEU B 1 299 ? 11.195 -33.031 -9.039 1 98.31 299 LEU B C 1
ATOM 8426 O O . LEU B 1 299 ? 10.266 -33.781 -8.75 1 98.31 299 LEU B O 1
ATOM 8430 N N . LEU B 1 300 ? 11.664 -32.906 -10.266 1 98.62 300 LEU B N 1
ATOM 8431 C CA . LEU B 1 300 ? 11.016 -33.594 -11.391 1 98.62 300 LEU B CA 1
ATOM 8432 C C . LEU B 1 300 ? 11.117 -35.094 -11.242 1 98.62 300 LEU B C 1
ATOM 8434 O O . LEU B 1 300 ? 10.18 -35.812 -11.586 1 98.62 300 LEU B O 1
ATOM 8438 N N . SER B 1 301 ? 12.234 -35.562 -10.719 1 97.69 301 SER B N 1
ATOM 8439 C CA . SER B 1 301 ? 12.484 -37 -10.625 1 97.69 301 SER B CA 1
ATOM 8440 C C . SER B 1 301 ? 11.672 -37.625 -9.508 1 97.69 301 SER B C 1
ATOM 8442 O O . SER B 1 301 ? 11.68 -38.844 -9.336 1 97.69 301 SER B O 1
ATOM 8444 N N . ARG B 1 302 ? 10.977 -36.844 -8.781 1 97.88 302 ARG B N 1
ATOM 8445 C CA . ARG B 1 302 ? 10.094 -37.406 -7.75 1 97.88 302 ARG B CA 1
ATOM 8446 C C . ARG B 1 302 ? 8.93 -38.156 -8.375 1 97.88 302 ARG B C 1
ATOM 8448 O O . ARG B 1 302 ? 8.289 -38.969 -7.715 1 97.88 302 ARG B O 1
ATOM 8455 N N . ILE B 1 303 ? 8.609 -37.875 -9.578 1 98.44 303 ILE B N 1
ATOM 8456 C CA . ILE B 1 303 ? 7.676 -38.688 -10.344 1 98.44 303 ILE B CA 1
ATOM 8457 C C . ILE B 1 303 ? 8.383 -39.281 -11.547 1 98.44 303 ILE B C 1
ATOM 8459 O O . ILE B 1 303 ? 8.805 -38.562 -12.461 1 98.44 303 ILE B O 1
ATOM 8463 N N . LYS B 1 304 ? 8.492 -40.531 -11.602 1 97.81 304 LYS B N 1
ATOM 8464 C CA . LYS B 1 304 ? 9.172 -41.219 -12.688 1 97.81 304 LYS B CA 1
ATOM 8465 C C . LYS B 1 304 ? 8.188 -42.062 -13.516 1 97.81 304 LYS B C 1
ATOM 8467 O O . LYS B 1 304 ? 7.242 -42.625 -12.969 1 97.81 304 LYS B O 1
ATOM 8472 N N . LEU B 1 305 ? 8.398 -42.125 -14.766 1 98.31 305 LEU B N 1
ATOM 8473 C CA . LEU B 1 305 ? 7.559 -42.844 -15.703 1 98.31 305 LEU B CA 1
ATOM 8474 C C . LEU B 1 305 ? 8.25 -44.125 -16.172 1 98.31 305 LEU B C 1
ATOM 8476 O O . LEU B 1 305 ? 9.484 -44.219 -16.141 1 98.31 305 LEU B O 1
ATOM 8480 N N . SER B 1 306 ? 7.477 -45.031 -16.656 1 96.38 306 SER B N 1
ATOM 8481 C CA . SER B 1 306 ? 8.039 -46.281 -17.156 1 96.38 306 SER B CA 1
ATOM 8482 C C . SER B 1 306 ? 8.922 -46.031 -18.375 1 96.38 306 SER B C 1
ATOM 8484 O O . SER B 1 306 ? 8.672 -45.125 -19.156 1 96.38 306 SER B O 1
ATOM 8486 N N . ASP B 1 307 ? 9.859 -46.875 -18.578 1 94.5 307 ASP B N 1
ATOM 8487 C CA . ASP B 1 307 ? 10.875 -46.719 -19.609 1 94.5 307 ASP B CA 1
ATOM 8488 C C . ASP B 1 307 ? 10.258 -46.75 -21 1 94.5 307 ASP B C 1
ATOM 8490 O O . ASP B 1 307 ? 10.789 -46.156 -21.938 1 94.5 307 ASP B O 1
ATOM 8494 N N . ASP B 1 308 ? 9.219 -47.438 -21.141 1 94.81 308 ASP B N 1
ATOM 8495 C CA . ASP B 1 308 ? 8.594 -47.594 -22.453 1 94.81 308 ASP B CA 1
ATOM 8496 C C . ASP B 1 308 ? 7.723 -46.375 -22.797 1 94.81 308 ASP B C 1
ATOM 8498 O O . ASP B 1 308 ? 7.129 -46.344 -23.875 1 94.81 308 ASP B O 1
ATOM 8502 N N . THR B 1 309 ? 7.633 -45.438 -21.891 1 97.25 309 THR B N 1
ATOM 8503 C CA . THR B 1 309 ? 6.883 -44.219 -22.188 1 97.25 309 THR B CA 1
ATOM 8504 C C . THR B 1 309 ? 7.484 -43.469 -23.391 1 97.25 309 THR B C 1
ATOM 8506 O O . THR B 1 309 ? 8.703 -43.312 -23.469 1 97.25 309 THR B O 1
ATOM 8509 N N . SER B 1 310 ? 6.645 -43 -24.328 1 97.31 310 SER B N 1
ATOM 8510 C CA . SER B 1 310 ? 7.133 -42.312 -25.516 1 97.31 310 SER B CA 1
ATOM 8511 C C . SER B 1 310 ? 7.824 -41 -25.141 1 97.31 310 SER B C 1
ATOM 8513 O O . SER B 1 310 ? 7.547 -40.406 -24.094 1 97.31 310 SER B O 1
ATOM 8515 N N . VAL B 1 311 ? 8.695 -40.531 -25.984 1 97.62 311 VAL B N 1
ATOM 8516 C CA . VAL B 1 311 ? 9.398 -39.25 -25.781 1 97.62 311 VAL B CA 1
ATOM 8517 C C . VAL B 1 311 ? 8.383 -38.125 -25.734 1 97.62 311 VAL B C 1
ATOM 8519 O O . VAL B 1 311 ? 8.531 -37.188 -24.938 1 97.62 311 VAL B O 1
ATOM 8522 N N . GLU B 1 312 ? 7.348 -38.188 -26.562 1 97.94 312 GLU B N 1
ATOM 8523 C CA . GLU B 1 312 ? 6.305 -37.156 -26.609 1 97.94 312 GLU B CA 1
ATOM 8524 C C . GLU B 1 312 ? 5.605 -37.031 -25.25 1 97.94 312 GLU B C 1
ATOM 8526 O O . GLU B 1 312 ? 5.422 -35.938 -24.75 1 97.94 312 GLU B O 1
ATOM 8531 N N . TYR B 1 313 ? 5.211 -38.125 -24.734 1 98.19 313 TYR B N 1
ATOM 8532 C CA . TYR B 1 313 ? 4.516 -38.125 -23.453 1 98.19 313 TYR B CA 1
ATOM 8533 C C . TYR B 1 313 ? 5.445 -37.656 -22.344 1 98.19 313 TYR B C 1
ATOM 8535 O O . TYR B 1 313 ? 5.023 -36.969 -21.406 1 98.19 313 TYR B O 1
ATOM 8543 N N . ARG B 1 314 ? 6.746 -38.062 -22.391 1 98.5 314 ARG B N 1
ATOM 8544 C CA . ARG B 1 314 ? 7.711 -37.594 -21.406 1 98.5 314 ARG B CA 1
ATOM 8545 C C . ARG B 1 314 ? 7.852 -36.094 -21.453 1 98.5 314 ARG B C 1
ATOM 8547 O O . ARG B 1 314 ? 7.852 -35.406 -20.422 1 98.5 314 ARG B O 1
ATOM 8554 N N . LYS B 1 315 ? 7.938 -35.531 -22.641 1 98.62 315 LYS B N 1
ATOM 8555 C CA . LYS B 1 315 ? 8.062 -34.094 -22.812 1 98.62 315 LYS B CA 1
ATOM 8556 C C . LYS B 1 315 ? 6.844 -33.375 -22.266 1 98.62 315 LYS B C 1
ATOM 8558 O O . LYS B 1 315 ? 6.977 -32.375 -21.531 1 98.62 315 LYS B O 1
ATOM 8563 N N . MET B 1 316 ? 5.68 -33.844 -22.609 1 98.69 316 MET B N 1
ATOM 8564 C CA . MET B 1 316 ? 4.449 -33.219 -22.141 1 98.69 316 MET B CA 1
ATOM 8565 C C . MET B 1 316 ? 4.367 -33.25 -20.625 1 98.69 316 MET B C 1
ATOM 8567 O O . MET B 1 316 ? 4.066 -32.219 -19.984 1 98.69 316 MET B O 1
ATOM 8571 N N . PHE B 1 317 ? 4.703 -34.406 -20.078 1 98.62 317 PHE B N 1
ATOM 8572 C CA . PHE B 1 317 ? 4.543 -34.625 -18.641 1 98.62 317 PHE B CA 1
ATOM 8573 C C . PHE B 1 317 ? 5.52 -33.75 -17.859 1 98.62 317 PHE B C 1
ATOM 8575 O O . PHE B 1 317 ? 5.109 -32.969 -17 1 98.62 317 PHE B O 1
ATOM 8582 N N . TYR B 1 318 ? 6.766 -33.812 -18.125 1 98.75 318 TYR B N 1
ATOM 8583 C CA . TYR B 1 318 ? 7.773 -33.156 -17.328 1 98.75 318 TYR B CA 1
ATOM 8584 C C . TYR B 1 318 ? 7.738 -31.641 -17.562 1 98.75 318 TYR B C 1
ATOM 8586 O O . TYR B 1 318 ? 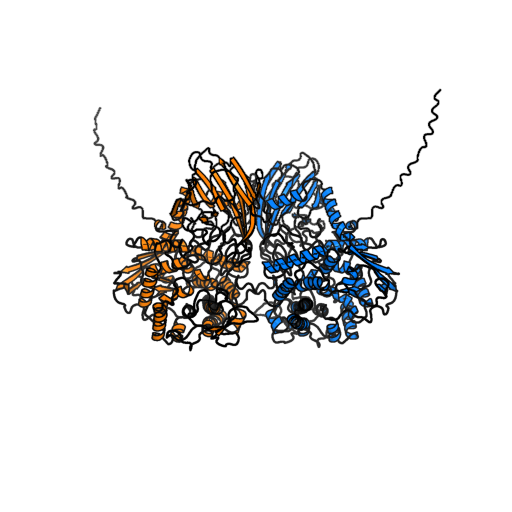8.016 -30.844 -16.656 1 98.75 318 TYR B O 1
ATOM 8594 N N . THR B 1 319 ? 7.406 -31.203 -18.797 1 98.81 319 THR B N 1
ATOM 8595 C CA . THR B 1 319 ? 7.184 -29.781 -19.016 1 98.81 319 THR B CA 1
ATOM 8596 C C . THR B 1 319 ? 6.004 -29.281 -18.188 1 98.81 319 THR B C 1
ATOM 8598 O O . THR B 1 319 ? 6.016 -28.156 -17.703 1 98.81 319 THR B O 1
ATOM 8601 N N . GLY B 1 320 ? 4.988 -30.109 -18.078 1 98.69 320 GLY B N 1
ATOM 8602 C CA . GLY B 1 320 ? 3.865 -29.75 -17.234 1 98.69 320 GLY B CA 1
ATOM 8603 C C . GLY B 1 320 ? 4.262 -29.531 -15.781 1 98.69 320 GLY B C 1
ATOM 8604 O O . GLY B 1 320 ? 3.82 -28.578 -15.148 1 98.69 320 GLY B O 1
ATOM 8605 N N . LEU B 1 321 ? 5.113 -30.422 -15.25 1 98.75 321 LEU B N 1
ATOM 8606 C CA . LEU B 1 321 ? 5.617 -30.25 -13.891 1 98.75 321 LEU B CA 1
ATOM 8607 C C . LEU B 1 321 ? 6.426 -28.953 -13.781 1 98.75 321 LEU B C 1
ATOM 8609 O O . LEU B 1 321 ? 6.285 -28.219 -12.805 1 98.75 321 LEU B O 1
ATOM 8613 N N . TYR B 1 322 ? 7.281 -28.734 -14.789 1 98.5 322 TYR B N 1
ATOM 8614 C CA . TYR B 1 322 ? 8.117 -27.547 -14.859 1 98.5 322 TYR B CA 1
ATOM 8615 C C . TYR B 1 322 ? 7.262 -26.281 -14.82 1 98.5 322 TYR B C 1
ATOM 8617 O O . TYR B 1 322 ? 7.477 -25.406 -13.977 1 98.5 322 TYR B O 1
ATOM 8625 N N . HIS B 1 323 ? 6.207 -26.203 -15.641 1 98.56 323 HIS B N 1
ATOM 8626 C CA . HIS B 1 323 ? 5.309 -25.047 -15.695 1 98.56 323 HIS B CA 1
ATOM 8627 C C . HIS B 1 323 ? 4.648 -24.797 -14.344 1 98.56 323 HIS B C 1
ATOM 8629 O O . HIS B 1 323 ? 4.441 -23.656 -13.953 1 98.56 323 HIS B O 1
ATOM 8635 N N . THR B 1 324 ? 4.328 -25.797 -13.625 1 98.38 324 THR B N 1
ATOM 8636 C CA . THR B 1 324 ? 3.586 -25.734 -12.375 1 98.38 324 THR B CA 1
ATOM 8637 C C . THR B 1 324 ? 4.445 -25.125 -11.266 1 98.38 324 THR B C 1
ATOM 8639 O O . THR B 1 324 ? 3.922 -24.5 -10.344 1 98.38 324 THR B O 1
ATOM 8642 N N . MET B 1 325 ? 5.762 -25.297 -11.391 1 98.44 325 MET B N 1
ATOM 8643 C CA . MET B 1 325 ? 6.633 -24.922 -10.273 1 98.44 325 MET B CA 1
ATOM 8644 C C . MET B 1 325 ? 7.473 -23.703 -10.625 1 98.44 325 MET B C 1
ATOM 8646 O O . MET B 1 325 ? 8.508 -23.453 -10 1 98.44 325 MET B O 1
ATOM 8650 N N . ILE B 1 326 ? 7.016 -22.953 -11.648 1 98 326 ILE B N 1
ATOM 8651 C CA . ILE B 1 326 ? 7.602 -21.641 -11.938 1 98 326 ILE B CA 1
ATOM 8652 C C . ILE B 1 326 ? 7.043 -20.594 -10.977 1 98 326 ILE B C 1
ATOM 8654 O O . ILE B 1 326 ? 7.773 -19.734 -10.5 1 98 326 ILE B O 1
ATOM 8658 N N . MET B 1 327 ? 5.719 -20.734 -10.703 1 97.31 327 MET B N 1
ATOM 8659 C CA . MET B 1 327 ? 5.004 -19.859 -9.773 1 97.31 327 MET B CA 1
ATOM 8660 C C . MET B 1 327 ? 4.141 -20.672 -8.812 1 97.31 327 MET B C 1
ATOM 8662 O O . MET B 1 327 ? 3.639 -21.734 -9.172 1 97.31 327 MET B O 1
ATOM 8666 N N . PRO B 1 328 ? 3.949 -20.062 -7.551 1 97.88 328 PRO B N 1
ATOM 8667 C CA . PRO B 1 328 ? 4.332 -18.734 -7.035 1 97.88 328 PRO B CA 1
ATOM 8668 C C . PRO B 1 328 ? 5.836 -18.625 -6.785 1 97.88 328 PRO B C 1
ATOM 8670 O O . PRO B 1 328 ? 6.555 -19.625 -6.844 1 97.88 328 PRO B O 1
ATOM 8673 N N . VAL B 1 329 ? 6.219 -17.406 -6.551 1 98.19 329 VAL B N 1
ATOM 8674 C CA . VAL B 1 329 ? 7.648 -17.125 -6.496 1 98.19 329 VAL B CA 1
ATOM 8675 C C . VAL B 1 329 ? 8.094 -17 -5.039 1 98.19 329 VAL B C 1
ATOM 8677 O O . VAL B 1 329 ? 7.441 -16.328 -4.234 1 98.19 329 VAL B O 1
ATOM 8680 N N . ASP B 1 330 ? 9.203 -17.688 -4.703 1 97.69 330 ASP B N 1
ATOM 8681 C CA . ASP B 1 330 ? 9.812 -17.578 -3.383 1 97.69 330 ASP B CA 1
ATOM 8682 C C . ASP B 1 330 ? 10.602 -16.281 -3.256 1 97.69 330 ASP B C 1
ATOM 8684 O O . ASP B 1 330 ? 11.648 -16.109 -3.885 1 97.69 330 ASP B O 1
ATOM 8688 N N . ARG B 1 331 ? 10.133 -15.406 -2.439 1 96.5 331 ARG B N 1
ATOM 8689 C CA . ARG B 1 331 ? 10.766 -14.117 -2.186 1 96.5 331 ARG B CA 1
ATOM 8690 C C . ARG B 1 331 ? 11.25 -14.016 -0.743 1 96.5 331 ARG B C 1
ATOM 8692 O O . ARG B 1 331 ? 11.367 -12.922 -0.193 1 96.5 331 ARG B O 1
ATOM 8699 N N . THR B 1 332 ? 11.422 -15.109 -0.122 1 96.06 332 THR B N 1
ATOM 8700 C CA . THR B 1 332 ? 11.891 -15.117 1.26 1 96.06 332 THR B CA 1
ATOM 8701 C C . THR B 1 332 ? 13.195 -14.344 1.395 1 96.06 332 THR B C 1
ATOM 8703 O O . THR B 1 332 ? 14.133 -14.547 0.615 1 96.06 332 THR B O 1
ATOM 8706 N N . GLY B 1 333 ? 13.242 -13.422 2.334 1 95.19 333 GLY B N 1
ATOM 8707 C CA . GLY B 1 333 ? 14.391 -12.562 2.557 1 95.19 333 GLY B CA 1
ATOM 8708 C C . GLY B 1 333 ? 14.367 -11.297 1.713 1 95.19 333 GLY B C 1
ATOM 8709 O O . GLY B 1 333 ? 15.273 -10.469 1.8 1 95.19 333 GLY B O 1
ATOM 8710 N N . GLU B 1 334 ? 13.328 -11.109 0.869 1 96.81 334 GLU B N 1
ATOM 8711 C CA . GLU B 1 334 ? 13.203 -9.984 -0.054 1 96.81 334 GLU B CA 1
ATOM 8712 C C . GLU B 1 334 ? 11.883 -9.242 0.143 1 96.81 334 GLU B C 1
ATOM 8714 O O . GLU B 1 334 ? 11.375 -8.617 -0.786 1 96.81 334 GLU B O 1
ATOM 8719 N N . ASN B 1 335 ? 11.219 -9.312 1.369 1 96.06 335 ASN B N 1
ATOM 8720 C CA . ASN B 1 335 ? 9.953 -8.656 1.692 1 96.06 335 ASN B CA 1
ATOM 8721 C C . ASN B 1 335 ? 10.172 -7.215 2.141 1 96.06 335 ASN B C 1
ATOM 8723 O O . ASN B 1 335 ? 10.711 -6.973 3.221 1 96.06 335 ASN B O 1
ATOM 8727 N N . PRO B 1 336 ? 9.727 -6.242 1.4 1 96.5 336 PRO B N 1
ATOM 8728 C CA . PRO B 1 336 ? 9.945 -4.844 1.777 1 96.5 336 PRO B CA 1
ATOM 8729 C C . PRO B 1 336 ? 8.852 -4.297 2.691 1 96.5 336 PRO B C 1
ATOM 8731 O O . PRO B 1 336 ? 8.859 -3.113 3.035 1 96.5 336 PRO B O 1
ATOM 8734 N N . LEU B 1 337 ? 7.906 -5.086 3.111 1 96.38 337 LEU B N 1
ATOM 8735 C CA . LEU B 1 337 ? 6.688 -4.57 3.723 1 96.38 337 LEU B CA 1
ATOM 8736 C C . LEU B 1 337 ? 6.684 -4.824 5.227 1 96.38 337 LEU B C 1
ATOM 8738 O O . LEU B 1 337 ? 6.105 -4.047 5.992 1 96.38 337 LEU B O 1
ATOM 8742 N N . TRP B 1 338 ? 7.25 -5.938 5.695 1 94.06 338 TRP B N 1
ATOM 8743 C CA . TRP B 1 338 ? 7.348 -6.285 7.109 1 94.06 338 TRP B CA 1
ATOM 8744 C C . TRP B 1 338 ? 8.555 -7.18 7.367 1 94.06 338 TRP B C 1
ATOM 8746 O O . TRP B 1 338 ? 9.227 -7.609 6.43 1 94.06 338 TRP B O 1
ATOM 8756 N N . THR B 1 339 ? 8.859 -7.457 8.602 1 76.88 339 THR B N 1
ATOM 8757 C CA . THR B 1 339 ? 10.062 -8.18 9 1 76.88 339 THR B CA 1
ATOM 8758 C C . THR B 1 339 ? 10.062 -9.594 8.43 1 76.88 339 THR B C 1
ATOM 8760 O O . THR B 1 339 ? 9.016 -10.242 8.375 1 76.88 339 THR B O 1
ATOM 8763 N N . ASN B 1 340 ? 11.25 -10.055 8.008 1 63.5 340 ASN B N 1
ATOM 8764 C CA . ASN B 1 340 ? 11.625 -11.086 7.051 1 63.5 340 ASN B CA 1
ATOM 8765 C C . ASN B 1 340 ? 12.031 -12.383 7.754 1 63.5 340 ASN B C 1
ATOM 8767 O O . ASN B 1 340 ? 12.898 -13.109 7.266 1 63.5 340 ASN B O 1
ATOM 8771 N N . ASP B 1 341 ? 11.406 -12.781 8.742 1 79 341 ASP B N 1
ATOM 8772 C CA . ASP B 1 341 ? 11.953 -14.039 9.242 1 79 341 ASP B CA 1
ATOM 8773 C C . ASP B 1 341 ? 11.008 -15.203 8.945 1 79 341 ASP B C 1
ATOM 8775 O O . ASP B 1 341 ? 11.211 -16.312 9.445 1 79 341 ASP B O 1
ATOM 8779 N N . GLU B 1 342 ? 10.117 -14.969 8.07 1 88.12 342 GLU B N 1
ATOM 8780 C CA . GLU B 1 342 ? 9.133 -15.977 7.695 1 88.12 342 GLU B CA 1
ATOM 8781 C C . GLU B 1 342 ? 9.055 -16.141 6.18 1 88.12 342 GLU B C 1
ATOM 8783 O O . GLU B 1 342 ? 9.469 -15.242 5.434 1 88.12 342 GLU B O 1
ATOM 8788 N N . PRO B 1 343 ? 8.523 -17.266 5.738 1 94.12 343 PRO B N 1
ATOM 8789 C CA . PRO B 1 343 ? 8.344 -17.438 4.293 1 94.12 343 PRO B CA 1
ATOM 8790 C C . PRO B 1 343 ? 7.52 -16.328 3.662 1 94.12 343 PRO B C 1
ATOM 8792 O O . PRO B 1 343 ? 6.535 -15.875 4.25 1 94.12 343 PRO B O 1
ATOM 8795 N N . TYR B 1 344 ? 7.988 -15.852 2.633 1 96.56 344 TYR B N 1
ATOM 8796 C CA . TYR B 1 344 ? 7.266 -14.859 1.841 1 96.56 344 TYR B CA 1
ATOM 8797 C C . TYR B 1 344 ? 7.211 -15.266 0.374 1 96.56 344 TYR B C 1
ATOM 8799 O O . TYR B 1 344 ? 8.25 -15.492 -0.251 1 96.56 344 TYR B O 1
ATOM 8807 N N . TYR B 1 345 ? 6.02 -15.445 -0.149 1 97.56 345 TYR B N 1
ATOM 8808 C CA . TYR B 1 345 ? 5.793 -15.773 -1.552 1 97.56 345 TYR B CA 1
ATOM 8809 C C . TYR B 1 345 ? 4.938 -14.711 -2.23 1 97.56 345 TYR B C 1
ATOM 8811 O O . TYR B 1 345 ? 4.109 -14.062 -1.584 1 97.56 345 TYR B O 1
ATOM 8819 N N . ASP B 1 346 ? 5.195 -14.484 -3.471 1 97.44 346 ASP B N 1
ATOM 8820 C CA . ASP B 1 346 ? 4.445 -13.555 -4.312 1 97.44 346 ASP B CA 1
ATOM 8821 C C . ASP B 1 346 ? 4.051 -14.203 -5.637 1 97.44 346 ASP B C 1
ATOM 8823 O O . ASP B 1 346 ? 4.277 -15.406 -5.832 1 97.44 346 ASP B O 1
ATOM 8827 N N . ASP B 1 347 ? 3.328 -13.469 -6.504 1 97.56 347 ASP B N 1
ATOM 8828 C CA . ASP B 1 347 ? 2.895 -13.891 -7.832 1 97.56 347 ASP B CA 1
ATOM 8829 C C . ASP B 1 347 ? 1.919 -15.062 -7.75 1 97.56 347 ASP B C 1
ATOM 8831 O O . ASP B 1 347 ? 2.061 -16.047 -8.477 1 97.56 347 ASP B O 1
ATOM 8835 N N . PHE B 1 348 ? 1.051 -14.984 -6.711 1 97.31 348 PHE B N 1
ATOM 8836 C CA . PHE B 1 348 ? -0.167 -15.781 -6.797 1 97.31 348 PHE B CA 1
ATOM 8837 C C . PHE B 1 348 ? -1.032 -15.328 -7.965 1 97.31 348 PHE B C 1
ATOM 8839 O O . PHE B 1 348 ? -1.797 -14.367 -7.84 1 97.31 348 PHE B O 1
ATOM 8846 N N . TYR B 1 349 ? -1.039 -15.977 -9.281 1 91.81 349 TYR B N 1
ATOM 8847 C CA . TYR B 1 349 ? -1.537 -15.391 -10.516 1 91.81 349 TYR B CA 1
ATOM 8848 C C . TYR B 1 349 ? -2.461 -16.359 -11.242 1 91.81 349 TYR B C 1
ATOM 8850 O O . TYR B 1 349 ? -2.082 -16.938 -12.266 1 91.81 349 TYR B O 1
ATOM 8858 N N . THR B 1 350 ? -3.746 -16.453 -10.867 1 93.38 350 THR B N 1
ATOM 8859 C CA . THR B 1 350 ? -4.383 -16.219 -9.57 1 93.38 350 THR B CA 1
ATOM 8860 C C . THR B 1 350 ? -4.836 -17.531 -8.945 1 93.38 350 THR B C 1
ATOM 8862 O O . THR B 1 350 ? -4.875 -18.562 -9.617 1 93.38 350 THR B O 1
ATOM 8865 N N . ILE B 1 351 ? -5.133 -17.516 -7.777 1 97.75 351 ILE B N 1
ATOM 8866 C CA . ILE B 1 351 ? -5.5 -18.734 -7.082 1 97.75 351 ILE B CA 1
ATOM 8867 C C . ILE B 1 351 ? -6.789 -19.297 -7.676 1 97.75 351 ILE B C 1
ATOM 8869 O O . ILE B 1 351 ? -6.996 -20.516 -7.68 1 97.75 351 ILE B O 1
ATOM 8873 N N . TRP B 1 352 ? -7.582 -18.438 -8.344 1 97.06 352 TRP B N 1
ATOM 8874 C CA . TRP B 1 352 ? -8.742 -18.891 -9.102 1 97.06 352 TRP B CA 1
ATOM 8875 C C . TRP B 1 352 ? -8.336 -19.922 -10.156 1 97.06 352 TRP B C 1
ATOM 8877 O O . TRP B 1 352 ? -9.062 -20.875 -10.414 1 97.06 352 TRP B O 1
ATOM 8887 N N . ASP B 1 353 ? -7.164 -19.75 -10.688 1 96.69 353 ASP B N 1
ATOM 8888 C CA . ASP B 1 353 ? -6.645 -20.656 -11.711 1 96.69 353 ASP B CA 1
ATOM 8889 C C . ASP B 1 353 ? -6.02 -21.891 -11.07 1 96.69 353 ASP B C 1
ATOM 8891 O O . ASP B 1 353 ? -6.203 -23.016 -11.562 1 96.69 353 ASP B O 1
ATOM 8895 N N . THR B 1 354 ? -5.277 -21.688 -9.984 1 97.81 354 THR B N 1
ATOM 8896 C CA . THR B 1 354 ? -4.277 -22.672 -9.594 1 97.81 354 THR B CA 1
ATOM 8897 C C . THR B 1 354 ? -4.816 -23.609 -8.516 1 97.81 354 THR B C 1
ATOM 8899 O O . THR B 1 354 ? -4.227 -24.641 -8.227 1 97.81 354 THR B O 1
ATOM 8902 N N . PHE B 1 355 ? -5.969 -23.312 -7.887 1 98.12 355 PHE B N 1
ATOM 8903 C CA . PHE B 1 355 ? -6.363 -24.078 -6.711 1 98.12 355 PHE B CA 1
ATOM 8904 C C . PHE B 1 355 ? -6.789 -25.484 -7.105 1 98.12 355 PHE B C 1
ATOM 8906 O O . PHE B 1 355 ? -6.734 -26.406 -6.289 1 98.12 355 PHE B O 1
ATOM 8913 N N . ARG B 1 356 ? -7.16 -25.703 -8.391 1 98.19 356 ARG B N 1
ATOM 8914 C CA . ARG B 1 356 ? -7.793 -26.953 -8.789 1 98.19 356 ARG B CA 1
ATOM 8915 C C . ARG B 1 356 ? -6.758 -28.062 -8.969 1 98.19 356 ARG B C 1
ATOM 8917 O O . ARG B 1 356 ? -6.965 -29.188 -8.539 1 98.19 356 ARG B O 1
ATOM 8924 N N . THR B 1 357 ? -5.641 -27.672 -9.664 1 98.19 357 THR B N 1
ATOM 8925 C CA . THR B 1 357 ? -4.723 -28.734 -10.023 1 98.19 357 THR B CA 1
ATOM 8926 C C . THR B 1 357 ? -3.283 -28.359 -9.688 1 98.19 357 THR B C 1
ATOM 8928 O O . THR B 1 357 ? -2.52 -29.188 -9.18 1 98.19 357 THR B O 1
ATOM 8931 N N . SER B 1 358 ? -2.842 -27.078 -9.898 1 98.25 358 SER B N 1
ATOM 8932 C CA . SER B 1 358 ? -1.479 -26.672 -9.594 1 98.25 358 SER B CA 1
ATOM 8933 C C . SER B 1 358 ? -1.167 -26.844 -8.109 1 98.25 358 SER B C 1
ATOM 8935 O O . SER B 1 358 ? -0.145 -27.422 -7.746 1 98.25 358 SER B O 1
ATOM 8937 N N . SER B 1 359 ? -2.068 -26.344 -7.305 1 98.31 359 SER B N 1
ATOM 8938 C CA . SER B 1 359 ? -1.865 -26.375 -5.859 1 98.31 359 SER B CA 1
ATOM 8939 C C . SER B 1 359 ? -1.818 -27.812 -5.344 1 98.31 359 SER B C 1
ATOM 8941 O O . SER B 1 359 ? -0.886 -28.188 -4.629 1 98.31 359 SER B O 1
ATOM 8943 N N . PRO B 1 360 ? -2.727 -28.719 -5.738 1 98.25 360 PRO B N 1
ATOM 8944 C CA . PRO B 1 360 ? -2.656 -30.125 -5.305 1 98.25 360 PRO B CA 1
ATOM 8945 C C . PRO B 1 360 ? -1.411 -30.844 -5.816 1 98.25 360 PRO B C 1
ATOM 8947 O O . PRO B 1 360 ? -0.877 -31.719 -5.137 1 98.25 360 PRO B O 1
ATOM 8950 N N . LEU B 1 361 ? -1.007 -30.469 -7.031 1 98.56 361 LEU B N 1
ATOM 8951 C CA . LEU B 1 361 ? 0.182 -31.109 -7.574 1 98.56 361 LEU B CA 1
ATOM 8952 C C . LEU B 1 361 ? 1.422 -30.734 -6.77 1 98.56 361 LEU B C 1
ATOM 8954 O O . LEU B 1 361 ? 2.271 -31.594 -6.496 1 98.56 361 LEU B O 1
ATOM 8958 N N . ILE B 1 362 ? 1.547 -29.5 -6.375 1 98.44 362 ILE B N 1
ATOM 8959 C CA . ILE B 1 362 ? 2.645 -29.062 -5.516 1 98.44 362 ILE B CA 1
ATOM 8960 C C . ILE B 1 362 ? 2.574 -29.797 -4.18 1 98.44 362 ILE B C 1
ATOM 8962 O O . ILE B 1 362 ? 3.602 -30.203 -3.629 1 98.44 362 ILE B O 1
ATOM 8966 N N . THR B 1 363 ? 1.35 -30.031 -3.646 1 97.75 363 THR B N 1
ATOM 8967 C CA . THR B 1 363 ? 1.177 -30.781 -2.414 1 97.75 363 THR B CA 1
ATOM 8968 C C . THR B 1 363 ? 1.766 -32.188 -2.555 1 97.75 363 THR B C 1
ATOM 8970 O O . THR B 1 363 ? 2.408 -32.688 -1.632 1 97.75 363 THR B O 1
ATOM 8973 N N . LEU B 1 364 ? 1.567 -32.75 -3.707 1 96.25 364 LEU B N 1
ATOM 8974 C CA . LEU B 1 364 ? 2.023 -34.125 -3.951 1 96.25 364 LEU B CA 1
ATOM 8975 C C . LEU B 1 364 ? 3.535 -34.156 -4.141 1 96.25 364 LEU B C 1
ATOM 8977 O O . LEU B 1 364 ? 4.207 -35.031 -3.611 1 96.25 364 LEU B O 1
ATOM 8981 N N . ILE B 1 365 ? 4.133 -33.219 -4.848 1 96.31 365 ILE B N 1
ATOM 8982 C CA . ILE B 1 365 ? 5.527 -33.25 -5.266 1 96.31 365 ILE B CA 1
ATOM 8983 C C . ILE B 1 365 ? 6.406 -32.625 -4.18 1 96.31 365 ILE B C 1
ATOM 8985 O O . ILE B 1 365 ? 7.504 -33.125 -3.908 1 96.31 365 ILE B O 1
ATOM 8989 N N . ASP B 1 366 ? 5.938 -31.562 -3.609 1 97.19 366 ASP B N 1
ATOM 8990 C CA . ASP B 1 366 ? 6.75 -30.672 -2.781 1 97.19 366 ASP B CA 1
ATOM 8991 C C . ASP B 1 366 ? 5.953 -30.141 -1.594 1 97.19 366 ASP B C 1
ATOM 8993 O O . ASP B 1 366 ? 5.801 -28.938 -1.434 1 97.19 366 ASP B O 1
ATOM 8997 N N . SER B 1 367 ? 5.527 -31.047 -0.689 1 97.25 367 SER B N 1
ATOM 8998 C CA . SER B 1 367 ? 4.59 -30.719 0.38 1 97.25 367 SER B CA 1
ATOM 8999 C C . SER B 1 367 ? 5.191 -29.734 1.37 1 97.25 367 SER B C 1
ATOM 9001 O O . SER B 1 367 ? 4.48 -28.891 1.928 1 97.25 367 SER B O 1
ATOM 9003 N N . LYS B 1 368 ? 6.508 -29.812 1.65 1 96.5 368 LYS B N 1
ATOM 9004 C CA . LYS B 1 368 ? 7.145 -28.844 2.551 1 96.5 368 LYS B CA 1
ATOM 9005 C C . LYS B 1 368 ? 7.047 -27.438 1.998 1 96.5 368 LYS B C 1
ATOM 9007 O O . LYS B 1 368 ? 6.766 -26.484 2.74 1 96.5 368 LYS B O 1
ATOM 9012 N N . ARG B 1 369 ? 7.328 -27.344 0.686 1 97.31 369 ARG B N 1
ATOM 9013 C CA . ARG B 1 369 ? 7.191 -26.047 0.039 1 97.31 369 ARG B CA 1
ATOM 9014 C C . ARG B 1 369 ? 5.746 -25.547 0.093 1 97.31 369 ARG B C 1
ATOM 9016 O O . ARG B 1 369 ? 5.492 -24.359 0.248 1 97.31 369 ARG B O 1
ATOM 9023 N N . LYS B 1 370 ? 4.809 -26.469 -0.089 1 98.31 370 LYS B N 1
ATOM 9024 C CA . LYS B 1 370 ? 3.393 -26.109 -0.02 1 98.31 370 LYS B CA 1
ATOM 9025 C C . LYS B 1 370 ? 3.047 -25.484 1.326 1 98.31 370 LYS B C 1
ATOM 9027 O O . LYS B 1 370 ? 2.291 -24.516 1.386 1 98.31 370 LYS B O 1
ATOM 9032 N N . VAL B 1 371 ? 3.59 -26.016 2.389 1 98.19 371 VAL B N 1
ATOM 9033 C CA . VAL B 1 371 ? 3.357 -25.5 3.73 1 98.19 371 VAL B CA 1
ATOM 9034 C C . VAL B 1 371 ? 3.896 -24.062 3.828 1 98.19 371 VAL B C 1
ATOM 9036 O O . VAL B 1 371 ? 3.227 -23.188 4.363 1 98.19 371 VAL B O 1
ATOM 9039 N N . ASP B 1 372 ? 5.094 -23.828 3.275 1 97.88 372 ASP B N 1
ATOM 9040 C CA . ASP B 1 372 ? 5.672 -22.484 3.262 1 97.88 372 ASP B CA 1
ATOM 9041 C C . ASP B 1 372 ? 4.789 -21.516 2.484 1 97.88 372 ASP B C 1
ATOM 9043 O O . ASP B 1 372 ? 4.609 -20.359 2.895 1 97.88 372 ASP B O 1
ATOM 9047 N N . ILE B 1 373 ? 4.281 -21.953 1.381 1 98.44 373 ILE B N 1
ATOM 9048 C CA . ILE B 1 373 ? 3.426 -21.125 0.522 1 98.44 373 ILE B CA 1
ATOM 9049 C C . ILE B 1 373 ? 2.166 -20.719 1.283 1 98.44 373 ILE B C 1
ATOM 9051 O O . ILE B 1 373 ? 1.778 -19.562 1.276 1 98.44 373 ILE B O 1
ATOM 9055 N N . ILE B 1 374 ? 1.533 -21.641 1.997 1 98.56 374 ILE B N 1
ATOM 9056 C CA . ILE B 1 374 ? 0.307 -21.375 2.74 1 98.56 374 ILE B CA 1
ATOM 9057 C C . ILE B 1 374 ? 0.606 -20.438 3.906 1 98.56 374 ILE B C 1
ATOM 9059 O O . ILE B 1 374 ? -0.155 -19.5 4.172 1 98.56 374 ILE B O 1
ATOM 9063 N N . ASN B 1 375 ? 1.707 -20.688 4.582 1 97.81 375 ASN B N 1
ATOM 9064 C CA . ASN B 1 375 ? 2.09 -19.797 5.672 1 97.81 375 ASN B CA 1
ATOM 9065 C C . ASN B 1 375 ? 2.336 -18.375 5.176 1 97.81 375 ASN B C 1
ATOM 9067 O O . ASN B 1 375 ? 2.055 -17.406 5.883 1 97.81 375 ASN B O 1
ATOM 9071 N N . ALA B 1 376 ? 2.883 -18.234 4 1 97.69 376 ALA B N 1
ATOM 9072 C CA . ALA B 1 376 ? 3.039 -16.906 3.4 1 97.69 376 ALA B CA 1
ATOM 9073 C C . ALA B 1 376 ? 1.685 -16.25 3.17 1 97.69 376 ALA B C 1
ATOM 9075 O O . ALA B 1 376 ? 1.532 -15.047 3.385 1 97.69 376 ALA B O 1
ATOM 9076 N N . MET B 1 377 ? 0.673 -16.984 2.719 1 98.06 377 MET B N 1
ATOM 9077 C CA . MET B 1 377 ? -0.677 -16.469 2.531 1 98.06 377 MET B CA 1
ATOM 9078 C C . MET B 1 377 ? -1.257 -15.969 3.85 1 98.06 377 MET B C 1
ATOM 9080 O O . MET B 1 377 ? -1.861 -14.898 3.902 1 98.06 377 MET B O 1
ATOM 9084 N N . LEU B 1 378 ? -1.04 -16.719 4.918 1 97.75 378 LEU B N 1
ATOM 9085 C CA . LEU B 1 378 ? -1.559 -16.359 6.234 1 97.75 378 LEU B CA 1
ATOM 9086 C C . LEU B 1 378 ? -0.846 -15.133 6.785 1 97.75 378 LEU B C 1
ATOM 9088 O O . LEU B 1 378 ? -1.463 -14.305 7.453 1 97.75 378 LEU B O 1
ATOM 9092 N N . ASN B 1 379 ? 0.42 -15.07 6.492 1 95.81 379 ASN B N 1
ATOM 9093 C CA . ASN B 1 379 ? 1.162 -13.883 6.918 1 95.81 379 ASN B CA 1
ATOM 9094 C C . ASN B 1 379 ? 0.669 -12.633 6.203 1 95.81 379 ASN B C 1
ATOM 9096 O O . ASN B 1 379 ? 0.629 -11.547 6.797 1 95.81 379 ASN B O 1
ATOM 9100 N N . ILE B 1 380 ? 0.353 -12.734 4.949 1 96.81 380 ILE B N 1
ATOM 9101 C CA . ILE B 1 380 ? -0.226 -11.625 4.199 1 96.81 380 ILE B CA 1
ATOM 9102 C C . ILE B 1 380 ? -1.541 -11.195 4.844 1 96.81 380 ILE B C 1
ATOM 9104 O O . ILE B 1 380 ? -1.786 -10 5.035 1 96.81 380 ILE B O 1
ATOM 9108 N N . TYR B 1 381 ? -2.4 -12.102 5.27 1 96.38 381 TYR B N 1
ATOM 9109 C CA . TYR B 1 381 ? -3.633 -11.789 5.988 1 96.38 381 TYR B CA 1
ATOM 9110 C C . TYR B 1 381 ? -3.338 -11.047 7.281 1 96.38 381 TYR B C 1
ATOM 9112 O O . TYR B 1 381 ? -3.941 -10.008 7.559 1 96.38 381 TYR B O 1
ATOM 9120 N N . LYS B 1 382 ? -2.438 -11.531 7.984 1 93.12 382 LYS B N 1
ATOM 9121 C CA . LYS B 1 382 ? -2.107 -10.93 9.273 1 93.12 382 LYS B CA 1
ATOM 9122 C C . LYS B 1 382 ? -1.658 -9.484 9.109 1 93.12 382 LYS B C 1
ATOM 9124 O O . LYS B 1 382 ? -1.951 -8.633 9.953 1 93.12 382 LYS B O 1
ATOM 9129 N N . ARG B 1 383 ? -1.025 -9.281 8.008 1 91.75 383 ARG B N 1
ATOM 9130 C CA . ARG B 1 383 ? -0.361 -7.988 7.867 1 91.75 383 ARG B CA 1
ATOM 9131 C C . ARG B 1 383 ? -1.188 -7.039 7.008 1 91.75 383 ARG B C 1
ATOM 9133 O O . ARG B 1 383 ? -1.136 -5.82 7.191 1 91.75 383 ARG B O 1
ATOM 9140 N N . GLU B 1 384 ? -1.983 -7.609 6.113 1 91.69 384 GLU B N 1
ATOM 9141 C CA . GLU B 1 384 ? -2.65 -6.738 5.148 1 91.69 384 GLU B CA 1
ATOM 9142 C C . GLU B 1 384 ? -4.168 -6.914 5.207 1 91.69 384 GLU B C 1
ATOM 9144 O O . GLU B 1 384 ? -4.902 -6.211 4.512 1 91.69 384 GLU B O 1
ATOM 9149 N N . GLY B 1 385 ? -4.648 -7.855 5.961 1 91.75 385 GLY B N 1
ATOM 9150 C CA . GLY B 1 385 ? -6.066 -7.887 6.281 1 91.75 385 GLY B CA 1
ATOM 9151 C C . GLY B 1 385 ? -6.816 -8.992 5.562 1 91.75 385 GLY B C 1
ATOM 9152 O O . GLY B 1 385 ? -7.875 -9.43 6.016 1 91.75 385 GLY B O 1
ATOM 9153 N N . TYR B 1 386 ? -6.367 -9.375 4.355 1 96.44 386 TYR B N 1
ATOM 9154 C CA . TYR B 1 386 ? -6.996 -10.438 3.58 1 96.44 386 TYR B CA 1
ATOM 9155 C C . TYR B 1 386 ? -5.953 -11.383 2.992 1 96.44 386 TYR B C 1
ATOM 9157 O O . TYR B 1 386 ? -4.82 -10.977 2.723 1 96.44 386 TYR B O 1
ATOM 9165 N N . MET B 1 387 ? -6.316 -12.648 2.855 1 97.62 387 MET B N 1
ATOM 9166 C CA . MET B 1 387 ? -5.477 -13.531 2.053 1 97.62 387 MET B CA 1
ATOM 9167 C C . MET B 1 387 ? -5.531 -13.141 0.579 1 97.62 387 MET B C 1
ATOM 9169 O O . MET B 1 387 ? -6.527 -12.586 0.115 1 97.62 387 MET B O 1
ATOM 9173 N N . PRO B 1 388 ? -4.496 -13.422 -0.176 1 97.25 388 PRO B N 1
ATOM 9174 C CA . PRO B 1 388 ? -4.516 -13.102 -1.605 1 97.25 388 PRO B CA 1
ATOM 9175 C C . PRO B 1 388 ? -5.363 -14.078 -2.418 1 97.25 388 PRO B C 1
ATOM 9177 O O . PRO B 1 388 ? -5.387 -15.281 -2.121 1 97.25 388 PRO B O 1
ATOM 9180 N N . GLU B 1 389 ? -6.125 -13.562 -3.414 1 96.75 389 GLU B N 1
ATOM 9181 C CA . GLU B 1 389 ? -6.645 -14.336 -4.531 1 96.75 389 GLU B CA 1
ATOM 9182 C C . GLU B 1 389 ? -5.727 -14.242 -5.75 1 96.75 389 GLU B C 1
ATOM 9184 O O . GLU B 1 389 ? -5.531 -15.219 -6.469 1 96.75 389 GLU B O 1
ATOM 9189 N N . GLY B 1 390 ? -5.289 -13.109 -5.941 1 96.69 390 GLY B N 1
ATOM 9190 C CA . GLY B 1 390 ? -4.191 -12.75 -6.824 1 96.69 390 GLY B CA 1
ATOM 9191 C C . GLY B 1 390 ? -3.168 -11.844 -6.164 1 96.69 390 GLY B C 1
ATOM 9192 O O . GLY B 1 390 ? -3.496 -11.102 -5.234 1 96.69 390 GLY B O 1
ATOM 9193 N N . ARG B 1 391 ? -1.987 -11.883 -6.586 1 97.56 391 ARG B N 1
ATOM 9194 C CA . ARG B 1 391 ? -0.944 -11.023 -6.039 1 97.56 391 ARG B CA 1
ATOM 9195 C C . ARG B 1 391 ? 0.242 -10.93 -6.992 1 97.56 391 ARG B C 1
ATOM 9197 O O . ARG B 1 391 ? 0.651 -11.93 -7.586 1 97.56 391 ARG B O 1
ATOM 9204 N N . SER B 1 392 ? 0.838 -9.805 -7.184 1 97.31 392 SER B N 1
ATOM 9205 C CA . SER B 1 392 ? 2.07 -9.531 -7.918 1 97.31 392 SER B CA 1
ATOM 9206 C C . SER B 1 392 ? 2.643 -8.172 -7.559 1 97.31 392 SER B C 1
ATOM 9208 O O . SER B 1 392 ? 1.896 -7.242 -7.238 1 97.31 392 SER B O 1
ATOM 9210 N N . GLY B 1 393 ? 3.936 -8.062 -7.516 1 97.25 393 GLY B N 1
ATOM 9211 C CA . GLY B 1 393 ? 4.566 -6.805 -7.16 1 97.25 393 GLY B CA 1
ATOM 9212 C C . GLY B 1 393 ? 4.312 -6.395 -5.723 1 97.25 393 GLY B C 1
ATOM 9213 O O . GLY B 1 393 ? 4.105 -5.215 -5.438 1 97.25 393 GLY B O 1
ATOM 9214 N N . ASN B 1 394 ? 4.141 -7.387 -4.852 1 97.31 394 ASN B N 1
ATOM 9215 C CA . ASN B 1 394 ? 3.973 -7.191 -3.416 1 97.31 394 ASN B CA 1
ATOM 9216 C C . ASN B 1 394 ? 2.623 -6.559 -3.09 1 97.31 394 ASN B C 1
ATOM 9218 O O . ASN B 1 394 ? 2.492 -5.844 -2.096 1 97.31 394 ASN B O 1
ATOM 9222 N N . ASP B 1 395 ? 1.609 -6.734 -3.918 1 97.06 395 ASP B N 1
ATOM 9223 C CA . ASP B 1 395 ? 0.272 -6.199 -3.682 1 97.06 395 ASP B CA 1
ATOM 9224 C C . ASP B 1 395 ? -0.802 -7.191 -4.125 1 97.06 395 ASP B C 1
ATOM 9226 O O . ASP B 1 395 ? -0.66 -7.844 -5.16 1 97.06 395 ASP B O 1
ATOM 9230 N N . ASN B 1 396 ? -1.896 -7.293 -3.373 1 96.75 396 ASN B N 1
ATOM 9231 C CA . ASN B 1 396 ? -3.004 -8.164 -3.738 1 96.75 396 ASN B CA 1
ATOM 9232 C C . ASN B 1 396 ? -3.715 -7.676 -4.996 1 96.75 396 ASN B C 1
ATOM 9234 O O . ASN B 1 396 ? -3.621 -6.496 -5.348 1 96.75 396 ASN B O 1
ATOM 9238 N N . GLY B 1 397 ? -4.523 -8.523 -5.621 1 94.5 397 GLY B N 1
ATOM 9239 C CA . GLY B 1 397 ? -5.281 -8.25 -6.832 1 94.5 397 GLY B CA 1
ATOM 9240 C C . GLY B 1 397 ? -4.836 -9.086 -8.016 1 94.5 397 GLY B C 1
ATOM 9241 O O . GLY B 1 397 ? -3.676 -9.484 -8.094 1 94.5 397 GLY B O 1
ATOM 9242 N N . ARG B 1 398 ? -5.672 -9.539 -8.766 1 92.56 398 ARG B N 1
ATOM 9243 C CA . ARG B 1 398 ? -7.105 -9.266 -8.773 1 92.56 398 ARG B CA 1
ATOM 9244 C C . ARG B 1 398 ? -7.906 -10.5 -8.383 1 92.56 398 ARG B C 1
ATOM 9246 O O . ARG B 1 398 ? -7.41 -11.625 -8.492 1 92.56 398 ARG B O 1
ATOM 9253 N N . THR B 1 399 ? -9.109 -10.281 -8.016 1 94.88 399 THR B N 1
ATOM 9254 C CA . THR B 1 399 ? -10.031 -11.367 -7.695 1 94.88 399 THR B CA 1
ATOM 9255 C C . THR B 1 399 ? -10.922 -11.68 -8.891 1 94.88 399 THR B C 1
ATOM 9257 O O . THR B 1 399 ? -11.664 -10.82 -9.367 1 94.88 399 THR B O 1
ATOM 9260 N N . GLN B 1 400 ? -10.93 -12.789 -9.398 1 92.69 400 GLN B N 1
ATOM 9261 C CA . GLN B 1 400 ? -11.703 -13.164 -10.578 1 92.69 400 GLN B CA 1
ATOM 9262 C C . GLN B 1 400 ? -13.055 -13.742 -10.188 1 92.69 400 GLN B C 1
ATOM 9264 O O . GLN B 1 400 ? -13.969 -13.805 -11.016 1 92.69 400 GLN B O 1
ATOM 9269 N N . GLY B 1 401 ? -13.25 -14.102 -9.016 1 92.44 401 GLY B N 1
ATOM 9270 C CA . GLY B 1 401 ? -14.484 -14.695 -8.531 1 92.44 401 GLY B CA 1
ATOM 9271 C C . GLY B 1 401 ? -14.523 -14.852 -7.023 1 92.44 401 GLY B C 1
ATOM 9272 O O . GLY B 1 401 ? -14.781 -13.883 -6.305 1 92.44 401 GLY B O 1
ATOM 9273 N N . GLY B 1 402 ? -14.172 -16.047 -6.539 1 94.88 402 GLY B N 1
ATOM 9274 C CA . GLY B 1 402 ? -14.266 -16.391 -5.133 1 94.88 402 GLY B CA 1
ATOM 9275 C C . GLY B 1 402 ? -13.039 -15.992 -4.332 1 94.88 402 GLY B C 1
ATOM 9276 O O . GLY B 1 402 ? -12.164 -15.289 -4.844 1 94.88 402 GLY B O 1
ATOM 9277 N N . SER B 1 403 ? -13.094 -16.188 -3.016 1 97.25 403 SER B N 1
ATOM 9278 C CA . SER B 1 403 ? -11.938 -16.172 -2.121 1 97.25 403 SER B CA 1
ATOM 9279 C C . SER B 1 403 ? -11.305 -17.547 -1.999 1 97.25 403 SER B C 1
ATOM 9281 O O . SER B 1 403 ? -11.383 -18.188 -0.942 1 97.25 403 SER B O 1
ATOM 9283 N N . ASN B 1 404 ? -10.586 -17.969 -3.057 1 98.38 404 ASN B N 1
ATOM 9284 C CA . ASN B 1 404 ? -10.234 -19.375 -3.277 1 98.38 404 ASN B CA 1
ATOM 9285 C C . ASN B 1 404 ? -9.039 -19.781 -2.42 1 98.38 404 ASN B C 1
ATOM 9287 O O . ASN B 1 404 ? -8.703 -20.969 -2.354 1 98.38 404 ASN B O 1
ATOM 9291 N N . ALA B 1 405 ? -8.383 -18.859 -1.733 1 98.56 405 ALA B N 1
ATOM 9292 C CA . ALA B 1 405 ? -7.406 -19.25 -0.723 1 98.56 405 ALA B CA 1
ATOM 9293 C C . ALA B 1 405 ? -8.016 -20.25 0.268 1 98.56 405 ALA B C 1
ATOM 9295 O O . ALA B 1 405 ? -7.312 -21.125 0.791 1 98.56 405 ALA B O 1
ATOM 9296 N N . GLU B 1 406 ? -9.336 -20.188 0.47 1 98.62 406 GLU B N 1
ATOM 9297 C CA . GLU B 1 406 ? -10.047 -21.109 1.351 1 98.62 406 GLU B CA 1
ATOM 9298 C C . GLU B 1 406 ? -9.922 -22.547 0.861 1 98.62 406 GLU B C 1
ATOM 9300 O O . GLU B 1 406 ? -9.805 -23.469 1.666 1 98.62 406 GLU B O 1
ATOM 9305 N N . VAL B 1 407 ? -9.945 -22.703 -0.479 1 98.75 407 VAL B N 1
ATOM 9306 C CA . VAL B 1 407 ? -9.836 -24.047 -1.044 1 98.75 407 VAL B CA 1
ATOM 9307 C C . VAL B 1 407 ? -8.43 -24.594 -0.814 1 98.75 407 VAL B C 1
ATOM 9309 O O . VAL B 1 407 ? -8.258 -25.766 -0.456 1 98.75 407 VAL B O 1
ATOM 9312 N N . VAL B 1 408 ? -7.426 -23.719 -1.016 1 98.81 408 VAL B N 1
ATOM 9313 C CA . VAL B 1 408 ? -6.031 -24.109 -0.836 1 98.81 408 VAL B CA 1
ATOM 9314 C C . VAL B 1 408 ? -5.805 -24.562 0.604 1 98.81 408 VAL B C 1
ATOM 9316 O O . VAL B 1 408 ? -5.172 -25.594 0.845 1 98.81 408 VAL B O 1
ATOM 9319 N N . ILE B 1 409 ? -6.375 -23.859 1.589 1 98.88 409 ILE B N 1
ATOM 9320 C CA . ILE B 1 409 ? -6.227 -24.156 3.008 1 98.88 409 ILE B CA 1
ATOM 9321 C C . ILE B 1 409 ? -6.957 -25.453 3.338 1 98.88 409 ILE B C 1
ATOM 9323 O O . ILE B 1 409 ? -6.402 -26.344 3.998 1 98.88 409 ILE B O 1
ATOM 9327 N N . ALA B 1 410 ? -8.172 -25.562 2.879 1 98.88 410 ALA B N 1
ATOM 9328 C CA . ALA B 1 410 ? -8.961 -26.766 3.166 1 98.88 410 ALA B CA 1
ATOM 9329 C C . ALA B 1 410 ? -8.312 -28 2.564 1 98.88 410 ALA B C 1
ATOM 9331 O O . ALA B 1 410 ? -8.336 -29.078 3.17 1 98.88 410 ALA B O 1
ATOM 9332 N N . ASP B 1 411 ? -7.801 -27.859 1.36 1 98.81 411 ASP B N 1
ATOM 9333 C CA . ASP B 1 411 ? -7.117 -28.969 0.702 1 98.81 411 ASP B CA 1
ATOM 9334 C C . ASP B 1 411 ? -5.941 -29.469 1.539 1 98.81 411 ASP B C 1
ATOM 9336 O O . ASP B 1 411 ? -5.758 -30.672 1.708 1 98.81 411 ASP B O 1
ATOM 9340 N N . ALA B 1 412 ? -5.125 -28.547 2.039 1 98.81 412 ALA B N 1
ATOM 9341 C CA . ALA B 1 412 ? -4.008 -28.906 2.91 1 98.81 412 ALA B CA 1
ATOM 9342 C C . ALA B 1 412 ? -4.504 -29.562 4.203 1 98.81 412 ALA B C 1
ATOM 9344 O O . ALA B 1 412 ? -3.898 -30.516 4.695 1 98.81 412 ALA B O 1
ATOM 9345 N N . PHE B 1 413 ? -5.586 -29.016 4.73 1 98.75 413 PHE B N 1
ATOM 9346 C CA . PHE B 1 413 ? -6.148 -29.484 5.992 1 98.75 413 PHE B CA 1
ATOM 9347 C C . PHE B 1 413 ? -6.602 -30.938 5.875 1 98.75 413 PHE B C 1
ATOM 9349 O O . PHE B 1 413 ? -6.215 -31.781 6.688 1 98.75 413 PHE B O 1
ATOM 9356 N N . VAL B 1 414 ? -7.395 -31.25 4.848 1 98.25 414 VAL B N 1
ATOM 9357 C CA . VAL B 1 414 ? -7.984 -32.594 4.719 1 98.25 414 VAL B CA 1
ATOM 9358 C C . VAL B 1 414 ? -6.914 -33.594 4.297 1 98.25 414 VAL B C 1
ATOM 9360 O O . VAL B 1 414 ? -7.098 -34.812 4.438 1 98.25 414 VAL B O 1
ATOM 9363 N N . LYS B 1 415 ? -5.82 -33.125 3.779 1 98.06 415 LYS B N 1
ATOM 9364 C CA . LYS B 1 415 ? -4.711 -34 3.402 1 98.06 415 LYS B CA 1
ATOM 9365 C C . LYS B 1 415 ? -3.66 -34.062 4.508 1 98.06 415 LYS B C 1
ATOM 9367 O O . LYS B 1 415 ? -2.555 -34.562 4.293 1 98.06 415 LYS B O 1
ATOM 9372 N N . ASN B 1 416 ? -3.922 -33.438 5.637 1 97.25 416 ASN B N 1
ATOM 9373 C CA . ASN B 1 416 ? -3.205 -33.562 6.902 1 97.25 416 ASN B CA 1
ATOM 9374 C C . ASN B 1 416 ? -1.8 -32.969 6.812 1 97.25 416 ASN B C 1
ATOM 9376 O O . ASN B 1 416 ? -0.847 -33.531 7.34 1 97.25 416 ASN B O 1
ATOM 9380 N N . LEU B 1 417 ? -1.65 -31.938 6.016 1 97.94 417 LEU B N 1
ATOM 9381 C CA . LEU B 1 417 ? -0.373 -31.234 6.035 1 97.94 417 LEU B CA 1
ATOM 9382 C C . LEU B 1 417 ? -0.12 -30.609 7.402 1 97.94 417 LEU B C 1
ATOM 9384 O O . LEU B 1 417 ? -0.994 -29.922 7.949 1 97.94 417 LEU B O 1
ATOM 9388 N N . LYS B 1 418 ? 1.042 -30.828 7.98 1 97.5 418 LYS B N 1
ATOM 9389 C CA . LYS B 1 418 ? 1.429 -30.266 9.273 1 97.5 418 LYS B CA 1
ATOM 9390 C C . LYS B 1 418 ? 2.217 -28.984 9.109 1 97.5 418 LYS B C 1
ATOM 9392 O O . LYS B 1 418 ? 2.658 -28.656 8 1 97.5 418 LYS B O 1
ATOM 9397 N N . GLY B 1 419 ? 2.311 -28.219 10.102 1 97.56 419 GLY B N 1
ATOM 9398 C CA . GLY B 1 419 ? 3.107 -27.016 10.07 1 97.56 419 GLY B CA 1
ATOM 9399 C C . GLY B 1 419 ? 2.307 -25.781 9.695 1 97.56 419 GLY B C 1
ATOM 9400 O O . GLY B 1 419 ? 2.877 -24.719 9.414 1 97.56 419 GLY B O 1
ATOM 9401 N N . ILE B 1 420 ? 0.995 -25.828 9.688 1 98.31 420 ILE B N 1
ATOM 9402 C CA . ILE B 1 420 ? 0.091 -24.719 9.391 1 98.31 420 ILE B CA 1
ATOM 9403 C C . ILE B 1 420 ? -0.794 -24.438 10.602 1 98.31 420 ILE B C 1
ATOM 9405 O O . ILE B 1 420 ? -1.332 -25.359 11.211 1 98.31 420 ILE B O 1
ATOM 9409 N N . ASP B 1 421 ? -0.89 -23.203 11.055 1 98.19 421 ASP B N 1
ATOM 9410 C CA . ASP B 1 421 ? -1.84 -22.797 12.094 1 98.19 421 ASP B CA 1
ATOM 9411 C C . ASP B 1 421 ? -3.26 -22.734 11.539 1 98.19 421 ASP B C 1
ATOM 9413 O O . ASP B 1 421 ? -3.727 -21.656 11.148 1 98.19 421 ASP B O 1
ATOM 9417 N N . TYR B 1 422 ? -3.961 -23.844 11.664 1 98.75 422 TYR B N 1
ATOM 9418 C CA . TYR B 1 422 ? -5.273 -23.938 11.039 1 98.75 422 TYR B CA 1
ATOM 9419 C C . TYR B 1 422 ? -6.309 -23.125 11.805 1 98.75 422 TYR B C 1
ATOM 9421 O O . TYR B 1 422 ? -7.371 -22.797 11.266 1 98.75 422 TYR B O 1
ATOM 9429 N N . GLU B 1 423 ? -6.043 -22.797 13.102 1 98.62 423 GLU B N 1
ATOM 9430 C CA . GLU B 1 423 ? -6.914 -21.859 13.797 1 98.62 423 GLU B CA 1
ATOM 9431 C C . GLU B 1 423 ? -6.84 -20.469 13.172 1 98.62 423 GLU B C 1
ATOM 9433 O O . GLU B 1 423 ? -7.867 -19.844 12.914 1 98.62 423 GLU B O 1
ATOM 9438 N N . LEU B 1 424 ? -5.609 -20.016 12.945 1 98.25 424 LEU B N 1
ATOM 9439 C CA . LEU B 1 424 ? -5.414 -18.75 12.266 1 98.25 424 LEU B CA 1
ATOM 9440 C C . LEU B 1 424 ? -6 -18.797 10.852 1 98.25 424 LEU B C 1
ATOM 9442 O O . LEU B 1 424 ? -6.594 -17.812 10.391 1 98.25 424 LEU B O 1
ATOM 9446 N N . ALA B 1 425 ? -5.801 -19.906 10.195 1 98.88 425 ALA B N 1
ATOM 9447 C CA . ALA B 1 425 ? -6.324 -20.062 8.836 1 98.88 425 ALA B CA 1
ATOM 9448 C C . ALA B 1 425 ? -7.844 -19.906 8.812 1 98.88 425 ALA B C 1
ATOM 9450 O O . ALA B 1 425 ? -8.391 -19.234 7.945 1 98.88 425 ALA B O 1
ATOM 9451 N N . LEU B 1 426 ? -8.492 -20.516 9.805 1 98.88 426 LEU B N 1
ATOM 9452 C CA . LEU B 1 426 ? -9.945 -20.422 9.875 1 98.88 426 LEU B CA 1
ATOM 9453 C C . LEU B 1 426 ? -10.375 -18.969 10.094 1 98.88 426 LEU B C 1
ATOM 9455 O O . LEU B 1 426 ? -11.359 -18.516 9.508 1 98.88 426 LEU B O 1
ATOM 9459 N N . GLN B 1 427 ? -9.656 -18.312 10.945 1 98.44 427 GLN B N 1
ATOM 9460 C CA . GLN B 1 427 ? -9.945 -16.891 11.148 1 98.44 427 GLN B CA 1
ATOM 9461 C C . GLN B 1 427 ? -9.828 -16.109 9.844 1 98.44 427 GLN B C 1
ATOM 9463 O O . GLN B 1 427 ? -10.664 -15.258 9.547 1 98.44 427 GLN B O 1
ATOM 9468 N N . ALA B 1 428 ? -8.797 -16.359 9.078 1 98.5 428 ALA B N 1
ATOM 9469 C CA . ALA B 1 428 ? -8.586 -15.695 7.797 1 98.5 428 ALA B CA 1
ATOM 9470 C C . ALA B 1 428 ? -9.719 -16 6.824 1 98.5 428 ALA B C 1
ATOM 9472 O O . ALA B 1 428 ? -10.188 -15.125 6.102 1 98.5 428 ALA B O 1
ATOM 9473 N N . MET B 1 429 ? -10.148 -17.266 6.801 1 98.81 429 MET B N 1
ATOM 9474 C CA . MET B 1 429 ? -11.25 -17.703 5.938 1 98.81 429 MET B CA 1
ATOM 9475 C C . MET B 1 429 ? -12.539 -16.969 6.297 1 98.81 429 MET B C 1
ATOM 9477 O O . MET B 1 429 ? -13.25 -16.484 5.414 1 98.81 429 MET B O 1
ATOM 9481 N N . ILE B 1 430 ? -12.773 -16.875 7.582 1 98.19 430 ILE B N 1
ATOM 9482 C CA . ILE B 1 430 ? -13.984 -16.219 8.07 1 98.19 430 ILE B CA 1
ATOM 9483 C C . ILE B 1 430 ? -13.938 -14.734 7.742 1 98.19 430 ILE B C 1
ATOM 9485 O O . ILE B 1 430 ? -14.953 -14.133 7.387 1 98.19 430 ILE B O 1
ATOM 9489 N N . LYS B 1 431 ? -12.797 -14.148 7.883 1 96.12 431 LYS B N 1
ATOM 9490 C CA . LYS B 1 431 ? -12.617 -12.742 7.512 1 96.12 431 LYS B CA 1
ATOM 9491 C C . LYS B 1 431 ? -13.07 -12.5 6.074 1 96.12 431 LYS B C 1
ATOM 9493 O O . LYS B 1 431 ? -13.844 -11.578 5.805 1 96.12 431 LYS B O 1
ATOM 9498 N N . ASP B 1 432 ? -12.656 -13.266 5.156 1 96.5 432 ASP B N 1
ATOM 9499 C CA . ASP B 1 432 ? -13.039 -13.148 3.754 1 96.5 432 ASP B CA 1
ATOM 9500 C C . ASP B 1 432 ? -14.555 -13.258 3.594 1 96.5 432 ASP B C 1
ATOM 9502 O O . ASP B 1 432 ? -15.156 -12.555 2.777 1 96.5 432 ASP B O 1
ATOM 9506 N N . ALA B 1 433 ? -15.148 -14.062 4.391 1 97.31 433 ALA B N 1
ATOM 9507 C CA . ALA B 1 433 ? -16.547 -14.453 4.195 1 97.31 433 ALA B CA 1
ATOM 9508 C C . ALA B 1 433 ? -17.484 -13.477 4.891 1 97.31 433 ALA B C 1
ATOM 9510 O O . ALA B 1 433 ? -18.688 -13.492 4.641 1 97.31 433 ALA B O 1
ATOM 9511 N N . THR B 1 434 ? -16.953 -12.594 5.723 1 94.94 434 THR B N 1
ATOM 9512 C CA . THR B 1 434 ? -17.891 -11.844 6.551 1 94.94 434 THR B CA 1
ATOM 9513 C C . THR B 1 434 ? -17.641 -10.344 6.426 1 94.94 434 THR B C 1
ATOM 9515 O O . THR B 1 434 ? -18.531 -9.539 6.742 1 94.94 434 THR B O 1
ATOM 9518 N N . VAL B 1 435 ? -16.484 -9.961 6.035 1 91.75 435 VAL B N 1
ATOM 9519 C CA . VAL B 1 435 ? -16.156 -8.539 6.004 1 91.75 435 VAL B CA 1
ATOM 9520 C C . VAL B 1 435 ? -15.914 -8.094 4.562 1 91.75 435 VAL B C 1
ATOM 9522 O O . VAL B 1 435 ? -14.914 -8.477 3.947 1 91.75 435 VAL B O 1
ATOM 9525 N N . PRO B 1 436 ? -16.844 -7.312 3.998 1 89.88 436 PRO B N 1
ATOM 9526 C CA . PRO B 1 436 ? -16.625 -6.828 2.635 1 89.88 436 PRO B CA 1
ATOM 9527 C C . PRO B 1 436 ? -15.398 -5.918 2.525 1 89.88 436 PRO B C 1
ATOM 9529 O O . PRO B 1 436 ? -15.125 -5.133 3.436 1 89.88 436 PRO B O 1
ATOM 9532 N N . PRO B 1 437 ? -14.633 -5.992 1.455 1 87.75 437 PRO B N 1
ATOM 9533 C CA . PRO B 1 437 ? -13.445 -5.145 1.311 1 87.75 437 PRO B CA 1
ATOM 9534 C C . PRO B 1 437 ? -13.789 -3.713 0.905 1 87.75 437 PRO B C 1
ATOM 9536 O O . PRO B 1 437 ? -12.914 -2.846 0.887 1 87.75 437 PRO B O 1
ATOM 9539 N N . GLY B 1 438 ? -14.898 -3.295 0.698 1 73.81 438 GLY B N 1
ATOM 9540 C CA . GLY B 1 438 ? -15.305 -1.902 0.591 1 73.81 438 GLY B CA 1
ATOM 9541 C C . GLY B 1 438 ? -14.82 -1.235 -0.681 1 73.81 438 GLY B C 1
ATOM 9542 O O . GLY B 1 438 ? -14.188 -0.175 -0.632 1 73.81 438 GLY B O 1
ATOM 9543 N N . GLY B 1 439 ? -15.141 -1.229 -1.795 1 77 439 GLY B N 1
ATOM 9544 C CA . GLY B 1 439 ? -14.711 -0.599 -3.031 1 77 439 GLY B CA 1
ATOM 9545 C C . GLY B 1 439 ? -13.438 -1.196 -3.592 1 77 439 GLY B C 1
ATOM 9546 O O . GLY B 1 439 ? -12.938 -0.75 -4.625 1 77 439 GLY B O 1
ATOM 9547 N N . ASN B 1 440 ? -12.852 -2.074 -2.875 1 86.19 440 ASN B N 1
ATOM 9548 C CA . ASN B 1 440 ? -11.633 -2.764 -3.293 1 86.19 440 ASN B CA 1
ATOM 9549 C C . ASN B 1 440 ? -11.906 -4.223 -3.643 1 86.19 440 ASN B C 1
ATOM 9551 O O . ASN B 1 440 ? -11.086 -5.098 -3.363 1 86.19 440 ASN B O 1
ATOM 9555 N N . GLU B 1 441 ? -13.047 -4.484 -4.215 1 89.31 441 GLU B N 1
ATOM 9556 C CA . GLU B 1 441 ? -13.508 -5.852 -4.43 1 89.31 441 GLU B CA 1
ATOM 9557 C C . GLU B 1 441 ? -12.672 -6.555 -5.492 1 89.31 441 GLU B C 1
ATOM 9559 O O . GLU B 1 441 ? -12.641 -7.785 -5.555 1 89.31 441 GLU B O 1
ATOM 9564 N N . GLU B 1 442 ? -11.992 -5.832 -6.328 1 90.19 442 GLU B N 1
ATOM 9565 C CA . GLU B 1 442 ? -11.109 -6.449 -7.312 1 90.19 442 GLU B CA 1
ATOM 9566 C C . GLU B 1 442 ? -9.758 -6.797 -6.699 1 90.19 442 GLU B C 1
ATOM 9568 O O . GLU B 1 442 ? -9.016 -7.625 -7.234 1 90.19 442 GLU B O 1
ATOM 9573 N N . ARG B 1 443 ? -9.477 -6.195 -5.602 1 92.88 443 ARG B N 1
ATOM 9574 C CA . ARG B 1 443 ? -8.172 -6.383 -4.969 1 92.88 443 ARG B CA 1
ATOM 9575 C C . ARG B 1 443 ? -8.18 -7.59 -4.043 1 92.88 443 ARG B C 1
ATOM 9577 O O . ARG B 1 443 ? -7.203 -8.336 -3.975 1 92.88 443 ARG B O 1
ATOM 9584 N N . GLU B 1 444 ? -9.234 -7.777 -3.24 1 93.5 444 GLU B N 1
ATOM 9585 C CA . GLU B 1 444 ? -9.234 -8.82 -2.217 1 93.5 444 GLU B CA 1
ATOM 9586 C C . GLU B 1 444 ? -10.641 -9.055 -1.669 1 93.5 444 GLU B C 1
ATOM 9588 O O . GLU B 1 444 ? -11.562 -8.297 -1.97 1 93.5 444 GLU B O 1
ATOM 9593 N N . GLY B 1 445 ? -10.812 -10.172 -0.933 1 94.5 445 GLY B N 1
ATOM 9594 C CA . GLY B 1 445 ? -12.078 -10.492 -0.292 1 94.5 445 GLY B CA 1
ATOM 9595 C C . GLY B 1 445 ? -13.156 -10.922 -1.272 1 94.5 445 GLY B C 1
ATOM 9596 O O . GLY B 1 445 ? -12.852 -11.523 -2.307 1 94.5 445 GLY B O 1
ATOM 9597 N N . ARG B 1 446 ? -14.445 -10.758 -0.826 1 96.38 446 ARG B N 1
ATOM 9598 C CA . ARG B 1 446 ? -15.586 -11.203 -1.622 1 96.38 446 ARG B CA 1
ATOM 9599 C C . ARG B 1 446 ? -16.422 -10.016 -2.096 1 96.38 446 ARG B C 1
ATOM 9601 O O . ARG B 1 446 ? -17 -9.297 -1.282 1 96.38 446 ARG B O 1
ATOM 9608 N N . GLY B 1 447 ? -16.469 -9.781 -3.412 1 94 447 GLY B N 1
ATOM 9609 C CA . GLY B 1 447 ? -17.359 -8.781 -3.971 1 94 447 GLY B CA 1
ATOM 9610 C C . GLY B 1 447 ? -18.828 -9.164 -3.873 1 94 447 GLY B C 1
ATOM 9611 O O . GLY B 1 447 ? -19.188 -10.336 -4.043 1 94 447 GLY B O 1
ATOM 9612 N N . GLY B 1 448 ? -19.75 -8.18 -3.574 1 93.56 448 GLY B N 1
ATOM 9613 C CA . GLY B 1 448 ? -21.172 -8.469 -3.451 1 93.56 448 GLY B CA 1
ATOM 9614 C C . GLY B 1 448 ? -21.516 -9.234 -2.189 1 93.56 448 GLY B C 1
ATOM 9615 O O . GLY B 1 448 ? -22.594 -9.82 -2.088 1 93.56 448 GLY B O 1
ATOM 9616 N N . LEU B 1 449 ? -20.609 -9.18 -1.184 1 95.06 449 LEU B N 1
ATOM 9617 C CA . LEU B 1 449 ? -20.703 -10.047 -0.013 1 95.06 449 LEU B CA 1
ATOM 9618 C C . LEU B 1 449 ? -21.969 -9.742 0.784 1 95.06 449 LEU B C 1
ATOM 9620 O O . LEU B 1 449 ? -22.641 -10.656 1.263 1 95.06 449 LEU B O 1
ATOM 9624 N N . ILE B 1 450 ? -22.328 -8.5 0.931 1 90.62 450 ILE B N 1
ATOM 9625 C CA . ILE B 1 450 ? -23.484 -8.125 1.757 1 90.62 450 ILE B CA 1
ATOM 9626 C C . ILE B 1 450 ? -24.75 -8.719 1.168 1 90.62 450 ILE B C 1
ATOM 9628 O O . ILE B 1 450 ? -25.562 -9.312 1.89 1 90.62 450 ILE B O 1
ATOM 9632 N N . ASP B 1 451 ? -24.953 -8.57 -0.126 1 94.06 451 ASP B N 1
ATOM 9633 C CA . ASP B 1 451 ? -26.109 -9.164 -0.786 1 94.06 451 ASP B CA 1
ATOM 9634 C C . ASP B 1 451 ? -26.078 -10.688 -0.697 1 94.06 451 ASP B C 1
ATOM 9636 O O . ASP B 1 451 ? -27.109 -11.32 -0.48 1 94.06 451 ASP B O 1
ATOM 9640 N N . TYR B 1 452 ? -24.906 -11.242 -0.863 1 97.44 452 TYR B N 1
ATOM 9641 C CA . TYR B 1 452 ? -24.75 -12.688 -0.78 1 97.44 452 TYR B CA 1
ATOM 9642 C C . TYR B 1 452 ? -25.219 -13.211 0.574 1 97.44 452 TYR B C 1
ATOM 9644 O O . TYR B 1 452 ? -25.922 -14.227 0.65 1 97.44 452 TYR B O 1
ATOM 9652 N N . LEU B 1 453 ? -24.812 -12.508 1.605 1 95.88 453 LEU B N 1
ATOM 9653 C CA . LEU B 1 453 ? -25.156 -12.945 2.953 1 95.88 453 LEU B CA 1
ATOM 9654 C C . LEU B 1 453 ? -26.641 -12.766 3.217 1 95.88 453 LEU B C 1
ATOM 9656 O O . LEU B 1 453 ? -27.25 -13.562 3.934 1 95.88 453 LEU B O 1
ATOM 9660 N N . LYS B 1 454 ? -27.203 -11.773 2.619 1 94.44 454 LYS B N 1
ATOM 9661 C CA . LYS B 1 454 ? -28.609 -11.453 2.852 1 94.44 454 LYS B CA 1
ATOM 9662 C C . LYS B 1 454 ? -29.516 -12.336 1.995 1 94.44 454 LYS B C 1
ATOM 9664 O O . LYS B 1 454 ? -30.531 -12.828 2.473 1 94.44 454 LYS B O 1
ATOM 9669 N N . LEU B 1 455 ? -29.141 -12.531 0.682 1 97.56 455 LEU B N 1
ATOM 9670 C CA . LEU B 1 455 ? -30.047 -13.133 -0.293 1 97.56 455 LEU B CA 1
ATOM 9671 C C . LEU B 1 455 ? -29.688 -14.594 -0.529 1 97.56 455 LEU B C 1
ATOM 9673 O O . LEU B 1 455 ? -30.5 -15.359 -1.073 1 97.56 455 LEU B O 1
ATOM 9677 N N . GLY B 1 456 ? -28.484 -14.914 -0.197 1 98.31 456 GLY B N 1
ATOM 9678 C CA . GLY B 1 456 ? -27.969 -16.25 -0.516 1 98.31 456 GLY B CA 1
ATOM 9679 C C . GLY B 1 456 ? -27.406 -16.344 -1.92 1 98.31 456 GLY B C 1
ATOM 9680 O O . GLY B 1 456 ? -27.094 -17.438 -2.391 1 98.31 456 GLY B O 1
ATOM 9681 N N . TYR B 1 457 ? -27.391 -15.266 -2.641 1 98.62 457 TYR B N 1
ATOM 9682 C CA . TYR B 1 457 ? -26.766 -15.164 -3.949 1 98.62 457 TYR B CA 1
ATOM 9683 C C . TYR B 1 457 ? -26.328 -13.727 -4.238 1 98.62 457 TYR B C 1
ATOM 9685 O O . TYR B 1 457 ? -26.797 -12.789 -3.58 1 98.62 457 TYR B O 1
ATOM 9693 N N . VAL B 1 458 ? -25.391 -13.539 -5.137 1 97.88 458 VAL B N 1
ATOM 9694 C CA . VAL B 1 458 ? -25.031 -12.219 -5.637 1 97.88 458 VAL B CA 1
ATOM 9695 C C . VAL B 1 458 ? -25.938 -11.836 -6.797 1 97.88 458 VAL B C 1
ATOM 9697 O O . VAL B 1 458 ? -25.969 -12.516 -7.82 1 97.88 458 VAL B O 1
ATOM 9700 N N . PRO B 1 459 ? -26.719 -10.836 -6.688 1 96.94 459 PRO B N 1
ATOM 9701 C CA . PRO B 1 459 ? -27.688 -10.484 -7.73 1 96.94 459 PRO B CA 1
ATOM 9702 C C . PRO B 1 459 ? -27.016 -9.898 -8.977 1 96.94 459 PRO B C 1
ATOM 9704 O O . PRO B 1 459 ? -25.953 -9.297 -8.883 1 96.94 459 PRO B O 1
ATOM 9707 N N . TYR B 1 460 ? -27.672 -10.141 -10.125 1 92.81 460 TYR B N 1
ATOM 9708 C CA . TYR B 1 460 ? -27.234 -9.484 -11.352 1 92.81 460 TYR B CA 1
ATOM 9709 C C . TYR B 1 460 ? -27.094 -7.98 -11.148 1 92.81 460 TYR B C 1
ATOM 9711 O O . TYR B 1 460 ? -27.922 -7.363 -10.469 1 92.81 460 TYR B O 1
ATOM 9719 N N . GLY B 1 461 ? -26.109 -7.406 -11.711 1 87.12 461 GLY B N 1
ATOM 9720 C CA . GLY B 1 461 ? -25.734 -6.023 -11.469 1 87.12 461 GLY B CA 1
ATOM 9721 C C . GLY B 1 461 ? -24.406 -5.875 -10.758 1 87.12 461 GLY B C 1
ATOM 9722 O O . GLY B 1 461 ? -23.734 -4.852 -10.898 1 87.12 461 GLY B O 1
ATOM 9723 N N . THR B 1 462 ? -24.125 -6.801 -9.93 1 90.56 462 THR B N 1
ATOM 9724 C CA . THR B 1 462 ? -22.766 -6.941 -9.414 1 90.56 462 THR B CA 1
ATOM 9725 C C . THR B 1 462 ? -21.891 -7.703 -10.406 1 90.56 462 THR B C 1
ATOM 9727 O O . THR B 1 462 ? -22.312 -8.703 -10.977 1 90.56 462 THR B O 1
ATOM 9730 N N . ASP B 1 463 ? -20.656 -7.219 -10.617 1 89.06 463 ASP B N 1
ATOM 9731 C CA . ASP B 1 463 ? -19.75 -7.887 -11.555 1 89.06 463 ASP B CA 1
ATOM 9732 C C . ASP B 1 463 ? -19.562 -9.352 -11.18 1 89.06 463 ASP B C 1
ATOM 9734 O O . ASP B 1 463 ? -19.359 -9.68 -10.008 1 89.06 463 ASP B O 1
ATOM 9738 N N . ARG B 1 464 ? -19.734 -10.227 -12.258 1 93.69 464 ARG B N 1
ATOM 9739 C CA . ARG B 1 464 ? -19.453 -11.648 -12.109 1 93.69 464 ARG B CA 1
ATOM 9740 C C . ARG B 1 464 ? -20.344 -12.281 -11.047 1 93.69 464 ARG B C 1
ATOM 9742 O O . ARG B 1 464 ? -19.891 -13.164 -10.312 1 93.69 464 ARG B O 1
ATOM 9749 N N . ALA B 1 465 ? -21.547 -11.828 -10.961 1 95.5 465 ALA B N 1
ATOM 9750 C CA . ALA B 1 465 ? -22.484 -12.266 -9.938 1 95.5 465 ALA B CA 1
ATOM 9751 C C . ALA B 1 465 ? -22.672 -13.781 -9.969 1 95.5 465 ALA B C 1
ATOM 9753 O O . ALA B 1 465 ? -22.766 -14.422 -8.922 1 95.5 465 ALA B O 1
ATOM 9754 N N . GLY B 1 466 ? -22.75 -14.367 -11.109 1 96.25 466 GLY B N 1
ATOM 9755 C CA . GLY B 1 466 ? -22.969 -15.805 -11.242 1 96.25 466 GLY B CA 1
ATOM 9756 C C . GLY B 1 466 ? -21.828 -16.641 -10.672 1 96.25 466 GLY B C 1
ATOM 9757 O O . GLY B 1 466 ? -22.047 -17.422 -9.742 1 96.25 466 GLY B O 1
ATOM 9758 N N . ASN B 1 467 ? -20.609 -16.391 -11.203 1 95.81 467 ASN B N 1
ATOM 9759 C CA . ASN B 1 467 ? -19.5 -17.219 -10.727 1 95.81 467 ASN B CA 1
ATOM 9760 C C . ASN B 1 467 ? -19.094 -16.859 -9.297 1 95.81 467 ASN B C 1
ATOM 9762 O O . ASN B 1 467 ? -18.609 -17.703 -8.555 1 95.81 467 ASN B O 1
ATOM 9766 N N . ARG B 1 468 ? -19.375 -15.656 -8.875 1 97.5 468 ARG B N 1
ATOM 9767 C CA . ARG B 1 468 ? -19.141 -15.344 -7.473 1 97.5 468 ARG B CA 1
ATOM 9768 C C . ARG B 1 468 ? -20.047 -16.188 -6.57 1 97.5 468 ARG B C 1
ATOM 9770 O O . ARG B 1 468 ? -19.594 -16.734 -5.57 1 97.5 468 ARG B O 1
ATOM 9777 N N . THR B 1 469 ? -21.281 -16.328 -6.906 1 98.5 469 THR B N 1
ATOM 9778 C CA . THR B 1 469 ? -22.203 -17.141 -6.117 1 98.5 469 THR B CA 1
ATOM 9779 C C . THR B 1 469 ? -21.734 -18.594 -6.078 1 98.5 469 THR B C 1
ATOM 9781 O O . THR B 1 469 ? -21.703 -19.219 -5.012 1 98.5 469 THR B O 1
ATOM 9784 N N . ILE B 1 470 ? -21.359 -19.094 -7.227 1 98.19 470 ILE B N 1
ATOM 9785 C CA . ILE B 1 470 ? -20.922 -20.469 -7.344 1 98.19 470 ILE B CA 1
ATOM 9786 C C . ILE B 1 470 ? -19.625 -20.672 -6.551 1 98.19 470 ILE B C 1
ATOM 9788 O O . ILE B 1 470 ? -19.516 -21.625 -5.773 1 98.19 470 ILE B O 1
ATOM 9792 N N . ASP B 1 471 ? -18.656 -19.766 -6.715 1 98.12 471 ASP B N 1
ATOM 9793 C CA . ASP B 1 471 ? -17.375 -19.875 -6.031 1 98.12 471 ASP B CA 1
ATOM 9794 C C . ASP B 1 471 ? -17.547 -19.719 -4.52 1 98.12 471 ASP B C 1
ATOM 9796 O O . ASP B 1 471 ? -16.938 -20.469 -3.748 1 98.12 471 ASP B O 1
ATOM 9800 N N . TYR B 1 472 ? -18.375 -18.734 -4.113 1 98.56 472 TYR B N 1
ATOM 9801 C CA . TYR B 1 472 ? -18.594 -18.516 -2.686 1 98.56 472 TYR B CA 1
ATOM 9802 C C . TYR B 1 472 ? -19.219 -19.75 -2.039 1 98.56 472 TYR B C 1
ATOM 9804 O O . TYR B 1 472 ? -18.875 -20.094 -0.905 1 98.56 472 TYR B O 1
ATOM 9812 N N . SER B 1 473 ? -20.141 -20.391 -2.73 1 98.69 473 SER B N 1
ATOM 9813 C CA . SER B 1 473 ? -20.719 -21.625 -2.213 1 98.69 473 SER B CA 1
ATOM 9814 C C . SER B 1 473 ? -19.656 -22.672 -1.948 1 98.69 473 SER B C 1
ATOM 9816 O O . SER B 1 473 ? -19.672 -23.328 -0.904 1 98.69 473 SER B O 1
ATOM 9818 N N . TYR B 1 474 ? -18.812 -22.859 -2.891 1 98.5 474 TYR B N 1
ATOM 9819 C CA . TYR B 1 474 ? -17.734 -23.812 -2.734 1 98.5 474 TYR B CA 1
ATOM 9820 C C . TYR B 1 474 ? -16.75 -23.359 -1.654 1 98.5 474 TYR B C 1
ATOM 9822 O O . TYR B 1 474 ? -16.266 -24.188 -0.87 1 98.5 474 TYR B O 1
ATOM 9830 N N . ASN B 1 475 ? -16.422 -22.062 -1.586 1 98.75 475 ASN B N 1
ATOM 9831 C CA . ASN B 1 475 ? -15.57 -21.531 -0.529 1 98.75 475 ASN B CA 1
ATOM 9832 C C . ASN B 1 475 ? -16.172 -21.781 0.853 1 98.75 475 ASN B C 1
ATOM 9834 O O . ASN B 1 475 ? -15.453 -22.141 1.789 1 98.75 475 ASN B O 1
ATOM 9838 N N . ASP B 1 476 ? -17.438 -21.609 0.927 1 98.88 476 ASP B N 1
ATOM 9839 C CA . ASP B 1 476 ? -18.141 -21.828 2.193 1 98.88 476 ASP B CA 1
ATOM 9840 C C . ASP B 1 476 ? -18.078 -23.297 2.598 1 98.88 476 ASP B C 1
ATOM 9842 O O . ASP B 1 476 ? -17.953 -23.625 3.783 1 98.88 476 ASP B O 1
ATOM 9846 N N . TYR B 1 477 ? -18.219 -24.188 1.665 1 98.62 477 TYR B N 1
ATOM 9847 C CA . TYR B 1 477 ? -18.016 -25.609 1.942 1 98.62 477 TYR B CA 1
ATOM 9848 C C . TYR B 1 477 ? -16.641 -25.844 2.57 1 98.62 477 TYR B C 1
ATOM 9850 O O . TYR B 1 477 ? -16.516 -26.609 3.52 1 98.62 477 TYR B O 1
ATOM 9858 N N . ASN B 1 478 ? -15.656 -25.203 2.051 1 98.88 478 ASN B N 1
ATOM 9859 C CA . ASN B 1 478 ? -14.297 -25.359 2.541 1 98.88 478 ASN B CA 1
ATOM 9860 C C . ASN B 1 478 ? -14.125 -24.781 3.938 1 98.88 478 ASN B C 1
ATOM 9862 O O . ASN B 1 478 ? -13.383 -25.312 4.758 1 98.88 478 ASN B O 1
ATOM 9866 N N . ILE B 1 479 ? -14.758 -23.609 4.199 1 98.88 479 ILE B N 1
ATOM 9867 C CA . ILE B 1 479 ? -14.789 -23.078 5.559 1 98.88 479 ILE B CA 1
ATOM 9868 C C . ILE B 1 479 ? -15.414 -24.109 6.496 1 98.88 479 ILE B C 1
ATOM 9870 O O . ILE B 1 479 ? -14.875 -24.391 7.566 1 98.88 479 ILE B O 1
ATOM 9874 N N . ALA B 1 480 ? -16.547 -24.688 6.102 1 98.88 480 ALA B N 1
ATOM 9875 C CA . ALA B 1 480 ? -17.234 -25.703 6.898 1 98.88 480 ALA B CA 1
ATOM 9876 C C . ALA B 1 480 ? -16.312 -26.891 7.184 1 98.88 480 ALA B C 1
ATOM 9878 O O . ALA B 1 480 ? -16.297 -27.422 8.297 1 98.88 480 ALA B O 1
ATOM 9879 N N . THR B 1 481 ? -15.609 -27.312 6.184 1 98.62 481 THR B N 1
ATOM 9880 C CA . THR B 1 481 ? -14.711 -28.453 6.297 1 98.62 481 THR B CA 1
ATOM 9881 C C . THR B 1 481 ? -13.664 -28.219 7.379 1 98.62 481 THR B C 1
ATOM 9883 O O . THR B 1 481 ? -13.453 -29.078 8.25 1 98.62 481 THR B O 1
ATOM 9886 N N . VAL B 1 482 ? -12.992 -27.078 7.367 1 98.88 482 VAL B N 1
ATOM 9887 C CA . VAL B 1 482 ? -11.953 -26.766 8.344 1 98.88 482 VAL B CA 1
ATOM 9888 C C . VAL B 1 482 ? -12.586 -26.562 9.719 1 98.88 482 VAL B C 1
ATOM 9890 O O . VAL B 1 482 ? -12.055 -27.031 10.727 1 98.88 482 VAL B O 1
ATOM 9893 N N . ALA B 1 483 ? -13.719 -25.875 9.734 1 98.88 483 ALA B N 1
ATOM 9894 C CA . ALA B 1 483 ? -14.43 -25.656 10.992 1 98.88 483 ALA B CA 1
ATOM 9895 C C . ALA B 1 483 ? -14.781 -26.969 11.672 1 98.88 483 ALA B C 1
ATOM 9897 O O . ALA B 1 483 ? -14.57 -27.141 12.875 1 98.88 483 ALA B O 1
ATOM 9898 N N . LYS B 1 484 ? -15.312 -27.922 10.922 1 98.56 484 LYS B N 1
ATOM 9899 C CA . LYS B 1 484 ? -15.664 -29.234 11.461 1 98.56 484 LYS B CA 1
ATOM 9900 C C . LYS B 1 484 ? -14.438 -29.938 12.039 1 98.56 484 LYS B C 1
ATOM 9902 O O . LYS B 1 484 ? -14.492 -30.469 13.156 1 98.56 484 LYS B O 1
ATOM 9907 N N . GLY B 1 485 ? -13.359 -29.922 11.266 1 98.5 485 GLY B N 1
ATOM 9908 C CA . GLY B 1 485 ? -12.148 -30.594 11.719 1 98.5 485 GLY B CA 1
ATOM 9909 C C . GLY B 1 485 ? -11.562 -29.984 12.977 1 98.5 485 GLY B C 1
ATOM 9910 O O . GLY B 1 485 ? -10.898 -30.672 13.758 1 98.5 485 GLY B O 1
ATOM 9911 N N . LEU B 1 486 ? -11.82 -28.703 13.219 1 98.62 486 LEU B N 1
ATOM 9912 C CA . LEU B 1 486 ? -11.289 -28 14.383 1 98.62 486 LEU B CA 1
ATOM 9913 C C . LEU B 1 486 ? -12.297 -28 15.523 1 98.62 486 LEU B C 1
ATOM 9915 O O . LEU B 1 486 ? -12.062 -27.375 16.562 1 98.62 486 LEU B O 1
ATOM 9919 N N . GLY B 1 487 ? -13.43 -28.578 15.367 1 98.31 487 GLY B N 1
ATOM 9920 C CA . GLY B 1 487 ? -14.422 -28.719 16.422 1 98.31 487 GLY B CA 1
ATOM 9921 C C . GLY B 1 487 ? -15.305 -27.5 16.594 1 98.31 487 GLY B C 1
ATOM 9922 O O . GLY B 1 487 ? -15.922 -27.312 17.641 1 98.31 487 GLY B O 1
ATOM 9923 N N . LYS B 1 488 ? -15.344 -26.656 15.57 1 98.44 488 LYS B N 1
ATOM 9924 C CA . LYS B 1 488 ? -16.203 -25.469 15.602 1 98.44 488 LYS B CA 1
ATOM 9925 C C . LYS B 1 488 ? -17.578 -25.781 15 1 98.44 488 LYS B C 1
ATOM 9927 O O . LYS B 1 488 ? -17.875 -25.359 13.883 1 98.44 488 LYS B O 1
ATOM 9932 N N . THR B 1 489 ? -18.5 -26.312 15.711 1 98.25 489 THR B N 1
ATOM 9933 C CA . THR B 1 489 ? -19.75 -26.906 15.234 1 98.25 489 THR B CA 1
ATOM 9934 C C . THR B 1 489 ? -20.688 -25.828 14.711 1 98.25 489 THR B C 1
ATOM 9936 O O . THR B 1 489 ? -21.344 -26.016 13.688 1 98.25 489 THR B O 1
ATOM 9939 N N . ASP B 1 490 ? -20.719 -24.688 15.438 1 97.75 490 ASP B N 1
ATOM 9940 C CA . ASP B 1 490 ? -21.609 -23.609 15 1 97.75 490 ASP B CA 1
ATOM 9941 C C . ASP B 1 490 ? -21.188 -23.078 13.625 1 97.75 490 ASP B C 1
ATOM 9943 O O . ASP B 1 490 ? -22.031 -22.859 12.758 1 97.75 490 ASP B O 1
ATOM 9947 N N . LEU B 1 491 ? -19.938 -22.922 13.508 1 98.38 491 LEU B N 1
ATOM 9948 C CA . LEU B 1 491 ? -19.422 -22.469 12.219 1 98.38 491 LEU B CA 1
ATOM 9949 C C . LEU B 1 491 ? -19.672 -23.516 11.133 1 98.38 491 LEU B C 1
ATOM 9951 O O . LEU B 1 491 ? -20.062 -23.172 10.016 1 98.38 491 LEU B O 1
ATOM 9955 N N . TYR B 1 492 ? -19.422 -24.781 11.453 1 98.62 492 TYR B N 1
ATOM 9956 C CA . TYR B 1 492 ? -19.703 -25.844 10.492 1 98.62 492 TYR B CA 1
ATOM 9957 C C . TYR B 1 492 ? -21.156 -25.781 10.023 1 98.62 492 TYR B C 1
ATOM 9959 O O . TYR B 1 492 ? -21.422 -25.781 8.812 1 98.62 492 TYR B O 1
ATOM 9967 N N . ASN B 1 493 ? -22.062 -25.672 10.945 1 98.5 493 ASN B N 1
ATOM 9968 C CA . ASN B 1 493 ? -23.484 -25.672 10.602 1 98.5 493 ASN B CA 1
ATOM 9969 C C . ASN B 1 493 ? -23.859 -24.484 9.719 1 98.5 493 ASN B C 1
ATOM 9971 O O . ASN B 1 493 ? -24.609 -24.641 8.758 1 98.5 493 ASN B O 1
ATOM 9975 N N . GLN B 1 494 ? -23.312 -23.375 10.047 1 98.44 494 GLN B N 1
ATOM 9976 C CA . GLN B 1 494 ? -23.578 -22.172 9.281 1 98.44 494 GLN B CA 1
ATOM 9977 C C . GLN B 1 494 ? -23.062 -22.297 7.848 1 98.44 494 GLN B C 1
ATOM 9979 O O . GLN B 1 494 ? -23.812 -22.047 6.895 1 98.44 494 GLN B O 1
ATOM 9984 N N . TYR B 1 495 ? -21.891 -22.688 7.727 1 98.81 495 TYR B N 1
ATOM 9985 C CA . TYR B 1 495 ? -21.25 -22.578 6.422 1 98.81 495 TYR B CA 1
ATOM 9986 C C . TYR B 1 495 ? -21.578 -23.781 5.547 1 98.81 495 TYR B C 1
ATOM 9988 O O . TYR B 1 495 ? -21.578 -23.688 4.32 1 98.81 495 TYR B O 1
ATOM 9996 N N . ILE B 1 496 ? -21.875 -24.953 6.121 1 98.62 496 ILE B N 1
ATOM 9997 C CA . ILE B 1 496 ? -22.328 -26.078 5.297 1 98.62 496 ILE B CA 1
ATOM 9998 C C . ILE B 1 496 ? -23.688 -25.75 4.676 1 98.62 496 ILE B C 1
ATOM 10000 O O . ILE B 1 496 ? -23.969 -26.172 3.557 1 98.62 496 ILE B O 1
ATOM 10004 N N . LYS B 1 497 ? -24.484 -25 5.422 1 98.44 497 LYS B N 1
ATOM 10005 C CA . LYS B 1 497 ? -25.75 -24.547 4.867 1 98.44 497 LYS B CA 1
ATOM 10006 C C . LYS B 1 497 ? -25.531 -23.516 3.754 1 98.44 497 LYS B C 1
ATOM 10008 O O . LYS B 1 497 ? -26.141 -23.609 2.689 1 98.44 497 LYS B O 1
ATOM 10013 N N . GLN B 1 498 ? -24.609 -22.594 3.979 1 98.5 498 GLN B N 1
ATOM 10014 C CA . GLN B 1 498 ? -24.312 -21.578 2.99 1 98.5 498 GLN B CA 1
ATOM 10015 C C . GLN B 1 498 ? -23.719 -22.188 1.728 1 98.5 498 GLN B C 1
ATOM 10017 O O . GLN B 1 498 ? -23.812 -21.609 0.641 1 98.5 498 GLN B O 1
ATOM 10022 N N . ALA B 1 499 ? -23.047 -23.297 1.88 1 98.62 499 ALA B N 1
ATOM 10023 C CA . ALA B 1 499 ? -22.469 -24 0.741 1 98.62 499 ALA B CA 1
ATOM 10024 C C . ALA B 1 499 ? -23.531 -24.422 -0.253 1 98.62 499 ALA B C 1
ATOM 10026 O O . ALA B 1 499 ? -23.234 -24.75 -1.402 1 98.62 499 ALA B O 1
ATOM 10027 N N . GLU B 1 500 ? -24.812 -24.359 0.133 1 98.31 500 GLU B N 1
ATOM 10028 C CA . GLU B 1 500 ? -25.922 -24.75 -0.732 1 98.31 500 GLU B CA 1
ATOM 10029 C C . GLU B 1 500 ? -26.469 -23.547 -1.499 1 98.31 500 GLU B C 1
ATOM 10031 O O . GLU B 1 500 ? -27.375 -23.688 -2.32 1 98.31 500 GLU B O 1
ATOM 10036 N N . ASN B 1 501 ? -25.828 -22.406 -1.312 1 98.75 501 ASN B N 1
ATOM 10037 C CA . ASN B 1 501 ? -26.359 -21.156 -1.847 1 98.75 501 ASN B CA 1
ATOM 10038 C C . ASN B 1 501 ? -26.391 -21.172 -3.373 1 98.75 501 ASN B C 1
ATOM 10040 O O . ASN B 1 501 ? -27.156 -20.422 -3.986 1 98.75 501 ASN B O 1
ATOM 10044 N N . TRP B 1 502 ? -25.562 -21.969 -4.047 1 98.44 502 TRP B N 1
ATOM 10045 C CA . TRP B 1 502 ? -25.594 -22.031 -5.504 1 98.44 502 TRP B CA 1
ATOM 10046 C C . TRP B 1 502 ? -27 -22.375 -6 1 98.44 502 TRP B C 1
ATOM 10048 O O . TRP B 1 502 ? -27.391 -21.969 -7.094 1 98.44 502 TRP B O 1
ATOM 10058 N N . GLN B 1 503 ? -27.797 -23.031 -5.195 1 98.44 503 GLN B N 1
ATOM 10059 C CA . GLN B 1 503 ? -29.125 -23.484 -5.574 1 98.44 503 GLN B CA 1
ATOM 10060 C C . GLN B 1 503 ? -30.078 -22.297 -5.762 1 98.44 503 GLN B C 1
ATOM 10062 O O . GLN B 1 503 ? -31.078 -22.406 -6.473 1 98.44 503 GLN B O 1
ATOM 10067 N N . ASN B 1 504 ? -29.703 -21.203 -5.141 1 98.56 504 ASN B N 1
ATOM 10068 C CA . ASN B 1 504 ? -30.547 -20.016 -5.242 1 98.56 504 ASN B CA 1
ATOM 10069 C C . ASN B 1 504 ? -30.5 -19.422 -6.641 1 98.56 504 ASN B C 1
ATOM 10071 O O . ASN B 1 504 ? -31.359 -18.609 -7.004 1 98.56 504 ASN B O 1
ATOM 10075 N N . LEU B 1 505 ? -29.547 -19.812 -7.457 1 98.56 505 LEU B N 1
ATOM 10076 C CA . LEU B 1 505 ? -29.453 -19.344 -8.836 1 98.56 505 LEU B CA 1
ATOM 10077 C C . LEU B 1 505 ? -29.766 -20.469 -9.812 1 98.56 505 LEU B C 1
ATOM 10079 O O . LEU B 1 505 ? -29.641 -20.297 -11.031 1 98.56 505 LEU B O 1
ATOM 10083 N N . TRP B 1 506 ? -30.125 -21.641 -9.312 1 98.5 506 TRP B N 1
ATOM 10084 C CA . TRP B 1 506 ? -30.516 -22.75 -10.18 1 98.5 506 TRP B CA 1
ATOM 10085 C C . TRP B 1 506 ? -31.953 -22.594 -10.672 1 98.5 506 TRP B C 1
ATOM 10087 O O . TRP B 1 506 ? -32.906 -22.719 -9.891 1 98.5 506 TRP B O 1
ATOM 10097 N N . ARG B 1 507 ? -32.094 -22.281 -11.891 1 98.19 507 ARG B N 1
ATOM 10098 C CA . ARG B 1 507 ? -33.406 -22.219 -12.5 1 98.19 507 ARG B CA 1
ATOM 10099 C C . ARG B 1 507 ? -33.812 -23.578 -13.094 1 98.19 507 ARG B C 1
ATOM 10101 O O . ARG B 1 507 ? -33.531 -23.844 -14.266 1 98.19 507 ARG B O 1
ATOM 10108 N N . ALA B 1 508 ? -34.625 -24.281 -12.438 1 96.94 508 ALA B N 1
ATOM 10109 C CA . ALA B 1 508 ? -34.875 -25.688 -12.688 1 96.94 508 ALA B CA 1
ATOM 10110 C C . ALA B 1 508 ? -35.719 -25.875 -13.953 1 96.94 508 ALA B C 1
ATOM 10112 O O . ALA B 1 508 ? -35.625 -26.906 -14.617 1 96.94 508 ALA B O 1
ATOM 10113 N N . ASP B 1 509 ? -36.469 -24.859 -14.312 1 95.38 509 ASP B N 1
ATOM 10114 C CA . ASP B 1 509 ? -37.406 -25.016 -15.414 1 95.38 509 ASP B CA 1
ATOM 10115 C C . ASP B 1 509 ? -36.812 -24.5 -16.719 1 95.38 509 ASP B C 1
ATOM 10117 O O . ASP B 1 509 ? -37.469 -24.609 -17.781 1 95.38 509 ASP B O 1
ATOM 10121 N N . TYR B 1 510 ? -35.719 -23.969 -16.641 1 96.75 510 TYR B N 1
ATOM 10122 C CA . TYR B 1 510 ? -35.094 -23.453 -17.859 1 96.75 510 TYR B CA 1
ATOM 10123 C C . TYR B 1 510 ? -34.531 -24.578 -18.719 1 96.75 510 TYR B C 1
ATOM 10125 O O . TYR B 1 510 ? -33.781 -25.406 -18.234 1 96.75 510 TYR B O 1
ATOM 10133 N N . GLU B 1 511 ? -34.844 -24.562 -19.938 1 96.5 511 GLU B N 1
ATOM 10134 C CA . GLU B 1 511 ? -34.375 -25.609 -20.859 1 96.5 511 GLU B CA 1
ATOM 10135 C C . GLU B 1 511 ? -33.5 -25.031 -21.953 1 96.5 511 GLU B C 1
ATOM 10137 O O . GLU B 1 511 ? -33.781 -23.969 -22.5 1 96.5 511 GLU B O 1
ATOM 10142 N N . ASN B 1 512 ? -32.469 -25.672 -22.219 1 96.5 512 ASN B N 1
ATOM 10143 C CA . ASN B 1 512 ? -31.562 -25.328 -23.297 1 96.5 512 ASN B CA 1
ATOM 10144 C C . ASN B 1 512 ? -30.875 -26.562 -23.875 1 96.5 512 ASN B C 1
ATOM 10146 O O . ASN B 1 512 ? -30.344 -27.391 -23.125 1 96.5 512 ASN B O 1
ATOM 10150 N N . ASN B 1 513 ? -30.875 -26.828 -25.188 1 95.81 513 ASN B N 1
ATOM 10151 C CA . ASN B 1 513 ? -30.25 -27.922 -25.922 1 95.81 513 ASN B CA 1
ATOM 10152 C C . ASN B 1 513 ? -30.641 -29.281 -25.344 1 95.81 513 ASN B C 1
ATOM 10154 O O . ASN B 1 513 ? -29.812 -30.188 -25.25 1 95.81 513 ASN B O 1
ATOM 10158 N N . GLY B 1 514 ? -31.844 -29.406 -24.781 1 94.44 514 GLY B N 1
ATOM 10159 C CA . GLY B 1 514 ? -32.344 -30.688 -24.328 1 94.44 514 GLY B CA 1
ATOM 10160 C C . GLY B 1 514 ? -32.062 -30.984 -22.875 1 94.44 514 GLY B C 1
ATOM 10161 O O . GLY B 1 514 ? -32.406 -32.031 -22.359 1 94.44 514 GLY B O 1
ATOM 10162 N N . ALA B 1 515 ? -31.406 -30.109 -22.203 1 96.69 515 ALA B N 1
ATOM 10163 C CA . ALA B 1 515 ? -31.156 -30.234 -20.766 1 96.69 515 ALA B CA 1
ATOM 10164 C C . ALA B 1 515 ? -31.969 -29.219 -19.984 1 96.69 515 ALA B C 1
ATOM 10166 O O . ALA B 1 515 ? -32.25 -28.125 -20.484 1 96.69 515 ALA B O 1
ATOM 10167 N N . LYS B 1 516 ? -32.312 -29.578 -18.828 1 96.12 516 LYS B N 1
ATOM 10168 C CA . LYS B 1 516 ? -33.094 -28.703 -17.969 1 96.12 516 LYS B CA 1
ATOM 10169 C C . LYS B 1 516 ? -32.281 -28.312 -16.719 1 96.12 516 LYS B C 1
ATOM 10171 O O . LYS B 1 516 ? -31.562 -29.125 -16.156 1 96.12 516 LYS B O 1
ATOM 10176 N N . GLY B 1 517 ? -32.562 -27.031 -16.328 1 97.56 517 GLY B N 1
ATOM 10177 C CA . GLY B 1 517 ? -31.906 -26.531 -15.125 1 97.56 517 GLY B CA 1
ATOM 10178 C C . GLY B 1 517 ? -30.547 -25.922 -15.375 1 97.56 517 GLY B C 1
ATOM 10179 O O . GLY B 1 517 ? -29.656 -26.562 -15.93 1 97.56 517 GLY B O 1
ATOM 10180 N N . PHE B 1 518 ? -30.422 -24.641 -15.062 1 98.31 518 PHE B N 1
ATOM 10181 C CA . PHE B 1 518 ? -29.172 -23.906 -15.266 1 98.31 518 PHE B CA 1
ATOM 10182 C C . PHE B 1 518 ? -29.031 -22.812 -14.219 1 98.31 518 PHE B C 1
ATOM 10184 O O . PHE B 1 518 ? -30.016 -22.328 -13.672 1 98.31 518 PHE B O 1
ATOM 10191 N N . ILE B 1 519 ? -27.781 -22.5 -13.852 1 98 519 ILE B N 1
ATOM 10192 C CA . ILE B 1 519 ? -27.516 -21.266 -13.102 1 98 519 ILE B CA 1
ATOM 10193 C C . ILE B 1 519 ? -27.828 -20.062 -13.977 1 98 519 ILE B C 1
ATOM 10195 O O . ILE B 1 519 ? -27.203 -19.875 -15.031 1 98 519 ILE B O 1
ATOM 10199 N N . MET B 1 520 ? -28.734 -19.234 -13.578 1 97.31 520 MET B N 1
ATOM 10200 C CA . MET B 1 520 ? -29.234 -18.125 -14.383 1 97.31 520 MET B CA 1
ATOM 10201 C C . MET B 1 520 ? -29.266 -16.844 -13.562 1 97.31 520 MET B C 1
ATOM 10203 O O . MET B 1 520 ? -29.266 -16.891 -12.328 1 97.31 520 MET B O 1
ATOM 10207 N N . PRO B 1 521 ? -29.219 -15.672 -14.227 1 95.94 521 PRO B N 1
ATOM 10208 C CA . PRO B 1 521 ? -29.172 -14.406 -13.492 1 95.94 521 PRO B CA 1
ATOM 10209 C C . PRO B 1 521 ? -30.5 -14.078 -12.805 1 95.94 521 PRO B C 1
ATOM 10211 O O . PRO B 1 521 ? -31.562 -14.336 -13.367 1 95.94 521 PRO B O 1
ATOM 10214 N N . LYS B 1 522 ? -30.406 -13.672 -11.602 1 96.94 522 LYS B N 1
ATOM 10215 C CA . LYS B 1 522 ? -31.5 -13.172 -10.766 1 96.94 522 LYS B CA 1
ATOM 10216 C C . LYS B 1 522 ? -31.203 -11.766 -10.25 1 96.94 522 LYS B C 1
ATOM 10218 O O . LYS B 1 522 ? -30.047 -11.438 -9.961 1 96.94 522 LYS B O 1
ATOM 10223 N N . ASP B 1 523 ? -32.219 -10.922 -10.211 1 95.56 523 ASP B N 1
ATOM 10224 C CA . ASP B 1 523 ? -31.969 -9.586 -9.672 1 95.56 523 ASP B CA 1
ATOM 10225 C C . ASP B 1 523 ? -32.125 -9.57 -8.156 1 95.56 523 ASP B C 1
ATOM 10227 O O . ASP B 1 523 ? -32.281 -10.625 -7.531 1 95.56 523 ASP B O 1
ATOM 10231 N N . LYS B 1 524 ? -32 -8.406 -7.52 1 94.81 524 LYS B N 1
ATOM 10232 C CA . LYS B 1 524 ? -32 -8.25 -6.07 1 94.81 524 LYS B CA 1
ATOM 10233 C C . LYS B 1 524 ? -33.375 -8.555 -5.473 1 94.81 524 LYS B C 1
ATOM 10235 O O . LYS B 1 524 ? -33.469 -8.898 -4.293 1 94.81 524 LYS B O 1
ATOM 10240 N N . ASP B 1 525 ? -34.406 -8.453 -6.25 1 95.81 525 ASP B N 1
ATOM 10241 C CA . ASP B 1 525 ? -35.781 -8.68 -5.781 1 95.81 525 ASP B CA 1
ATOM 10242 C C . ASP B 1 525 ? -36.188 -10.141 -5.93 1 95.81 525 ASP B C 1
ATOM 10244 O O . ASP B 1 525 ? -37.312 -10.523 -5.582 1 95.81 525 ASP B O 1
ATOM 10248 N N . GLY B 1 526 ? -35.281 -10.992 -6.504 1 96.31 526 GLY B N 1
ATOM 10249 C CA . GLY B 1 526 ? -35.5 -12.422 -6.617 1 96.31 526 GLY B CA 1
ATOM 10250 C C . GLY B 1 526 ? -36.125 -12.82 -7.953 1 96.31 526 GLY B C 1
ATOM 10251 O O . GLY B 1 526 ? -36.5 -13.984 -8.148 1 96.31 526 GLY B O 1
ATOM 10252 N N . ASN B 1 527 ? -36.188 -11.828 -8.875 1 96.75 527 ASN B N 1
ATOM 10253 C CA . ASN B 1 527 ? -36.75 -12.133 -10.188 1 96.75 527 ASN B CA 1
ATOM 10254 C C . ASN B 1 527 ? -35.688 -12.695 -11.141 1 96.75 527 ASN B C 1
ATOM 10256 O O . ASN B 1 527 ? -34.562 -12.172 -11.211 1 96.75 527 ASN B O 1
ATOM 10260 N N . TRP B 1 528 ? -36.094 -13.758 -11.828 1 97 528 TRP B N 1
ATOM 10261 C CA . TRP B 1 528 ? -35.25 -14.266 -12.898 1 97 528 TRP B CA 1
ATOM 10262 C C . TRP B 1 528 ? -35.156 -13.273 -14.047 1 97 528 TRP B C 1
ATOM 10264 O O . TRP B 1 528 ? -36.156 -12.617 -14.391 1 97 528 TRP B O 1
ATOM 10274 N N . LEU B 1 529 ? -34 -13.203 -14.633 1 94.12 529 LEU B N 1
ATOM 10275 C CA . LEU B 1 529 ? -33.812 -12.273 -15.742 1 94.12 529 LEU B CA 1
ATOM 10276 C C . LEU B 1 529 ? -33.625 -13.016 -17.047 1 94.12 529 LEU B C 1
ATOM 10278 O O . LEU B 1 529 ? -32.594 -13.68 -17.25 1 94.12 529 LEU B O 1
ATOM 10282 N N . ASP B 1 530 ? -34.5 -12.859 -17.891 1 93.19 530 ASP B N 1
ATOM 10283 C CA . ASP B 1 530 ? -34.375 -13.469 -19.219 1 93.19 530 ASP B CA 1
ATOM 10284 C C . ASP B 1 530 ? -33.688 -12.516 -20.188 1 93.19 530 ASP B C 1
ATOM 10286 O O . ASP B 1 530 ? -33.031 -12.969 -21.141 1 93.19 530 ASP B O 1
ATOM 10290 N N . ASP B 1 531 ? -33.875 -11.234 -19.938 1 89.25 531 ASP B N 1
ATOM 10291 C CA . ASP B 1 531 ? -33.188 -10.172 -20.656 1 89.25 531 ASP B CA 1
ATOM 10292 C C . ASP B 1 531 ? -32.312 -9.359 -19.719 1 89.25 531 ASP B C 1
ATOM 10294 O O . ASP B 1 531 ? -32.719 -9 -18.625 1 89.25 531 ASP B O 1
ATOM 10298 N N . VAL B 1 532 ? -31.109 -9.164 -20.109 1 85.44 532 VAL B N 1
ATOM 10299 C CA . VAL B 1 532 ? -30.203 -8.422 -19.25 1 85.44 532 VAL B CA 1
ATOM 10300 C C . VAL B 1 532 ? -29.688 -7.18 -19.969 1 85.44 532 VAL B C 1
ATOM 10302 O O . VAL B 1 532 ? -29.547 -7.18 -21.188 1 85.44 532 VAL B O 1
ATOM 10305 N N . VAL B 1 533 ? -29.531 -6.078 -19.156 1 75.44 533 VAL B N 1
ATOM 10306 C CA . VAL B 1 533 ? -29.094 -4.785 -19.672 1 75.44 533 VAL B CA 1
ATOM 10307 C C . VAL B 1 533 ? -27.625 -4.863 -20.078 1 75.44 533 VAL B C 1
ATOM 10309 O O . VAL B 1 533 ? -26.828 -5.539 -19.422 1 75.44 533 VAL B O 1
ATOM 10312 N N . PHE B 1 534 ? -27.406 -4.27 -21.156 1 67.19 534 PHE B N 1
ATOM 10313 C CA . PHE B 1 534 ? -26.016 -4.176 -21.594 1 67.19 534 PHE B CA 1
ATOM 10314 C C . PHE B 1 534 ? -25.547 -2.723 -21.594 1 67.19 534 PHE B C 1
ATOM 10316 O O . PHE B 1 534 ? -26.25 -1.844 -22.094 1 67.19 534 PHE B O 1
ATOM 10323 N N . GLY B 1 535 ? -24.375 -2.418 -20.953 1 62.34 535 GLY B N 1
ATOM 10324 C CA . GLY B 1 535 ? -23.766 -1.099 -20.906 1 62.34 535 GLY B CA 1
ATOM 10325 C C . GLY B 1 535 ? -24.109 -0.328 -19.656 1 62.34 535 GLY B C 1
ATOM 10326 O O . GLY B 1 535 ? -24.875 -0.803 -18.812 1 62.34 535 GLY B O 1
ATOM 10327 N N . GLU B 1 536 ? -23.484 0.738 -19.406 1 59.38 536 GLU B N 1
ATOM 10328 C CA . GLU B 1 536 ? -23.641 1.542 -18.203 1 59.38 536 GLU B CA 1
ATOM 10329 C C . GLU B 1 536 ? -24.406 2.832 -18.484 1 59.38 536 GLU B C 1
ATOM 10331 O O . GLU B 1 536 ? -24.453 3.732 -17.656 1 59.38 536 GLU B O 1
ATOM 10336 N N . SER B 1 537 ? -24.969 2.891 -19.781 1 58.81 537 SER B N 1
ATOM 10337 C CA . SER B 1 537 ? -25.703 4.105 -20.141 1 58.81 537 SER B CA 1
ATOM 10338 C C . SER B 1 537 ? -26.891 4.336 -19.219 1 58.81 537 SER B C 1
ATOM 10340 O O . SER B 1 537 ? -27.641 3.406 -18.938 1 58.81 537 SER B O 1
ATOM 10342 N N . LYS B 1 538 ? -26.969 5.461 -18.703 1 55.59 538 LYS B N 1
ATOM 10343 C CA . LYS B 1 538 ? -28.078 5.84 -17.844 1 55.59 538 LYS B CA 1
ATOM 10344 C C . LYS B 1 538 ? -29.312 6.219 -18.656 1 55.59 538 LYS B C 1
ATOM 10346 O O . LYS B 1 538 ? -30.422 6.262 -18.125 1 55.59 538 LYS B O 1
ATOM 10351 N N . ILE B 1 539 ? -29.109 6.48 -19.938 1 63.41 539 ILE B N 1
ATOM 10352 C CA . ILE B 1 539 ? -30.188 6.957 -20.812 1 63.41 539 ILE B CA 1
ATOM 10353 C C . ILE B 1 539 ? -30.781 5.785 -21.578 1 63.41 539 ILE B C 1
ATOM 10355 O O . ILE B 1 539 ? -32 5.602 -21.594 1 63.41 539 ILE B O 1
ATOM 10359 N N . GLN B 1 540 ? -29.828 5.133 -22.328 1 66.94 540 GLN B N 1
ATOM 10360 C CA . GLN B 1 540 ? -30.281 3.955 -23.062 1 66.94 540 GLN B CA 1
ATOM 10361 C C . GLN B 1 540 ? -29.828 2.672 -22.359 1 66.94 540 GLN B C 1
ATOM 10363 O O . GLN B 1 540 ? -28.656 2.514 -22.031 1 66.94 540 GLN B O 1
ATOM 10368 N N . LYS B 1 541 ? -30.797 1.892 -22.047 1 73.75 541 LYS B N 1
ATOM 10369 C CA . LYS B 1 541 ? -30.516 0.613 -21.406 1 73.75 541 LYS B CA 1
ATOM 10370 C C . LYS B 1 541 ? -30.922 -0.556 -22.297 1 73.75 541 LYS B C 1
ATOM 10372 O O . LYS B 1 541 ? -31.859 -1.294 -21.984 1 73.75 541 LYS B O 1
ATOM 10377 N N . PRO B 1 542 ? -30.062 -0.727 -23.406 1 75.88 542 PRO B N 1
ATOM 10378 C CA . PRO B 1 542 ? -30.375 -1.865 -24.281 1 75.88 542 PRO B CA 1
ATOM 10379 C C . PRO B 1 542 ? -30.25 -3.207 -23.562 1 75.88 542 PRO B C 1
ATOM 10381 O O . PRO B 1 542 ? -29.406 -3.354 -22.656 1 75.88 542 PRO B O 1
ATOM 10384 N N . THR B 1 543 ? -31.172 -4.125 -23.891 1 80.5 543 THR B N 1
ATOM 10385 C CA . THR B 1 543 ? -31.156 -5.449 -23.266 1 80.5 543 THR B CA 1
ATOM 10386 C C . THR B 1 543 ? -30.906 -6.531 -24.312 1 80.5 543 THR B C 1
ATOM 10388 O O . THR B 1 543 ? -31.094 -6.301 -25.516 1 80.5 543 THR B O 1
ATOM 10391 N N . PHE B 1 544 ? -30.344 -7.637 -23.953 1 81.38 544 PHE B N 1
ATOM 10392 C CA . PHE B 1 544 ? -30.266 -8.844 -24.766 1 81.38 544 PHE B CA 1
ATOM 10393 C C . PHE B 1 544 ? -30.734 -10.062 -23.984 1 81.38 544 PHE B C 1
ATOM 10395 O O . PHE B 1 544 ? -30.719 -10.055 -22.75 1 81.38 544 PHE B O 1
ATOM 10402 N N . LYS B 1 545 ? -31.156 -10.984 -24.781 1 88 545 LYS B N 1
ATOM 10403 C CA . LYS B 1 545 ? -31.609 -12.234 -24.172 1 88 545 LYS B CA 1
ATOM 10404 C C . LYS B 1 545 ? -30.438 -13.023 -23.594 1 88 545 LYS B C 1
ATOM 10406 O O . LYS B 1 545 ? -29.438 -13.242 -24.266 1 88 545 LYS B O 1
ATOM 10411 N N . TYR B 1 546 ? -30.578 -13.406 -22.406 1 91.44 546 TYR B N 1
ATOM 10412 C CA . TYR B 1 546 ? -29.562 -14.234 -21.766 1 91.44 546 TYR B CA 1
ATOM 10413 C C . TYR B 1 546 ? -29.859 -15.711 -21.969 1 91.44 546 TYR B C 1
ATOM 10415 O O . TYR B 1 546 ? -30.953 -16.188 -21.672 1 91.44 546 TYR B O 1
ATOM 10423 N N . THR B 1 547 ? -28.906 -16.406 -22.469 1 92.94 547 THR B N 1
ATOM 10424 C CA . THR B 1 547 ? -29 -17.844 -22.656 1 92.94 547 THR B CA 1
ATOM 10425 C C . THR B 1 547 ? -27.797 -18.562 -22.047 1 92.94 547 THR B C 1
ATOM 10427 O O . THR B 1 547 ? -26.75 -17.938 -21.828 1 92.94 547 THR B O 1
ATOM 10430 N N . PRO B 1 548 ? -27.922 -19.859 -21.766 1 94.81 548 PRO B N 1
ATOM 10431 C CA . PRO B 1 548 ? -26.828 -20.578 -21.109 1 94.81 548 PRO B CA 1
ATOM 10432 C C . PRO B 1 548 ? -25.594 -20.703 -21.984 1 94.81 548 PRO B C 1
ATOM 10434 O O . PRO B 1 548 ? -24.531 -21.141 -21.516 1 94.81 548 PRO B O 1
ATOM 10437 N N . VAL B 1 549 ? -25.594 -20.344 -23.281 1 92.62 549 VAL B N 1
ATOM 10438 C CA . VAL B 1 549 ? -24.453 -20.484 -24.172 1 92.62 549 VAL B CA 1
ATOM 10439 C C . VAL B 1 549 ? -23.844 -19.109 -24.469 1 92.62 549 VAL B C 1
ATOM 10441 O O . VAL B 1 549 ? -22.922 -19 -25.266 1 92.62 549 VAL B O 1
ATOM 10444 N N . ILE B 1 550 ? -24.406 -18.125 -23.891 1 84 550 ILE B N 1
ATOM 10445 C CA . ILE B 1 550 ? -23.953 -16.781 -24.203 1 84 550 ILE B CA 1
ATOM 10446 C C . ILE B 1 550 ? -22.516 -16.594 -23.719 1 84 550 ILE B C 1
ATOM 10448 O O . ILE B 1 550 ? -22.156 -17 -22.609 1 84 550 ILE B O 1
ATOM 10452 N N . ILE B 1 551 ? -21.5 -16.203 -24.594 1 69.38 551 ILE B N 1
ATOM 10453 C CA . ILE B 1 551 ? -20.109 -15.922 -24.234 1 69.38 551 ILE B CA 1
ATOM 10454 C C . ILE B 1 551 ? -19.906 -14.414 -24.141 1 69.38 551 ILE B C 1
ATOM 10456 O O . ILE B 1 551 ? -19.156 -13.93 -23.297 1 69.38 551 ILE B O 1
ATOM 10460 N N . GLU B 1 552 ? -20.359 -13.789 -25.359 1 57.31 552 GLU B N 1
ATOM 10461 C CA . GLU B 1 552 ? -19.922 -12.438 -25.688 1 57.31 552 GLU B CA 1
ATOM 10462 C C . GLU B 1 552 ? -20.766 -11.391 -24.953 1 57.31 552 GLU B C 1
ATOM 10464 O O . GLU B 1 552 ? -21.984 -11.555 -24.812 1 57.31 552 GLU B O 1
ATOM 10469 N N . SER B 1 553 ? -20 -10.727 -23.984 1 54.66 553 SER B N 1
ATOM 10470 C CA . SER B 1 553 ? -20.641 -9.43 -23.766 1 54.66 553 SER B CA 1
ATOM 10471 C C . SER B 1 553 ? -20.516 -8.539 -25 1 54.66 553 SER B C 1
ATOM 10473 O O . SER B 1 553 ? -19.562 -8.656 -25.766 1 54.66 553 SER B O 1
ATOM 10475 N N . PRO B 1 554 ? -21.672 -8.117 -25.547 1 49.91 554 PRO B N 1
ATOM 10476 C CA . PRO B 1 554 ? -21.469 -7.137 -26.609 1 49.91 554 PRO B CA 1
ATOM 10477 C C . PRO B 1 554 ? -20.234 -6.254 -26.391 1 49.91 554 PRO B C 1
ATOM 10479 O O . PRO B 1 554 ? -19.828 -6.047 -25.25 1 49.91 554 PRO B O 1
ATOM 10482 N N . TRP B 1 555 ? -19.516 -6.027 -27.531 1 48.44 555 TRP B N 1
ATOM 10483 C CA . TRP B 1 555 ? -18.25 -5.297 -27.562 1 48.44 555 TRP B CA 1
ATOM 10484 C C . TRP B 1 555 ? -18.266 -4.16 -26.531 1 48.44 555 TRP B C 1
ATOM 10486 O O . TRP B 1 555 ? -17.203 -3.688 -26.109 1 48.44 555 TRP B O 1
ATOM 10496 N N . TYR B 1 556 ? -19.531 -3.82 -26.141 1 51.25 556 TYR B N 1
ATOM 10497 C CA . TYR B 1 556 ? -19.578 -2.635 -25.297 1 51.25 556 TYR B CA 1
ATOM 10498 C C . TYR B 1 556 ? -19.703 -3.02 -23.828 1 51.25 556 TYR B C 1
ATOM 10500 O O . TYR B 1 556 ? -19.781 -2.15 -22.953 1 51.25 556 TYR B O 1
ATOM 10508 N N . VAL B 1 557 ? -19.766 -4.309 -23.656 1 54.03 557 VAL B N 1
ATOM 10509 C CA . VAL B 1 557 ? -19.812 -4.707 -22.266 1 54.03 557 VAL B CA 1
ATOM 10510 C C . VAL B 1 557 ? -18.406 -5.051 -21.766 1 54.03 557 VAL B C 1
ATOM 10512 O O . VAL B 1 557 ? -17.641 -5.699 -22.484 1 54.03 557 VAL B O 1
ATOM 10515 N N . CYS B 1 558 ? -18.094 -4.555 -20.688 1 66.25 558 CYS B N 1
ATOM 10516 C CA . CYS B 1 558 ? -16.844 -4.824 -19.984 1 66.25 558 CYS B CA 1
ATOM 10517 C C . CYS B 1 558 ? -16.719 -6.301 -19.641 1 66.25 558 CYS B C 1
ATOM 10519 O O . CYS B 1 558 ? -17.609 -6.879 -19.031 1 66.25 558 CYS B O 1
ATOM 10521 N N . HIS B 1 559 ? -15.734 -6.984 -20.203 1 72.88 559 HIS B N 1
ATOM 10522 C CA . HIS B 1 559 ? -15.484 -8.406 -19.984 1 72.88 559 HIS B CA 1
ATOM 10523 C C . HIS B 1 559 ? -15.43 -8.734 -18.5 1 72.88 559 HIS B C 1
ATOM 10525 O O . HIS B 1 559 ? -15.727 -9.867 -18.109 1 72.88 559 HIS B O 1
ATOM 10531 N N . TRP B 1 560 ? -15.258 -7.812 -17.734 1 82.06 560 TRP B N 1
ATOM 10532 C CA . TRP B 1 560 ? -15.125 -8 -16.297 1 82.06 560 TRP B CA 1
ATOM 10533 C C . TRP B 1 560 ? -16.469 -7.781 -15.586 1 82.06 560 TRP B C 1
ATOM 10535 O O . TRP B 1 560 ? -16.594 -8.039 -14.391 1 82.06 560 TRP B O 1
ATOM 10545 N N . CYS B 1 561 ? -17.469 -7.371 -16.359 1 81.44 561 CYS B N 1
ATOM 10546 C CA . CYS B 1 561 ? -18.75 -7.012 -15.734 1 81.44 561 CYS B CA 1
ATOM 10547 C C . CYS B 1 561 ? -19.828 -8.031 -16.078 1 81.44 561 CYS B C 1
ATOM 10549 O O . CYS B 1 561 ? -21 -7.824 -15.75 1 81.44 561 CYS B O 1
ATOM 10551 N N . VAL B 1 562 ? -19.453 -9.109 -16.562 1 86.75 562 VAL B N 1
ATOM 10552 C CA . VAL B 1 562 ? -20.391 -10.125 -17.031 1 86.75 562 VAL B CA 1
ATOM 10553 C C . VAL B 1 562 ? -20.891 -10.945 -15.844 1 86.75 562 VAL B C 1
ATOM 10555 O O . VAL B 1 562 ? -20.375 -10.828 -14.734 1 86.75 562 VAL B O 1
ATOM 10558 N N . PHE B 1 563 ? -21.953 -11.734 -16.172 1 91.56 563 PHE B N 1
ATOM 10559 C CA . PHE B 1 563 ? -22.531 -12.609 -15.164 1 91.56 563 PHE B CA 1
ATOM 10560 C C . PHE B 1 563 ? -21.594 -13.766 -14.852 1 91.56 563 PHE B C 1
ATOM 10562 O O . PHE B 1 563 ? -21.422 -14.141 -13.688 1 91.56 563 PHE B O 1
ATOM 10569 N N . PHE B 1 564 ? -20.984 -14.344 -15.875 1 93.12 564 PHE B N 1
ATOM 10570 C CA . PHE B 1 564 ? -20 -15.391 -15.711 1 93.12 564 PHE B CA 1
ATOM 10571 C C . PHE B 1 564 ? -18.656 -14.969 -16.312 1 93.12 564 PHE B C 1
ATOM 10573 O O . PHE B 1 564 ? -18.578 -14.602 -17.484 1 93.12 564 PHE B O 1
ATOM 10580 N N . TYR B 1 565 ? -17.672 -15.086 -15.484 1 91.56 565 TYR B N 1
ATOM 10581 C CA . TYR B 1 565 ? -16.312 -14.773 -15.906 1 91.56 565 TYR B CA 1
ATOM 10582 C C . TYR B 1 565 ? -15.672 -15.953 -16.625 1 91.56 565 TYR B C 1
ATOM 10584 O O . TYR B 1 565 ? -15.5 -17.031 -16.031 1 91.56 565 TYR B O 1
ATOM 10592 N N . GLU B 1 566 ? -15.328 -15.82 -17.891 1 90 566 GLU B N 1
ATOM 10593 C CA . GLU B 1 566 ? -14.609 -16.781 -18.719 1 90 566 GLU B CA 1
ATOM 10594 C C . GLU B 1 566 ? -15.305 -18.141 -18.719 1 90 566 GLU B C 1
ATOM 10596 O O . GLU B 1 566 ? -14.664 -19.188 -18.562 1 90 566 GLU B O 1
ATOM 10601 N N . GLY B 1 567 ? -16.594 -18.172 -18.812 1 92.88 567 GLY B N 1
ATOM 10602 C CA . GLY B 1 567 ? -17.406 -19.375 -18.891 1 92.88 567 GLY B CA 1
ATOM 10603 C C . GLY B 1 567 ? -18.875 -19.078 -19.156 1 92.88 567 GLY B C 1
ATOM 10604 O O . GLY B 1 567 ? -19.328 -17.953 -18.969 1 92.88 567 GLY B O 1
ATOM 10605 N N . THR B 1 568 ? -19.578 -20.047 -19.578 1 94.62 568 THR B N 1
ATOM 10606 C CA . THR B 1 568 ? -21.016 -19.953 -19.828 1 94.62 568 THR B CA 1
ATOM 10607 C C . THR B 1 568 ? -21.812 -20.562 -18.688 1 94.62 568 THR B C 1
ATOM 10609 O O . THR B 1 568 ? -21.234 -21.172 -17.781 1 94.62 568 THR B O 1
ATOM 10612 N N . SER B 1 569 ? -23.094 -20.312 -18.75 1 96.44 569 SER B N 1
ATOM 10613 C CA . SER B 1 569 ? -23.953 -20.953 -17.766 1 96.44 569 SER B CA 1
ATOM 10614 C C . SER B 1 569 ? -23.891 -22.469 -17.891 1 96.44 569 SER B C 1
ATOM 10616 O O . SER B 1 569 ? -23.969 -23.188 -16.891 1 96.44 569 SER B O 1
ATOM 10618 N N . TRP B 1 570 ? -23.75 -23 -19.109 1 97.38 570 TRP B N 1
ATOM 10619 C CA . TRP B 1 570 ? -23.531 -24.438 -19.281 1 97.38 570 TRP B CA 1
ATOM 10620 C C . TRP B 1 570 ? -22.312 -24.906 -18.469 1 97.38 570 TRP B C 1
ATOM 10622 O O . TRP B 1 570 ? -22.391 -25.891 -17.734 1 97.38 570 TRP B O 1
ATOM 10632 N N . GLU B 1 571 ? -21.25 -24.234 -18.562 1 97.12 571 GLU B N 1
ATOM 10633 C CA . GLU B 1 571 ? -20.016 -24.609 -17.906 1 97.12 571 GLU B CA 1
ATOM 10634 C C . GLU B 1 571 ? -20.125 -24.484 -16.391 1 97.12 571 GLU B C 1
ATOM 10636 O O . GLU B 1 571 ? -19.844 -25.438 -15.656 1 97.12 571 GLU B O 1
ATOM 10641 N N . TYR B 1 572 ? -20.641 -23.359 -15.914 1 97.19 572 TYR B N 1
ATOM 10642 C CA . TYR B 1 572 ? -20.672 -23.094 -14.484 1 97.19 572 TYR B CA 1
ATOM 10643 C C . TYR B 1 572 ? -21.766 -23.906 -13.797 1 97.19 572 TYR B C 1
ATOM 10645 O O . TYR B 1 572 ? -21.703 -24.141 -12.586 1 97.19 572 TYR B O 1
ATOM 10653 N N . SER B 1 573 ? -22.734 -24.359 -14.539 1 98 573 SER B N 1
ATOM 10654 C CA . SER B 1 573 ? -23.766 -25.203 -13.961 1 98 573 SER B CA 1
ATOM 10655 C C . SER B 1 573 ? -23.219 -26.594 -13.625 1 98 573 SER B C 1
ATOM 10657 O O . SER B 1 573 ? -23.844 -27.344 -12.875 1 98 573 SER B O 1
ATOM 10659 N N . PHE B 1 574 ? -22.031 -26.891 -14.133 1 97.88 574 PHE B N 1
ATOM 10660 C CA . PHE B 1 574 ? -21.375 -28.141 -13.789 1 97.88 574 PHE B CA 1
ATOM 10661 C C . PHE B 1 574 ? -20.312 -27.922 -12.711 1 97.88 574 PHE B C 1
ATOM 10663 O O . PHE B 1 574 ? -19.812 -28.875 -12.117 1 97.88 574 PHE B O 1
ATOM 10670 N N . SER B 1 575 ? -19.906 -26.688 -12.406 1 96.62 575 SER B N 1
ATOM 10671 C CA . SER B 1 575 ? -18.719 -26.359 -11.602 1 96.62 575 SER B CA 1
ATOM 10672 C C . SER B 1 575 ? -19.062 -26.312 -10.117 1 96.62 575 SER B C 1
ATOM 10674 O O . SER B 1 575 ? -18.891 -25.266 -9.477 1 96.62 575 SER B O 1
ATOM 10676 N N . LEU B 1 576 ? -19.5 -27.453 -9.578 1 97 576 LEU B N 1
ATOM 10677 C CA . LEU B 1 576 ? -19.906 -27.594 -8.18 1 97 576 LEU B CA 1
ATOM 10678 C C . LEU B 1 576 ? -19.172 -28.75 -7.523 1 97 576 LEU B C 1
ATOM 10680 O O . LEU B 1 576 ? -19.812 -29.719 -7.09 1 97 576 LEU B O 1
ATOM 10684 N N . PRO B 1 577 ? -17.859 -28.609 -7.367 1 96.75 577 PRO B N 1
ATOM 10685 C CA . PRO B 1 577 ? -17.047 -29.75 -6.934 1 96.75 577 PRO B CA 1
ATOM 10686 C C . PRO B 1 577 ? -17.5 -30.312 -5.59 1 96.75 577 PRO B C 1
ATOM 10688 O O . PRO B 1 577 ? -17.234 -31.484 -5.293 1 96.75 577 PRO B O 1
ATOM 10691 N N . HIS B 1 578 ? -18.203 -29.547 -4.77 1 97.38 578 HIS B N 1
ATOM 10692 C CA . HIS B 1 578 ? -18.562 -29.984 -3.424 1 97.38 578 HIS B CA 1
ATOM 10693 C C . HIS B 1 578 ? -19.938 -30.641 -3.4 1 97.38 578 HIS B C 1
ATOM 10695 O O . HIS B 1 578 ? -20.312 -31.25 -2.4 1 97.38 578 HIS B O 1
ATOM 10701 N N . ASP B 1 579 ? -20.672 -30.625 -4.531 1 97.56 579 ASP B N 1
ATOM 10702 C CA . ASP B 1 579 ? -22.078 -30.984 -4.406 1 97.56 579 ASP B CA 1
ATOM 10703 C C . ASP B 1 579 ? -22.594 -31.656 -5.676 1 97.56 579 ASP B C 1
ATOM 10705 O O . ASP B 1 579 ? -23.703 -31.391 -6.125 1 97.56 579 ASP B O 1
ATOM 10709 N N . ILE B 1 580 ? -21.875 -32.531 -6.234 1 97.44 580 ILE B N 1
ATOM 10710 C CA . ILE B 1 580 ? -22.219 -33.156 -7.504 1 97.44 580 ILE B CA 1
ATOM 10711 C C . ILE B 1 580 ? -23.438 -34.062 -7.336 1 97.44 580 ILE B C 1
ATOM 10713 O O . ILE B 1 580 ? -24.312 -34.094 -8.203 1 97.44 580 ILE B O 1
ATOM 10717 N N . PRO B 1 581 ? -23.609 -34.781 -6.215 1 97.38 581 PRO B N 1
ATOM 10718 C CA . PRO B 1 581 ? -24.828 -35.594 -6.055 1 97.38 581 PRO B CA 1
ATOM 10719 C C . PRO B 1 581 ? -26.094 -34.75 -6.148 1 97.38 581 PRO B C 1
ATOM 10721 O O . PRO B 1 581 ? -27.078 -35.156 -6.781 1 97.38 581 PRO B O 1
ATOM 10724 N N . GLU B 1 582 ? -26.047 -33.562 -5.512 1 97.56 582 GLU B N 1
ATOM 10725 C CA . GLU B 1 582 ? -27.219 -32.688 -5.605 1 97.56 582 GLU B CA 1
ATOM 10726 C C . GLU B 1 582 ? -27.422 -32.219 -7.039 1 97.56 582 GLU B C 1
ATOM 10728 O O . GLU B 1 582 ? -28.562 -32.062 -7.488 1 97.56 582 GLU B O 1
ATOM 10733 N N . LEU B 1 583 ? -26.359 -31.953 -7.727 1 97.75 583 LEU B N 1
ATOM 10734 C CA . LEU B 1 583 ? -26.453 -31.547 -9.125 1 97.75 583 LEU B CA 1
ATOM 10735 C C . LEU B 1 583 ? -27.094 -32.625 -9.969 1 97.75 583 LEU B C 1
ATOM 10737 O O . LEU B 1 583 ? -27.906 -32.344 -10.852 1 97.75 583 LEU B O 1
ATOM 10741 N N . VAL B 1 584 ? -26.734 -33.875 -9.719 1 97.81 584 VAL B N 1
ATOM 10742 C CA . VAL B 1 584 ? -27.312 -35.031 -10.422 1 97.81 584 VAL B CA 1
ATOM 10743 C C . VAL B 1 584 ? -28.828 -35.062 -10.18 1 97.81 584 VAL B C 1
ATOM 10745 O O . VAL B 1 584 ? -29.609 -35.188 -11.117 1 97.81 584 VAL B O 1
ATOM 10748 N N . LYS B 1 585 ? -29.172 -34.875 -8.953 1 97.5 585 LYS B N 1
ATOM 10749 C CA . LYS B 1 585 ? -30.578 -34.844 -8.594 1 97.5 585 LYS B CA 1
ATOM 10750 C C . LYS B 1 585 ? -31.312 -33.719 -9.297 1 97.5 585 LYS B C 1
ATOM 10752 O O . LYS B 1 585 ? -32.375 -33.938 -9.898 1 97.5 585 LYS B O 1
ATOM 10757 N N . LYS B 1 586 ? -30.719 -32.531 -9.328 1 97.19 586 LYS B N 1
ATOM 10758 C CA . LYS B 1 586 ? -31.344 -31.344 -9.883 1 97.19 586 LYS B CA 1
ATOM 10759 C C . LYS B 1 586 ? -31.406 -31.406 -11.406 1 97.19 586 LYS B C 1
ATOM 10761 O O . LYS B 1 586 ? -32.188 -30.703 -12.031 1 97.19 586 LYS B O 1
ATOM 10766 N N . SER B 1 587 ? -30.578 -32.25 -11.938 1 96.88 587 SER B N 1
ATOM 10767 C CA . SER B 1 587 ? -30.562 -32.406 -13.383 1 96.88 587 SER B CA 1
ATOM 10768 C C . SER B 1 587 ? -31.641 -33.375 -13.836 1 96.88 587 SER B C 1
ATOM 10770 O O . SER B 1 587 ? -31.875 -33.531 -15.039 1 96.88 587 SER B O 1
ATOM 10772 N N . GLY B 1 588 ? -32.281 -34.062 -12.93 1 96.31 588 GLY B N 1
ATOM 10773 C CA . GLY B 1 588 ? -33.344 -35 -13.289 1 96.31 588 GLY B CA 1
ATOM 10774 C C . GLY B 1 588 ? -32.969 -36.438 -13.055 1 96.31 588 GLY B C 1
ATOM 10775 O O . GLY B 1 588 ? -33.656 -37.375 -13.508 1 96.31 588 GLY B O 1
ATOM 10776 N N . GLY B 1 589 ? -31.828 -36.688 -12.383 1 97.12 589 GLY B N 1
ATOM 10777 C CA . GLY B 1 589 ? -31.391 -38.031 -12.094 1 97.12 589 GLY B CA 1
ATOM 10778 C C . GLY B 1 589 ? -30.234 -38.5 -12.969 1 97.12 589 GLY B C 1
ATOM 10779 O O . GLY B 1 589 ? -29.766 -37.719 -13.82 1 97.12 589 GLY B O 1
ATOM 10780 N N . GLU B 1 590 ? -29.812 -39.719 -12.789 1 97.75 590 GLU B N 1
ATOM 10781 C CA . GLU B 1 590 ? -28.578 -40.219 -13.391 1 97.75 590 GLU B CA 1
ATOM 10782 C C . GLU B 1 590 ? -28.688 -40.219 -14.914 1 97.75 590 GLU B C 1
ATOM 10784 O O . GLU B 1 590 ? -27.75 -39.812 -15.602 1 97.75 590 GLU B O 1
ATOM 10789 N N . LYS B 1 591 ? -29.797 -40.656 -15.43 1 97.94 591 LYS B N 1
ATOM 10790 C CA . LYS B 1 591 ? -29.969 -40.75 -16.875 1 97.94 591 LYS B CA 1
ATOM 10791 C C . LYS B 1 591 ? -29.953 -39.375 -17.531 1 97.94 591 LYS B C 1
ATOM 10793 O O . LYS B 1 591 ? -29.312 -39.156 -18.547 1 97.94 591 LYS B O 1
ATOM 10798 N N . ALA B 1 592 ? -30.656 -38.469 -16.938 1 98 592 ALA B N 1
ATOM 10799 C CA . ALA B 1 592 ? -30.719 -37.094 -17.453 1 98 592 ALA B CA 1
ATOM 10800 C C . ALA B 1 592 ? -29.344 -36.438 -17.344 1 98 592 ALA B C 1
ATOM 10802 O O . ALA B 1 592 ? -28.969 -35.656 -18.219 1 98 592 ALA B O 1
ATOM 10803 N N . PHE B 1 593 ? -28.688 -36.688 -16.281 1 98.38 593 PHE B N 1
ATOM 10804 C CA . PHE B 1 593 ? -27.375 -36.125 -16.062 1 98.38 593 PHE B CA 1
ATOM 10805 C C . PHE B 1 593 ? -26.375 -36.625 -17.109 1 98.38 593 PHE B C 1
ATOM 10807 O O . PHE B 1 593 ? -25.594 -35.844 -17.641 1 98.38 593 PHE B O 1
ATOM 10814 N N . GLU B 1 594 ? -26.406 -37.938 -17.359 1 98.5 594 GLU B N 1
ATOM 10815 C CA . GLU B 1 594 ? -25.562 -38.469 -18.422 1 98.5 594 GLU B CA 1
ATOM 10816 C C . GLU B 1 594 ? -25.844 -37.781 -19.766 1 98.5 594 GLU B C 1
ATOM 10818 O O . GLU B 1 594 ? -24.922 -37.406 -20.469 1 98.5 594 GLU B O 1
ATOM 10823 N N . LYS B 1 595 ? -27.109 -37.656 -20.094 1 98.25 595 LYS B N 1
ATOM 10824 C CA . LYS B 1 595 ? -27.5 -37 -21.328 1 98.25 595 LYS B CA 1
ATOM 10825 C C . LYS B 1 595 ? -26.984 -35.562 -21.375 1 98.25 595 LYS B C 1
ATOM 10827 O O . LYS B 1 595 ? -26.531 -35.094 -22.406 1 98.25 595 LYS B O 1
ATOM 10832 N N . ARG B 1 596 ? -27.156 -34.906 -20.281 1 98.31 596 ARG B N 1
ATOM 10833 C CA . ARG B 1 596 ? -26.672 -33.531 -20.172 1 98.31 596 ARG B CA 1
ATOM 10834 C C . ARG B 1 596 ? -25.172 -33.438 -20.469 1 98.31 596 ARG B C 1
ATOM 10836 O O . ARG B 1 596 ? -24.734 -32.594 -21.234 1 98.31 596 ARG B O 1
ATOM 10843 N N . LEU B 1 597 ? -24.344 -34.312 -19.859 1 98.62 597 LEU B N 1
ATOM 10844 C CA . LEU B 1 597 ? -22.906 -34.344 -20.109 1 98.62 597 LEU B CA 1
ATOM 10845 C C . LEU B 1 597 ? -22.609 -34.656 -21.562 1 98.62 597 LEU B C 1
ATOM 10847 O O . LEU B 1 597 ? -21.734 -34.031 -22.172 1 98.62 597 LEU B O 1
ATOM 10851 N N . ASP B 1 598 ? -23.391 -35.625 -22.125 1 98.44 598 ASP B N 1
ATOM 10852 C CA . ASP B 1 598 ? -23.203 -36 -23.516 1 98.44 598 ASP B CA 1
ATOM 10853 C C . ASP B 1 598 ? -23.484 -34.781 -24.438 1 98.44 598 ASP B C 1
ATOM 10855 O O . ASP B 1 598 ? -22.734 -34.531 -25.375 1 98.44 598 ASP B O 1
ATOM 10859 N N . ILE B 1 599 ? -24.547 -34.125 -24.125 1 97.88 599 ILE B N 1
ATOM 10860 C CA . ILE B 1 599 ? -24.891 -32.938 -24.906 1 97.88 599 ILE B CA 1
ATOM 10861 C C . ILE B 1 599 ? -23.766 -31.922 -24.812 1 97.88 599 ILE B C 1
ATOM 10863 O O . ILE B 1 599 ? -23.359 -31.359 -25.828 1 97.88 599 ILE B O 1
ATOM 10867 N N . PHE B 1 600 ? -23.297 -31.688 -23.625 1 97.69 600 PHE B N 1
ATOM 10868 C CA . PHE B 1 600 ? -22.25 -30.703 -23.359 1 97.69 600 PHE B CA 1
ATOM 10869 C C . PHE B 1 600 ? -21 -30.984 -24.203 1 97.69 600 PHE B C 1
ATOM 10871 O O . PHE B 1 600 ? -20.5 -30.094 -24.875 1 97.69 600 PHE B O 1
ATOM 10878 N N . PHE B 1 601 ? -20.531 -32.188 -24.234 1 97.94 601 PHE B N 1
ATOM 10879 C CA . PHE B 1 601 ? -19.297 -32.562 -24.938 1 97.94 601 PHE B CA 1
ATOM 10880 C C . PHE B 1 601 ? -19.562 -32.719 -26.422 1 97.94 601 PHE B C 1
ATOM 10882 O O . PHE B 1 601 ? -18.75 -32.281 -27.25 1 97.94 601 PHE B O 1
ATOM 10889 N N . ASP B 1 602 ? -20.672 -33.281 -26.812 1 97.25 602 ASP B N 1
ATOM 10890 C CA . ASP B 1 602 ? -20.969 -33.594 -28.203 1 97.25 602 ASP B CA 1
ATOM 10891 C C . ASP B 1 602 ? -21.297 -32.344 -29 1 97.25 602 ASP B C 1
ATOM 10893 O O . ASP B 1 602 ? -21.109 -32.281 -30.219 1 97.25 602 ASP B O 1
ATOM 10897 N N . ASN B 1 603 ? -21.797 -31.297 -28.312 1 96 603 ASN B N 1
ATOM 10898 C CA . ASN B 1 603 ? -22.125 -30.031 -28.984 1 96 603 ASN B CA 1
ATOM 10899 C C . ASN B 1 603 ? -21 -29.016 -28.844 1 96 603 ASN B C 1
ATOM 10901 O O . ASN B 1 603 ? -21.203 -27.812 -29.047 1 96 603 ASN B O 1
ATOM 10905 N N . ASN B 1 604 ? -19.844 -29.438 -28.375 1 94.38 604 ASN B N 1
ATOM 10906 C CA . ASN B 1 604 ? -18.641 -28.625 -28.281 1 94.38 604 ASN B CA 1
ATOM 10907 C C . ASN B 1 604 ? -18.859 -27.406 -27.375 1 94.38 604 ASN B C 1
ATOM 10909 O O . ASN B 1 604 ? -18.469 -26.297 -27.719 1 94.38 604 ASN B O 1
ATOM 10913 N N . LEU B 1 605 ? -19.609 -27.625 -26.281 1 95.56 605 LEU B N 1
ATOM 10914 C CA . LEU B 1 605 ? -19.828 -26.578 -25.281 1 95.56 605 LEU B CA 1
ATOM 10915 C C . LEU B 1 605 ? -18.719 -26.562 -24.25 1 95.56 605 LEU B C 1
ATOM 10917 O O . LEU B 1 605 ? -18.578 -25.594 -23.5 1 95.56 605 LEU B O 1
ATOM 10921 N N . PHE B 1 606 ? -17.875 -27.594 -24.266 1 95.69 606 PHE B N 1
ATOM 10922 C CA . PHE B 1 606 ? -16.719 -27.703 -23.359 1 95.69 606 PHE B CA 1
ATOM 10923 C C . PHE B 1 606 ? -15.602 -26.781 -23.812 1 95.69 606 PHE B C 1
ATOM 10925 O O . PHE B 1 606 ? -15.18 -26.812 -24.969 1 95.69 606 PHE B O 1
ATOM 10932 N N . ASN B 1 607 ? -15.195 -25.969 -22.828 1 94.06 607 ASN B N 1
ATOM 10933 C CA . ASN B 1 607 ? -14.023 -25.141 -23.078 1 94.06 607 ASN B CA 1
ATOM 10934 C C . ASN B 1 607 ? -12.797 -25.656 -22.344 1 94.06 607 ASN B C 1
ATOM 10936 O O . ASN B 1 607 ? -12.664 -25.453 -21.141 1 94.06 607 ASN B O 1
ATOM 10940 N N . VAL B 1 608 ? -11.859 -26.219 -23.047 1 91.75 608 VAL B N 1
ATOM 10941 C CA . VAL B 1 608 ? -10.672 -26.844 -22.484 1 91.75 608 VAL B CA 1
ATOM 10942 C C . VAL B 1 608 ? -9.711 -25.781 -21.969 1 91.75 608 VAL B C 1
ATOM 10944 O O . VAL B 1 608 ? -8.859 -26.047 -21.125 1 91.75 608 VAL B O 1
ATOM 10947 N N . ALA B 1 609 ? -9.93 -24.531 -22.391 1 92.12 609 ALA B N 1
ATOM 10948 C CA . ALA B 1 609 ? -8.961 -23.469 -22.188 1 92.12 609 ALA B CA 1
ATOM 10949 C C . ALA B 1 609 ? -9.188 -22.781 -20.844 1 92.12 609 ALA B C 1
ATOM 10951 O O . ALA B 1 609 ? -8.375 -21.953 -20.406 1 92.12 609 ALA B O 1
ATOM 10952 N N . ASN B 1 610 ? -10.344 -23.156 -20.125 1 91.12 610 ASN B N 1
ATOM 10953 C CA . ASN B 1 610 ? -10.633 -22.391 -18.906 1 91.12 610 ASN B CA 1
ATOM 10954 C C . ASN B 1 610 ? -10.961 -23.297 -17.734 1 91.12 610 ASN B C 1
ATOM 10956 O O . ASN B 1 610 ? -11.539 -24.375 -17.906 1 91.12 610 ASN B O 1
ATOM 10960 N N . GLU B 1 611 ? -10.641 -22.844 -16.594 1 94.69 611 GLU B N 1
ATOM 10961 C CA . GLU B 1 611 ? -10.547 -23.609 -15.352 1 94.69 611 GLU B CA 1
ATOM 10962 C C . GLU B 1 611 ? -11.922 -24.047 -14.867 1 94.69 611 GLU B C 1
ATOM 10964 O O . GLU B 1 611 ? -12.07 -25.109 -14.281 1 94.69 611 GLU B O 1
ATOM 10969 N N . PRO B 1 612 ? -13.023 -23.312 -15.125 1 93.56 612 PRO B N 1
ATOM 10970 C CA . PRO B 1 612 ? -14.32 -23.766 -14.609 1 93.56 612 PRO B CA 1
ATOM 10971 C C . PRO B 1 612 ? -14.727 -25.141 -15.148 1 93.56 612 PRO B C 1
ATOM 10973 O O . PRO B 1 612 ? -15.547 -25.828 -14.531 1 93.56 612 PRO B O 1
ATOM 10976 N N . SER B 1 613 ? -14.109 -25.562 -16.203 1 95.25 613 SER B N 1
ATOM 10977 C CA . SER B 1 613 ? -14.508 -26.828 -16.844 1 95.25 613 SER B CA 1
ATOM 10978 C C . SER B 1 613 ? -13.523 -27.938 -16.531 1 95.25 613 SER B C 1
ATOM 10980 O O . SER B 1 613 ? -13.68 -29.062 -17 1 95.25 613 SER B O 1
ATOM 10982 N N . PHE B 1 614 ? -12.531 -27.719 -15.695 1 97.56 614 PHE B N 1
ATOM 10983 C CA . PHE B 1 614 ? -11.453 -28.672 -15.461 1 97.56 614 PHE B CA 1
ATOM 10984 C C . PHE B 1 614 ? -12 -29.984 -14.906 1 97.56 614 PHE B C 1
ATOM 10986 O O . PHE B 1 614 ? -11.539 -31.062 -15.273 1 97.56 614 PHE B O 1
ATOM 10993 N N . LEU B 1 615 ? -12.984 -29.938 -14.055 1 98 615 LEU B N 1
ATOM 10994 C CA . LEU B 1 615 ? -13.523 -31.109 -13.375 1 98 615 LEU B CA 1
ATOM 10995 C C . LEU B 1 615 ? -14.539 -31.828 -14.25 1 98 615 LEU B C 1
ATOM 10997 O O . LEU B 1 615 ? -14.773 -33.031 -14.086 1 98 615 LEU B O 1
ATOM 11001 N N . THR B 1 616 ? -15.156 -31.188 -15.211 1 98.44 616 THR B N 1
ATOM 1100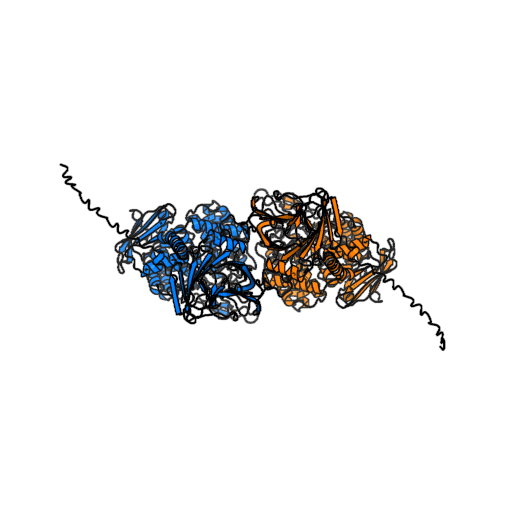2 C CA . THR B 1 616 ? -16.375 -31.594 -15.883 1 98.44 616 THR B CA 1
ATOM 11003 C C . THR B 1 616 ? -16.203 -32.969 -16.547 1 98.44 616 THR B C 1
ATOM 11005 O O . THR B 1 616 ? -17.078 -33.812 -16.484 1 98.44 616 THR B O 1
ATOM 11008 N N . PRO B 1 617 ? -15.047 -33.25 -17.172 1 98.56 617 PRO B N 1
ATOM 11009 C CA . PRO B 1 617 ? -14.914 -34.562 -17.797 1 98.56 617 PRO B CA 1
ATOM 11010 C C . PRO B 1 617 ? -15 -35.688 -16.797 1 98.56 617 PRO B C 1
ATOM 11012 O O . PRO B 1 617 ? -15.344 -36.812 -17.172 1 98.56 617 PRO B O 1
ATOM 11015 N N . CYS B 1 618 ? -14.766 -35.469 -15.562 1 98.56 618 CYS B N 1
ATOM 11016 C CA . CYS B 1 618 ? -14.75 -36.5 -14.547 1 98.56 618 CYS B CA 1
ATOM 11017 C C . CYS B 1 618 ? -16.141 -36.719 -13.945 1 98.56 618 CYS B C 1
ATOM 11019 O O . CYS B 1 618 ? -16.344 -37.625 -13.148 1 98.56 618 CYS B O 1
ATOM 11021 N N . LEU B 1 619 ? -17.125 -35.938 -14.328 1 98.56 619 LEU B N 1
ATOM 11022 C CA . LEU B 1 619 ? -18.406 -35.906 -13.602 1 98.56 619 LEU B CA 1
ATOM 11023 C C . LEU B 1 619 ? -19.172 -37.219 -13.789 1 98.56 619 LEU B C 1
ATOM 11025 O O . LEU B 1 619 ? -20.078 -37.531 -13.008 1 98.56 619 LEU B O 1
ATOM 11029 N N . TYR B 1 620 ? -18.828 -38.062 -14.75 1 98.5 620 TYR B N 1
ATOM 11030 C CA . TYR B 1 620 ? -19.469 -39.375 -14.945 1 98.5 620 TYR B CA 1
ATOM 11031 C C . TYR B 1 620 ? -19.203 -40.281 -13.766 1 98.5 620 TYR B C 1
ATOM 11033 O O . TYR B 1 620 ? -19.922 -41.281 -13.555 1 98.5 620 TYR B O 1
ATOM 11041 N N . HIS B 1 621 ? -18.172 -40.062 -13 1 98.5 621 HIS B N 1
ATOM 11042 C CA . HIS B 1 621 ? -17.844 -40.844 -11.812 1 98.5 621 HIS B CA 1
ATOM 11043 C C . HIS B 1 621 ? -19.016 -40.875 -10.844 1 98.5 621 HIS B C 1
ATOM 11045 O O . HIS B 1 621 ? -19.25 -41.906 -10.188 1 98.5 621 HIS B O 1
ATOM 11051 N N . TRP B 1 622 ? -19.781 -39.844 -10.758 1 98.12 622 TRP B N 1
ATOM 11052 C CA . TRP B 1 622 ? -20.828 -39.719 -9.75 1 98.12 622 TRP B CA 1
ATOM 11053 C C . TRP B 1 622 ? -22.109 -40.438 -10.203 1 98.12 622 TRP B C 1
ATOM 11055 O O . TRP B 1 622 ? -23.094 -40.5 -9.461 1 98.12 622 TRP B O 1
ATOM 11065 N N . ILE B 1 623 ? -22.156 -41 -11.359 1 97.81 623 ILE B N 1
ATOM 11066 C CA . ILE B 1 623 ? -23.266 -41.812 -11.805 1 97.81 623 ILE B CA 1
ATOM 11067 C C . ILE B 1 623 ? -22.766 -43.219 -12.156 1 97.81 623 ILE B C 1
ATOM 11069 O O . ILE B 1 623 ? -23.391 -43.938 -12.945 1 97.81 623 ILE B O 1
ATOM 11073 N N . GLY B 1 624 ? -21.562 -43.562 -11.695 1 97.44 624 GLY B N 1
ATOM 11074 C CA . GLY B 1 624 ? -21.016 -44.906 -11.789 1 97.44 624 GLY B CA 1
ATOM 11075 C C . GLY B 1 624 ? -20.516 -45.25 -13.172 1 97.44 624 GLY B C 1
ATOM 11076 O O . GLY B 1 624 ? -20.609 -46.406 -13.594 1 97.44 624 GLY B O 1
ATOM 11077 N N . LYS B 1 625 ? -20.109 -44.312 -13.883 1 98 625 LYS B N 1
ATOM 11078 C CA . LYS B 1 625 ? -19.641 -44.594 -15.242 1 98 625 LYS B CA 1
ATOM 11079 C C . LYS B 1 625 ? -18.266 -43.938 -15.484 1 98 625 LYS B C 1
ATOM 11081 O O . LYS B 1 625 ? -18.094 -43.188 -16.438 1 98 625 LYS B O 1
ATOM 11086 N N . PRO B 1 626 ? -17.25 -44.281 -14.656 1 98.06 626 PRO B N 1
ATOM 11087 C CA . PRO B 1 626 ? -15.938 -43.656 -14.789 1 98.06 626 PRO B CA 1
ATOM 11088 C C . PRO B 1 626 ? -15.289 -43.906 -16.141 1 98.06 626 PRO B C 1
ATOM 11090 O O . PRO B 1 626 ? -14.43 -43.156 -16.578 1 98.06 626 PRO B O 1
ATOM 11093 N N . TYR B 1 627 ? -15.688 -44.969 -16.891 1 97.75 627 TYR B N 1
ATOM 11094 C CA . TYR B 1 627 ? -15.117 -45.25 -18.219 1 97.75 627 TYR B CA 1
ATOM 11095 C C . TYR B 1 627 ? -15.453 -44.156 -19.203 1 97.75 627 TYR B C 1
ATOM 11097 O O . TYR B 1 627 ? -14.664 -43.844 -20.109 1 97.75 627 TYR B O 1
ATOM 11105 N N . LEU B 1 628 ? -16.641 -43.469 -19.031 1 98.38 628 LEU B N 1
ATOM 11106 C CA . LEU B 1 628 ? -17.016 -42.375 -19.906 1 98.38 628 LEU B CA 1
ATOM 11107 C C . LEU B 1 628 ? -16.109 -41.156 -19.641 1 98.38 628 LEU B C 1
ATOM 11109 O O . LEU B 1 628 ? -15.758 -40.438 -20.578 1 98.38 628 LEU B O 1
ATOM 11113 N N . SER B 1 629 ? -15.766 -40.938 -18.344 1 98.5 629 SER B N 1
ATOM 11114 C CA . SER B 1 629 ? -14.805 -39.906 -18 1 98.5 629 SER B CA 1
ATOM 11115 C C . SER B 1 629 ? -13.477 -40.094 -18.734 1 98.5 629 SER B C 1
ATOM 11117 O O . SER B 1 629 ? -12.945 -39.188 -19.359 1 98.5 629 SER B O 1
ATOM 11119 N N . SER B 1 630 ? -13.016 -41.281 -18.656 1 98.06 630 SER B N 1
ATOM 11120 C CA . SER B 1 630 ? -11.742 -41.656 -19.281 1 98.06 630 SER B CA 1
ATOM 11121 C C . SER B 1 630 ? -11.781 -41.438 -20.781 1 98.06 630 SER B C 1
ATOM 11123 O O . SER B 1 630 ? -10.805 -40.969 -21.375 1 98.06 630 SER B O 1
ATOM 11125 N N . ASP B 1 631 ? -12.914 -41.781 -21.406 1 97.81 631 ASP B N 1
ATOM 11126 C CA . ASP B 1 631 ? -13.062 -41.562 -22.844 1 97.81 631 ASP B CA 1
ATOM 11127 C C . ASP B 1 631 ? -12.969 -40.062 -23.203 1 97.81 631 ASP B C 1
ATOM 11129 O O . ASP B 1 631 ? -12.273 -39.719 -24.156 1 97.81 631 ASP B O 1
ATOM 11133 N N . ARG B 1 632 ? -13.711 -39.281 -22.438 1 98.25 632 ARG B N 1
ATOM 11134 C CA . ARG B 1 632 ? -13.688 -37.844 -22.703 1 98.25 632 ARG B CA 1
ATOM 11135 C C . ARG B 1 632 ? -12.289 -37.25 -22.5 1 98.25 632 ARG B C 1
ATOM 11137 O O . ARG B 1 632 ? -11.805 -36.5 -23.344 1 98.25 632 ARG B O 1
ATOM 11144 N N . ILE B 1 633 ? -11.617 -37.656 -21.438 1 98.25 633 ILE B N 1
ATOM 11145 C CA . ILE B 1 633 ? -10.305 -37.125 -21.094 1 98.25 633 ILE B CA 1
ATOM 11146 C C . ILE B 1 633 ? -9.289 -37.5 -22.172 1 98.25 633 ILE B C 1
ATOM 11148 O O . ILE B 1 633 ? -8.508 -36.625 -22.609 1 98.25 633 ILE B O 1
ATOM 11152 N N . ARG B 1 634 ? -9.266 -38.719 -22.562 1 97.44 634 ARG B N 1
ATOM 11153 C CA . ARG B 1 634 ? -8.359 -39.188 -23.609 1 97.44 634 ARG B CA 1
ATOM 11154 C C . ARG B 1 634 ? -8.539 -38.375 -24.891 1 97.44 634 ARG B C 1
ATOM 11156 O O . ARG B 1 634 ? -7.562 -37.938 -25.516 1 97.44 634 ARG B O 1
ATOM 11163 N N . THR B 1 635 ? -9.789 -38.125 -25.266 1 97.25 635 THR B N 1
ATOM 11164 C CA . THR B 1 635 ? -10.102 -37.375 -26.469 1 97.25 635 THR B CA 1
ATOM 11165 C C . THR B 1 635 ? -9.633 -35.906 -26.312 1 97.25 635 THR B C 1
ATOM 11167 O O . THR B 1 635 ? -9.039 -35.344 -27.234 1 97.25 635 THR B O 1
ATOM 11170 N N . ILE B 1 636 ? -9.906 -35.312 -25.188 1 98.06 636 ILE B N 1
ATOM 11171 C CA . ILE B 1 636 ? -9.539 -33.938 -24.922 1 98.06 636 ILE B CA 1
ATOM 11172 C C . ILE B 1 636 ? -8.031 -33.781 -25.031 1 98.06 636 ILE B C 1
ATOM 11174 O O . ILE B 1 636 ? -7.539 -32.844 -25.688 1 98.06 636 ILE B O 1
ATOM 11178 N N . ILE B 1 637 ? -7.238 -34.656 -24.391 1 98.25 637 ILE B N 1
ATOM 11179 C CA . ILE B 1 637 ? -5.785 -34.562 -24.391 1 98.25 637 ILE B CA 1
ATOM 11180 C C . ILE B 1 637 ? -5.254 -34.75 -25.812 1 98.25 637 ILE B C 1
ATOM 11182 O O . ILE B 1 637 ? -4.43 -33.969 -26.281 1 98.25 637 ILE B O 1
ATOM 11186 N N . LYS B 1 638 ? -5.73 -35.719 -26.484 1 97.25 638 LYS B N 1
ATOM 11187 C CA . LYS B 1 638 ? -5.297 -36.031 -27.859 1 97.25 638 LYS B CA 1
ATOM 11188 C C . LYS B 1 638 ? -5.516 -34.812 -28.781 1 97.25 638 LYS B C 1
ATOM 11190 O O . LYS B 1 638 ? -4.66 -34.5 -29.609 1 97.25 638 LYS B O 1
ATOM 11195 N N . ASP B 1 639 ? -6.609 -34.188 -28.562 1 97.5 639 ASP B N 1
ATOM 11196 C CA . ASP B 1 639 ? -7.035 -33.188 -29.516 1 97.5 639 ASP B CA 1
ATOM 11197 C C . ASP B 1 639 ? -6.438 -31.812 -29.156 1 97.5 639 ASP B C 1
ATOM 11199 O O . ASP B 1 639 ? -6.422 -30.906 -30 1 97.5 639 ASP B O 1
ATOM 11203 N N . ASN B 1 640 ? -5.949 -31.656 -27.969 1 97.88 640 ASN B N 1
ATOM 11204 C CA . ASN B 1 640 ? -5.703 -30.281 -27.547 1 97.88 640 ASN B CA 1
ATOM 11205 C C . ASN B 1 640 ? -4.289 -30.109 -27 1 97.88 640 ASN B C 1
ATOM 11207 O O . ASN B 1 640 ? -3.814 -28.984 -26.844 1 97.88 640 ASN B O 1
ATOM 11211 N N . PHE B 1 641 ? -3.584 -31.141 -26.656 1 98.19 641 PHE B N 1
ATOM 11212 C CA . PHE B 1 641 ? -2.246 -31.062 -26.078 1 98.19 641 PHE B CA 1
ATOM 11213 C C . PHE B 1 641 ? -1.234 -31.781 -26.969 1 98.19 641 PHE B C 1
ATOM 11215 O O . PHE B 1 641 ? -1.525 -32.844 -27.516 1 98.19 641 PHE B O 1
ATOM 11222 N N . ASN B 1 642 ? -0.092 -31.188 -27.141 1 98.25 642 ASN B N 1
ATOM 11223 C CA . ASN B 1 642 ? 1 -31.812 -27.875 1 98.25 642 ASN B CA 1
ATOM 11224 C C . ASN B 1 642 ? 2.336 -31.141 -27.594 1 98.25 642 ASN B C 1
ATOM 11226 O O . ASN B 1 642 ? 2.418 -30.266 -26.719 1 98.25 642 ASN B O 1
ATOM 11230 N N . THR B 1 643 ? 3.379 -31.578 -28.219 1 98.38 643 THR B N 1
ATOM 11231 C CA . THR B 1 643 ? 4.727 -31.125 -27.891 1 98.38 643 THR B CA 1
ATOM 11232 C C . THR B 1 643 ? 5.141 -29.953 -28.75 1 98.38 643 THR B C 1
ATOM 11234 O O . THR B 1 643 ? 6.293 -29.516 -28.719 1 98.38 643 THR B O 1
ATOM 11237 N N . SER B 1 644 ? 4.246 -29.438 -29.578 1 98.12 644 SER B N 1
ATOM 11238 C CA . SER B 1 644 ? 4.598 -28.281 -30.406 1 98.12 644 SER B CA 1
ATOM 11239 C C . SER B 1 644 ? 4.652 -27 -29.578 1 98.12 644 SER B C 1
ATOM 11241 O O . SER B 1 644 ? 4.27 -27 -28.406 1 98.12 644 SER B O 1
ATOM 11243 N N . ARG B 1 645 ? 5.043 -25.953 -30.156 1 97.69 645 ARG B N 1
ATOM 11244 C CA . ARG B 1 645 ? 5.109 -24.656 -29.484 1 97.69 645 ARG B CA 1
ATOM 11245 C C . ARG B 1 645 ? 3.713 -24.125 -29.188 1 97.69 645 ARG B C 1
ATOM 11247 O O . ARG B 1 645 ? 3.545 -23.25 -28.344 1 97.69 645 ARG B O 1
ATOM 11254 N N . GLU B 1 646 ? 2.715 -24.562 -29.828 1 97.81 646 GLU B N 1
ATOM 11255 C CA . GLU B 1 646 ? 1.315 -24.219 -29.594 1 97.81 646 GLU B CA 1
ATOM 11256 C C . GLU B 1 646 ? 0.604 -25.328 -28.812 1 97.81 646 GLU B C 1
ATOM 11258 O O . GLU B 1 646 ? -0.622 -25.453 -28.875 1 97.81 646 GLU B O 1
ATOM 11263 N N . GLY B 1 647 ? 1.34 -26.141 -28.156 1 98.12 647 GLY B N 1
ATOM 11264 C CA . GLY B 1 647 ? 0.87 -27.406 -27.625 1 98.12 647 GLY B CA 1
ATOM 11265 C C . GLY B 1 647 ? -0.036 -27.25 -26.422 1 98.12 647 GLY B C 1
ATOM 11266 O O . GLY B 1 647 ? -0.376 -28.234 -25.75 1 98.12 647 GLY B O 1
ATOM 11267 N N . LEU B 1 648 ? -0.468 -26.062 -25.984 1 97.88 648 LEU B N 1
ATOM 11268 C CA . LEU B 1 648 ? -1.423 -25.812 -24.922 1 97.88 648 LEU B CA 1
ATOM 11269 C C . LEU B 1 648 ? -2.699 -25.188 -25.453 1 97.88 648 LEU B C 1
ATOM 11271 O O . LEU B 1 648 ? -2.646 -24.344 -26.359 1 97.88 648 LEU B O 1
ATOM 11275 N N . PRO B 1 649 ? -3.82 -25.469 -24.984 1 96.75 649 PRO B N 1
ATOM 11276 C CA . PRO B 1 649 ? -5.102 -25.062 -25.547 1 96.75 649 PRO B CA 1
ATOM 11277 C C . PRO B 1 649 ? -5.547 -23.688 -25.062 1 96.75 649 PRO B C 1
ATOM 11279 O O . PRO B 1 649 ? -6.555 -23.156 -25.547 1 96.75 649 PRO B O 1
ATOM 11282 N N . GLY B 1 650 ? -4.91 -23.094 -24.219 1 95.19 650 GLY B N 1
ATOM 11283 C CA . GLY B 1 650 ? -5.16 -21.797 -23.594 1 95.19 650 GLY B CA 1
ATOM 11284 C C . GLY B 1 650 ? -3.975 -21.281 -22.797 1 95.19 650 GLY B C 1
ATOM 11285 O O . GLY B 1 650 ? -2.91 -21.891 -22.781 1 95.19 650 GLY B O 1
ATOM 11286 N N . ASN B 1 651 ? -4.176 -20.062 -22.156 1 96.12 651 ASN B N 1
ATOM 11287 C CA . ASN B 1 651 ? -3.127 -19.641 -21.234 1 96.12 651 ASN B CA 1
ATOM 11288 C C . ASN B 1 651 ? -2.793 -20.734 -20.234 1 96.12 651 ASN B C 1
ATOM 11290 O O . ASN B 1 651 ? -3.689 -21.391 -19.703 1 96.12 651 ASN B O 1
ATOM 11294 N N . ASP B 1 652 ? -1.519 -20.938 -20 1 97.56 652 ASP B N 1
ATOM 11295 C CA . ASP B 1 652 ? -1.122 -21.969 -19.047 1 97.56 652 ASP B CA 1
ATOM 11296 C C . ASP B 1 652 ? -1.566 -21.625 -17.641 1 97.56 652 ASP B C 1
ATOM 11298 O O . ASP B 1 652 ? -1.729 -22.5 -16.797 1 97.56 652 ASP B O 1
ATOM 11302 N N . ASP B 1 653 ? -1.704 -20.281 -17.375 1 95.94 653 ASP B N 1
ATOM 11303 C CA . ASP B 1 653 ? -2.238 -19.75 -16.125 1 95.94 653 ASP B CA 1
ATOM 11304 C C . ASP B 1 653 ? -1.461 -20.281 -14.93 1 95.94 653 ASP B C 1
ATOM 11306 O O . ASP B 1 653 ? -2.033 -20.938 -14.047 1 95.94 653 ASP B O 1
ATOM 11310 N N . SER B 1 654 ? -0.156 -20 -14.93 1 95.81 654 SER B N 1
ATOM 11311 C CA . SER B 1 654 ? 0.736 -20.375 -13.836 1 95.81 654 SER B CA 1
ATOM 11312 C C . SER B 1 654 ? 0.739 -21.891 -13.617 1 95.81 654 SER B C 1
ATOM 11314 O O . SER B 1 654 ? 0.705 -22.359 -12.477 1 95.81 654 SER B O 1
ATOM 11316 N N . GLY B 1 655 ? 0.591 -22.672 -14.68 1 97.25 655 GLY B N 1
ATOM 11317 C CA . GLY B 1 655 ? 0.715 -24.125 -14.609 1 97.25 655 GLY B CA 1
ATOM 11318 C C . GLY B 1 655 ? -0.617 -24.828 -14.438 1 97.25 655 GLY B C 1
ATOM 11319 O O . GLY B 1 655 ? -0.663 -26.047 -14.297 1 97.25 655 GLY B O 1
ATOM 11320 N N . ALA B 1 656 ? -1.729 -24.125 -14.492 1 97.56 656 ALA B N 1
ATOM 11321 C CA . ALA B 1 656 ? -3.029 -24.75 -14.266 1 97.56 656 ALA B CA 1
ATOM 11322 C C . ALA B 1 656 ? -3.363 -25.734 -15.391 1 97.56 656 ALA B C 1
ATOM 11324 O O . ALA B 1 656 ? -3.766 -26.875 -15.133 1 97.56 656 ALA B O 1
ATOM 11325 N N . MET B 1 657 ? -3.139 -25.312 -16.641 1 97.31 657 MET B N 1
ATOM 11326 C CA . MET B 1 657 ? -3.379 -26.203 -17.766 1 97.31 657 MET B CA 1
ATOM 11327 C C . MET B 1 657 ? -2.41 -27.375 -17.734 1 97.31 657 MET B C 1
ATOM 11329 O O . MET B 1 657 ? -2.811 -28.531 -17.953 1 97.31 657 MET B O 1
ATOM 11333 N N . SER B 1 658 ? -1.236 -27.078 -17.422 1 98.31 658 SER B N 1
ATOM 11334 C CA . SER B 1 658 ? -0.171 -28.078 -17.438 1 98.31 658 SER B CA 1
ATOM 11335 C C . SER B 1 658 ? -0.354 -29.094 -16.328 1 98.31 658 SER B C 1
ATOM 11337 O O . SER B 1 658 ? -0.109 -30.281 -16.516 1 98.31 658 SER B O 1
ATOM 11339 N N . SER B 1 659 ? -0.756 -28.641 -15.164 1 98.56 659 SER B N 1
ATOM 11340 C CA . SER B 1 659 ? -0.969 -29.562 -14.062 1 98.56 659 SER B CA 1
ATOM 11341 C C . SER B 1 659 ? -2.203 -30.438 -14.297 1 98.56 659 SER B C 1
ATOM 11343 O O . SER B 1 659 ? -2.242 -31.594 -13.891 1 98.56 659 SER B O 1
ATOM 11345 N N . TRP B 1 660 ? -3.217 -29.844 -14.945 1 98.69 660 TRP B N 1
ATOM 11346 C CA . TRP B 1 660 ? -4.367 -30.641 -15.367 1 98.69 660 TRP B CA 1
ATOM 11347 C C . TRP B 1 660 ? -3.936 -31.797 -16.25 1 98.69 660 TRP B C 1
ATOM 11349 O O . TRP B 1 660 ? -4.332 -32.938 -16.031 1 98.69 660 TRP B O 1
ATOM 11359 N N . LEU B 1 661 ? -3.092 -31.516 -17.188 1 98.81 661 LEU B N 1
ATOM 11360 C CA . LEU B 1 661 ? -2.562 -32.531 -18.094 1 98.81 661 LEU B CA 1
ATOM 11361 C C . LEU B 1 661 ? -1.771 -33.594 -17.328 1 98.81 661 LEU B C 1
ATOM 11363 O O . LEU B 1 661 ? -1.987 -34.781 -17.516 1 98.81 661 LEU B O 1
ATOM 11367 N N . ALA B 1 662 ? -0.897 -33.125 -16.469 1 98.75 662 ALA B N 1
ATOM 11368 C CA . ALA B 1 662 ? -0.03 -34.031 -15.727 1 98.75 662 ALA B CA 1
ATOM 11369 C C . ALA B 1 662 ? -0.849 -35 -14.883 1 98.75 662 ALA B C 1
ATOM 11371 O O . ALA B 1 662 ? -0.569 -36.219 -14.859 1 98.75 662 ALA B O 1
ATOM 11372 N N . PHE B 1 663 ? -1.847 -34.562 -14.227 1 98.81 663 PHE B N 1
ATOM 11373 C CA . PHE B 1 663 ? -2.695 -35.406 -13.406 1 98.81 663 PHE B CA 1
ATOM 11374 C C . PHE B 1 663 ? -3.377 -36.469 -14.258 1 98.81 663 PHE B C 1
ATOM 11376 O O . PHE B 1 663 ? -3.33 -37.656 -13.93 1 98.81 663 PHE B O 1
ATOM 11383 N N . HIS B 1 664 ? -3.963 -36.094 -15.312 1 98.69 664 HIS B N 1
ATOM 11384 C CA . HIS B 1 664 ? -4.711 -37.031 -16.125 1 98.69 664 HIS B CA 1
ATOM 11385 C C . HIS B 1 664 ? -3.779 -38.031 -16.797 1 98.69 664 HIS B C 1
ATOM 11387 O O . HIS B 1 664 ? -4.145 -39.219 -16.984 1 98.69 664 HIS B O 1
ATOM 11393 N N . MET B 1 665 ? -2.582 -37.625 -17.125 1 98.62 665 MET B N 1
ATOM 11394 C CA . MET B 1 665 ? -1.61 -38.562 -17.688 1 98.62 665 MET B CA 1
ATOM 11395 C C . MET B 1 665 ? -1.253 -39.625 -16.672 1 98.62 665 MET B C 1
ATOM 11397 O O . MET B 1 665 ? -0.989 -40.781 -17.047 1 98.62 665 MET B O 1
ATOM 11401 N N . MET B 1 666 ? -1.311 -39.281 -15.422 1 98.44 666 MET B N 1
ATOM 11402 C CA . MET B 1 666 ? -1.038 -40.25 -14.359 1 98.44 666 MET B CA 1
ATOM 11403 C C . MET B 1 666 ? -2.285 -41.062 -14.023 1 98.44 666 MET B C 1
ATOM 11405 O O . MET B 1 666 ? -2.211 -42.031 -13.297 1 98.44 666 MET B O 1
ATOM 11409 N N . GLY B 1 667 ? -3.396 -40.656 -14.516 1 98.38 667 GLY B N 1
ATOM 11410 C CA . GLY B 1 667 ? -4.66 -41.312 -14.242 1 98.38 667 GLY B CA 1
ATOM 11411 C C . GLY B 1 667 ? -5.316 -40.844 -12.961 1 98.38 667 GLY B C 1
ATOM 11412 O O . GLY B 1 667 ? -6.09 -41.594 -12.352 1 98.38 667 GLY B O 1
ATOM 11413 N N . LEU B 1 668 ? -4.992 -39.688 -12.516 1 98.62 668 LEU B N 1
ATOM 11414 C CA . LEU B 1 668 ? -5.555 -39.125 -11.305 1 98.62 668 LEU B CA 1
ATOM 11415 C C . LEU B 1 668 ? -6.109 -37.719 -11.57 1 98.62 668 LEU B C 1
ATOM 11417 O O . LEU B 1 668 ? -5.668 -37.031 -12.508 1 98.62 668 LEU B O 1
ATOM 11421 N N . TYR B 1 669 ? -7.074 -37.312 -10.797 1 98.62 669 TYR B N 1
ATOM 11422 C CA . TYR B 1 669 ? -7.543 -35.938 -10.781 1 98.62 669 TYR B CA 1
ATOM 11423 C C . TYR B 1 669 ? -7.965 -35.5 -9.375 1 98.62 669 TYR B C 1
ATOM 11425 O O . TYR B 1 669 ? -8.852 -36.125 -8.781 1 98.62 669 TYR B O 1
ATOM 11433 N N . PRO B 1 670 ? -7.352 -34.469 -8.891 1 98.44 670 PRO B N 1
ATOM 11434 C CA . PRO B 1 670 ? -7.699 -34.031 -7.535 1 98.44 670 PRO B CA 1
ATOM 11435 C C . PRO B 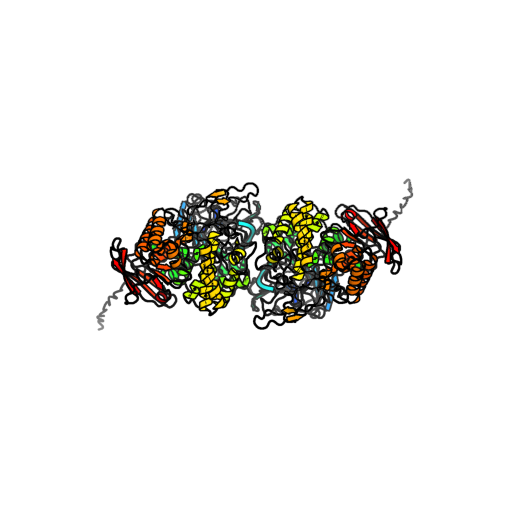1 670 ? -9.023 -33.25 -7.48 1 98.44 670 PRO B C 1
ATOM 11437 O O . PRO B 1 670 ? -9.266 -32.375 -8.305 1 98.44 670 PRO B O 1
ATOM 11440 N N . ASN B 1 671 ? -9.891 -33.625 -6.648 1 97.81 671 ASN B N 1
ATOM 11441 C CA . ASN B 1 671 ? -10.992 -32.75 -6.289 1 97.81 671 ASN B CA 1
ATOM 11442 C C . ASN B 1 671 ? -10.617 -31.812 -5.137 1 97.81 671 ASN B C 1
ATOM 11444 O O . ASN B 1 671 ? -11.016 -32.062 -3.994 1 97.81 671 ASN B O 1
ATOM 11448 N N . ALA B 1 672 ? -9.984 -30.719 -5.461 1 97.69 672 ALA B N 1
ATOM 11449 C CA . ALA B 1 672 ? -9.352 -29.812 -4.5 1 97.69 672 ALA B CA 1
ATOM 11450 C C . ALA B 1 672 ? -10.312 -29.438 -3.383 1 97.69 672 ALA B C 1
ATOM 11452 O O . ALA B 1 672 ? -11.492 -29.188 -3.633 1 97.69 672 ALA B O 1
ATOM 11453 N N . GLY B 1 673 ? -9.852 -29.344 -2.182 1 97.75 673 GLY B N 1
ATOM 11454 C CA . GLY B 1 673 ? -10.68 -29.078 -1.018 1 97.75 673 GLY B CA 1
ATOM 11455 C C . GLY B 1 673 ? -11.219 -30.344 -0.369 1 97.75 673 GLY B C 1
ATOM 11456 O O . GLY B 1 673 ? -11.766 -30.297 0.736 1 97.75 673 GLY B O 1
ATOM 11457 N N . GLN B 1 674 ? -11.047 -31.469 -1.03 1 97.5 674 GLN B N 1
ATOM 11458 C CA . GLN B 1 674 ? -11.422 -32.781 -0.529 1 97.5 674 GLN B CA 1
ATOM 11459 C C . GLN B 1 674 ? -10.227 -33.75 -0.505 1 97.5 674 GLN B C 1
ATOM 11461 O O . GLN B 1 674 ? -9.242 -33.531 -1.218 1 97.5 674 GLN B O 1
ATOM 11466 N N . PRO B 1 675 ? -10.227 -34.781 0.238 1 97.62 675 PRO B N 1
ATOM 11467 C CA . PRO B 1 675 ? -9.008 -35.562 0.505 1 97.62 675 PRO B CA 1
ATOM 11468 C C . PRO B 1 675 ? -8.75 -36.625 -0.543 1 97.62 675 PRO B C 1
ATOM 11470 O O . PRO B 1 675 ? -7.977 -37.562 -0.299 1 97.62 675 PRO B O 1
ATOM 11473 N N . TYR B 1 676 ? -9.445 -36.594 -1.736 1 97.81 676 TYR B N 1
ATOM 11474 C CA . TYR B 1 676 ? -9.312 -37.719 -2.635 1 97.81 676 TYR B CA 1
ATOM 11475 C C . TYR B 1 676 ? -9 -37.281 -4.055 1 97.81 676 TYR B C 1
ATOM 11477 O O . TYR B 1 676 ? -9.086 -36.094 -4.363 1 97.81 676 TYR B O 1
ATOM 11485 N N . TYR B 1 677 ? -8.523 -38.219 -4.836 1 98.56 677 TYR B N 1
ATOM 11486 C CA . TYR B 1 677 ? -8.312 -38.094 -6.277 1 98.56 677 TYR B CA 1
ATOM 11487 C C . TYR B 1 677 ? -9.25 -39.031 -7.031 1 98.56 677 TYR B C 1
ATOM 11489 O O . TYR B 1 677 ? -9.484 -40.188 -6.602 1 98.56 677 TYR B O 1
ATOM 11497 N N . LEU B 1 678 ? -9.781 -38.562 -8.086 1 98.69 678 LEU B N 1
ATOM 11498 C CA . LEU B 1 678 ? -10.5 -39.438 -9 1 98.69 678 LEU B CA 1
ATOM 11499 C C . LEU B 1 678 ? -9.531 -40.281 -9.828 1 98.69 678 LEU B C 1
ATOM 11501 O O . LEU B 1 678 ? -8.477 -39.781 -10.242 1 98.69 678 LEU B O 1
ATOM 11505 N N . ILE B 1 679 ? -9.875 -41.531 -10.031 1 98.75 679 ILE B N 1
ATOM 11506 C CA . ILE B 1 679 ? -9.039 -42.438 -10.828 1 98.75 679 ILE B CA 1
ATOM 11507 C C . ILE B 1 679 ? -9.602 -42.531 -12.242 1 98.75 679 ILE B C 1
ATOM 11509 O O . ILE B 1 679 ? -10.773 -42.875 -12.422 1 98.75 679 ILE B O 1
ATOM 11513 N N . ASN B 1 680 ? -8.867 -42.25 -13.164 1 98.25 680 ASN B N 1
ATOM 11514 C CA . ASN B 1 680 ? -9.133 -42.406 -14.586 1 98.25 680 ASN B CA 1
ATOM 11515 C C . ASN B 1 680 ? -8.086 -43.312 -15.242 1 98.25 680 ASN B C 1
ATOM 11517 O O . ASN B 1 680 ? -7.09 -43.656 -14.625 1 98.25 680 ASN B O 1
ATOM 11521 N N . THR B 1 681 ? -8.383 -43.688 -16.469 1 97.62 681 THR B N 1
ATOM 11522 C CA . THR B 1 681 ? -7.387 -44.469 -17.188 1 97.62 681 THR B CA 1
ATOM 11523 C C . THR B 1 681 ? -6.133 -43.656 -17.438 1 97.62 681 THR B C 1
ATOM 11525 O O . THR B 1 681 ? -6.195 -42.594 -18.078 1 97.62 681 THR B O 1
ATOM 11528 N N . PRO B 1 682 ? -4.941 -44.125 -16.938 1 97.75 682 PRO B N 1
ATOM 11529 C CA . PRO B 1 682 ? -3.709 -43.406 -17.219 1 97.75 682 PRO B CA 1
ATOM 11530 C C . PRO B 1 682 ? -3.328 -43.406 -18.703 1 97.75 682 PRO B C 1
ATOM 11532 O O . PRO B 1 682 ? -3.809 -44.25 -19.453 1 97.75 682 PRO B O 1
ATOM 11535 N N . LEU B 1 683 ? -2.584 -42.438 -19.062 1 97.12 683 LEU B N 1
ATOM 11536 C CA . LEU B 1 683 ? -1.966 -42.469 -20.391 1 97.12 683 LEU B CA 1
ATOM 11537 C C . LEU B 1 683 ? -0.567 -43.062 -20.328 1 97.12 683 LEU B C 1
ATOM 11539 O O . LEU B 1 683 ? 0.02 -43.406 -21.359 1 97.12 683 LEU B O 1
ATOM 11543 N N . ILE B 1 684 ? -0.019 -43.281 -19.109 1 97.25 684 ILE B N 1
ATOM 11544 C CA . ILE B 1 684 ? 1.305 -43.844 -18.844 1 97.25 684 ILE B CA 1
ATOM 11545 C C . ILE B 1 684 ? 1.168 -45.188 -18.172 1 97.25 684 ILE B C 1
ATOM 11547 O O . ILE B 1 684 ? 0.365 -45.375 -17.25 1 97.25 684 ILE B O 1
ATOM 11551 N N . LYS B 1 685 ? 1.975 -46.094 -18.578 1 97.56 685 LYS B N 1
ATOM 11552 C CA . LYS B 1 685 ? 1.836 -47.469 -18.109 1 97.56 685 LYS B CA 1
ATOM 11553 C C . LYS B 1 685 ? 2.219 -47.594 -16.641 1 97.56 685 LYS B C 1
ATOM 11555 O O . LYS B 1 685 ? 1.588 -48.344 -15.891 1 97.56 685 LYS B O 1
ATOM 11560 N N . GLU B 1 686 ? 3.311 -47 -16.328 1 97.81 686 GLU B N 1
ATOM 11561 C CA . GLU B 1 686 ? 3.742 -47.031 -14.938 1 97.81 686 GLU B CA 1
ATOM 11562 C C . GLU B 1 686 ? 4.219 -45.656 -14.492 1 97.81 686 GLU B C 1
ATOM 11564 O O . GLU B 1 686 ? 4.973 -44.969 -15.203 1 97.81 686 GLU B O 1
ATOM 11569 N N . VAL B 1 687 ? 3.721 -45.219 -13.344 1 98.25 687 VAL B N 1
ATOM 11570 C CA . VAL B 1 687 ? 4.125 -43.969 -12.703 1 98.25 687 VAL B CA 1
ATOM 11571 C C . VAL B 1 687 ? 4.613 -44.25 -11.281 1 98.25 687 VAL B C 1
ATOM 11573 O O . VAL B 1 687 ? 3.932 -44.938 -10.508 1 98.25 687 VAL B O 1
ATOM 11576 N N . PHE B 1 688 ? 5.801 -43.812 -10.977 1 97.75 688 PHE B N 1
ATOM 11577 C CA . PHE B 1 688 ? 6.395 -43.938 -9.648 1 97.75 688 PHE B CA 1
ATOM 11578 C C . PHE B 1 688 ? 6.527 -42.594 -8.977 1 97.75 688 PHE B C 1
ATOM 11580 O O . PHE B 1 688 ? 7.23 -41.719 -9.477 1 97.75 688 PHE B O 1
ATOM 11587 N N . VAL B 1 689 ? 5.863 -42.406 -7.84 1 98.12 689 VAL B N 1
ATOM 11588 C CA . VAL B 1 689 ? 5.875 -41.125 -7.113 1 98.12 689 VAL B CA 1
ATOM 11589 C C . VAL B 1 689 ? 6.688 -41.281 -5.832 1 98.12 689 VAL B C 1
ATOM 11591 O O . VAL B 1 689 ? 6.336 -42.062 -4.949 1 98.12 689 VAL B O 1
ATOM 11594 N N . LYS B 1 690 ? 7.754 -40.562 -5.719 1 97.31 690 LYS B N 1
ATOM 11595 C CA . LYS B 1 690 ? 8.508 -40.469 -4.473 1 97.31 690 LYS B CA 1
ATOM 11596 C C . LYS B 1 690 ? 7.934 -39.375 -3.57 1 97.31 690 LYS B C 1
ATOM 11598 O O . LYS B 1 690 ? 7.926 -38.188 -3.938 1 97.31 690 LYS B O 1
ATOM 11603 N N . LEU B 1 691 ? 7.496 -39.75 -2.445 1 95.12 691 LEU B N 1
ATOM 11604 C CA . LEU B 1 691 ? 6.832 -38.812 -1.527 1 95.12 691 LEU B CA 1
ATOM 11605 C C . LEU B 1 691 ? 7.836 -38.219 -0.549 1 95.12 691 LEU B C 1
ATOM 11607 O O . LEU B 1 691 ? 8.883 -38.812 -0.276 1 95.12 691 LEU B O 1
ATOM 11611 N N . GLU B 1 692 ? 7.562 -37.062 -0.034 1 92.69 692 GLU B N 1
ATOM 11612 C CA . GLU B 1 692 ? 8.492 -36.312 0.814 1 92.69 692 GLU B CA 1
ATOM 11613 C C . GLU B 1 692 ? 8.688 -37.031 2.158 1 92.69 692 GLU B C 1
ATOM 11615 O O . GLU B 1 692 ? 9.711 -36.844 2.818 1 92.69 692 GLU B O 1
ATOM 11620 N N . ASN B 1 693 ? 7.719 -37.812 2.582 1 92.5 693 ASN B N 1
ATOM 11621 C CA . ASN B 1 693 ? 7.844 -38.5 3.854 1 92.5 693 ASN B CA 1
ATOM 11622 C C . ASN B 1 693 ? 8.742 -39.719 3.73 1 92.5 693 ASN B C 1
ATOM 11624 O O . ASN B 1 693 ? 8.891 -40.5 4.684 1 92.5 693 ASN B O 1
ATOM 11628 N N . GLY B 1 694 ? 9.336 -40 2.535 1 94.38 694 GLY B N 1
ATOM 11629 C CA . GLY B 1 694 ? 10.289 -41.094 2.322 1 94.38 694 GLY B CA 1
ATOM 11630 C C . GLY B 1 694 ? 9.664 -42.312 1.68 1 94.38 694 GLY B C 1
ATOM 11631 O O . GLY B 1 694 ? 10.375 -43.188 1.183 1 94.38 694 GLY B O 1
ATOM 11632 N N . LYS B 1 695 ? 8.352 -42.344 1.597 1 96.81 695 LYS B N 1
ATOM 11633 C CA . LYS B 1 695 ? 7.66 -43.469 0.966 1 96.81 695 LYS B CA 1
ATOM 11634 C C . LYS B 1 695 ? 7.488 -43.25 -0.532 1 96.81 695 LYS B C 1
ATOM 11636 O O . LYS B 1 695 ? 7.867 -42.188 -1.049 1 96.81 695 LYS B O 1
ATOM 11641 N N . SER B 1 696 ? 7.016 -44.281 -1.192 1 97.56 696 SER B N 1
ATOM 11642 C CA . SER B 1 696 ? 6.746 -44.188 -2.623 1 97.56 696 SER B CA 1
ATOM 11643 C C . SER B 1 696 ? 5.418 -44.844 -2.979 1 97.56 696 SER B C 1
ATOM 11645 O O . SER B 1 696 ? 4.988 -45.781 -2.303 1 97.56 696 SER B O 1
ATOM 11647 N N . PHE B 1 697 ? 4.824 -44.344 -3.912 1 98.25 697 PHE B N 1
ATOM 11648 C CA . PHE B 1 697 ? 3.572 -44.875 -4.434 1 98.25 697 PHE B CA 1
ATOM 11649 C C . PHE B 1 697 ? 3.678 -45.156 -5.93 1 98.25 697 PHE B C 1
ATOM 11651 O O . PHE B 1 697 ? 4.168 -44.312 -6.684 1 98.25 697 PHE B O 1
ATOM 11658 N N . LYS B 1 698 ? 3.213 -46.312 -6.379 1 98.38 698 LYS B N 1
ATOM 11659 C CA . LYS B 1 698 ? 3.336 -46.719 -7.777 1 98.38 698 LYS B CA 1
ATOM 11660 C C . LYS B 1 698 ? 1.967 -47 -8.391 1 98.38 698 LYS B C 1
ATOM 11662 O O . LYS B 1 698 ? 1.122 -47.656 -7.758 1 98.38 698 LYS B O 1
ATOM 11667 N N . ILE B 1 699 ? 1.711 -46.5 -9.547 1 98.62 699 ILE B N 1
ATOM 11668 C CA . ILE B 1 699 ? 0.551 -46.844 -10.359 1 98.62 699 ILE B CA 1
ATOM 11669 C C . ILE B 1 699 ? 0.993 -47.688 -11.562 1 98.62 699 ILE B C 1
ATOM 11671 O O . ILE B 1 699 ? 1.812 -47.25 -12.367 1 98.62 699 ILE B O 1
ATOM 11675 N N . THR B 1 700 ? 0.461 -48.844 -11.664 1 98.25 700 THR B N 1
ATOM 11676 C CA . THR B 1 700 ? 0.815 -49.781 -12.742 1 98.25 700 THR B CA 1
ATOM 11677 C C . THR B 1 700 ? -0.425 -50.188 -13.539 1 98.25 700 THR B C 1
ATOM 11679 O O . THR B 1 700 ? -1.456 -50.531 -12.953 1 98.25 700 THR B O 1
ATOM 11682 N N . THR B 1 701 ? -0.335 -50.125 -14.766 1 97.94 701 THR B N 1
ATOM 11683 C CA . THR B 1 701 ? -1.412 -50.562 -15.641 1 97.94 701 THR B CA 1
ATOM 11684 C C . THR B 1 701 ? -1.002 -51.812 -16.406 1 97.94 701 THR B C 1
ATOM 11686 O O . THR B 1 701 ? 0.003 -51.812 -17.109 1 97.94 701 THR B O 1
ATOM 11689 N N . LYS B 1 702 ? -1.758 -52.812 -16.281 1 97.69 702 LYS B N 1
ATOM 11690 C CA . LYS B 1 702 ? -1.494 -54.094 -16.969 1 97.69 702 LYS B CA 1
ATOM 11691 C C . LYS B 1 702 ? -2.346 -54.219 -18.234 1 97.69 702 LYS B C 1
ATOM 11693 O O . LYS B 1 702 ? -3.527 -53.844 -18.219 1 97.69 702 LYS B O 1
ATOM 11698 N N . LYS B 1 703 ? -1.741 -54.625 -19.297 1 96.75 703 LYS B N 1
ATOM 11699 C CA . LYS B 1 703 ? -2.391 -54.906 -20.578 1 96.75 703 LYS B CA 1
ATOM 11700 C C . LYS B 1 703 ? -2.896 -53.625 -21.234 1 96.75 703 LYS B C 1
ATOM 11702 O O . LYS B 1 703 ? -3.816 -53.656 -22.062 1 96.75 703 LYS B O 1
ATOM 11707 N N . MET B 1 704 ? -2.393 -52.562 -20.812 1 95.88 704 MET B N 1
ATOM 11708 C CA . MET B 1 704 ? -2.812 -51.281 -21.375 1 95.88 704 MET B CA 1
ATOM 11709 C C . MET B 1 704 ? -2.41 -51.188 -22.844 1 95.88 704 MET B C 1
ATOM 11711 O O . MET B 1 704 ? -1.295 -51.562 -23.219 1 95.88 704 MET B O 1
ATOM 11715 N N . SER B 1 705 ? -3.275 -50.812 -23.688 1 93.44 705 SER B N 1
ATOM 11716 C CA . SER B 1 705 ? -3.082 -50.5 -25.109 1 93.44 705 SER B CA 1
ATOM 11717 C C . SER B 1 705 ? -4.133 -49.531 -25.625 1 93.44 705 SER B C 1
ATOM 11719 O O . SER B 1 705 ? -5.012 -49.094 -24.875 1 93.44 705 SER B O 1
ATOM 11721 N N . ASP B 1 706 ? -4.035 -49.156 -26.859 1 91.19 706 ASP B N 1
ATOM 11722 C CA . ASP B 1 706 ? -5.051 -48.312 -27.469 1 91.19 706 ASP B CA 1
ATOM 11723 C C . ASP B 1 706 ? -6.426 -48.969 -27.422 1 91.19 706 ASP B C 1
ATOM 11725 O O . ASP B 1 706 ? -7.449 -48.281 -27.328 1 91.19 706 ASP B O 1
ATOM 11729 N N . LYS B 1 707 ? -6.398 -50.25 -27.484 1 94.06 707 LYS B N 1
ATOM 11730 C CA . LYS B 1 707 ? -7.641 -51.031 -27.438 1 94.06 707 LYS B CA 1
ATOM 11731 C C . LYS B 1 707 ? -8.086 -51.281 -26 1 94.06 707 LYS B C 1
ATOM 11733 O O . LYS B 1 707 ? -9.258 -51.094 -25.672 1 94.06 707 LYS B O 1
ATOM 11738 N N . ASN B 1 708 ? -7.16 -51.75 -25.25 1 96.69 708 ASN B N 1
ATOM 11739 C CA . ASN B 1 708 ? -7.438 -52.031 -23.828 1 96.69 708 ASN B CA 1
ATOM 11740 C C . ASN B 1 708 ? -7.34 -50.75 -23 1 96.69 708 ASN B C 1
ATOM 11742 O O . ASN B 1 708 ? -6.375 -50.562 -22.25 1 96.69 708 ASN B O 1
ATOM 11746 N N . ARG B 1 709 ? -8.312 -49.969 -23.062 1 95.94 709 ARG B N 1
ATOM 11747 C CA . ARG B 1 709 ? -8.227 -48.656 -22.453 1 95.94 709 ARG B CA 1
ATOM 11748 C C . ARG B 1 709 ? -9.203 -48.5 -21.281 1 95.94 709 ARG B C 1
ATOM 11750 O O . ARG B 1 709 ? -9.336 -47.438 -20.703 1 95.94 709 ARG B O 1
ATOM 11757 N N . TYR B 1 710 ? -9.914 -49.594 -20.938 1 97.75 710 TYR B N 1
ATOM 11758 C CA . TYR B 1 710 ? -10.875 -49.531 -19.859 1 97.75 710 TYR B CA 1
ATOM 11759 C C . TYR B 1 710 ? -10.391 -50.344 -18.656 1 97.75 710 TYR B C 1
ATOM 11761 O O . TYR B 1 710 ? -9.852 -51.438 -18.812 1 97.75 710 TYR B O 1
ATOM 11769 N N . ILE B 1 711 ? -10.508 -49.844 -17.469 1 98.31 711 ILE B N 1
ATOM 11770 C CA . ILE B 1 711 ? -10.117 -50.531 -16.25 1 98.31 711 ILE B CA 1
ATOM 11771 C C . ILE B 1 711 ? -11.102 -51.656 -15.969 1 98.31 711 ILE B C 1
ATOM 11773 O O . ILE B 1 711 ? -12.305 -51.438 -15.844 1 98.31 711 ILE B O 1
ATOM 11777 N N . LYS B 1 712 ? -10.578 -52.812 -15.836 1 97.75 712 LYS B N 1
ATOM 11778 C CA . LYS B 1 712 ? -11.383 -54 -15.547 1 97.75 712 LYS B CA 1
ATOM 11779 C C . LYS B 1 712 ? -11.414 -54.281 -14.047 1 97.75 712 LYS B C 1
ATOM 11781 O O . LYS B 1 712 ? -12.469 -54.562 -13.477 1 97.75 712 LYS B O 1
ATOM 11786 N N . THR B 1 713 ? -10.266 -54.281 -13.477 1 97.56 713 THR B N 1
ATOM 11787 C CA . THR B 1 713 ? -10.094 -54.438 -12.039 1 97.56 713 THR B CA 1
ATOM 11788 C C . THR B 1 713 ? -8.93 -53.594 -11.523 1 97.56 713 THR B C 1
ATOM 11790 O O . THR B 1 713 ? -8.109 -53.125 -12.312 1 97.56 713 THR B O 1
ATOM 11793 N N . ALA B 1 714 ? -8.961 -53.406 -10.203 1 98.44 714 ALA B N 1
ATOM 11794 C CA . ALA B 1 714 ? -7.871 -52.656 -9.555 1 98.44 714 ALA B CA 1
ATOM 11795 C C . ALA B 1 714 ? -7.488 -53.312 -8.234 1 98.44 714 ALA B C 1
ATOM 11797 O O . ALA B 1 714 ? -8.336 -53.875 -7.539 1 98.44 714 ALA B O 1
ATOM 11798 N N . LEU B 1 715 ? -6.207 -53.312 -7.895 1 98.44 715 LEU B N 1
ATOM 11799 C CA . LEU B 1 715 ? -5.68 -53.719 -6.605 1 98.44 715 LEU B CA 1
ATOM 11800 C C . LEU B 1 715 ? -4.918 -52.594 -5.926 1 98.44 715 LEU B C 1
ATOM 11802 O O . LEU B 1 715 ? -4.047 -51.969 -6.539 1 98.44 715 LEU B O 1
ATOM 11806 N N . LEU B 1 716 ? -5.281 -52.312 -4.773 1 98.56 716 LEU B N 1
ATOM 11807 C CA . LEU B 1 716 ? -4.512 -51.406 -3.924 1 98.56 716 LEU B CA 1
ATOM 11808 C C . LEU B 1 716 ? -3.752 -52.188 -2.855 1 98.56 716 LEU B C 1
ATOM 11810 O O . LEU B 1 716 ? -4.363 -52.781 -1.978 1 98.56 716 LEU B O 1
ATOM 11814 N N . ASN B 1 717 ? -2.475 -52.219 -3.066 1 98.06 717 ASN B N 1
ATOM 11815 C CA . ASN B 1 717 ? -1.62 -53 -2.174 1 98.06 717 ASN B CA 1
ATOM 11816 C C . ASN B 1 717 ? -2.051 -54.438 -2.115 1 98.06 717 ASN B C 1
ATOM 11818 O O . ASN B 1 717 ? -2.182 -55.031 -1.03 1 98.06 717 ASN B O 1
ATOM 11822 N N . GLY B 1 718 ? -2.406 -54.938 -3.188 1 97.69 718 GLY B N 1
ATOM 11823 C CA . GLY B 1 718 ? -2.703 -56.344 -3.301 1 97.69 718 GLY B CA 1
ATOM 11824 C C . GLY B 1 718 ? -4.156 -56.688 -3.012 1 97.69 718 GLY B C 1
ATOM 11825 O O . GLY B 1 718 ? -4.605 -57.781 -3.258 1 97.69 718 GLY B O 1
ATOM 11826 N N . LYS B 1 719 ? -4.914 -55.719 -2.57 1 98.31 719 LYS B N 1
ATOM 11827 C CA . LYS B 1 719 ? -6.32 -55.969 -2.244 1 98.31 719 LYS B CA 1
ATOM 11828 C C . LYS B 1 719 ? -7.23 -55.375 -3.326 1 98.31 719 LYS B C 1
ATOM 11830 O O . LYS B 1 719 ? -6.961 -54.312 -3.871 1 98.31 719 LYS B O 1
ATOM 11835 N N . PRO B 1 720 ? -8.312 -56.156 -3.617 1 97.75 720 PRO B N 1
ATOM 11836 C CA . PRO B 1 720 ? -9.266 -55.594 -4.594 1 97.75 720 PRO B CA 1
ATOM 11837 C C . PRO B 1 720 ? -9.766 -54.219 -4.223 1 97.75 720 PRO B C 1
ATOM 11839 O O . PRO B 1 720 ? -10.062 -53.938 -3.057 1 97.75 720 PRO B O 1
ATOM 11842 N N . TYR B 1 721 ? -9.781 -53.406 -5.168 1 98.06 721 TYR B N 1
ATOM 11843 C CA . TYR B 1 721 ? -10.133 -52 -4.969 1 98.06 721 TYR B CA 1
ATOM 11844 C C . TYR B 1 721 ? -11.195 -51.531 -5.965 1 98.06 721 TYR B C 1
ATOM 11846 O O . TYR B 1 721 ? -10.875 -51.25 -7.121 1 98.06 721 TYR B O 1
ATOM 11854 N N . ASN B 1 722 ? -12.445 -51.406 -5.566 1 96.94 722 ASN B N 1
ATOM 11855 C CA . ASN B 1 722 ? -13.547 -51.156 -6.484 1 96.94 722 ASN B CA 1
ATOM 11856 C C . ASN B 1 722 ? -14.078 -49.75 -6.336 1 96.94 722 ASN B C 1
ATOM 11858 O O . ASN B 1 722 ? -15.297 -49.531 -6.344 1 96.94 722 ASN B O 1
ATOM 11862 N N . LYS B 1 723 ? -13.211 -48.844 -6.066 1 97.19 723 LYS B N 1
ATOM 11863 C CA . LYS B 1 723 ? -13.523 -47.406 -6.027 1 97.19 723 LYS B CA 1
ATOM 11864 C C . LYS B 1 723 ? -12.789 -46.656 -7.137 1 97.19 723 LYS B C 1
ATOM 11866 O O . LYS B 1 723 ? -11.578 -46.812 -7.312 1 97.19 723 LYS B O 1
ATOM 11871 N N . ALA B 1 724 ? -13.5 -45.844 -7.84 1 98.25 724 ALA B N 1
ATOM 11872 C CA . ALA B 1 724 ? -12.859 -45.031 -8.875 1 98.25 724 ALA B CA 1
ATOM 11873 C C . ALA B 1 724 ? -12.32 -43.719 -8.305 1 98.25 724 ALA B C 1
ATOM 11875 O O . ALA B 1 724 ? -12.391 -42.688 -8.961 1 98.25 724 ALA B O 1
ATOM 11876 N N . TRP B 1 725 ? -11.969 -43.719 -7.094 1 98.25 725 TRP B N 1
ATOM 11877 C CA . TRP B 1 725 ? -11.312 -42.625 -6.387 1 98.25 725 TRP B CA 1
ATOM 11878 C C . TRP B 1 725 ? -10.398 -43.156 -5.289 1 98.25 725 TRP B C 1
ATOM 11880 O O . TRP B 1 725 ? -10.562 -44.312 -4.832 1 98.25 725 TRP B O 1
ATOM 11890 N N . ILE B 1 726 ? -9.406 -42.406 -4.941 1 98.44 726 ILE B N 1
ATOM 11891 C CA . ILE B 1 726 ? -8.422 -42.844 -3.957 1 98.44 726 ILE B CA 1
ATOM 11892 C C . ILE B 1 726 ? -8.094 -41.688 -3.006 1 98.44 726 ILE B C 1
ATOM 11894 O O . ILE B 1 726 ? -8.008 -40.531 -3.428 1 98.44 726 ILE B O 1
ATOM 11898 N N . LEU B 1 727 ? -7.914 -41.969 -1.751 1 97.88 727 LEU B N 1
ATOM 11899 C CA . LEU B 1 727 ? -7.605 -40.969 -0.756 1 97.88 727 LEU B CA 1
ATOM 11900 C C . LEU B 1 727 ? -6.145 -40.531 -0.861 1 97.88 727 LEU B C 1
ATOM 11902 O O . LEU B 1 727 ? -5.273 -41.344 -1.178 1 97.88 727 LEU B O 1
ATOM 11906 N N . HIS B 1 728 ? -5.898 -39.25 -0.606 1 97.81 728 HIS B N 1
ATOM 11907 C CA . HIS B 1 728 ? -4.531 -38.75 -0.515 1 97.81 728 HIS B CA 1
ATOM 11908 C C . HIS B 1 728 ? -3.711 -39.594 0.473 1 97.81 728 HIS B C 1
ATOM 11910 O O . HIS B 1 728 ? -2.549 -39.906 0.209 1 97.81 728 HIS B O 1
ATOM 11916 N N . ASP B 1 729 ? -4.305 -39.969 1.617 1 97 729 ASP B N 1
ATOM 11917 C CA . ASP B 1 729 ? -3.605 -40.719 2.643 1 97 729 ASP B CA 1
ATOM 11918 C C . ASP B 1 729 ? -3.195 -42.094 2.115 1 97 729 ASP B C 1
ATOM 11920 O O . ASP B 1 729 ? -2.154 -42.625 2.504 1 97 729 ASP B O 1
ATOM 11924 N N . ASP B 1 730 ? -4.051 -42.656 1.251 1 97.62 730 ASP B N 1
ATOM 11925 C CA . ASP B 1 730 ? -3.678 -43.938 0.638 1 97.62 730 ASP B CA 1
ATOM 11926 C C . ASP B 1 730 ? -2.4 -43.781 -0.187 1 97.62 730 ASP B C 1
ATOM 11928 O O . ASP B 1 730 ? -1.537 -44.656 -0.16 1 97.62 730 ASP B O 1
ATOM 11932 N N . ILE B 1 731 ? -2.285 -42.75 -0.889 1 97.94 731 ILE B N 1
ATOM 11933 C CA . ILE B 1 731 ? -1.098 -42.469 -1.691 1 97.94 731 ILE B CA 1
ATOM 11934 C C . ILE B 1 731 ? 0.082 -42.156 -0.776 1 97.94 731 ILE B C 1
ATOM 11936 O O . ILE B 1 731 ? 1.165 -42.719 -0.929 1 97.94 731 ILE B O 1
ATOM 11940 N N . ASN B 1 732 ? -0.163 -41.281 0.179 1 96.31 732 ASN B N 1
ATOM 11941 C CA . ASN B 1 732 ? 0.882 -40.812 1.073 1 96.31 732 ASN B CA 1
ATOM 11942 C C . ASN B 1 732 ? 1.435 -41.938 1.949 1 96.31 732 ASN B C 1
ATOM 11944 O O . ASN B 1 732 ? 2.557 -41.844 2.449 1 96.31 732 ASN B O 1
ATOM 11948 N N . ASN B 1 733 ? 0.68 -42.969 2.113 1 96.56 733 ASN B N 1
ATOM 11949 C CA . ASN B 1 733 ? 1.116 -44.125 2.891 1 96.56 733 ASN B CA 1
ATOM 11950 C C . ASN B 1 733 ? 1.974 -45.062 2.057 1 96.56 733 ASN B C 1
ATOM 11952 O O . ASN B 1 733 ? 2.541 -46.031 2.584 1 96.56 733 ASN B O 1
ATOM 11956 N N . GLY B 1 734 ? 2.174 -44.781 0.775 1 97.19 734 GLY B N 1
ATOM 11957 C CA . GLY B 1 734 ? 2.979 -45.594 -0.107 1 97.19 734 GLY B CA 1
ATOM 11958 C C . GLY B 1 734 ? 2.264 -46.844 -0.56 1 97.19 734 GLY B C 1
ATOM 11959 O O . GLY B 1 734 ? 1.177 -47.156 -0.069 1 97.19 734 GLY B O 1
ATOM 11960 N N . GLY B 1 735 ? 2.824 -47.5 -1.458 1 97.62 735 GLY B N 1
ATOM 11961 C CA . GLY B 1 735 ? 2.252 -48.75 -1.977 1 97.62 735 GLY B CA 1
ATOM 11962 C C . GLY B 1 735 ? 2.057 -48.719 -3.48 1 97.62 735 GLY B C 1
ATOM 11963 O O . GLY B 1 735 ? 2.855 -48.125 -4.207 1 97.62 735 GLY B O 1
ATOM 11964 N N . GLU B 1 736 ? 1.052 -49.531 -3.857 1 98.19 736 GLU B N 1
ATOM 11965 C CA . GLU B 1 736 ? 0.872 -49.656 -5.301 1 98.19 736 GLU B CA 1
ATOM 11966 C C . GLU B 1 736 ? -0.604 -49.812 -5.656 1 98.19 736 GLU B C 1
ATOM 11968 O O . GLU B 1 736 ? -1.347 -50.5 -4.957 1 98.19 736 GLU B O 1
ATOM 11973 N N . LEU B 1 737 ? -0.964 -49.125 -6.652 1 98.75 737 LEU B N 1
ATOM 11974 C CA . LEU B 1 737 ? -2.244 -49.312 -7.328 1 98.75 737 LEU B CA 1
ATOM 11975 C C . LEU B 1 737 ? -2.055 -49.969 -8.68 1 98.75 737 LEU B C 1
ATOM 11977 O O . LEU B 1 737 ? -1.386 -49.438 -9.562 1 98.75 737 LEU B O 1
ATOM 11981 N N . ILE B 1 738 ? -2.582 -51.188 -8.812 1 98.75 738 ILE B N 1
ATOM 11982 C CA . ILE B 1 738 ? -2.484 -51.938 -10.07 1 98.75 738 ILE B CA 1
ATOM 11983 C C . ILE B 1 738 ? -3.828 -51.906 -10.789 1 98.75 738 ILE B C 1
ATOM 11985 O O . ILE B 1 738 ? -4.855 -52.312 -10.227 1 98.75 738 ILE B O 1
ATOM 11989 N N . LEU B 1 739 ? -3.834 -51.469 -11.945 1 98.69 739 LEU B N 1
ATOM 11990 C CA . LEU B 1 739 ? -5.016 -51.438 -12.805 1 98.69 739 LEU B CA 1
ATOM 11991 C C . LEU B 1 739 ? -4.906 -52.469 -13.922 1 98.69 739 LEU B C 1
ATOM 11993 O O . LEU B 1 739 ? -3.955 -52.438 -14.703 1 98.69 739 LEU B O 1
ATOM 11997 N N . GLU B 1 740 ? -5.84 -53.312 -14 1 98.44 740 GLU B N 1
ATOM 11998 C CA . GLU B 1 740 ? -5.941 -54.25 -15.109 1 98.44 740 GLU B CA 1
ATOM 11999 C C . GLU B 1 740 ? -6.879 -53.75 -16.188 1 98.44 740 GLU B C 1
ATOM 12001 O O . GLU B 1 740 ? -8.047 -53.438 -15.914 1 98.44 740 GLU B O 1
ATOM 12006 N N . MET B 1 741 ? -6.375 -53.688 -17.359 1 98.25 741 MET B N 1
ATOM 12007 C CA . MET B 1 741 ? -7.117 -53.031 -18.422 1 98.25 741 MET B CA 1
ATOM 12008 C C . MET B 1 741 ? -7.797 -54.031 -19.328 1 98.25 741 MET B C 1
ATOM 12010 O O . MET B 1 741 ? -7.375 -55.188 -19.406 1 98.25 741 MET B O 1
ATOM 12014 N N . ASP B 1 742 ? -8.836 -53.531 -20.016 1 97.88 742 ASP B N 1
ATOM 12015 C CA . ASP B 1 742 ? -9.602 -54.344 -20.953 1 97.88 742 ASP B CA 1
ATOM 12016 C C . ASP B 1 742 ? -10.102 -53.5 -22.125 1 97.88 742 ASP B C 1
ATOM 12018 O O . ASP B 1 742 ? -9.977 -52.281 -22.109 1 97.88 742 ASP B O 1
ATOM 12022 N N . SER B 1 743 ? -10.586 -54.156 -23.234 1 97.56 743 SER B N 1
ATOM 12023 C CA . SER B 1 743 ? -11.055 -53.469 -24.438 1 97.56 743 SER B CA 1
ATOM 12024 C C . SER B 1 743 ? -12.508 -53.062 -24.297 1 97.56 743 SER B C 1
ATOM 12026 O O . SER B 1 743 ? -13.016 -52.281 -25.109 1 97.56 743 SER B O 1
ATOM 12028 N N . LYS B 1 744 ? -13.117 -53.5 -23.25 1 97 744 LYS B N 1
ATOM 12029 C CA . LYS B 1 744 ? -14.516 -53.125 -23 1 97 744 LYS B CA 1
ATOM 12030 C C . LYS B 1 744 ? -14.695 -52.562 -21.609 1 97 744 LYS B C 1
ATOM 12032 O O . LYS B 1 744 ? -13.992 -52.969 -20.672 1 97 744 LYS B O 1
ATOM 12037 N N . PRO B 1 745 ? -15.648 -51.688 -21.5 1 96.5 745 PRO B N 1
ATOM 12038 C CA . PRO B 1 745 ? -15.953 -51.219 -20.156 1 96.5 745 PRO B CA 1
ATOM 12039 C C . PRO B 1 745 ? -16.375 -52.344 -19.219 1 96.5 745 PRO B C 1
ATOM 12041 O O . PRO B 1 745 ? -16.906 -53.375 -19.656 1 96.5 745 PRO B O 1
ATOM 12044 N N . SER B 1 746 ? -16.109 -52.125 -18 1 96.06 746 SER B N 1
ATOM 12045 C CA . SER B 1 746 ? -16.438 -53.125 -16.969 1 96.06 746 SER B CA 1
ATOM 12046 C C . SER B 1 746 ? -17.328 -52.531 -15.891 1 96.06 746 SER B C 1
ATOM 12048 O O . SER B 1 746 ? -17.797 -51.406 -16.016 1 96.06 746 SER B O 1
ATOM 12050 N N . ALA B 1 747 ? -17.578 -53.344 -14.859 1 95.12 747 ALA B N 1
ATOM 12051 C CA . ALA B 1 747 ? -18.375 -52.906 -13.719 1 95.12 747 ALA B CA 1
ATOM 12052 C C . ALA B 1 747 ? -17.5 -52.281 -12.641 1 95.12 747 ALA B C 1
ATOM 12054 O O . ALA B 1 747 ? -17.984 -51.906 -11.57 1 95.12 747 ALA B O 1
ATOM 12055 N N . TRP B 1 748 ? -16.25 -52.094 -12.938 1 96.69 748 TRP B N 1
ATOM 12056 C CA . TRP B 1 748 ? -15.344 -51.531 -11.953 1 96.69 748 TRP B CA 1
ATOM 12057 C C . TRP B 1 748 ? -15.711 -50.094 -11.633 1 96.69 748 TRP B C 1
ATOM 12059 O O . TRP B 1 748 ? -15.969 -49.312 -12.547 1 96.69 748 TRP B O 1
ATOM 12069 N N . GLY B 1 749 ? -15.688 -49.719 -10.359 1 95.69 749 GLY B N 1
ATOM 12070 C CA . GLY B 1 749 ? -15.891 -48.344 -9.891 1 95.69 749 GLY B CA 1
ATOM 12071 C C . GLY B 1 749 ? -17.312 -47.844 -10.078 1 95.69 749 GLY B C 1
ATOM 12072 O O . GLY B 1 749 ? -17.562 -46.656 -10.125 1 95.69 749 GLY B O 1
ATOM 12073 N N . THR B 1 750 ? -18.312 -48.719 -10.266 1 95.81 750 THR B N 1
ATOM 12074 C CA . THR B 1 750 ? -19.672 -48.312 -10.617 1 95.81 750 THR B CA 1
ATOM 12075 C C . THR B 1 750 ? -20.547 -48.25 -9.375 1 95.81 750 THR B C 1
ATOM 12077 O O . THR B 1 750 ? -21.641 -47.656 -9.406 1 95.81 750 THR B O 1
ATOM 12080 N N . THR B 1 751 ? -20.156 -48.844 -8.289 1 93.62 751 THR B N 1
ATOM 12081 C CA . THR B 1 751 ? -21.062 -49 -7.16 1 93.62 751 THR B CA 1
ATOM 12082 C C . THR B 1 751 ? -20.719 -48.031 -6.031 1 93.62 751 THR B C 1
ATOM 12084 O O . THR B 1 751 ? -21.609 -47.438 -5.426 1 93.62 751 THR B O 1
ATOM 12087 N N . ILE B 1 752 ? -19.453 -47.938 -5.719 1 95.88 752 ILE B N 1
ATOM 12088 C CA . ILE B 1 752 ? -19.031 -47 -4.672 1 95.88 752 ILE B CA 1
ATOM 12089 C C . ILE B 1 752 ? -18.625 -45.656 -5.289 1 95.88 752 ILE B C 1
ATOM 12091 O O . ILE B 1 752 ? -17.484 -45.5 -5.699 1 95.88 752 ILE B O 1
ATOM 12095 N N . LEU B 1 753 ? -19.469 -44.75 -5.238 1 96.12 753 LEU B N 1
ATOM 12096 C CA . LEU B 1 753 ? -19.297 -43.469 -5.879 1 96.12 753 LEU B CA 1
ATOM 12097 C C . LEU B 1 753 ? -18.406 -42.562 -5.043 1 96.12 753 LEU B C 1
ATOM 12099 O O . LEU B 1 753 ? -18.156 -42.812 -3.867 1 96.12 753 LEU B O 1
ATOM 12103 N N . PRO B 1 754 ? -17.859 -41.469 -5.621 1 94.75 754 PRO B N 1
ATOM 12104 C CA . PRO B 1 754 ? -17.062 -40.531 -4.824 1 94.75 754 PRO B CA 1
ATOM 12105 C C . PRO B 1 754 ? -17.844 -39.969 -3.646 1 94.75 754 PRO B C 1
ATOM 12107 O O . PRO B 1 754 ? -19.078 -39.906 -3.68 1 94.75 754 PRO B O 1
ATOM 12110 N N . PRO B 1 755 ? -17.156 -39.562 -2.629 1 87.62 755 PRO B N 1
ATOM 12111 C CA . PRO B 1 755 ? -17.812 -39.094 -1.404 1 87.62 755 PRO B CA 1
ATOM 12112 C C . PRO B 1 755 ? -18.734 -37.906 -1.637 1 87.62 755 PRO B C 1
ATOM 12114 O O . PRO B 1 755 ? -18.438 -37.031 -2.465 1 87.62 755 PRO B O 1
ATOM 12117 N N . ALA B 1 756 ? -19.812 -38.031 -0.882 1 81.75 756 ALA B N 1
ATOM 12118 C CA . ALA B 1 756 ? -20.719 -36.906 -0.846 1 81.75 756 ALA B CA 1
ATOM 12119 C C . ALA B 1 756 ? -20.266 -35.875 0.201 1 81.75 756 ALA B C 1
ATOM 12121 O O . ALA B 1 756 ? -19.406 -36.156 1.034 1 81.75 756 ALA B O 1
ATOM 12122 N N . LYS B 1 757 ? -20.859 -34.688 0.152 1 76.19 757 LYS B N 1
ATOM 12123 C CA . LYS B 1 757 ? -20.5 -33.594 1.032 1 76.19 757 LYS B CA 1
ATOM 12124 C C . LYS B 1 757 ? -20.719 -33.938 2.496 1 76.19 757 LYS B C 1
ATOM 12126 O O . LYS B 1 757 ? -21.641 -34.719 2.814 1 76.19 757 LYS B O 1
#

Solvent-accessible surface area (backbone atoms only — not comparable to full-atom values): 74628 Å² total; per-residue (Å²): 133,84,82,74,78,78,77,78,78,78,74,77,74,76,74,75,74,72,68,68,72,70,74,77,66,61,51,75,36,29,47,45,48,48,9,42,35,83,50,6,31,31,40,52,41,13,53,29,77,20,22,55,29,29,42,32,55,18,36,57,36,68,38,41,32,20,54,61,67,82,77,49,42,35,53,25,34,17,34,32,56,51,42,6,52,72,82,33,10,47,56,29,34,50,21,34,35,74,48,68,71,78,86,82,63,87,81,64,59,42,40,61,68,44,75,50,70,39,69,30,26,30,33,36,26,30,59,89,66,52,37,32,43,33,37,29,32,42,52,42,24,40,37,37,47,32,35,44,46,85,83,41,48,40,28,40,35,42,30,24,49,46,43,22,18,60,47,95,55,48,83,40,87,32,20,18,27,82,29,30,10,27,34,33,55,78,51,54,37,32,38,35,34,27,21,28,39,21,36,5,55,31,59,19,63,45,29,55,46,18,26,21,36,41,41,82,57,54,54,71,48,58,31,23,31,44,70,94,39,80,36,74,86,42,59,56,41,57,53,76,53,38,45,20,29,36,36,38,27,45,44,53,62,81,69,50,58,48,43,38,39,38,8,44,23,47,70,33,38,56,36,1,42,49,42,26,59,70,75,52,75,66,88,57,66,64,61,44,34,51,53,35,44,47,58,43,32,66,55,57,58,28,53,40,66,42,87,82,57,51,68,62,58,43,26,48,38,43,27,12,54,53,43,25,37,44,37,47,23,53,37,57,77,40,56,68,60,44,65,51,88,52,60,35,59,41,42,46,67,34,33,79,47,20,40,50,30,22,49,56,48,38,44,59,64,39,44,71,59,42,39,41,50,51,49,17,37,52,49,41,21,75,74,70,71,44,47,52,23,2,19,41,68,90,26,48,5,38,37,82,40,33,53,39,50,30,32,50,51,20,27,40,54,61,57,64,60,71,87,64,66,61,69,60,49,49,51,51,46,48,44,39,74,69,42,39,27,36,85,38,31,50,32,28,34,28,61,55,39,69,49,24,73,72,70,38,36,32,30,53,89,42,62,20,12,52,40,26,26,40,34,40,10,51,32,26,35,19,48,14,53,47,25,47,75,70,68,35,58,69,55,17,57,53,22,49,55,47,30,52,24,43,58,74,34,47,37,62,85,44,70,59,92,91,33,44,39,36,47,49,54,30,37,85,88,70,46,76,48,56,59,42,72,50,62,84,52,89,83,57,68,51,63,45,76,62,53,50,77,53,74,76,54,57,95,73,33,57,78,74,55,32,51,45,60,85,48,29,30,62,40,54,58,61,48,41,92,66,45,53,70,58,49,30,53,62,35,66,27,61,70,42,34,51,50,40,53,48,44,38,59,75,66,65,64,65,52,89,48,35,66,64,40,69,61,54,51,51,55,37,30,75,66,32,35,38,62,58,15,32,54,48,47,54,51,51,45,68,74,41,46,50,75,45,40,50,19,32,68,19,41,23,39,39,8,21,52,28,24,46,51,38,33,40,38,69,12,34,42,60,49,60,40,46,44,37,26,38,47,43,55,45,76,49,56,29,40,40,37,45,37,85,89,72,40,42,28,33,42,37,46,42,69,63,45,92,61,19,59,20,55,45,46,35,24,50,68,82,34,84,42,60,48,44,48,46,46,45,64,57,49,71,68,25,50,39,38,40,34,35,37,25,72,48,81,52,76,46,20,38,79,48,51,71,86,75,114,131,85,75,76,74,78,77,77,78,77,75,76,76,75,75,73,74,73,70,68,73,71,74,79,66,63,53,76,37,29,46,44,48,48,9,41,36,80,51,5,30,31,40,52,39,13,53,29,78,20,22,56,27,28,41,32,55,17,36,56,37,68,39,42,33,20,55,60,66,82,75,50,42,35,53,27,34,18,35,32,58,51,41,6,50,72,83,33,11,47,55,30,36,49,20,33,37,72,48,68,72,78,87,81,63,87,83,63,60,44,40,62,67,44,74,49,71,41,69,29,26,31,35,37,27,30,60,88,68,53,37,32,43,32,38,29,32,42,52,42,24,40,38,36,46,31,34,45,45,85,85,40,47,40,27,40,35,42,28,23,49,46,44,22,19,62,47,94,54,46,84,40,89,31,20,18,26,80,31,30,9,26,32,33,55,79,51,54,35,32,37,36,34,27,20,29,40,21,38,5,54,32,59,19,63,46,30,54,46,17,27,21,36,40,42,82,58,55,53,70,46,59,31,26,32,45,71,93,40,80,34,73,84,40,60,56,42,58,52,77,55,38,45,21,30,36,36,37,28,43,44,54,62,80,71,51,60,51,42,37,38,38,9,45,24,47,70,33,39,56,36,0,42,48,41,28,58,71,76,53,74,66,89,55,65,65,60,44,33,52,52,35,43,48,58,43,32,66,55,56,57,30,54,39,67,41,85,84,58,51,69,63,56,43,26,47,37,43,26,11,53,52,43,27,37,43,38,48,22,53,37,57,75,39,54,68,61,46,64,49,86,51,60,34,60,40,41,38,59,30,35,82,44,20,40,51,30,21,50,54,47,38,44,58,64,39,42,72,58,42,40,42,50,52,50,18,37,52,49,40,20,74,73,70,71,46,48,54,23,5,22,41,67,89,28,49,6,40,38,84,40,32,54,38,49,29,31,51,51,18,26,40,54,61,56,63,60,71,88,64,66,62,69,60,48,49,52,51,45,48,43,39,72,69,40,39,34,29,86,38,36,50,32,29,33,28,62,56,40,69,48,25,72,71,70,39,35,31,30,53,89,42,62,20,11,52,42,25,26,41,34,41,10,50,31,26,37,20,48,13,52,48,26,48,76,71,68,36,58,70,54,17,57,53,24,50,55,46,30,52,24,44,57,75,33,47,37,62,83,45,70,57,94,91,33,43,40,35,48,52,54,29,36,84,88,70,46,75,48,57,58,42,72,49,60,85,52,88,84,59,69,52,64,45,76,61,54,51,77,51,76,76,57,58,94,71,33,58,78,74,54,33,51,45,60,85,47,27,30,61,41,55,57,62,48,41,93,65,45,54,72,60,49,31,54,63,35,67,26,62,70,43,35,51,50,41,53,48,44,37,57,75,67,65,66,64,51,87,48,34,65,63,40,68,61,53,50,52,55,36,31,74,67,31,35,36,62,58,15,32,52,48,46,54,50,51,45,69,73,42,46,51,76,46,40,50,19,32,69,20,43,23,28,31,8,20,51,29,26,46,50,39,32,42,38,69,13,34,42,60,48,58,40,45,42,37,26,37,48,41,57,45,78,50,55,30,41,38,37,45,37,84,90,73,40,42,28,33,42,38,47,41,70,62,45,93,61,19,59,21,56,46,46,34,24,50,69,82,35,83,41,58,48,43,46,46,45,45,64,58,50,70,68,25,49,39,40,39,34,35,36,25,71,48,80,52,76,46,20,37,79,48,52,68,84,76,115

pLDDT: mean 93.83, std 12.48, range [19.89, 98.94]

Nearest PDB structures (foldseek):
  2ww2-assembly1_C  TM=8.813E-01  e=6.103E-57  Bacteroides thetaiotaomicron VPI-5482
  6dwo-assembly4_D  TM=8.563E-01  e=1.772E-51  Enterococcus faecalis V583
  7fe1-assembly4_D  TM=8.675E-01  e=1.258E-50  Enterococcus faecalis ATCC 10100
  7nsn-assembly2_B  TM=8.373E-01  e=5.604E-48  Neobacillus novalis
  7nsn-assembly1_A  TM=8.288E-01  e=2.476E-48  Neobacillus novalis

Sequence (1514 aa):
MKIYSKNILLGISLLFAITSYAQKTVYQYVDPMIGSEGVGRVFIGPSCPYGMVKPSPDCTVSPNSGWLPMPKEVTGFSQVHVSGTGGGPKYGNISIMPFSGALDKMDQTSFRAEENVKLGYYETVFKENNIKTEITTGEKVSFYRITYPKDKSKELKIDPGFFLGEEKIPDAREAQQFVGSQIEIVSDTEVRGYSRIRGGWNNGRAYTVYFWAVFDQPIAKYVTFKDGMFYNNQKAQFDSGKKTGALLSFGNSGKEELNVKIGISFLSELKAKNNIEIEIPHWNFNTVLVALENKWEDLLSRIKLSDDTSVEYRKMFYTGLYHTMIMPVDRTGENPLWTNDEPYYDDFYTIWDTFRTSSPLITLIDSKRKVDIINAMLNIYKREGYMPEGRSGNDNGRTQGGSNAEVVIADAFVKNLKGIDYELALQAMIKDATVPPGGNEEREGRGGLIDYLKLGYVPYGTDRAGNRTIDYSYNDYNIATVAKGLGKTDLYNQYIKQAENWQNLWRADYENNGAKGFIMPKDKDGNWLDDVVFGESKIQKPTFKYTPVIIESPWYVCHWCVFFYEGTSWEYSFSLPHDIPELVKKSGGEKAFEKRLDIFFDNNLFNVANEPSFLTPCLYHWIGKPYLSSDRIRTIIKDNFNTSREGLPGNDDSGAMSSWLAFHMMGLYPNAGQPYYLINTPLIKEVFVKLENGKSFKITTKKMSDKNRYIKTALLNGKPYNKAWILHDDINNGGELILEMDSKPSAWGTTILPPAKMKIYSKNILLGISLLFAITSYAQKTVYQYVDPMIGSEGVGRVFIGPSCPYGMVKPSPDCTVSPNSGWLPMPKEVTGFSQVHVSGTGGGPKYGNISIMPFSGALDKMDQTSFRAEENVKLGYYETVFKENNIKTEITTGEKVSFYRITYPKDKSKELKIDPGFFLGEEKIPDAREAQQFVGSQIEIVSDTEVRGYSRIRGGWNNGRAYTVYFWAVFDQPIAKYVTFKDGMFYNNQKAQFDSGKKTGALLSFGNSGKEELNVKIGISFLSELKAKNNIEIEIPHWNFNTVLVALENKWEDLLSRIKLSDDTSVEYRKMFYTGLYHTMIMPVDRTGENPLWTNDEPYYDDFYTIWDTFRTSSPLITLIDSKRKVDIINAMLNIYKREGYMPEGRSGNDNGRTQGGSNAEVVIADAFVKNLKGIDYELALQAMIKDATVPPGGNEEREGRGGLIDYLKLGYVPYGTDRAGNRTIDYSYNDYNIATVAKGLGKTDLYNQYIKQAENWQNLWRADYENNGAKGFIMPKDKDGNWLDDVVFGESKIQKPTFKYTPVIIESPWYVCHWCVFFYEGTSWEYSFSLPHDIPELVKKSGGEKAFEKRLDIFFDNNLFNVANEPSFLTPCLYHWIGKPYLSSDRIRTIIKDNFNTSREGLPGNDDSGAMSSWLAFHMMGLYPNAGQPYYLINTPLIKEVFVKLENGKSFKITTKKMSDKNRYIKTALLNGKPYNKAWILHDDINNGGELILEMDSKPSAWGTTILPPAK

Radius of gyration: 37.27 Å; Cα contacts (8 Å, |Δi|>4): 3811; chains: 2; bounding box: 111×154×73 Å

Foldseek 3Di:
DCPCPPPPPPPPPPPPPPPPPPPDQLLQLAQLLALVDDFALFAQAEAFQLAQWGKDFAQPQERQNRDDDPQGKTQFIAIGHDTLDDFAHDWRFWTKDKDFDDFPDQGPIFGWPDWDTGHQKIWTATDPFRKIWIWGADRFKIKIKIFGDAQTWIKMKIWRQDHHQQDPPQPPAQGKHFFWKKKADPFQFKIWIKGWIAGHQFRGGIFIKIKMKGKPAGFPAKWKDWQHGIDRPGRIDDIPRTIIIMMTIRTNDDGSIMMMMMGIARAYNVVSVVCCCPTPVDNDPVVSSVVSSVSLSLQLVLKDFDPPDDSWVSSLQSNLVVLLRNDFHWRQVRQNQDDRPATATFFCQACQQCLFFSLVVCCQRPVVVSLRVLVNQLVCCVRVVAGARGGDSNFHFAHQAEQCNLLSLLLCVQQPRPDHPLVSVLVRLVSLQPPDPPPCNRGGGAWQNVLCVVVLFRAQPTWQRLRNSLRQLLSLCSSLSSCVVVPNVVSNVVSPVSNCSNVLQWDQQDDDLQWGIWRAHAHSVSDTDQWAFAAPDPVDTDIDGADQLDQDRPPRHDCRRDNHRPAGRLLQLCQRLAALVVSCVSRPHLVSVVVSLCSCVVVVRDDLAGRSNLCSLCSNLQQQCRQSSQVSLVVCQVVQATNDSSRHNHRCNSSSSSSSSNQVQQQWTDSGSHFKTFGYFHVGQKMWRQGPVRAIEMEHEPPDDPQFREFAWKDWQNHTDQARMGGSVSGNVHGYIYTYTGNDYYSGNRPDGPDHD/DPCPVPPPPPPPPPPPPPPPPVPDQLQQLAQLLALVDDFALFAQAEAFQLAQWGKDFAQPQERQNRDDDPQGKTQFIAIGHDTLADFAHDWRFWTKDKDFDDFPDQGPIFGWPDWDTGHQKIWTATDPFRKIWIWGADRFKIKIKIFGDAQTWIKMKIWRQDHHQQDPPQPPAQGKHFFWKKKADPFQFKIWIKGWIAGHQFRGGIFIKIKMKGKPAGFPAKWKDWQHGIDRPGRIDDIPRTIIIMMTIRTNDDGSIMMMMMGIARAYNVVSVVCCCPTPVDNDPVVRSVVSSVSLSLQLVLKDFDPPDDSWLSSLQSNLVVLLRNDFHWRQVRQNQDDRPATATFFCLFCQQCLFFSLVVCCQRPVVVSLRVLVNQLVCCVRPVAGARGGDSNFHFAHQAEQCNLLSLLLCVQQPRPDHPLVSVLVRLVSLQPPDPPVCNRGGGAWQNVLCVVVLFRAQPTWQRLRNSLRQLLSLCSSLSSCVVVPNVVSNVVSPVSNCSNVLQWDQQDDDLQWGIWRAHAHSVSDTDQWAFAAPDPVDTDIDGADQLDDDRPPRHDLRRDNHRPAGRLLQLCQRLAALVVSCVSRPHLVSVVVSLCSCVVVVRDDLAGRSNLCSLCSNLQQQCRQSSQVSVVVCQVVQATNDSSRHNHRCSSSSSSSSVNQVQQQWTDSGSHFKIFGYQHVGQKMWRQGPVRAIEMEHEPPDDPQFREFAWKDWQNHTDQARMGGSVSGVVHGYIYTYTGNDYYSGNRPDGPDHD